Protein 2KLW (pdb70)

Solvent-accessible surface area: 6192 Å² total

Radius of gyration: 26.3 Å; Cα contacts (8 Å, |Δi|>4): 208; chains: 3; bounding box: 90×12×16 Å

Secondary structure (DSSP, 8-state):
---PPPPPPPPPPPPPPPPPPPPPPPPP--/--------------------/--------------------

Foldseek 3Di:
DDDDDDDDDDDDDDDDDDDDDDDDDDDDPD/DDDDDDDDDDDDDDDDDDDD/DDDDDDDDDDDDDDDDDDDD

Sequence (70 aa):
PKGPKGPKGPKGPKGPKGPKGPKGPKGPKGDGDGDGDGDGDGDGDGDGDGPGPGPGPGPGPGPGPGPGPGPKGPKGPKGPKGPKGPKGPKGPKGPKGPKGDGDGDGDGDGDGDGDGDGDGPGPGPGPGPGPGPGPGPGPGPKGPKGPKGPKGPKGPKGPKGPKGPKGPKGDGDGDGDGDGDGDGDGDGDGPGPGPGPGPGPGPGPGPGPGPKGPKGPKGPKGPKGPKGPKGPKGPKGPKGDGDGDGDGDGDGDGDGDGDGPGPGPGPGPGPGPGPGPGPGPKGPKGPKGPKGPKGPKGPKGPKGPKGPKGDGDGDGDGDGDGDGDGDGDGPGPGPGPGPGPGPGPGPGPGPKGPKGPKGPKGPKGPKGPKGPKGPKGPKGDGDGDGDGDGDGDGDGDGDGPGPGPGPGPGPGPGPGPGPGPKGPKGPKGPKGPKGPKGPKGPKGPKGPKGDGDGDGDGDGDGDGDGDGDGPGPGPGPGPGPGPGPGPGPGPKGPKGPKGPKGPKGPKGPKGPKGPKGPKGDGDGDGDGDGDGDGDGDGDGPGPGPGPGPGPGPGPGPGPGPKGPKGPKGPKGPKGPKGPKGPKGPKGPKGDGDGDGDGDGDGDGDGDGDGPGPGPGPGPGPGPGPGPGPGPKGPKGPKGPKGPKGPKGPKGPKGPKGPKGDGDGDGDGDGDGDGDGDGDGPGPGPGPGPGPGPGPGPGPGPKGPKGPKGPKGPKGPKGPKGPKGPKGPKGDGDGDGDGDGDGDGDGDGDGPGPGPGPGPGPGPGPGPGPGPKGPKGPKGPKGPKGPKGPKGPKGPKGPKGDGDGDGDGDGDGDGDGDGDGPGPGPGPGPGPGPGPGPGPGPKGPKGPKGPKGPKGPKGPKGPKGPKGPKGDGDGDGDGDGDGDGDGDGDGPGPGPGPGPGPGPGPGPGPGPKGPKGPKGPKGPKGPKGPKGPKGPKGPKGDGDGDGDGDGDGDGDGDGDGPGPGPGPGPGPGPGPGPGPGPKGPKGPKGPKGPKGPKGPKGPKGPKGPKGDGDGDGDGDGDGDGDGDGDGPGPGPGPGPGPGPGPGPGPG

Structure (mmCIF, N/CA/C/O backbone):
data_2KLW
#
_entry.id   2KLW
#
loop_
_entity.id
_entity.type
_entity.pdbx_description
1 polymer (PKG)10
2 polymer (DOG)10
3 polymer (POG)10
#
loop_
_atom_site.group_PDB
_atom_site.id
_atom_site.type_symbol
_atom_site.label_atom_id
_atom_site.label_alt_id
_atom_site.label_comp_id
_atom_site.label_asym_id
_atom_site.label_entity_id
_atom_site.label_seq_id
_atom_site.pdbx_PDB_ins_code
_atom_site.Cartn_x
_atom_site.Cartn_y
_atom_site.Cartn_z
_atom_site.occupancy
_atom_site.B_iso_or_equiv
_atom_site.auth_seq_id
_atom_site.auth_comp_id
_atom_site.auth_asym_id
_atom_site.auth_atom_id
_atom_site.pdbx_PDB_model_num
ATOM 7 N N . PRO A 1 2 ? 73.287 8.299 0.502 1.00 0.00 2 PRO A N 1
ATOM 8 C CA . PRO A 1 2 ? 74.031 7.998 -0.728 1.00 0.00 2 PRO A CA 1
ATOM 9 C C . PRO A 1 2 ? 75.461 7.456 -0.515 1.00 0.00 2 PRO A C 1
ATOM 10 O O . PRO A 1 2 ? 76.122 7.097 -1.495 1.00 0.00 2 PRO A O 1
ATOM 21 N N . LYS A 1 3 ? 75.970 7.429 0.729 1.00 0.00 3 LYS A N 1
ATOM 22 C CA . LYS A 1 3 ? 77.389 7.166 1.053 1.00 0.00 3 LYS A CA 1
ATOM 23 C C . LYS A 1 3 ? 77.585 6.269 2.288 1.00 0.00 3 LYS A C 1
ATOM 24 O O . LYS A 1 3 ? 76.665 6.040 3.078 1.00 0.00 3 LYS A O 1
ATOM 43 N N . GLY A 1 4 ? 78.831 5.828 2.457 1.00 0.00 4 GLY A N 1
ATOM 44 C CA . GLY A 1 4 ? 79.355 5.002 3.550 1.00 0.00 4 GLY A CA 1
ATOM 45 C C . GLY A 1 4 ? 80.835 5.313 3.856 1.00 0.00 4 GLY A C 1
ATOM 46 O O . GLY A 1 4 ? 81.396 6.251 3.276 1.00 0.00 4 GLY A O 1
ATOM 50 N N . PRO A 1 5 ? 81.477 4.576 4.782 1.00 0.00 5 PRO A N 1
ATOM 51 C CA . PRO A 1 5 ? 82.812 4.904 5.299 1.00 0.00 5 PRO A CA 1
ATOM 52 C C . PRO A 1 5 ? 83.940 4.774 4.258 1.00 0.00 5 PRO A C 1
ATOM 53 O O . PRO A 1 5 ? 84.094 3.738 3.607 1.00 0.00 5 PRO A O 1
ATOM 64 N N . LYS A 1 6 ? 84.768 5.823 4.137 1.00 0.00 6 LYS A N 1
ATOM 65 C CA . LYS A 1 6 ? 86.008 5.851 3.337 1.00 0.00 6 LYS A CA 1
ATOM 66 C C . LYS A 1 6 ? 86.996 4.753 3.775 1.00 0.00 6 LYS A C 1
ATOM 67 O O . LYS A 1 6 ? 87.105 4.435 4.963 1.00 0.00 6 LYS A O 1
ATOM 86 N N . GLY A 1 7 ? 87.729 4.187 2.812 1.00 0.00 7 GLY A N 1
ATOM 87 C CA . GLY A 1 7 ? 88.684 3.094 3.035 1.00 0.00 7 GLY A CA 1
ATOM 88 C C . GLY A 1 7 ? 89.966 3.498 3.793 1.00 0.00 7 GLY A C 1
ATOM 89 O O . GLY A 1 7 ? 90.317 4.683 3.833 1.00 0.00 7 GLY A O 1
ATOM 93 N N . PRO A 1 8 ? 90.687 2.526 4.390 1.00 0.00 8 PRO A N 1
ATOM 94 C CA . PRO A 1 8 ? 91.900 2.770 5.180 1.00 0.00 8 PRO A CA 1
ATOM 95 C C . PRO A 1 8 ? 93.160 3.032 4.331 1.00 0.00 8 PRO A C 1
ATOM 96 O O . PRO A 1 8 ? 93.262 2.611 3.174 1.00 0.00 8 PRO A O 1
ATOM 107 N N . LYS A 1 9 ? 94.153 3.696 4.938 1.00 0.00 9 LYS A N 1
ATOM 108 C CA . LYS A 1 9 ? 95.494 3.940 4.370 1.00 0.00 9 LYS A CA 1
ATOM 109 C C . LYS A 1 9 ? 96.255 2.629 4.096 1.00 0.00 9 LYS A C 1
ATOM 110 O O . LYS A 1 9 ? 96.184 1.687 4.891 1.00 0.00 9 LYS A O 1
ATOM 129 N N . GLY A 1 10 ? 97.008 2.582 2.994 1.00 0.00 10 GLY A N 1
ATOM 130 C CA . GLY A 1 10 ? 97.861 1.441 2.627 1.00 0.00 10 GLY A CA 1
ATOM 131 C C . GLY A 1 10 ? 99.161 1.325 3.453 1.00 0.00 10 GLY A C 1
ATOM 132 O O . GLY A 1 10 ? 99.569 2.290 4.107 1.00 0.00 10 GLY A O 1
ATOM 136 N N . PRO A 1 11 ? 99.834 0.157 3.439 1.00 0.00 11 PRO A N 1
ATOM 137 C CA . PRO A 1 11 ? 101.035 -0.098 4.244 1.00 0.00 11 PRO A CA 1
ATOM 138 C C . PRO A 1 11 ? 102.306 0.565 3.685 1.00 0.00 11 PRO A C 1
ATOM 139 O O . PRO A 1 11 ? 102.424 0.830 2.485 1.00 0.00 11 PRO A O 1
ATOM 150 N N . LYS A 1 12 ? 103.295 0.776 4.563 1.00 0.00 12 LYS A N 1
ATOM 151 C CA . LYS A 1 12 ? 104.649 1.236 4.211 1.00 0.00 12 LYS A CA 1
ATOM 152 C C . LYS A 1 12 ? 105.330 0.288 3.203 1.00 0.00 12 LYS A C 1
ATOM 153 O O . LYS A 1 12 ? 105.186 -0.935 3.297 1.00 0.00 12 LYS A O 1
ATOM 172 N N . GLY A 1 13 ? 106.077 0.850 2.250 1.00 0.00 13 GLY A N 1
ATOM 173 C CA . GLY A 1 13 ? 106.797 0.098 1.211 1.00 0.00 13 GLY A CA 1
ATOM 174 C C . GLY A 1 13 ? 108.017 -0.707 1.707 1.00 0.00 13 GLY A C 1
ATOM 175 O O . GLY A 1 13 ? 108.437 -0.556 2.860 1.00 0.00 13 GLY A O 1
ATOM 179 N N . PRO A 1 14 ? 108.604 -1.567 0.849 1.00 0.00 14 PRO A N 1
ATOM 180 C CA . PRO A 1 14 ? 109.726 -2.440 1.208 1.00 0.00 14 PRO A CA 1
ATOM 181 C C . PRO A 1 14 ? 111.076 -1.702 1.259 1.00 0.00 14 PRO A C 1
ATOM 182 O O . PRO A 1 14 ? 111.318 -0.744 0.518 1.00 0.00 14 PRO A O 1
ATOM 193 N N . LYS A 1 15 ? 111.987 -2.188 2.111 1.00 0.00 15 LYS A N 1
ATOM 194 C CA . LYS A 1 15 ? 113.366 -1.686 2.243 1.00 0.00 15 LYS A CA 1
ATOM 195 C C . LYS A 1 15 ? 114.134 -1.759 0.908 1.00 0.00 15 LYS A C 1
ATOM 196 O O . LYS A 1 15 ? 114.022 -2.746 0.174 1.00 0.00 15 LYS A O 1
ATOM 215 N N . GLY A 1 16 ? 114.928 -0.728 0.604 1.00 0.00 16 GLY A N 1
ATOM 216 C CA . GLY A 1 16 ? 115.757 -0.656 -0.606 1.00 0.00 16 GLY A CA 1
ATOM 217 C C . GLY A 1 16 ? 116.942 -1.642 -0.619 1.00 0.00 16 GLY A C 1
ATOM 218 O O . GLY A 1 16 ? 117.353 -2.127 0.441 1.00 0.00 16 GLY A O 1
ATOM 222 N N . PRO A 1 17 ? 117.515 -1.949 -1.799 1.00 0.00 17 PRO A N 1
ATOM 223 C CA . PRO A 1 17 ? 118.624 -2.898 -1.934 1.00 0.00 17 PRO A CA 1
ATOM 224 C C . PRO A 1 17 ? 119.973 -2.309 -1.484 1.00 0.00 17 PRO A C 1
ATOM 225 O O . PRO A 1 17 ? 120.213 -1.103 -1.574 1.00 0.00 17 PRO A O 1
ATOM 236 N N . LYS A 1 18 ? 120.880 -3.173 -1.013 1.00 0.00 18 LYS A N 1
ATOM 237 C CA . LYS A 1 18 ? 122.242 -2.823 -0.563 1.00 0.00 18 LYS A CA 1
ATOM 238 C C . LYS A 1 18 ? 123.096 -2.190 -1.678 1.00 0.00 18 LYS A C 1
ATOM 239 O O . LYS A 1 18 ? 122.942 -2.524 -2.855 1.00 0.00 18 LYS A O 1
ATOM 258 N N . GLY A 1 19 ? 124.019 -1.299 -1.302 1.00 0.00 19 GLY A N 1
ATOM 259 C CA . GLY A 1 19 ? 124.943 -0.631 -2.231 1.00 0.00 19 GLY A CA 1
ATOM 260 C C . GLY A 1 19 ? 126.095 -1.515 -2.756 1.00 0.00 19 GLY A C 1
ATOM 261 O O . GLY A 1 19 ? 126.359 -2.587 -2.200 1.00 0.00 19 GLY A O 1
ATOM 265 N N . PRO A 1 20 ? 126.805 -1.076 -3.815 1.00 0.00 20 PRO A N 1
ATOM 266 C CA . PRO A 1 20 ? 127.915 -1.822 -4.424 1.00 0.00 20 PRO A CA 1
ATOM 267 C C . PRO A 1 20 ? 129.234 -1.697 -3.636 1.00 0.00 20 PRO A C 1
ATOM 268 O O . PRO A 1 20 ? 129.449 -0.731 -2.900 1.00 0.00 20 PRO A O 1
ATOM 279 N N . LYS A 1 21 ? 130.144 -2.664 -3.816 1.00 0.00 21 LYS A N 1
ATOM 280 C CA . LYS A 1 21 ? 131.481 -2.682 -3.190 1.00 0.00 21 LYS A CA 1
ATOM 281 C C . LYS A 1 21 ? 132.306 -1.426 -3.544 1.00 0.00 21 LYS A C 1
ATOM 282 O O . LYS A 1 21 ? 132.274 -0.957 -4.685 1.00 0.00 21 LYS A O 1
ATOM 301 N N . GLY A 1 22 ? 133.073 -0.910 -2.578 1.00 0.00 22 GLY A N 1
ATOM 302 C CA . GLY A 1 22 ? 134.014 0.203 -2.778 1.00 0.00 22 GLY A CA 1
ATOM 303 C C . GLY A 1 22 ? 135.267 -0.145 -3.612 1.00 0.00 22 GLY A C 1
ATOM 304 O O . GLY A 1 22 ? 135.564 -1.326 -3.826 1.00 0.00 22 GLY A O 1
ATOM 308 N N . PRO A 1 23 ? 136.024 0.867 -4.081 1.00 0.00 23 PRO A N 1
ATOM 309 C CA . PRO A 1 23 ? 137.234 0.679 -4.890 1.00 0.00 23 PRO A CA 1
ATOM 310 C C . PRO A 1 23 ? 138.458 0.246 -4.061 1.00 0.00 23 PRO A C 1
ATOM 311 O O . PRO A 1 23 ? 138.538 0.490 -2.854 1.00 0.00 23 PRO A O 1
ATOM 322 N N . LYS A 1 24 ? 139.447 -0.363 -4.727 1.00 0.00 24 LYS A N 1
ATOM 323 C CA . LYS A 1 24 ? 140.749 -0.759 -4.153 1.00 0.00 24 LYS A CA 1
ATOM 324 C C . LYS A 1 24 ? 141.507 0.434 -3.534 1.00 0.00 24 LYS A C 1
ATOM 325 O O . LYS A 1 24 ? 141.465 1.548 -4.065 1.00 0.00 24 LYS A O 1
ATOM 344 N N . GLY A 1 25 ? 142.222 0.191 -2.431 1.00 0.00 25 GLY A N 1
ATOM 345 C CA . GLY A 1 25 ? 143.031 1.200 -1.728 1.00 0.00 25 GLY A CA 1
ATOM 346 C C . GLY A 1 25 ? 144.384 1.532 -2.395 1.00 0.00 25 GLY A C 1
ATOM 347 O O . GLY A 1 25 ? 144.823 0.818 -3.303 1.00 0.00 25 GLY A O 1
ATOM 351 N N . PRO A 1 26 ? 145.065 2.612 -1.960 1.00 0.00 26 PRO A N 1
ATOM 352 C CA . PRO A 1 26 ? 146.324 3.078 -2.554 1.00 0.00 26 PRO A CA 1
ATOM 353 C C . PRO A 1 26 ? 147.542 2.223 -2.157 1.00 0.00 26 PRO A C 1
ATOM 354 O O . PRO A 1 26 ? 147.558 1.571 -1.107 1.00 0.00 26 PRO A O 1
ATOM 365 N N . LYS A 1 27 ? 148.597 2.263 -2.983 1.00 0.00 27 LYS A N 1
ATOM 366 C CA . LYS A 1 27 ? 149.889 1.605 -2.714 1.00 0.00 27 LYS A CA 1
ATOM 367 C C . LYS A 1 27 ? 150.522 2.133 -1.409 1.00 0.00 27 LYS A C 1
ATOM 368 O O . LYS A 1 27 ? 150.435 3.328 -1.104 1.00 0.00 27 LYS A O 1
ATOM 387 N N . GLY A 1 28 ? 151.137 1.236 -0.634 1.00 0.00 28 GLY A N 1
ATOM 388 C CA . GLY A 1 28 ? 151.641 1.526 0.717 1.00 0.00 28 GLY A CA 1
ATOM 389 C C . GLY A 1 28 ? 152.793 2.552 0.800 1.00 0.00 28 GLY A C 1
ATOM 390 O O . GLY A 1 28 ? 153.482 2.797 -0.197 1.00 0.00 28 GLY A O 1
ATOM 394 N N . PRO A 1 29 ? 153.025 3.150 1.989 1.00 0.00 29 PRO A N 1
ATOM 395 C CA . PRO A 1 29 ? 154.026 4.204 2.197 1.00 0.00 29 PRO A CA 1
ATOM 396 C C . PRO A 1 29 ? 155.478 3.701 2.132 1.00 0.00 29 PRO A C 1
ATOM 397 O O . PRO A 1 29 ? 155.765 2.527 2.389 1.00 0.00 29 PRO A O 1
ATOM 408 N N . LYS A 1 30 ? 156.405 4.620 1.825 1.00 0.00 30 LYS A N 1
ATOM 409 C CA . LYS A 1 30 ? 157.861 4.383 1.742 1.00 0.00 30 LYS A CA 1
ATOM 410 C C . LYS A 1 30 ? 158.693 5.640 2.051 1.00 0.00 30 LYS A C 1
ATOM 411 O O . LYS A 1 30 ? 158.170 6.7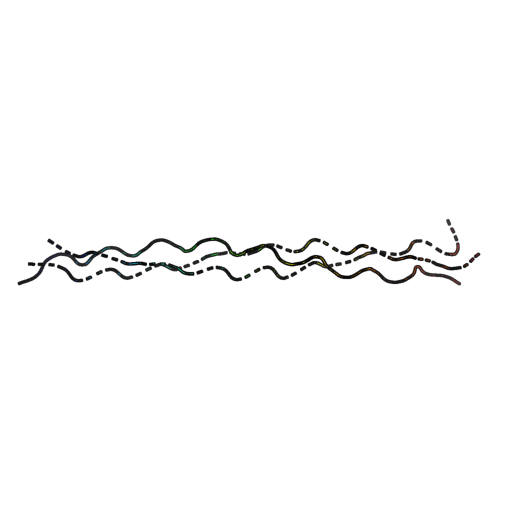56 2.066 1.00 0.00 30 LYS A O 1
ATOM 430 N N . GLY A 1 31 ? 159.997 5.453 2.269 1.00 0.00 31 GLY A N 1
ATOM 431 C CA . GLY A 1 31 ? 160.999 6.528 2.386 1.00 0.00 31 GLY A CA 1
ATOM 432 C C . GLY A 1 31 ? 161.114 7.197 3.767 1.00 0.00 31 GLY A C 1
ATOM 433 O O . GLY A 1 31 ? 162.046 7.965 4.006 1.00 0.00 31 GLY A O 1
ATOM 446 N N . ASP B 2 2 ? 76.081 3.510 -2.173 1.00 0.00 34 ASP B N 1
ATOM 447 C CA . ASP B 2 2 ? 76.131 3.119 -0.754 1.00 0.00 34 ASP B CA 1
ATOM 448 C C . ASP B 2 2 ? 77.560 2.881 -0.197 1.00 0.00 34 ASP B C 1
ATOM 449 O O . ASP B 2 2 ? 77.795 3.274 0.950 1.00 0.00 34 ASP B O 1
ATOM 473 N N . GLY B 2 4 ? 81.700 3.706 0.439 1.00 0.00 36 GLY B N 1
ATOM 474 C CA . GLY B 2 4 ? 82.561 4.888 0.593 1.00 0.00 36 GLY B CA 1
ATOM 475 C C . GLY B 2 4 ? 83.710 4.983 -0.418 1.00 0.00 36 GLY B C 1
ATOM 476 O O . GLY B 2 4 ? 83.932 4.094 -1.241 1.00 0.00 36 GLY B O 1
ATOM 480 N N . ASP B 2 5 ? 84.435 6.101 -0.355 1.00 0.00 37 ASP B N 1
ATOM 481 C CA . ASP B 2 5 ? 85.570 6.420 -1.225 1.00 0.00 37 ASP B CA 1
ATOM 482 C C . ASP B 2 5 ? 86.827 5.558 -0.943 1.00 0.00 37 ASP B C 1
ATOM 483 O O . ASP B 2 5 ? 86.994 5.060 0.176 1.00 0.00 37 ASP B O 1
ATOM 507 N N . GLY B 2 7 ? 90.761 4.538 0.026 1.00 0.00 39 GLY B N 1
ATOM 508 C CA . GLY B 2 7 ? 91.780 4.968 0.991 1.00 0.00 39 GLY B CA 1
ATOM 509 C C . GLY B 2 7 ? 93.085 5.477 0.354 1.00 0.00 39 GLY B C 1
ATOM 510 O O . GLY B 2 7 ? 93.328 5.315 -0.844 1.00 0.00 39 GLY B O 1
ATOM 514 N N . ASP B 2 8 ? 93.923 6.125 1.167 1.00 0.00 40 ASP B N 1
ATOM 515 C CA . ASP B 2 8 ? 95.152 6.805 0.743 1.00 0.00 40 ASP B CA 1
ATOM 516 C C . ASP B 2 8 ? 96.378 5.871 0.567 1.00 0.00 40 ASP B C 1
ATOM 517 O O . ASP B 2 8 ? 96.488 4.864 1.275 1.00 0.00 40 ASP B O 1
ATOM 541 N N . GLY B 2 10 ? 100.242 4.287 0.920 1.00 0.00 42 GLY B N 1
ATOM 542 C CA . GLY B 2 10 ? 101.253 4.098 1.966 1.00 0.00 42 GLY B CA 1
ATOM 543 C C . GLY B 2 10 ? 102.546 4.900 1.742 1.00 0.00 42 GLY B C 1
ATOM 544 O O . GLY B 2 10 ? 102.805 5.415 0.651 1.00 0.00 42 GLY B O 1
ATOM 548 N N . ASP B 2 11 ? 103.356 5.020 2.795 1.00 0.00 43 ASP B N 1
ATOM 549 C CA . ASP B 2 11 ? 104.619 5.775 2.802 1.00 0.00 43 ASP B CA 1
ATOM 550 C C . ASP B 2 11 ? 105.813 4.978 2.214 1.00 0.00 43 ASP B C 1
ATOM 551 O O . ASP B 2 11 ? 105.790 3.742 2.226 1.00 0.00 43 ASP B O 1
ATOM 575 N N . GLY B 2 13 ? 109.387 2.966 1.543 1.00 0.00 45 GLY B N 1
ATOM 576 C CA . GLY B 2 13 ? 110.300 2.077 2.268 1.00 0.00 45 GLY B CA 1
ATOM 577 C C . GLY B 2 13 ? 111.595 2.746 2.748 1.00 0.00 45 GLY B C 1
ATOM 578 O O . GLY B 2 13 ? 111.996 3.802 2.255 1.00 0.00 45 GLY B O 1
ATOM 582 N N . ASP B 2 14 ? 112.255 2.119 3.724 1.00 0.00 46 ASP B N 1
ATOM 583 C CA . ASP B 2 14 ? 113.537 2.566 4.268 1.00 0.00 46 ASP B CA 1
ATOM 584 C C . ASP B 2 14 ? 114.697 2.370 3.261 1.00 0.00 46 ASP B C 1
ATOM 585 O O . ASP B 2 14 ? 114.664 1.415 2.478 1.00 0.00 46 ASP B O 1
ATOM 609 N N . GLY B 2 16 ? 118.338 1.262 1.521 1.00 0.00 48 GLY B N 1
ATOM 610 C CA . GLY B 2 16 ? 119.306 0.163 1.604 1.00 0.00 48 GLY B CA 1
ATOM 611 C C . GLY B 2 16 ? 120.581 0.531 2.370 1.00 0.00 48 GLY B C 1
ATOM 612 O O . GLY B 2 16 ? 120.912 1.703 2.540 1.00 0.00 48 GLY B O 1
ATOM 616 N N . ASP B 2 17 ? 121.291 -0.484 2.853 1.00 0.00 49 ASP B N 1
ATOM 617 C CA . ASP B 2 17 ? 122.534 -0.331 3.611 1.00 0.00 49 ASP B CA 1
ATOM 618 C C . ASP B 2 17 ? 123.752 -0.039 2.705 1.00 0.00 49 ASP B C 1
ATOM 619 O O . ASP B 2 17 ? 123.755 -0.440 1.534 1.00 0.00 49 ASP B O 1
ATOM 643 N N . GLY B 2 19 ? 127.363 -0.370 0.809 1.00 0.00 51 GLY B N 1
ATOM 644 C CA . GLY B 2 19 ? 128.164 -1.472 0.263 1.00 0.00 51 GLY B CA 1
ATOM 645 C C . GLY B 2 19 ? 129.391 -1.839 1.115 1.00 0.00 51 GLY B C 1
ATOM 646 O O . GLY B 2 19 ? 129.776 -1.113 2.035 1.00 0.00 51 GLY B O 1
ATOM 650 N N . ASP B 2 20 ? 130.016 -2.980 0.811 1.00 0.00 52 ASP B N 1
ATOM 651 C CA . ASP B 2 20 ? 131.218 -3.452 1.503 1.00 0.00 52 ASP B CA 1
ATOM 652 C C . ASP B 2 20 ? 132.488 -2.625 1.188 1.00 0.00 52 ASP B C 1
ATOM 653 O O . ASP B 2 20 ? 132.634 -2.127 0.064 1.00 0.00 52 ASP B O 1
ATOM 677 N N . GLY B 2 22 ? 136.260 -1.733 -0.005 1.00 0.00 54 GLY B N 1
ATOM 678 C CA . GLY B 2 22 ? 137.164 -2.190 -1.064 1.00 0.00 54 GLY B CA 1
ATOM 679 C C . GLY B 2 22 ? 138.381 -2.992 -0.595 1.00 0.00 54 GLY B C 1
ATOM 680 O O . GLY B 2 22 ? 138.701 -3.075 0.593 1.00 0.00 54 GLY B O 1
ATOM 684 N N . ASP B 2 23 ? 139.068 -3.598 -1.564 1.00 0.00 55 ASP B N 1
ATOM 685 C CA . ASP B 2 23 ? 140.250 -4.430 -1.346 1.00 0.00 55 ASP B CA 1
ATOM 686 C C . ASP B 2 23 ? 141.477 -3.612 -0.877 1.00 0.00 55 ASP B C 1
ATOM 687 O O . ASP B 2 23 ? 141.668 -2.478 -1.337 1.00 0.00 55 ASP B O 1
ATOM 711 N N . GLY B 2 25 ? 145.240 -2.076 -0.703 1.00 0.00 57 GLY B N 1
ATOM 712 C CA . GLY B 2 25 ? 146.270 -1.685 -1.672 1.00 0.00 57 GLY B CA 1
ATOM 713 C C . GLY B 2 25 ? 147.501 -2.607 -1.676 1.00 0.00 57 GLY B C 1
ATOM 714 O O . GLY B 2 25 ? 147.719 -3.391 -0.749 1.00 0.00 57 GLY B O 1
ATOM 718 N N . ASP B 2 26 ? 148.326 -2.510 -2.723 1.00 0.00 58 ASP B N 1
ATOM 719 C CA . ASP B 2 26 ? 149.593 -3.241 -2.823 1.00 0.00 58 ASP B CA 1
ATOM 720 C C . ASP B 2 26 ? 150.679 -2.682 -1.872 1.00 0.00 58 ASP B C 1
ATOM 721 O O . ASP B 2 26 ? 150.658 -1.487 -1.555 1.00 0.00 58 ASP B O 1
ATOM 745 N N . GLY B 2 28 ? 154.066 -1.029 -0.195 1.00 0.00 60 GLY B N 1
ATOM 746 C CA . GLY B 2 28 ? 155.126 -0.072 -0.530 1.00 0.00 60 GLY B CA 1
ATOM 747 C C . GLY B 2 28 ? 156.404 -0.764 -1.023 1.00 0.00 60 GLY B C 1
ATOM 748 O O . GLY B 2 28 ? 156.618 -1.956 -0.797 1.00 0.00 60 GLY B O 1
ATOM 752 N N . ASP B 2 29 ? 157.260 -0.019 -1.722 1.00 0.00 61 ASP B N 1
ATOM 753 C CA . ASP B 2 29 ? 158.477 -0.545 -2.334 1.00 0.00 61 ASP B CA 1
ATOM 754 C C . ASP B 2 29 ? 159.523 -0.961 -1.266 1.00 0.00 61 ASP B C 1
ATOM 755 O O . ASP B 2 29 ? 159.835 -0.144 -0.390 1.00 0.00 61 ASP B O 1
ATOM 779 N N . GLY B 2 31 ? 162.519 -1.900 1.414 1.00 0.00 63 GLY B N 1
ATOM 780 C CA . GLY B 2 31 ? 163.639 -1.130 1.978 1.00 0.00 63 GLY B CA 1
ATOM 781 C C . GLY B 2 31 ? 164.022 -1.525 3.411 1.00 0.00 63 GLY B C 1
ATOM 782 O O . GLY B 2 31 ? 164.356 -0.668 4.229 1.00 0.00 63 GLY B O 1
ATOM 795 N N . PRO C 3 2 ? 79.553 -1.454 2.675 1.00 0.00 66 PRO C N 1
ATOM 796 C CA . PRO C 3 2 ? 79.670 -0.016 2.931 1.00 0.00 66 PRO C CA 1
ATOM 797 C C . PRO C 3 2 ? 81.114 0.540 2.960 1.00 0.00 66 PRO C C 1
ATOM 798 O O . PRO C 3 2 ? 81.314 1.643 2.445 1.00 0.00 66 PRO C O 1
ATOM 824 N N . GLY C 3 4 ? 84.622 1.652 1.685 1.00 0.00 68 GLY C N 1
ATOM 825 C CA . GLY C 3 4 ? 85.457 1.853 0.495 1.00 0.00 68 GLY C CA 1
ATOM 826 C C . GLY C 3 4 ? 86.751 1.014 0.536 1.00 0.00 68 GLY C C 1
ATOM 827 O O . GLY C 3 4 ? 87.145 0.543 1.611 1.00 0.00 68 GLY C O 1
ATOM 831 N N . PRO C 3 5 ? 87.428 0.807 -0.609 1.00 0.00 69 PRO C N 1
ATOM 832 C CA . PRO C 3 5 ? 88.594 -0.074 -0.688 1.00 0.00 69 PRO C CA 1
ATOM 833 C C . PRO C 3 5 ? 89.845 0.529 -0.009 1.00 0.00 69 PRO C C 1
ATOM 834 O O . PRO C 3 5 ? 90.038 1.749 -0.059 1.00 0.00 69 PRO C O 1
ATOM 860 N N . GLY C 3 7 ? 93.746 1.787 0.393 1.00 0.00 71 GLY C N 1
ATOM 861 C CA . GLY C 3 7 ? 94.754 2.410 -0.471 1.00 0.00 71 GLY C CA 1
ATOM 862 C C . GLY C 3 7 ? 95.939 1.481 -0.801 1.00 0.00 71 GLY C C 1
ATOM 863 O O . GLY C 3 7 ? 96.137 0.465 -0.123 1.00 0.00 71 GLY C O 1
ATOM 867 N N . PRO C 3 8 ? 96.738 1.805 -1.836 1.00 0.00 72 PRO C N 1
ATOM 868 C CA . PRO C 3 8 ? 97.846 0.963 -2.292 1.00 0.00 72 PRO C CA 1
ATOM 869 C C . PRO C 3 8 ? 99.071 1.016 -1.349 1.00 0.00 72 PRO C C 1
ATOM 870 O O . PRO C 3 8 ? 99.271 2.025 -0.662 1.00 0.00 72 PRO C O 1
ATOM 896 N N . GLY C 3 10 ? 102.989 1.711 -0.254 1.00 0.00 74 GLY C N 1
ATOM 897 C CA . GLY C 3 10 ? 104.025 2.687 -0.607 1.00 0.00 74 GLY C CA 1
ATOM 898 C C . GLY C 3 10 ? 105.157 2.097 -1.473 1.00 0.00 74 GLY C C 1
ATOM 899 O O . GLY C 3 10 ? 105.300 0.871 -1.553 1.00 0.00 74 GLY C O 1
ATOM 903 N N . PRO C 3 11 ? 105.972 2.948 -2.125 1.00 0.00 75 PRO C N 1
ATOM 904 C CA . PRO C 3 11 ? 107.031 2.508 -3.036 1.00 0.00 75 PRO C CA 1
ATOM 905 C C . PRO C 3 11 ? 108.278 1.959 -2.302 1.00 0.00 75 PRO C C 1
ATOM 906 O O . PRO C 3 11 ? 108.484 2.269 -1.122 1.00 0.00 75 PRO C O 1
ATOM 932 N N . GLY C 3 13 ? 112.166 1.712 -0.959 1.00 0.00 77 GLY C N 1
ATOM 933 C CA . GLY C 3 13 ? 113.250 2.628 -0.577 1.00 0.00 77 GLY C CA 1
ATOM 934 C C . GLY C 3 13 ? 114.390 2.680 -1.615 1.00 0.00 77 GLY C C 1
ATOM 935 O O . GLY C 3 13 ? 114.498 1.781 -2.458 1.00 0.00 77 GLY C O 1
ATOM 939 N N . PRO C 3 14 ? 115.260 3.708 -1.571 1.00 0.00 78 PRO C N 1
ATOM 940 C CA . PRO C 3 14 ? 116.353 3.872 -2.533 1.00 0.00 78 PRO C CA 1
ATOM 941 C C . PRO C 3 14 ? 117.498 2.856 -2.313 1.00 0.00 78 PRO C C 1
ATOM 942 O O . PRO C 3 14 ? 117.698 2.393 -1.181 1.00 0.00 78 PRO C O 1
ATOM 968 N N . GLY C 3 16 ? 121.261 1.565 -1.466 1.00 0.00 80 GLY C N 1
ATOM 969 C CA . GLY C 3 16 ? 122.340 2.001 -0.573 1.00 0.00 80 GLY C CA 1
ATOM 970 C C . GLY C 3 16 ? 123.542 2.613 -1.321 1.00 0.00 80 GLY C C 1
ATOM 971 O O . GLY C 3 16 ? 123.724 2.352 -2.517 1.00 0.00 80 GLY C O 1
ATOM 975 N N . PRO C 3 17 ? 124.383 3.417 -0.641 1.00 0.00 81 PRO C N 1
ATOM 976 C CA . PRO C 3 17 ? 125.539 4.074 -1.258 1.00 0.00 81 PRO C CA 1
ATOM 977 C C . PRO C 3 17 ? 126.713 3.100 -1.512 1.00 0.00 81 PRO C C 1
ATOM 978 O O . PRO C 3 17 ? 126.808 2.064 -0.841 1.00 0.00 81 PRO C O 1
ATOM 1004 N N . GLY C 3 19 ? 130.255 1.358 -1.043 1.00 0.00 83 GLY C N 1
ATOM 1005 C CA . GLY C 3 19 ? 131.097 1.087 0.124 1.00 0.00 83 GLY C CA 1
ATOM 1006 C C . GLY C 3 19 ? 132.375 1.946 0.167 1.00 0.00 83 GLY C C 1
ATOM 1007 O O . GLY C 3 19 ? 132.779 2.502 -0.861 1.00 0.00 83 GLY C O 1
ATOM 1011 N N . PRO C 3 20 ? 133.041 2.060 1.333 1.00 0.00 84 PRO C N 1
ATOM 1012 C CA . PRO C 3 20 ? 134.289 2.812 1.456 1.00 0.00 84 PRO C CA 1
ATOM 1013 C C . PRO C 3 20 ? 135.470 2.291 0.611 1.00 0.00 84 PRO C C 1
ATOM 1014 O O . PRO C 3 20 ? 135.582 1.078 0.399 1.00 0.00 84 PRO C O 1
ATOM 1040 N N . GLY C 3 22 ? 139.127 0.823 -0.049 1.00 0.00 86 GLY C N 1
ATOM 1041 C CA . GLY C 3 22 ? 139.926 -0.137 0.718 1.00 0.00 86 GLY C CA 1
ATOM 1042 C C . GLY C 3 22 ? 141.100 0.503 1.482 1.00 0.00 86 GLY C C 1
ATOM 1043 O O . GLY C 3 22 ? 141.520 1.618 1.145 1.00 0.00 86 GLY C O 1
ATOM 1047 N N . PRO C 3 23 ? 141.661 -0.186 2.494 1.00 0.00 87 PRO C N 1
ATOM 1048 C CA . PRO C 3 23 ? 142.840 0.295 3.209 1.00 0.00 87 PRO C CA 1
ATOM 1049 C C . PRO C 3 23 ? 144.110 0.463 2.349 1.00 0.00 87 PRO C C 1
ATOM 1050 O O . PRO C 3 23 ? 144.315 -0.311 1.408 1.00 0.00 87 PRO C O 1
ATOM 1076 N N . GLY C 3 25 ? 148.007 -0.115 1.319 1.00 0.00 89 GLY C N 1
ATOM 1077 C CA . GLY C 3 25 ? 148.911 -1.264 1.437 1.00 0.00 89 GLY C CA 1
ATOM 1078 C C . GLY C 3 25 ? 149.912 -1.149 2.604 1.00 0.00 89 GLY C C 1
ATOM 1079 O O . GLY C 3 25 ? 150.133 -0.047 3.123 1.00 0.00 89 GLY C O 1
ATOM 1083 N N . PRO C 3 26 ? 150.546 -2.263 3.018 1.00 0.00 90 PRO C N 1
ATOM 1084 C CA . PRO C 3 26 ? 151.548 -2.268 4.089 1.00 0.00 90 PRO C CA 1
ATOM 1085 C C . PRO C 3 26 ? 152.829 -1.502 3.692 1.00 0.00 90 PRO C C 1
ATOM 1086 O O . PRO C 3 26 ? 153.092 -1.318 2.498 1.00 0.00 90 PRO C O 1
ATOM 1112 N N . GLY C 3 28 ? 156.653 -0.200 2.780 1.00 0.00 92 GLY C N 1
ATOM 1113 C CA . GLY C 3 28 ? 157.918 -0.664 2.197 1.00 0.00 92 GLY C CA 1
ATOM 1114 C C . GLY C 3 28 ? 159.030 -0.900 3.240 1.00 0.00 92 GLY C C 1
ATOM 1115 O O . GLY C 3 28 ? 159.647 -1.970 3.226 1.00 0.00 92 GLY C O 1
ATOM 1119 N N . PRO C 3 29 ? 159.286 0.055 4.163 1.00 0.00 93 PRO C N 1
ATOM 1120 C CA . PRO C 3 29 ? 160.156 -0.132 5.326 1.00 0.00 93 PRO C CA 1
ATOM 1121 C C . PRO C 3 29 ? 159.750 -1.315 6.235 1.00 0.00 93 PRO C C 1
ATOM 1122 O O . PRO C 3 29 ? 158.554 -1.598 6.376 1.00 0.00 93 PRO C O 1
ATOM 1148 N N . GLY C 3 31 ? 159.079 -3.118 9.960 1.00 0.00 95 GLY C N 1
ATOM 1149 C CA . GLY C 3 31 ? 158.508 -2.694 11.247 1.00 0.00 95 GLY C CA 1
ATOM 1150 C C . GLY C 3 31 ? 157.408 -3.629 11.771 1.00 0.00 95 GLY C C 1
ATOM 1151 O O . GLY C 3 31 ? 157.089 -4.656 11.169 1.00 0.00 95 GLY C O 1
ATOM 1164 N N . PRO A 1 2 ? 73.920 8.990 4.977 1.00 0.00 2 PRO A N 2
ATOM 1165 C CA . PRO A 1 2 ? 74.462 8.610 6.291 1.00 0.00 2 PRO A CA 2
ATOM 1166 C C . PRO A 1 2 ? 76.001 8.521 6.390 1.00 0.00 2 PRO A C 2
ATOM 1167 O O . PRO A 1 2 ? 76.521 8.415 7.505 1.00 0.00 2 PRO A O 2
ATOM 1178 N N . LYS A 1 3 ? 76.725 8.574 5.257 1.00 0.00 3 LYS A N 2
ATOM 1179 C CA . LYS A 1 3 ? 78.192 8.459 5.126 1.00 0.00 3 LYS A CA 2
ATOM 1180 C C . LYS A 1 3 ? 78.754 7.227 5.856 1.00 0.00 3 LYS A C 2
ATOM 1181 O O . LYS A 1 3 ? 79.357 7.323 6.931 1.00 0.00 3 LYS A O 2
ATOM 1200 N N . GLY A 1 4 ? 78.513 6.056 5.266 1.00 0.00 4 GLY A N 2
ATOM 1201 C CA . GLY A 1 4 ? 78.959 4.750 5.756 1.00 0.00 4 GLY A CA 2
ATOM 1202 C C . GLY A 1 4 ? 80.482 4.596 5.942 1.00 0.00 4 GLY A C 2
ATOM 1203 O O . GLY A 1 4 ? 81.261 5.442 5.488 1.00 0.00 4 GLY A O 2
ATOM 1207 N N . PRO A 1 5 ? 80.922 3.511 6.610 1.00 0.00 5 PRO A N 2
ATOM 1208 C CA . PRO A 1 5 ? 82.294 3.334 7.096 1.00 0.00 5 PRO A CA 2
ATOM 1209 C C . PRO A 1 5 ? 83.344 3.240 5.973 1.00 0.00 5 PRO A C 2
ATOM 1210 O O . PRO A 1 5 ? 83.490 2.209 5.311 1.00 0.00 5 PRO A O 2
ATOM 1221 N N . LYS A 1 6 ? 84.097 4.329 5.770 1.00 0.00 6 LYS A N 2
ATOM 1222 C CA . LYS A 1 6 ? 85.276 4.401 4.889 1.00 0.00 6 LYS A CA 2
ATOM 1223 C C . LYS A 1 6 ? 86.341 3.363 5.290 1.00 0.00 6 LYS A C 2
ATOM 1224 O O . LYS A 1 6 ? 86.551 3.102 6.478 1.00 0.00 6 LYS A O 2
ATOM 1243 N N . GLY A 1 7 ? 87.025 2.788 4.297 1.00 0.00 7 GLY A N 2
ATOM 1244 C CA . GLY A 1 7 ? 88.063 1.770 4.501 1.00 0.00 7 GLY A CA 2
ATOM 1245 C C . GLY A 1 7 ? 89.348 2.298 5.173 1.00 0.00 7 GLY A C 2
ATOM 1246 O O . GLY A 1 7 ? 89.643 3.496 5.088 1.00 0.00 7 GLY A O 2
ATOM 1250 N N . PRO A 1 8 ? 90.135 1.424 5.832 1.00 0.00 8 PRO A N 2
ATOM 1251 C CA . PRO A 1 8 ? 91.362 1.806 6.538 1.00 0.00 8 PRO A CA 2
ATOM 1252 C C . PRO A 1 8 ? 92.562 2.059 5.605 1.00 0.00 8 PRO A C 2
ATOM 1253 O O . PRO A 1 8 ? 92.634 1.548 4.482 1.00 0.00 8 PRO A O 2
ATOM 1264 N N . LYS A 1 9 ? 93.539 2.825 6.107 1.00 0.00 9 LYS A N 2
ATOM 1265 C CA . LYS A 1 9 ? 94.840 3.077 5.462 1.00 0.00 9 LYS A CA 2
ATOM 1266 C C . LYS A 1 9 ? 95.659 1.784 5.298 1.00 0.00 9 LYS A C 2
ATOM 1267 O O . LYS A 1 9 ? 95.666 0.930 6.189 1.00 0.00 9 LYS A O 2
ATOM 1286 N N . GLY A 1 10 ? 96.371 1.654 4.175 1.00 0.00 10 GLY A N 2
ATOM 1287 C CA . GLY A 1 10 ? 97.251 0.514 3.886 1.00 0.00 10 GLY A CA 2
ATOM 1288 C C . GLY A 1 10 ? 98.559 0.497 4.705 1.00 0.00 10 GLY A C 2
ATOM 1289 O O . GLY A 1 10 ? 98.959 1.527 5.259 1.00 0.00 10 GLY A O 2
ATOM 1293 N N . PRO A 1 11 ? 99.248 -0.658 4.792 1.00 0.00 11 PRO A N 2
ATOM 1294 C CA . PRO A 1 11 ? 100.465 -0.818 5.595 1.00 0.00 11 PRO A CA 2
ATOM 1295 C C . PRO A 1 11 ? 101.704 -0.166 4.958 1.00 0.00 11 PRO A C 2
ATOM 1296 O O . PRO A 1 11 ? 101.778 0.034 3.742 1.00 0.00 11 PRO A O 2
ATOM 1307 N N . LYS A 1 12 ? 102.718 0.116 5.788 1.00 0.00 12 LYS A N 2
ATOM 1308 C CA . LYS A 1 12 ? 104.043 0.589 5.350 1.00 0.00 12 LYS A CA 2
ATOM 1309 C C . LYS A 1 12 ? 104.691 -0.396 4.355 1.00 0.00 12 LYS A C 2
ATOM 1310 O O . LYS A 1 12 ? 104.594 -1.614 4.530 1.00 0.00 12 LYS A O 2
ATOM 1329 N N . GLY A 1 13 ? 105.361 0.129 3.327 1.00 0.00 13 GLY A N 2
ATOM 1330 C CA . GLY A 1 13 ? 106.067 -0.664 2.310 1.00 0.00 13 GLY A CA 2
ATOM 1331 C C . GLY A 1 13 ? 107.307 -1.430 2.818 1.00 0.00 13 GLY A C 2
ATOM 1332 O O . GLY A 1 13 ? 107.776 -1.186 3.936 1.00 0.00 13 GLY A O 2
ATOM 1336 N N . PRO A 1 14 ? 107.856 -2.358 2.008 1.00 0.00 14 PRO A N 2
ATOM 1337 C CA . PRO A 1 14 ? 108.989 -3.207 2.389 1.00 0.00 14 PRO A CA 2
ATOM 1338 C C . PRO A 1 14 ? 110.331 -2.454 2.401 1.00 0.00 14 PRO A C 2
ATOM 1339 O O . PRO A 1 14 ? 110.547 -1.514 1.630 1.00 0.00 14 PRO A O 2
ATOM 1350 N N . LYS A 1 15 ? 111.260 -2.903 3.255 1.00 0.00 15 LYS A N 2
ATOM 1351 C CA . LYS A 1 15 ? 112.636 -2.378 3.363 1.00 0.00 15 LYS A CA 2
ATOM 1352 C C . LYS A 1 15 ? 113.375 -2.435 2.013 1.00 0.00 15 LYS A C 2
ATOM 1353 O O . LYS A 1 15 ? 113.243 -3.410 1.268 1.00 0.00 15 LYS A O 2
ATOM 1372 N N . GLY A 1 16 ? 114.154 -1.395 1.705 1.00 0.00 16 GLY A N 2
ATOM 1373 C CA . GLY A 1 16 ? 114.913 -1.286 0.452 1.00 0.00 16 GLY A CA 2
ATOM 1374 C C . GLY A 1 16 ? 116.033 -2.333 0.279 1.00 0.00 16 GLY A C 2
ATOM 1375 O O . GLY A 1 16 ? 116.453 -2.959 1.259 1.00 0.00 16 GLY A O 2
ATOM 1379 N N . PRO A 1 17 ? 116.542 -2.529 -0.953 1.00 0.00 17 PRO A N 2
ATOM 1380 C CA . PRO A 1 17 ? 117.605 -3.495 -1.247 1.00 0.00 17 PRO A CA 2
ATOM 1381 C C . PRO A 1 17 ? 118.991 -3.013 -0.781 1.00 0.00 17 PRO A C 2
ATOM 1382 O O . PRO A 1 17 ? 119.276 -1.814 -0.749 1.00 0.00 17 PRO A O 2
ATOM 1393 N N . LYS A 1 18 ? 119.874 -3.958 -0.436 1.00 0.00 18 LYS A N 2
ATOM 1394 C CA . LYS A 1 18 ? 121.252 -3.712 0.036 1.00 0.00 18 LYS A CA 2
ATOM 1395 C C . LYS A 1 18 ? 122.108 -2.943 -0.991 1.00 0.00 18 LYS A C 2
ATOM 1396 O O . LYS A 1 18 ? 121.972 -3.144 -2.201 1.00 0.00 18 LYS A O 2
ATOM 1415 N N . GLY A 1 19 ? 123.011 -2.085 -0.504 1.00 0.00 19 GLY A N 2
ATOM 1416 C CA . GLY A 1 19 ? 123.932 -1.293 -1.336 1.00 0.00 19 GLY A CA 2
ATOM 1417 C C . GLY A 1 19 ? 125.127 -2.078 -1.922 1.00 0.00 19 GLY A C 2
ATOM 1418 O O . GLY A 1 19 ? 125.389 -3.213 -1.509 1.00 0.00 19 GLY A O 2
ATOM 1422 N N . PRO A 1 20 ? 125.870 -1.491 -2.884 1.00 0.00 20 PRO A N 2
ATOM 1423 C CA . PRO A 1 20 ? 126.997 -2.145 -3.562 1.00 0.00 20 PRO A CA 2
ATOM 1424 C C . PRO A 1 20 ? 128.290 -2.170 -2.723 1.00 0.00 20 PRO A C 2
ATOM 1425 O O . PRO A 1 20 ? 128.543 -1.280 -1.907 1.00 0.00 20 PRO A O 2
ATOM 1436 N N . LYS A 1 21 ? 129.142 -3.179 -2.955 1.00 0.00 21 LYS A N 2
ATOM 1437 C CA . LYS A 1 21 ? 130.467 -3.341 -2.320 1.00 0.00 21 LYS A CA 2
ATOM 1438 C C . LYS A 1 21 ? 131.394 -2.137 -2.580 1.00 0.00 21 LYS A C 2
ATOM 1439 O O . LYS A 1 21 ? 131.393 -1.566 -3.675 1.00 0.00 21 LYS A O 2
ATOM 1458 N N . GLY A 1 22 ? 132.205 -1.773 -1.582 1.00 0.00 22 GLY A N 2
ATOM 1459 C CA . GLY A 1 22 ? 133.174 -0.669 -1.663 1.00 0.00 22 GLY A CA 2
ATOM 1460 C C . GLY A 1 22 ? 134.451 -0.986 -2.470 1.00 0.00 22 GLY A C 2
ATOM 1461 O O . GLY A 1 22 ? 134.740 -2.156 -2.741 1.00 0.00 22 GLY A O 2
ATOM 1465 N N . PRO A 1 23 ? 135.235 0.039 -2.860 1.00 0.00 23 PRO A N 2
ATOM 1466 C CA . PRO A 1 23 ? 136.444 -0.126 -3.674 1.00 0.00 23 PRO A CA 2
ATOM 1467 C C . PRO A 1 23 ? 137.661 -0.613 -2.865 1.00 0.00 23 PRO A C 2
ATOM 1468 O O . PRO A 1 23 ? 137.779 -0.369 -1.662 1.00 0.00 23 PRO A O 2
ATOM 1479 N N . LYS A 1 24 ? 138.603 -1.278 -3.544 1.00 0.00 24 LYS A N 2
ATOM 1480 C CA . LYS A 1 24 ? 139.880 -1.761 -2.982 1.00 0.00 24 LYS A CA 2
ATOM 1481 C C . LYS A 1 24 ? 140.724 -0.622 -2.376 1.00 0.00 24 LYS A C 2
ATOM 1482 O O . LYS A 1 24 ? 140.756 0.491 -2.910 1.00 0.00 24 LYS A O 2
ATOM 1501 N N . GLY A 1 25 ? 141.423 -0.911 -1.275 1.00 0.00 25 GLY A N 2
ATOM 1502 C CA . GLY A 1 25 ? 142.288 0.043 -0.566 1.00 0.00 25 GLY A CA 2
ATOM 1503 C C . GLY A 1 25 ? 143.625 0.365 -1.267 1.00 0.00 25 GLY A C 2
ATOM 1504 O O . GLY A 1 25 ? 144.008 -0.320 -2.222 1.00 0.00 25 GLY A O 2
ATOM 1508 N N . PRO A 1 26 ? 144.352 1.404 -0.808 1.00 0.00 26 PRO A N 2
ATOM 1509 C CA . PRO A 1 26 ? 145.608 1.853 -1.416 1.00 0.00 26 PRO A CA 2
ATOM 1510 C C . PRO A 1 26 ? 146.812 0.966 -1.046 1.00 0.00 26 PRO A C 2
ATOM 1511 O O . PRO A 1 26 ? 146.823 0.293 -0.012 1.00 0.00 26 PRO A O 2
ATOM 1522 N N . LYS A 1 27 ? 147.860 0.998 -1.879 1.00 0.00 27 LYS A N 2
ATOM 1523 C CA . LYS A 1 27 ? 149.133 0.278 -1.672 1.00 0.00 27 LYS A CA 2
ATOM 1524 C C . LYS A 1 27 ? 149.776 0.616 -0.313 1.00 0.00 27 LYS A C 2
ATOM 1525 O O . LYS A 1 27 ? 149.771 1.774 0.113 1.00 0.00 27 LYS A O 2
ATOM 1544 N N . GLY A 1 28 ? 150.340 -0.392 0.360 1.00 0.00 28 GLY A N 2
ATOM 1545 C CA . GLY A 1 28 ? 150.974 -0.247 1.676 1.00 0.00 28 GLY A CA 2
ATOM 1546 C C . GLY A 1 28 ? 152.295 0.551 1.680 1.00 0.00 28 GLY A C 2
ATOM 1547 O O . GLY A 1 28 ? 152.910 0.739 0.624 1.00 0.00 28 GLY A O 2
ATOM 1551 N N . PRO A 1 29 ? 152.759 1.013 2.859 1.00 0.00 29 PRO A N 2
ATOM 1552 C CA . PRO A 1 29 ? 154.012 1.763 3.005 1.00 0.00 29 PRO A CA 2
ATOM 1553 C C . PRO A 1 29 ? 155.246 0.852 2.889 1.00 0.00 29 PRO A C 2
ATOM 1554 O O . PRO A 1 29 ? 155.221 -0.302 3.312 1.00 0.00 29 PRO A O 2
ATOM 1565 N N . LYS A 1 30 ? 156.361 1.374 2.361 1.00 0.00 30 LYS A N 2
ATOM 1566 C CA . LYS A 1 30 ? 157.610 0.609 2.135 1.00 0.00 30 LYS A CA 2
ATOM 1567 C C . LYS A 1 30 ? 158.396 0.261 3.414 1.00 0.00 30 LYS A C 2
ATOM 1568 O O . LYS A 1 30 ? 159.253 -0.622 3.384 1.00 0.00 30 LYS A O 2
ATOM 1587 N N . GLY A 1 31 ? 158.110 0.932 4.533 1.00 0.00 31 GLY A N 2
ATOM 1588 C CA . GLY A 1 31 ? 158.747 0.672 5.837 1.00 0.00 31 GLY A CA 2
ATOM 1589 C C . GLY A 1 31 ? 158.581 1.790 6.879 1.00 0.00 31 GLY A C 2
ATOM 1590 O O . GLY A 1 31 ? 158.636 1.535 8.082 1.00 0.00 31 GLY A O 2
ATOM 1603 N N . ASP B 2 2 ? 74.488 2.825 3.777 1.00 0.00 34 ASP B N 2
ATOM 1604 C CA . ASP B 2 2 ? 75.246 2.941 2.523 1.00 0.00 34 ASP B CA 2
ATOM 1605 C C . ASP B 2 2 ? 76.679 2.359 2.638 1.00 0.00 34 ASP B C 2
ATOM 1606 O O . ASP B 2 2 ? 77.275 2.403 3.721 1.00 0.00 34 ASP B O 2
ATOM 1630 N N . GLY B 2 4 ? 80.657 2.515 2.413 1.00 0.00 36 GLY B N 2
ATOM 1631 C CA . GLY B 2 4 ? 81.672 3.565 2.545 1.00 0.00 36 GLY B CA 2
ATOM 1632 C C . GLY B 2 4 ? 82.726 3.572 1.428 1.00 0.00 36 GLY B C 2
ATOM 1633 O O . GLY B 2 4 ? 82.860 2.621 0.652 1.00 0.00 36 GLY B O 2
ATOM 1637 N N . ASP B 2 5 ? 83.486 4.666 1.347 1.00 0.00 37 ASP B N 2
ATOM 1638 C CA . ASP B 2 5 ? 84.532 4.888 0.343 1.00 0.00 37 ASP B CA 2
ATOM 1639 C C . ASP B 2 5 ? 85.813 4.044 0.582 1.00 0.00 37 ASP B C 2
ATOM 1640 O O . ASP B 2 5 ? 86.063 3.608 1.711 1.00 0.00 37 ASP B O 2
ATOM 1664 N N . GLY B 2 7 ? 89.856 3.117 1.273 1.00 0.00 39 GLY B N 2
ATOM 1665 C CA . GLY B 2 7 ? 90.921 3.607 2.156 1.00 0.00 39 GLY B CA 2
ATOM 1666 C C . GLY B 2 7 ? 92.180 4.104 1.425 1.00 0.00 39 GLY B C 2
ATOM 1667 O O . GLY B 2 7 ? 92.384 3.846 0.237 1.00 0.00 39 GLY B O 2
ATOM 1671 N N . ASP B 2 8 ? 93.021 4.850 2.146 1.00 0.00 40 ASP B N 2
ATOM 1672 C CA . ASP B 2 8 ? 94.210 5.534 1.624 1.00 0.00 40 ASP B CA 2
ATOM 1673 C C . ASP B 2 8 ? 95.464 4.629 1.492 1.00 0.00 40 ASP B C 2
ATOM 1674 O O . ASP B 2 8 ? 95.644 3.710 2.296 1.00 0.00 40 ASP B O 2
ATOM 1698 N N . GLY B 2 10 ? 99.437 3.252 1.832 1.00 0.00 42 GLY B N 2
ATOM 1699 C CA . GLY B 2 10 ? 100.485 3.216 2.862 1.00 0.00 42 GLY B CA 2
ATOM 1700 C C . GLY B 2 10 ? 101.739 4.040 2.519 1.00 0.00 42 GLY B C 2
ATOM 1701 O O . GLY B 2 10 ? 101.963 4.427 1.370 1.00 0.00 42 GLY B O 2
ATOM 1705 N N . ASP B 2 11 ? 102.551 4.341 3.537 1.00 0.00 43 ASP B N 2
ATOM 1706 C CA . ASP B 2 11 ? 103.815 5.090 3.427 1.00 0.00 43 ASP B CA 2
ATOM 1707 C C . ASP B 2 11 ? 105.035 4.229 2.995 1.00 0.00 43 ASP B C 2
ATOM 1708 O O . ASP B 2 11 ? 105.008 3.004 3.158 1.00 0.00 43 ASP B O 2
ATOM 1732 N N . GLY B 2 13 ? 108.714 2.194 2.556 1.00 0.00 45 GLY B N 2
ATOM 1733 C CA . GLY B 2 13 ? 109.699 1.430 3.335 1.00 0.00 45 GLY B CA 2
ATOM 1734 C C . GLY B 2 13 ? 110.951 2.216 3.746 1.00 0.00 45 GLY B C 2
ATOM 1735 O O . GLY B 2 13 ? 111.279 3.261 3.178 1.00 0.00 45 GLY B O 2
ATOM 1739 N N . ASP B 2 14 ? 111.674 1.687 4.736 1.00 0.00 46 ASP B N 2
ATOM 1740 C CA . ASP B 2 14 ? 112.963 2.208 5.194 1.00 0.00 46 ASP B CA 2
ATOM 1741 C C . ASP B 2 14 ? 114.100 1.906 4.186 1.00 0.00 46 ASP B C 2
ATOM 1742 O O . ASP B 2 14 ? 114.023 0.900 3.469 1.00 0.00 46 ASP B O 2
ATOM 1766 N N . GLY B 2 16 ? 117.583 0.548 2.417 1.00 0.00 48 GLY B N 2
ATOM 1767 C CA . GLY B 2 16 ? 118.355 -0.698 2.472 1.00 0.00 48 GLY B CA 2
ATOM 1768 C C . GLY B 2 16 ? 119.644 -0.614 3.299 1.00 0.00 48 GLY B C 2
ATOM 1769 O O . GLY B 2 16 ? 120.144 0.468 3.616 1.00 0.00 48 GLY B O 2
ATOM 1773 N N . ASP B 2 17 ? 120.190 -1.780 3.652 1.00 0.00 49 ASP B N 2
ATOM 1774 C CA . ASP B 2 17 ? 121.424 -1.902 4.428 1.00 0.00 49 ASP B CA 2
ATOM 1775 C C . ASP B 2 17 ? 122.679 -1.491 3.620 1.00 0.00 49 ASP B C 2
ATOM 1776 O O . ASP B 2 17 ? 122.695 -1.643 2.391 1.00 0.00 49 ASP B O 2
ATOM 1800 N N . GLY B 2 19 ? 126.337 -1.569 1.754 1.00 0.00 51 GLY B N 2
ATOM 1801 C CA . GLY B 2 19 ? 127.205 -2.541 1.082 1.00 0.00 51 GLY B CA 2
ATOM 1802 C C . GLY B 2 19 ? 128.423 -2.955 1.921 1.00 0.00 51 GLY B C 2
ATOM 1803 O O . GLY B 2 19 ? 128.790 -2.291 2.896 1.00 0.00 51 GLY B O 2
ATOM 1807 N N . ASP B 2 20 ? 129.068 -4.063 1.546 1.00 0.00 52 ASP B N 2
ATOM 1808 C CA . ASP B 2 20 ? 130.248 -4.587 2.239 1.00 0.00 52 ASP B CA 2
ATOM 1809 C C . ASP B 2 20 ? 131.517 -3.731 2.003 1.00 0.00 52 ASP B C 2
ATOM 1810 O O . ASP B 2 20 ? 131.692 -3.191 0.904 1.00 0.00 52 ASP B O 2
ATOM 1834 N N . GLY B 2 22 ? 135.331 -2.685 0.975 1.00 0.00 54 GLY B N 2
ATOM 1835 C CA . GLY B 2 22 ? 136.293 -3.103 -0.050 1.00 0.00 54 GLY B CA 2
ATOM 1836 C C . GLY B 2 22 ? 137.469 -3.922 0.504 1.00 0.00 54 GLY B C 2
ATOM 1837 O O . GLY B 2 22 ? 137.743 -3.927 1.707 1.00 0.00 54 GLY B O 2
ATOM 1841 N N . ASP B 2 23 ? 138.178 -4.623 -0.384 1.00 0.00 55 ASP B N 2
ATOM 1842 C CA . ASP B 2 23 ? 139.338 -5.448 -0.033 1.00 0.00 55 ASP B CA 2
ATOM 1843 C C . ASP B 2 23 ? 140.578 -4.606 0.354 1.00 0.00 55 ASP B C 2
ATOM 1844 O O . ASP B 2 23 ? 140.743 -3.491 -0.156 1.00 0.00 55 ASP B O 2
ATOM 1868 N N . GLY B 2 25 ? 144.396 -3.095 0.298 1.00 0.00 57 GLY B N 2
ATOM 1869 C CA . GLY B 2 25 ? 145.432 -2.842 -0.710 1.00 0.00 57 GLY B CA 2
ATOM 1870 C C . GLY B 2 25 ? 146.552 -3.896 -0.714 1.00 0.00 57 GLY B C 2
ATOM 1871 O O . GLY B 2 25 ? 146.695 -4.686 0.223 1.00 0.00 57 GLY B O 2
ATOM 1875 N N . ASP B 2 26 ? 147.372 -3.905 -1.768 1.00 0.00 58 ASP B N 2
ATOM 1876 C CA . ASP B 2 26 ? 148.561 -4.758 -1.858 1.00 0.00 58 ASP B CA 2
ATOM 1877 C C . ASP B 2 26 ? 149.723 -4.247 -0.973 1.00 0.00 58 ASP B C 2
ATOM 1878 O O . ASP B 2 26 ? 149.778 -3.048 -0.668 1.00 0.00 58 ASP B O 2
ATOM 1902 N N . GLY B 2 28 ? 153.387 -2.859 0.496 1.00 0.00 60 GLY B N 2
ATOM 1903 C CA . GLY B 2 28 ? 154.514 -2.021 0.065 1.00 0.00 60 GLY B CA 2
ATOM 1904 C C . GLY B 2 28 ? 155.669 -2.841 -0.538 1.00 0.00 60 GLY B C 2
ATOM 1905 O O . GLY B 2 28 ? 155.748 -4.060 -0.362 1.00 0.00 60 GLY B O 2
ATOM 1909 N N . ASP B 2 29 ? 156.586 -2.176 -1.246 1.00 0.00 61 ASP B N 2
ATOM 1910 C CA . ASP B 2 29 ? 157.818 -2.785 -1.754 1.00 0.00 61 ASP B CA 2
ATOM 1911 C C . ASP B 2 29 ? 158.773 -3.199 -0.606 1.00 0.00 61 ASP B C 2
ATOM 1912 O O . ASP B 2 29 ? 158.684 -2.623 0.484 1.00 0.00 61 ASP B O 2
ATOM 1936 N N . GLY B 2 31 ? 161.439 -3.716 2.321 1.00 0.00 63 GLY B N 2
ATOM 1937 C CA . GLY B 2 31 ? 162.099 -2.764 3.227 1.00 0.00 63 GLY B CA 2
ATOM 1938 C C . GLY B 2 31 ? 161.972 -3.080 4.726 1.00 0.00 63 GLY B C 2
ATOM 1939 O O . GLY B 2 31 ? 162.225 -2.218 5.568 1.00 0.00 63 GLY B O 2
ATOM 1952 N N . PRO C 3 2 ? 78.687 -2.895 4.744 1.00 0.00 66 PRO C N 2
ATOM 1953 C CA . PRO C 3 2 ? 78.942 -1.455 4.631 1.00 0.00 66 PRO C CA 2
ATOM 1954 C C . PRO C 3 2 ? 80.417 -0.992 4.538 1.00 0.00 66 PRO C C 2
ATOM 1955 O O . PRO C 3 2 ? 80.652 0.000 3.843 1.00 0.00 66 PRO C O 2
ATOM 1981 N N . GLY C 3 4 ? 83.935 0.094 3.346 1.00 0.00 68 GLY C N 2
ATOM 1982 C CA . GLY C 3 4 ? 84.733 0.285 2.130 1.00 0.00 68 GLY C CA 2
ATOM 1983 C C . GLY C 3 4 ? 86.061 -0.500 2.164 1.00 0.00 68 GLY C C 2
ATOM 1984 O O . GLY C 3 4 ? 86.522 -0.883 3.247 1.00 0.00 68 GLY C O 2
ATOM 1988 N N . PRO C 3 5 ? 86.695 -0.758 1.004 1.00 0.00 69 PRO C N 2
ATOM 1989 C CA . PRO C 3 5 ? 87.894 -1.596 0.925 1.00 0.00 69 PRO C CA 2
ATOM 1990 C C . PRO C 3 5 ? 89.144 -0.899 1.513 1.00 0.00 69 PRO C C 2
ATOM 1991 O O . PRO C 3 5 ? 89.282 0.320 1.362 1.00 0.00 69 PRO C O 2
ATOM 2017 N N . GLY C 3 7 ? 93.043 0.514 1.704 1.00 0.00 71 GLY C N 2
ATOM 2018 C CA . GLY C 3 7 ? 94.021 1.059 0.753 1.00 0.00 71 GLY C CA 2
ATOM 2019 C C . GLY C 3 7 ? 95.243 0.142 0.539 1.00 0.00 71 GLY C C 2
ATOM 2020 O O . GLY C 3 7 ? 95.487 -0.761 1.348 1.00 0.00 71 GLY C O 2
ATOM 2024 N N . PRO C 3 8 ? 96.019 0.347 -0.544 1.00 0.00 72 PRO C N 2
ATOM 2025 C CA . PRO C 3 8 ? 97.145 -0.520 -0.905 1.00 0.00 72 PRO C CA 2
ATOM 2026 C C . PRO C 3 8 ? 98.393 -0.302 -0.019 1.00 0.00 72 PRO C C 2
ATOM 2027 O O . PRO C 3 8 ? 98.558 0.784 0.552 1.00 0.00 72 PRO C O 2
ATOM 2053 N N . GLY C 3 10 ? 102.310 0.675 0.915 1.00 0.00 74 GLY C N 2
ATOM 2054 C CA . GLY C 3 10 ? 103.248 1.703 0.450 1.00 0.00 74 GLY C CA 2
ATOM 2055 C C . GLY C 3 10 ? 104.378 1.163 -0.447 1.00 0.00 74 GLY C C 2
ATOM 2056 O O . GLY C 3 10 ? 104.598 -0.054 -0.494 1.00 0.00 74 GLY C O 2
ATOM 2060 N N . PRO C 3 11 ? 105.104 2.039 -1.171 1.00 0.00 75 PRO C N 2
ATOM 2061 C CA . PRO C 3 11 ? 106.191 1.619 -2.056 1.00 0.00 75 PRO C CA 2
ATOM 2062 C C . PRO C 3 11 ? 107.430 1.081 -1.301 1.00 0.00 75 PRO C C 2
ATOM 2063 O O . PRO C 3 11 ? 107.641 1.430 -0.133 1.00 0.00 75 PRO C O 2
ATOM 2089 N N . GLY C 3 13 ? 111.307 0.832 0.068 1.00 0.00 77 GLY C N 2
ATOM 2090 C CA . GLY C 3 13 ? 112.337 1.794 0.479 1.00 0.00 77 GLY C CA 2
ATOM 2091 C C . GLY C 3 13 ? 113.467 1.960 -0.558 1.00 0.00 77 GLY C C 2
ATOM 2092 O O . GLY C 3 13 ? 113.664 1.068 -1.393 1.00 0.00 77 GLY C O 2
ATOM 2096 N N . PRO C 3 14 ? 114.224 3.077 -0.530 1.00 0.00 78 PRO C N 2
ATOM 2097 C CA . PRO C 3 14 ? 115.335 3.293 -1.459 1.00 0.00 78 PRO C CA 2
ATOM 2098 C C . PRO C 3 14 ? 116.514 2.313 -1.241 1.00 0.00 78 PRO C C 2
ATOM 2099 O O . PRO C 3 14 ? 116.697 1.814 -0.123 1.00 0.00 78 PRO C O 2
ATOM 2125 N N . GLY C 3 16 ? 120.243 0.845 -0.372 1.00 0.00 80 GLY C N 2
ATOM 2126 C CA . GLY C 3 16 ? 121.252 1.148 0.648 1.00 0.00 80 GLY C CA 2
ATOM 2127 C C . GLY C 3 16 ? 122.521 1.826 0.096 1.00 0.00 80 GLY C C 2
ATOM 2128 O O . GLY C 3 16 ? 122.773 1.785 -1.114 1.00 0.00 80 GLY C O 2
ATOM 2132 N N . PRO C 3 17 ? 123.338 2.448 0.968 1.00 0.00 81 PRO C N 2
ATOM 2133 C CA . PRO C 3 17 ? 124.546 3.174 0.568 1.00 0.00 81 PRO C CA 2
ATOM 2134 C C . PRO C 3 17 ? 125.712 2.233 0.194 1.00 0.00 81 PRO C C 2
ATOM 2135 O O . PRO C 3 17 ? 125.734 1.074 0.627 1.00 0.00 81 PRO C O 2
ATOM 2161 N N . GLY C 3 19 ? 129.386 0.389 0.302 1.00 0.00 83 GLY C N 2
ATOM 2162 C CA . GLY C 3 19 ? 130.390 0.032 1.307 1.00 0.00 83 GLY C CA 2
ATOM 2163 C C . GLY C 3 19 ? 131.612 0.971 1.285 1.00 0.00 83 GLY C C 2
ATOM 2164 O O . GLY C 3 19 ? 131.889 1.596 0.253 1.00 0.00 83 GLY C O 2
ATOM 2168 N N . PRO C 3 20 ? 132.362 1.083 2.396 1.00 0.00 84 PRO C N 2
ATOM 2169 C CA . PRO C 3 20 ? 133.530 1.961 2.480 1.00 0.00 84 PRO C CA 2
ATOM 2170 C C . PRO C 3 20 ? 134.738 1.411 1.689 1.00 0.00 84 PRO C C 2
ATOM 2171 O O . PRO C 3 20 ? 134.823 0.197 1.459 1.00 0.00 84 PRO C O 2
ATOM 2197 N N . GLY C 3 22 ? 138.431 -0.142 1.156 1.00 0.00 86 GLY C N 2
ATOM 2198 C CA . GLY C 3 22 ? 139.287 -1.053 1.921 1.00 0.00 86 GLY C CA 2
ATOM 2199 C C . GLY C 3 22 ? 140.480 -0.350 2.597 1.00 0.00 86 GLY C C 2
ATOM 2200 O O . GLY C 3 22 ? 140.830 0.777 2.223 1.00 0.00 86 GLY C O 2
ATOM 2204 N N . PRO C 3 23 ? 141.129 -0.995 3.585 1.00 0.00 87 PRO C N 2
ATOM 2205 C CA . PRO C 3 23 ? 142.258 -0.413 4.311 1.00 0.00 87 PRO C CA 2
ATOM 2206 C C . PRO C 3 23 ? 143.543 -0.356 3.458 1.00 0.00 87 PRO C C 2
ATOM 2207 O O . PRO C 3 23 ? 143.684 -1.131 2.501 1.00 0.00 87 PRO C O 2
ATOM 2233 N N . GLY C 3 25 ? 147.250 -1.352 2.336 1.00 0.00 89 GLY C N 2
ATOM 2234 C CA . GLY C 3 25 ? 147.941 -2.644 2.327 1.00 0.00 89 GLY C CA 2
ATOM 2235 C C . GLY C 3 25 ? 148.995 -2.794 3.440 1.00 0.00 89 GLY C C 2
ATOM 2236 O O . GLY C 3 25 ? 149.411 -1.794 4.039 1.00 0.00 89 GLY C O 2
ATOM 2240 N N . PRO C 3 26 ? 149.441 -4.030 3.737 1.00 0.00 90 PRO C N 2
ATOM 2241 C CA . PRO C 3 26 ? 150.476 -4.273 4.739 1.00 0.00 90 PRO C CA 2
ATOM 2242 C C . PRO C 3 26 ? 151.850 -3.638 4.417 1.00 0.00 90 PRO C C 2
ATOM 2243 O O . PRO C 3 26 ? 152.148 -3.344 3.252 1.00 0.00 90 PRO C O 2
ATOM 2269 N N . GLY C 3 28 ? 156.040 -2.939 3.934 1.00 0.00 92 GLY C N 2
ATOM 2270 C CA . GLY C 3 28 ? 157.035 -3.546 3.051 1.00 0.00 92 GLY C CA 2
ATOM 2271 C C . GLY C 3 28 ? 157.777 -4.715 3.723 1.00 0.00 92 GLY C C 2
ATOM 2272 O O . GLY C 3 28 ? 158.342 -4.524 4.807 1.00 0.00 92 GLY C O 2
ATOM 2276 N N . PRO C 3 29 ? 157.773 -5.924 3.126 1.00 0.00 93 PRO C N 2
ATOM 2277 C CA . PRO C 3 29 ? 158.327 -7.136 3.741 1.00 0.00 93 PRO C CA 2
ATOM 2278 C C . PRO C 3 29 ? 159.870 -7.128 3.770 1.00 0.00 93 PRO C C 2
ATOM 2279 O O . PRO C 3 29 ? 160.496 -6.286 3.120 1.00 0.00 93 PRO C O 2
ATOM 2305 N N . GLY C 3 31 ? 161.713 -9.254 2.246 1.00 0.00 95 GLY C N 2
ATOM 2306 C CA . GLY C 3 31 ? 162.072 -9.691 0.891 1.00 0.00 95 GLY C CA 2
ATOM 2307 C C . GLY C 3 31 ? 160.876 -10.233 0.095 1.00 0.00 95 GLY C C 2
ATOM 2308 O O . GLY C 3 31 ? 159.780 -10.424 0.628 1.00 0.00 95 GLY C O 2
ATOM 2321 N N . PRO A 1 2 ? 72.885 2.522 3.645 1.00 0.00 2 PRO A N 3
ATOM 2322 C CA . PRO A 1 2 ? 74.280 2.134 3.865 1.00 0.00 2 PRO A CA 3
ATOM 2323 C C . PRO A 1 2 ? 75.124 3.275 4.467 1.00 0.00 2 PRO A C 3
ATOM 2324 O O . PRO A 1 2 ? 74.715 4.443 4.494 1.00 0.00 2 PRO A O 3
ATOM 2335 N N . LYS A 1 3 ? 76.337 2.932 4.917 1.00 0.00 3 LYS A N 3
ATOM 2336 C CA . LYS A 1 3 ? 77.303 3.830 5.583 1.00 0.00 3 LYS A CA 3
ATOM 2337 C C . LYS A 1 3 ? 78.715 3.759 4.976 1.00 0.00 3 LYS A C 3
ATOM 2338 O O . LYS A 1 3 ? 79.462 4.734 5.066 1.00 0.00 3 LYS A O 3
ATOM 2357 N N . GLY A 1 4 ? 79.053 2.653 4.303 1.00 0.00 4 GLY A N 3
ATOM 2358 C CA . GLY A 1 4 ? 80.260 2.462 3.481 1.00 0.00 4 GLY A CA 3
ATOM 2359 C C . GLY A 1 4 ? 81.597 2.955 4.077 1.00 0.00 4 GLY A C 3
ATOM 2360 O O . GLY A 1 4 ? 82.270 3.759 3.424 1.00 0.00 4 GLY A O 3
ATOM 2364 N N . PRO A 1 5 ? 82.003 2.514 5.286 1.00 0.00 5 PRO A N 3
ATOM 2365 C CA . PRO A 1 5 ? 83.230 2.984 5.941 1.00 0.00 5 PRO A CA 3
ATOM 2366 C C . PRO A 1 5 ? 84.511 2.572 5.188 1.00 0.00 5 PRO A C 3
ATOM 2367 O O . PRO A 1 5 ? 84.647 1.434 4.725 1.00 0.00 5 PRO A O 3
ATOM 2378 N N . LYS A 1 6 ? 85.470 3.502 5.072 1.00 0.00 6 LYS A N 3
ATOM 2379 C CA . LYS A 1 6 ? 86.751 3.303 4.366 1.00 0.00 6 LYS A CA 3
ATOM 2380 C C . LYS A 1 6 ? 87.608 2.201 5.015 1.00 0.00 6 LYS A C 3
ATOM 2381 O O . LYS A 1 6 ? 87.673 2.094 6.243 1.00 0.00 6 LYS A O 3
ATOM 2400 N N . GLY A 1 7 ? 88.304 1.415 4.192 1.00 0.00 7 GLY A N 3
ATOM 2401 C CA . GLY A 1 7 ? 89.304 0.432 4.622 1.00 0.00 7 GLY A CA 3
ATOM 2402 C C . GLY A 1 7 ? 90.591 1.044 5.211 1.00 0.00 7 GLY A C 3
ATOM 2403 O O . GLY A 1 7 ? 90.852 2.239 5.031 1.00 0.00 7 GLY A O 3
ATOM 2407 N N . PRO A 1 8 ? 91.408 0.241 5.919 1.00 0.00 8 PRO A N 3
ATOM 2408 C CA . PRO A 1 8 ? 92.618 0.707 6.603 1.00 0.00 8 PRO A CA 3
ATOM 2409 C C . PRO A 1 8 ? 93.829 0.889 5.668 1.00 0.00 8 PRO A C 3
ATOM 2410 O O . PRO A 1 8 ? 93.931 0.269 4.606 1.00 0.00 8 PRO A O 3
ATOM 2421 N N . LYS A 1 9 ? 94.787 1.716 6.103 1.00 0.00 9 LYS A N 3
ATOM 2422 C CA . LYS A 1 9 ? 96.086 1.928 5.454 1.00 0.00 9 LYS A CA 3
ATOM 2423 C C . LYS A 1 9 ? 96.898 0.624 5.331 1.00 0.00 9 LYS A C 3
ATOM 2424 O O . LYS A 1 9 ? 96.898 -0.196 6.254 1.00 0.00 9 LYS A O 3
ATOM 2443 N N . GLY A 1 10 ? 97.604 0.430 4.207 1.00 0.00 10 GLY A N 3
ATOM 2444 C CA . GLY A 1 10 ? 98.408 -0.761 3.927 1.00 0.00 10 GLY A CA 3
ATOM 2445 C C . GLY A 1 10 ? 99.705 -0.881 4.754 1.00 0.00 10 GLY A C 3
ATOM 2446 O O . GLY A 1 10 ? 100.112 0.077 5.420 1.00 0.00 10 GLY A O 3
ATOM 2450 N N . PRO A 1 11 ? 100.376 -2.052 4.723 1.00 0.00 11 PRO A N 3
ATOM 2451 C CA . PRO A 1 11 ? 101.590 -2.319 5.506 1.00 0.00 11 PRO A CA 3
ATOM 2452 C C . PRO A 1 11 ? 102.841 -1.601 4.967 1.00 0.00 11 PRO A C 3
ATOM 2453 O O . PRO A 1 11 ? 102.977 -1.360 3.765 1.00 0.00 11 PRO A O 3
ATOM 2464 N N . LYS A 1 12 ? 103.781 -1.300 5.868 1.00 0.00 12 LYS A N 3
ATOM 2465 C CA . LYS A 1 12 ? 105.093 -0.705 5.559 1.00 0.00 12 LYS A CA 3
ATOM 2466 C C . LYS A 1 12 ? 105.932 -1.600 4.619 1.00 0.00 12 LYS A C 3
ATOM 2467 O O . LYS A 1 12 ? 105.918 -2.824 4.749 1.00 0.00 12 LYS A O 3
ATOM 2486 N N . GLY A 1 13 ? 106.650 -0.983 3.679 1.00 0.00 13 GLY A N 3
ATOM 2487 C CA . GLY A 1 13 ? 107.421 -1.678 2.644 1.00 0.00 13 GLY A CA 3
ATOM 2488 C C . GLY A 1 13 ? 108.698 -2.379 3.145 1.00 0.00 13 GLY A C 3
ATOM 2489 O O . GLY A 1 13 ? 109.153 -2.117 4.265 1.00 0.00 13 GLY A O 3
ATOM 2493 N N . PRO A 1 14 ? 109.293 -3.270 2.327 1.00 0.00 14 PRO A N 3
ATOM 2494 C CA . PRO A 1 14 ? 110.477 -4.050 2.698 1.00 0.00 14 PRO A CA 3
ATOM 2495 C C . PRO A 1 14 ? 111.776 -3.228 2.660 1.00 0.00 14 PRO A C 3
ATOM 2496 O O . PRO A 1 14 ? 111.927 -2.293 1.868 1.00 0.00 14 PRO A O 3
ATOM 2507 N N . LYS A 1 15 ? 112.746 -3.617 3.496 1.00 0.00 15 LYS A N 3
ATOM 2508 C CA . LYS A 1 15 ? 114.106 -3.043 3.518 1.00 0.00 15 LYS A CA 3
ATOM 2509 C C . LYS A 1 15 ? 114.806 -3.218 2.155 1.00 0.00 15 LYS A C 3
ATOM 2510 O O . LYS A 1 15 ? 114.685 -4.269 1.517 1.00 0.00 15 LYS A O 3
ATOM 2529 N N . GLY A 1 16 ? 115.541 -2.193 1.717 1.00 0.00 16 GLY A N 3
ATOM 2530 C CA . GLY A 1 16 ? 116.263 -2.185 0.436 1.00 0.00 16 GLY A CA 3
ATOM 2531 C C . GLY A 1 16 ? 117.448 -3.169 0.361 1.00 0.00 16 GLY A C 3
ATOM 2532 O O . GLY A 1 16 ? 117.907 -3.670 1.393 1.00 0.00 16 GLY A O 3
ATOM 2536 N N . PRO A 1 17 ? 117.966 -3.451 -0.849 1.00 0.00 17 PRO A N 3
ATOM 2537 C CA . PRO A 1 17 ? 119.079 -4.383 -1.056 1.00 0.00 17 PRO A CA 3
ATOM 2538 C C . PRO A 1 17 ? 120.439 -3.787 -0.643 1.00 0.00 17 PRO A C 3
ATOM 2539 O O . PRO A 1 17 ? 120.669 -2.580 -0.746 1.00 0.00 17 PRO A O 3
ATOM 2550 N N . LYS A 1 18 ? 121.355 -4.644 -0.182 1.00 0.00 18 LYS A N 3
ATOM 2551 C CA . LYS A 1 18 ? 122.717 -4.282 0.259 1.00 0.00 18 LYS A CA 3
ATOM 2552 C C . LYS A 1 18 ? 123.572 -3.656 -0.857 1.00 0.00 18 LYS A C 3
ATOM 2553 O O . LYS A 1 18 ? 123.426 -4.009 -2.028 1.00 0.00 18 LYS A O 3
ATOM 2572 N N . GLY A 1 19 ? 124.481 -2.748 -0.488 1.00 0.00 19 GLY A N 3
ATOM 2573 C CA . GLY A 1 19 ? 125.394 -2.070 -1.424 1.00 0.00 19 GLY A CA 3
ATOM 2574 C C . GLY A 1 19 ? 126.580 -2.923 -1.928 1.00 0.00 19 GLY A C 3
ATOM 2575 O O . GLY A 1 19 ? 126.851 -3.997 -1.380 1.00 0.00 19 GLY A O 3
ATOM 2579 N N . PRO A 1 20 ? 127.306 -2.457 -2.966 1.00 0.00 20 PRO A N 3
ATOM 2580 C CA . PRO A 1 20 ? 128.440 -3.171 -3.570 1.00 0.00 20 PRO A CA 3
ATOM 2581 C C . PRO A 1 20 ? 129.744 -3.059 -2.755 1.00 0.00 20 PRO A C 3
ATOM 2582 O O . PRO A 1 20 ? 129.945 -2.110 -1.993 1.00 0.00 20 PRO A O 3
ATOM 2593 N N . LYS A 1 21 ? 130.666 -4.015 -2.947 1.00 0.00 21 LYS A N 3
ATOM 2594 C CA . LYS A 1 21 ? 131.998 -4.044 -2.304 1.00 0.00 21 LYS A CA 3
ATOM 2595 C C . LYS A 1 21 ? 132.855 -2.812 -2.667 1.00 0.00 21 LYS A C 3
ATOM 2596 O O . LYS A 1 21 ? 132.810 -2.335 -3.804 1.00 0.00 21 LYS A O 3
ATOM 2615 N N . GLY A 1 22 ? 133.670 -2.333 -1.721 1.00 0.00 22 GLY A N 3
ATOM 2616 C CA . GLY A 1 22 ? 134.661 -1.268 -1.948 1.00 0.00 22 GLY A CA 3
ATOM 2617 C C . GLY A 1 22 ? 135.945 -1.712 -2.685 1.00 0.00 22 GLY A C 3
ATOM 2618 O O . GLY A 1 22 ? 136.186 -2.913 -2.846 1.00 0.00 22 GLY A O 3
ATOM 2622 N N . PRO A 1 23 ? 136.787 -0.761 -3.139 1.00 0.00 23 PRO A N 3
ATOM 2623 C CA . PRO A 1 23 ? 138.019 -1.041 -3.889 1.00 0.00 23 PRO A CA 3
ATOM 2624 C C . PRO A 1 23 ? 139.202 -1.472 -2.999 1.00 0.00 23 PRO A C 3
ATOM 2625 O O . PRO A 1 23 ? 139.255 -1.171 -1.806 1.00 0.00 23 PRO A O 3
ATOM 2636 N N . LYS A 1 24 ? 140.188 -2.150 -3.600 1.00 0.00 24 LYS A N 3
ATOM 2637 C CA . LYS A 1 24 ? 141.440 -2.609 -2.960 1.00 0.00 24 LYS A CA 3
ATOM 2638 C C . LYS A 1 24 ? 142.242 -1.464 -2.305 1.00 0.00 24 LYS A C 3
ATOM 2639 O O . LYS A 1 24 ? 142.291 -0.348 -2.830 1.00 0.00 24 LYS A O 3
ATOM 2658 N N . GLY A 1 25 ? 142.893 -1.757 -1.174 1.00 0.00 25 GLY A N 3
ATOM 2659 C CA . GLY A 1 25 ? 143.715 -0.804 -0.411 1.00 0.00 25 GLY A CA 3
ATOM 2660 C C . GLY A 1 25 ? 145.132 -0.546 -0.968 1.00 0.00 25 GLY A C 3
ATOM 2661 O O . GLY A 1 25 ? 145.563 -1.221 -1.909 1.00 0.00 25 GLY A O 3
ATOM 2665 N N . PRO A 1 26 ? 145.871 0.429 -0.398 1.00 0.00 26 PRO A N 3
ATOM 2666 C CA . PRO A 1 26 ? 147.203 0.835 -0.867 1.00 0.00 26 PRO A CA 3
ATOM 2667 C C . PRO A 1 26 ? 148.325 -0.126 -0.426 1.00 0.00 26 PRO A C 3
ATOM 2668 O O . PRO A 1 26 ? 148.183 -0.873 0.546 1.00 0.00 26 PRO A O 3
ATOM 2679 N N . LYS A 1 27 ? 149.472 -0.078 -1.115 1.00 0.00 27 LYS A N 3
ATOM 2680 C CA . LYS A 1 27 ? 150.668 -0.880 -0.798 1.00 0.00 27 LYS A CA 3
ATOM 2681 C C . LYS A 1 27 ? 151.156 -0.629 0.649 1.00 0.00 27 LYS A C 3
ATOM 2682 O O . LYS A 1 27 ? 151.141 0.513 1.131 1.00 0.00 27 LYS A O 3
ATOM 2701 N N . GLY A 1 28 ? 151.588 -1.695 1.338 1.00 0.00 28 GLY A N 3
ATOM 2702 C CA . GLY A 1 28 ? 152.072 -1.638 2.720 1.00 0.00 28 GLY A CA 3
ATOM 2703 C C . GLY A 1 28 ? 153.375 -0.838 2.902 1.00 0.00 28 GLY A C 3
ATOM 2704 O O . GLY A 1 28 ? 154.085 -0.574 1.925 1.00 0.00 28 GLY A O 3
ATOM 2708 N N . PRO A 1 29 ? 153.717 -0.449 4.146 1.00 0.00 29 PRO A N 3
ATOM 2709 C CA . PRO A 1 29 ? 154.903 0.363 4.441 1.00 0.00 29 PRO A CA 3
ATOM 2710 C C . PRO A 1 29 ? 156.209 -0.382 4.118 1.00 0.00 29 PRO A C 3
ATOM 2711 O O . PRO A 1 29 ? 156.365 -1.563 4.433 1.00 0.00 29 PRO A O 3
ATOM 2722 N N . LYS A 1 30 ? 157.161 0.324 3.493 1.00 0.00 30 LYS A N 3
ATOM 2723 C CA . LYS A 1 30 ? 158.427 -0.215 2.943 1.00 0.00 30 LYS A CA 3
ATOM 2724 C C . LYS A 1 30 ? 159.554 -0.374 3.990 1.00 0.00 30 LYS A C 3
ATOM 2725 O O . LYS A 1 30 ? 160.687 -0.699 3.638 1.00 0.00 30 LYS A O 3
ATOM 2744 N N . GLY A 1 31 ? 159.260 -0.150 5.270 1.00 0.00 31 GLY A N 3
ATOM 2745 C CA . GLY A 1 31 ? 160.212 -0.269 6.382 1.00 0.00 31 GLY A CA 3
ATOM 2746 C C . GLY A 1 31 ? 159.528 -0.343 7.755 1.00 0.00 31 GLY A C 3
ATOM 2747 O O . GLY A 1 31 ? 158.303 -0.268 7.874 1.00 0.00 31 GLY A O 3
ATOM 2760 N N . ASP B 2 2 ? 78.331 -3.772 3.774 1.00 0.00 34 ASP B N 3
ATOM 2761 C CA . ASP B 2 2 ? 78.422 -2.363 3.355 1.00 0.00 34 ASP B CA 3
ATOM 2762 C C . ASP B 2 2 ? 79.426 -2.188 2.187 1.00 0.00 34 ASP B C 3
ATOM 2763 O O . ASP B 2 2 ? 80.440 -2.894 2.144 1.00 0.00 34 ASP B O 3
ATOM 2787 N N . GLY B 2 4 ? 81.905 -0.230 1.384 1.00 0.00 36 GLY B N 3
ATOM 2788 C CA . GLY B 2 4 ? 82.978 0.700 1.756 1.00 0.00 36 GLY B CA 3
ATOM 2789 C C . GLY B 2 4 ? 84.188 0.725 0.814 1.00 0.00 36 GLY B C 3
ATOM 2790 O O . GLY B 2 4 ? 84.512 -0.249 0.137 1.00 0.00 36 GLY B O 3
ATOM 2794 N N . ASP B 2 5 ? 84.849 1.878 0.771 1.00 0.00 37 ASP B N 3
ATOM 2795 C CA . ASP B 2 5 ? 85.930 2.207 -0.167 1.00 0.00 37 ASP B CA 3
ATOM 2796 C C . ASP B 2 5 ? 87.315 1.665 0.265 1.00 0.00 37 ASP B C 3
ATOM 2797 O O . ASP B 2 5 ? 87.562 1.513 1.467 1.00 0.00 37 ASP B O 3
ATOM 2821 N N . GLY B 2 7 ? 91.352 1.403 1.315 1.00 0.00 39 GLY B N 3
ATOM 2822 C CA . GLY B 2 7 ? 92.320 2.165 2.116 1.00 0.00 39 GLY B CA 3
ATOM 2823 C C . GLY B 2 7 ? 93.532 2.698 1.334 1.00 0.00 39 GLY B C 3
ATOM 2824 O O . GLY B 2 7 ? 93.743 2.383 0.162 1.00 0.00 39 GLY B O 3
ATOM 2828 N N . ASP B 2 8 ? 94.334 3.531 2.000 1.00 0.00 40 ASP B N 3
ATOM 2829 C CA . ASP B 2 8 ? 95.506 4.218 1.444 1.00 0.00 40 ASP B CA 3
ATOM 2830 C C . ASP B 2 8 ? 96.792 3.351 1.402 1.00 0.00 40 ASP B C 3
ATOM 2831 O O . ASP B 2 8 ? 96.947 2.442 2.226 1.00 0.00 40 ASP B O 3
ATOM 2855 N N . GLY B 2 10 ? 100.615 1.922 2.026 1.00 0.00 42 GLY B N 3
ATOM 2856 C CA . GLY B 2 10 ? 101.575 1.834 3.133 1.00 0.00 42 GLY B CA 3
ATOM 2857 C C . GLY B 2 10 ? 102.823 2.708 2.959 1.00 0.00 42 GLY B C 3
ATOM 2858 O O . GLY B 2 10 ? 103.113 3.212 1.872 1.00 0.00 42 GLY B O 3
ATOM 2862 N N . ASP B 2 11 ? 103.568 2.906 4.049 1.00 0.00 43 ASP B N 3
ATOM 2863 C CA . ASP B 2 11 ? 104.764 3.753 4.090 1.00 0.00 43 ASP B CA 3
ATOM 2864 C C . ASP B 2 11 ? 106.017 3.074 3.485 1.00 0.00 43 ASP B C 3
ATOM 2865 O O . ASP B 2 11 ? 106.119 1.843 3.512 1.00 0.00 43 ASP B O 3
ATOM 2889 N N . GLY B 2 13 ? 109.749 1.420 2.754 1.00 0.00 45 GLY B N 3
ATOM 2890 C CA . GLY B 2 13 ? 110.747 0.625 3.479 1.00 0.00 45 GLY B CA 3
ATOM 2891 C C . GLY B 2 13 ? 112.060 1.374 3.759 1.00 0.00 45 GLY B C 3
ATOM 2892 O O . GLY B 2 13 ? 112.350 2.411 3.156 1.00 0.00 45 GLY B O 3
ATOM 2896 N N . ASP B 2 14 ? 112.866 0.846 4.684 1.00 0.00 46 ASP B N 3
ATOM 2897 C CA . ASP B 2 14 ? 114.155 1.423 5.082 1.00 0.00 46 ASP B CA 3
ATOM 2898 C C . ASP B 2 14 ? 115.276 1.146 4.053 1.00 0.00 46 ASP B C 3
ATOM 2899 O O . ASP B 2 14 ? 115.232 0.121 3.367 1.00 0.00 46 ASP B O 3
ATOM 2923 N N . GLY B 2 16 ? 118.803 -0.116 2.266 1.00 0.00 48 GLY B N 3
ATOM 2924 C CA . GLY B 2 16 ? 119.742 -1.228 2.386 1.00 0.00 48 GLY B CA 3
ATOM 2925 C C . GLY B 2 16 ? 121.018 -0.854 3.136 1.00 0.00 48 GLY B C 3
ATOM 2926 O O . GLY B 2 16 ? 121.372 0.312 3.284 1.00 0.00 48 GLY B O 3
ATOM 2930 N N . ASP B 2 17 ? 121.734 -1.865 3.628 1.00 0.00 49 ASP B N 3
ATOM 2931 C CA . ASP B 2 17 ? 122.952 -1.700 4.421 1.00 0.00 49 ASP B CA 3
ATOM 2932 C C . ASP B 2 17 ? 124.193 -1.417 3.545 1.00 0.00 49 ASP B C 3
ATOM 2933 O O . ASP B 2 17 ? 124.218 -1.808 2.366 1.00 0.00 49 ASP B O 3
ATOM 2957 N N . GLY B 2 19 ? 127.763 -1.767 1.684 1.00 0.00 51 GLY B N 3
ATOM 2958 C CA . GLY B 2 19 ? 128.545 -2.874 1.123 1.00 0.00 51 GLY B CA 3
ATOM 2959 C C . GLY B 2 19 ? 129.797 -3.230 1.940 1.00 0.00 51 GLY B C 3
ATOM 2960 O O . GLY B 2 19 ? 130.223 -2.482 2.825 1.00 0.00 51 GLY B O 3
ATOM 2964 N N . ASP B 2 20 ? 130.395 -4.388 1.647 1.00 0.00 52 ASP B N 3
ATOM 2965 C CA . ASP B 2 20 ? 131.591 -4.872 2.339 1.00 0.00 52 ASP B CA 3
ATOM 2966 C C . ASP B 2 20 ? 132.864 -4.038 2.049 1.00 0.00 52 ASP B C 3
ATOM 2967 O O . ASP B 2 20 ? 133.058 -3.585 0.913 1.00 0.00 52 ASP B O 3
ATOM 2991 N N . GLY B 2 22 ? 136.697 -3.157 1.005 1.00 0.00 54 GLY B N 3
ATOM 2992 C CA . GLY B 2 22 ? 137.646 -3.651 0.005 1.00 0.00 54 GLY B CA 3
ATOM 2993 C C . GLY B 2 22 ? 138.755 -4.560 0.548 1.00 0.00 54 GLY B C 3
ATOM 2994 O O . GLY B 2 22 ? 139.020 -4.626 1.751 1.00 0.00 54 GLY B O 3
ATOM 2998 N N . ASP B 2 23 ? 139.421 -5.266 -0.368 1.00 0.00 55 ASP B N 3
ATOM 2999 C CA . ASP B 2 23 ? 140.522 -6.180 -0.066 1.00 0.00 55 ASP B CA 3
ATOM 3000 C C . ASP B 2 23 ? 141.792 -5.442 0.421 1.00 0.00 55 ASP B C 3
ATOM 3001 O O . ASP B 2 23 ? 142.055 -4.317 -0.026 1.00 0.00 55 ASP B O 3
ATOM 3025 N N . GLY B 2 25 ? 145.658 -4.172 0.587 1.00 0.00 57 GLY B N 3
ATOM 3026 C CA . GLY B 2 25 ? 146.730 -3.900 -0.380 1.00 0.00 57 GLY B CA 3
ATOM 3027 C C . GLY B 2 25 ? 147.833 -4.973 -0.412 1.00 0.00 57 GLY B C 3
ATOM 3028 O O . GLY B 2 25 ? 147.877 -5.876 0.427 1.00 0.00 57 GLY B O 3
ATOM 3032 N N . ASP B 2 26 ? 148.751 -4.872 -1.379 1.00 0.00 58 ASP B N 3
ATOM 3033 C CA . ASP B 2 26 ? 149.940 -5.728 -1.456 1.00 0.00 58 ASP B CA 3
ATOM 3034 C C . ASP B 2 26 ? 151.023 -5.351 -0.416 1.00 0.00 58 ASP B C 3
ATOM 3035 O O . ASP B 2 26 ? 151.061 -4.201 0.037 1.00 0.00 58 ASP B O 3
ATOM 3059 N N . GLY B 2 28 ? 154.591 -4.317 1.634 1.00 0.00 60 GLY B N 3
ATOM 3060 C CA . GLY B 2 28 ? 155.809 -3.509 1.440 1.00 0.00 60 GLY B CA 3
ATOM 3061 C C . GLY B 2 28 ? 156.948 -4.302 0.783 1.00 0.00 60 GLY B C 3
ATOM 3062 O O . GLY B 2 28 ? 156.958 -5.531 0.792 1.00 0.00 60 GLY B O 3
ATOM 3066 N N . ASP B 2 29 ? 157.895 -3.588 0.173 1.00 0.00 61 ASP B N 3
ATOM 3067 C CA . ASP B 2 29 ? 158.823 -4.188 -0.806 1.00 0.00 61 ASP B CA 3
ATOM 3068 C C . ASP B 2 29 ? 159.907 -5.143 -0.239 1.00 0.00 61 ASP B C 3
ATOM 3069 O O . ASP B 2 29 ? 160.063 -6.234 -0.800 1.00 0.00 61 ASP B O 3
ATOM 3093 N N . GLY B 2 31 ? 161.722 -7.815 2.741 1.00 0.00 63 GLY B N 3
ATOM 3094 C CA . GLY B 2 31 ? 161.250 -8.830 3.698 1.00 0.00 63 GLY B CA 3
ATOM 3095 C C . GLY B 2 31 ? 162.170 -10.046 3.867 1.00 0.00 63 GLY B C 3
ATOM 3096 O O . GLY B 2 31 ? 162.226 -10.641 4.942 1.00 0.00 63 GLY B O 3
ATOM 3109 N N . PRO C 3 2 ? 81.130 -4.320 7.508 1.00 0.00 66 PRO C N 3
ATOM 3110 C CA . PRO C 3 2 ? 82.583 -4.197 7.634 1.00 0.00 66 PRO C CA 3
ATOM 3111 C C . PRO C 3 2 ? 83.171 -3.031 6.803 1.00 0.00 66 PRO C C 3
ATOM 3112 O O . PRO C 3 2 ? 82.526 -2.545 5.864 1.00 0.00 66 PRO C O 3
ATOM 3138 N N . GLY C 3 4 ? 85.699 -1.238 3.897 1.00 0.00 68 GLY C N 3
ATOM 3139 C CA . GLY C 3 4 ? 86.332 -1.563 2.611 1.00 0.00 68 GLY C CA 3
ATOM 3140 C C . GLY C 3 4 ? 87.699 -2.267 2.758 1.00 0.00 68 GLY C C 3
ATOM 3141 O O . GLY C 3 4 ? 88.202 -2.429 3.877 1.00 0.00 68 GLY C O 3
ATOM 3145 N N . PRO C 3 5 ? 88.328 -2.699 1.649 1.00 0.00 69 PRO C N 3
ATOM 3146 C CA . PRO C 3 5 ? 89.565 -3.482 1.695 1.00 0.00 69 PRO C CA 3
ATOM 3147 C C . PRO C 3 5 ? 90.786 -2.651 2.154 1.00 0.00 69 PRO C C 3
ATOM 3148 O O . PRO C 3 5 ? 90.833 -1.440 1.901 1.00 0.00 69 PRO C O 3
ATOM 3174 N N . GLY C 3 7 ? 94.482 -0.914 1.971 1.00 0.00 71 GLY C N 3
ATOM 3175 C CA . GLY C 3 7 ? 95.287 -0.311 0.902 1.00 0.00 71 GLY C CA 3
ATOM 3176 C C . GLY C 3 7 ? 96.529 -1.135 0.510 1.00 0.00 71 GLY C C 3
ATOM 3177 O O . GLY C 3 7 ? 96.898 -2.073 1.230 1.00 0.00 71 GLY C O 3
ATOM 3181 N N . PRO C 3 8 ? 97.163 -0.836 -0.643 1.00 0.00 72 PRO C N 3
ATOM 3182 C CA . PRO C 3 8 ? 98.340 -1.571 -1.111 1.00 0.00 72 PRO C CA 3
ATOM 3183 C C . PRO C 3 8 ? 99.576 -1.413 -0.175 1.00 0.00 72 PRO C C 3
ATOM 3184 O O . PRO C 3 8 ? 99.732 -0.372 0.475 1.00 0.00 72 PRO C O 3
ATOM 3210 N N . GLY C 3 10 ? 103.473 -0.539 1.023 1.00 0.00 74 GLY C N 3
ATOM 3211 C CA . GLY C 3 10 ? 104.456 0.505 0.713 1.00 0.00 74 GLY C CA 3
ATOM 3212 C C . GLY C 3 10 ? 105.621 0.015 -0.168 1.00 0.00 74 GLY C C 3
ATOM 3213 O O . GLY C 3 10 ? 105.873 -1.194 -0.244 1.00 0.00 74 GLY C O 3
ATOM 3217 N N . PRO C 3 11 ? 106.348 0.930 -0.839 1.00 0.00 75 PRO C N 3
ATOM 3218 C CA . PRO C 3 11 ? 107.426 0.576 -1.765 1.00 0.00 75 PRO C CA 3
ATOM 3219 C C . PRO C 3 11 ? 108.697 0.077 -1.042 1.00 0.00 75 PRO C C 3
ATOM 3220 O O . PRO C 3 11 ? 108.935 0.458 0.110 1.00 0.00 75 PRO C O 3
ATOM 3246 N N . GLY C 3 13 ? 112.614 0.055 0.142 1.00 0.00 77 GLY C N 3
ATOM 3247 C CA . GLY C 3 13 ? 113.667 1.048 0.393 1.00 0.00 77 GLY C CA 3
ATOM 3248 C C . GLY C 3 13 ? 114.769 1.049 -0.688 1.00 0.00 77 GLY C C 3
ATOM 3249 O O . GLY C 3 13 ? 114.879 0.086 -1.457 1.00 0.00 77 GLY C O 3
ATOM 3253 N N . PRO C 3 14 ? 115.595 2.110 -0.768 1.00 0.00 78 PRO C N 3
ATOM 3254 C CA . PRO C 3 14 ? 116.644 2.233 -1.785 1.00 0.00 78 PRO C CA 3
ATOM 3255 C C . PRO C 3 14 ? 117.840 1.289 -1.534 1.00 0.00 78 PRO C C 3
ATOM 3256 O O . PRO C 3 14 ? 118.062 0.874 -0.389 1.00 0.00 78 PRO C O 3
ATOM 3282 N N . GLY C 3 16 ? 121.629 0.112 -0.643 1.00 0.00 80 GLY C N 3
ATOM 3283 C CA . GLY C 3 16 ? 122.675 0.586 0.272 1.00 0.00 80 GLY C CA 3
ATOM 3284 C C . GLY C 3 16 ? 123.906 1.174 -0.448 1.00 0.00 80 GLY C C 3
ATOM 3285 O O . GLY C 3 16 ? 124.114 0.905 -1.637 1.00 0.00 80 GLY C O 3
ATOM 3289 N N . PRO C 3 17 ? 124.735 1.979 0.246 1.00 0.00 81 PRO C N 3
ATOM 3290 C CA . PRO C 3 17 ? 125.905 2.634 -0.346 1.00 0.00 81 PRO C CA 3
ATOM 3291 C C . PRO C 3 17 ? 127.088 1.664 -0.571 1.00 0.00 81 PRO C C 3
ATOM 3292 O O . PRO C 3 17 ? 127.166 0.627 0.097 1.00 0.00 81 PRO C O 3
ATOM 3318 N N . GLY C 3 19 ? 130.727 -0.071 -0.120 1.00 0.00 83 GLY C N 3
ATOM 3319 C CA . GLY C 3 19 ? 131.682 -0.296 0.969 1.00 0.00 83 GLY C CA 3
ATOM 3320 C C . GLY C 3 19 ? 132.942 0.583 0.853 1.00 0.00 83 GLY C C 3
ATOM 3321 O O . GLY C 3 19 ? 133.247 1.089 -0.234 1.00 0.00 83 GLY C O 3
ATOM 3325 N N . PRO C 3 20 ? 133.692 0.779 1.954 1.00 0.00 84 PRO C N 3
ATOM 3326 C CA . PRO C 3 20 ? 134.881 1.632 1.970 1.00 0.00 84 PRO C CA 3
ATOM 3327 C C . PRO C 3 20 ? 136.097 0.974 1.283 1.00 0.00 84 PRO C C 3
ATOM 3328 O O . PRO C 3 20 ? 136.145 -0.257 1.161 1.00 0.00 84 PRO C O 3
ATOM 3354 N N . GLY C 3 22 ? 139.726 -0.768 0.980 1.00 0.00 86 GLY C N 3
ATOM 3355 C CA . GLY C 3 22 ? 140.437 -1.740 1.814 1.00 0.00 86 GLY C CA 3
ATOM 3356 C C . GLY C 3 22 ? 141.625 -1.147 2.593 1.00 0.00 86 GLY C C 3
ATOM 3357 O O . GLY C 3 22 ? 142.082 -0.037 2.288 1.00 0.00 86 GLY C O 3
ATOM 3361 N N . PRO C 3 23 ? 142.146 -1.874 3.599 1.00 0.00 87 PRO C N 3
ATOM 3362 C CA . PRO C 3 23 ? 143.252 -1.405 4.433 1.00 0.00 87 PRO C CA 3
ATOM 3363 C C . PRO C 3 23 ? 144.602 -1.431 3.685 1.00 0.00 87 PRO C C 3
ATOM 3364 O O . PRO C 3 23 ? 144.754 -2.172 2.705 1.00 0.00 87 PRO C O 3
ATOM 3390 N N . GLY C 3 25 ? 148.282 -2.719 2.801 1.00 0.00 89 GLY C N 3
ATOM 3391 C CA . GLY C 3 25 ? 148.883 -4.055 2.792 1.00 0.00 89 GLY C CA 3
ATOM 3392 C C . GLY C 3 25 ? 149.827 -4.322 3.980 1.00 0.00 89 GLY C C 3
ATOM 3393 O O . GLY C 3 25 ? 150.198 -3.388 4.702 1.00 0.00 89 GLY C O 3
ATOM 3397 N N . PRO C 3 26 ? 150.260 -5.585 4.179 1.00 0.00 90 PRO C N 3
ATOM 3398 C CA . PRO C 3 26 ? 151.171 -5.926 5.269 1.00 0.00 90 PRO C CA 3
ATOM 3399 C C . PRO C 3 26 ? 152.566 -5.248 5.181 1.00 0.00 90 PRO C C 3
ATOM 3400 O O . PRO C 3 26 ? 153.054 -4.997 4.078 1.00 0.00 90 PRO C O 3
ATOM 3426 N N . GLY C 3 28 ? 156.542 -4.396 4.891 1.00 0.00 92 GLY C N 3
ATOM 3427 C CA . GLY C 3 28 ? 157.833 -4.902 4.410 1.00 0.00 92 GLY C CA 3
ATOM 3428 C C . GLY C 3 28 ? 158.988 -4.690 5.408 1.00 0.00 92 GLY C C 3
ATOM 3429 O O . GLY C 3 28 ? 159.531 -3.582 5.424 1.00 0.00 92 GLY C O 3
ATOM 3433 N N . PRO C 3 29 ? 159.384 -5.674 6.246 1.00 0.00 93 PRO C N 3
ATOM 3434 C CA . PRO C 3 29 ? 160.584 -5.582 7.089 1.00 0.00 93 PRO C CA 3
ATOM 3435 C C . PRO C 3 29 ? 161.854 -5.238 6.278 1.00 0.00 93 PRO C C 3
ATOM 3436 O O . PRO C 3 29 ? 162.155 -5.943 5.313 1.00 0.00 93 PRO C O 3
ATOM 3462 N N . GLY C 3 31 ? 165.007 -5.745 6.772 1.00 0.00 95 GLY C N 3
ATOM 3463 C CA . GLY C 3 31 ? 166.064 -6.763 6.898 1.00 0.00 95 GLY C CA 3
ATOM 3464 C C . GLY C 3 31 ? 165.538 -8.203 7.003 1.00 0.00 95 GLY C C 3
ATOM 3465 O O . GLY C 3 31 ? 166.228 -9.087 7.512 1.00 0.00 95 GLY C O 3
ATOM 3478 N N . PRO A 1 2 ? 76.245 12.550 3.786 1.00 0.00 2 PRO A N 4
ATOM 3479 C CA . PRO A 1 2 ? 76.395 11.397 2.891 1.00 0.00 2 PRO A CA 4
ATOM 3480 C C . PRO A 1 2 ? 77.403 10.326 3.360 1.00 0.00 2 PRO A C 4
ATOM 3481 O O . PRO A 1 2 ? 78.398 10.639 4.023 1.00 0.00 2 PRO A O 4
ATOM 3492 N N . LYS A 1 3 ? 77.172 9.083 2.897 1.00 0.00 3 LYS A N 4
ATOM 3493 C CA . LYS A 1 3 ? 77.972 7.850 3.097 1.00 0.00 3 LYS A CA 4
ATOM 3494 C C . LYS A 1 3 ? 78.145 7.371 4.556 1.00 0.00 3 LYS A C 4
ATOM 3495 O O . LYS A 1 3 ? 78.068 8.134 5.523 1.00 0.00 3 LYS A O 4
ATOM 3514 N N . GLY A 1 4 ? 78.452 6.078 4.691 1.00 0.00 4 GLY A N 4
ATOM 3515 C CA . GLY A 1 4 ? 79.124 5.478 5.850 1.00 0.00 4 GLY A CA 4
ATOM 3516 C C . GLY A 1 4 ? 80.645 5.743 5.860 1.00 0.00 4 GLY A C 4
ATOM 3517 O O . GLY A 1 4 ? 81.148 6.503 5.024 1.00 0.00 4 GLY A O 4
ATOM 3521 N N . PRO A 1 5 ? 81.404 5.155 6.805 1.00 0.00 5 PRO A N 4
ATOM 3522 C CA . PRO A 1 5 ? 82.823 5.467 6.989 1.00 0.00 5 PRO A CA 4
ATOM 3523 C C . PRO A 1 5 ? 83.711 5.038 5.805 1.00 0.00 5 PRO A C 4
ATOM 3524 O O . PRO A 1 5 ? 83.559 3.952 5.239 1.00 0.00 5 PRO A O 4
ATOM 3535 N N . LYS A 1 6 ? 84.680 5.893 5.457 1.00 0.00 6 LYS A N 4
ATOM 3536 C CA . LYS A 1 6 ? 85.759 5.614 4.491 1.00 0.00 6 LYS A CA 4
ATOM 3537 C C . LYS A 1 6 ? 86.664 4.467 4.984 1.00 0.00 6 LYS A C 4
ATOM 3538 O O . LYS A 1 6 ? 86.889 4.319 6.188 1.00 0.00 6 LYS A O 4
ATOM 3557 N N . GLY A 1 7 ? 87.197 3.669 4.056 1.00 0.00 7 GLY A N 4
ATOM 3558 C CA . GLY A 1 7 ? 88.130 2.572 4.350 1.00 0.00 7 GLY A CA 4
ATOM 3559 C C . GLY A 1 7 ? 89.481 3.038 4.931 1.00 0.00 7 GLY A C 4
ATOM 3560 O O . GLY A 1 7 ? 89.880 4.189 4.720 1.00 0.00 7 GLY A O 4
ATOM 3564 N N . PRO A 1 8 ? 90.206 2.169 5.662 1.00 0.00 8 PRO A N 4
ATOM 3565 C CA . PRO A 1 8 ? 91.457 2.532 6.335 1.00 0.00 8 PRO A CA 4
ATOM 3566 C C . PRO A 1 8 ? 92.657 2.646 5.377 1.00 0.00 8 PRO A C 4
ATOM 3567 O O . PRO A 1 8 ? 92.705 2.015 4.317 1.00 0.00 8 PRO A O 4
ATOM 3578 N N . LYS A 1 9 ? 93.663 3.430 5.784 1.00 0.00 9 LYS A N 4
ATOM 3579 C CA . LYS A 1 9 ? 94.951 3.579 5.082 1.00 0.00 9 LYS A CA 4
ATOM 3580 C C . LYS A 1 9 ? 95.695 2.233 4.972 1.00 0.00 9 LYS A C 4
ATOM 3581 O O . LYS A 1 9 ? 95.668 1.425 5.905 1.00 0.00 9 LYS A O 4
ATOM 3600 N N . GLY A 1 10 ? 96.387 2.006 3.853 1.00 0.00 10 GLY A N 4
ATOM 3601 C CA . GLY A 1 10 ? 97.236 0.827 3.638 1.00 0.00 10 GLY A CA 4
ATOM 3602 C C . GLY A 1 10 ? 98.514 0.784 4.503 1.00 0.00 10 GLY A C 4
ATOM 3603 O O . GLY A 1 10 ? 98.913 1.806 5.073 1.00 0.00 10 GLY A O 4
ATOM 3607 N N . PRO A 1 11 ? 99.177 -0.386 4.607 1.00 0.00 11 PRO A N 4
ATOM 3608 C CA . PRO A 1 11 ? 100.385 -0.574 5.417 1.00 0.00 11 PRO A CA 4
ATOM 3609 C C . PRO A 1 11 ? 101.647 0.005 4.756 1.00 0.00 11 PRO A C 4
ATOM 3610 O O . PRO A 1 11 ? 101.726 0.149 3.533 1.00 0.00 11 PRO A O 4
ATOM 3621 N N . LYS A 1 12 ? 102.669 0.295 5.571 1.00 0.00 12 LYS A N 4
ATOM 3622 C CA . LYS A 1 12 ? 103.992 0.762 5.118 1.00 0.00 12 LYS A CA 4
ATOM 3623 C C . LYS A 1 12 ? 104.635 -0.219 4.115 1.00 0.00 12 LYS A C 4
ATOM 3624 O O . LYS A 1 12 ? 104.537 -1.439 4.279 1.00 0.00 12 LYS A O 4
ATOM 3643 N N . GLY A 1 13 ? 105.305 0.315 3.091 1.00 0.00 13 GLY A N 4
ATOM 3644 C CA . GLY A 1 13 ? 106.011 -0.459 2.060 1.00 0.00 13 GLY A CA 4
ATOM 3645 C C . GLY A 1 13 ? 107.252 -1.231 2.555 1.00 0.00 13 GLY A C 4
ATOM 3646 O O . GLY A 1 13 ? 107.721 -1.008 3.677 1.00 0.00 13 GLY A O 4
ATOM 3650 N N . PRO A 1 14 ? 107.806 -2.137 1.725 1.00 0.00 14 PRO A N 4
ATOM 3651 C CA . PRO A 1 14 ? 108.956 -2.976 2.082 1.00 0.00 14 PRO A CA 4
ATOM 3652 C C . PRO A 1 14 ? 110.285 -2.202 2.092 1.00 0.00 14 PRO A C 4
ATOM 3653 O O . PRO A 1 14 ? 110.497 -1.277 1.301 1.00 0.00 14 PRO A O 4
ATOM 3664 N N . LYS A 1 15 ? 111.213 -2.622 2.962 1.00 0.00 15 LYS A N 4
ATOM 3665 C CA . LYS A 1 15 ? 112.593 -2.108 3.035 1.00 0.00 15 LYS A CA 4
ATOM 3666 C C . LYS A 1 15 ? 113.318 -2.267 1.686 1.00 0.00 15 LYS A C 4
ATOM 3667 O O . LYS A 1 15 ? 113.174 -3.292 1.012 1.00 0.00 15 LYS A O 4
ATOM 3686 N N . GLY A 1 16 ? 114.097 -1.255 1.294 1.00 0.00 16 GLY A N 4
ATOM 3687 C CA . GLY A 1 16 ? 114.833 -1.237 0.020 1.00 0.00 16 GLY A CA 4
ATOM 3688 C C . GLY A 1 16 ? 115.968 -2.278 -0.082 1.00 0.00 16 GLY A C 4
ATOM 3689 O O . GLY A 1 16 ? 116.390 -2.839 0.936 1.00 0.00 16 GLY A O 4
ATOM 3693 N N . PRO A 1 17 ? 116.487 -2.547 -1.297 1.00 0.00 17 PRO A N 4
ATOM 3694 C CA . PRO A 1 17 ? 117.566 -3.515 -1.519 1.00 0.00 17 PRO A CA 4
ATOM 3695 C C . PRO A 1 17 ? 118.945 -2.978 -1.093 1.00 0.00 17 PRO A C 4
ATOM 3696 O O . PRO A 1 17 ? 119.198 -1.771 -1.104 1.00 0.00 17 PRO A O 4
ATOM 3707 N N . LYS A 1 18 ? 119.854 -3.887 -0.727 1.00 0.00 18 LYS A N 4
ATOM 3708 C CA . LYS A 1 18 ? 121.227 -3.597 -0.266 1.00 0.00 18 LYS A CA 4
ATOM 3709 C C . LYS A 1 18 ? 122.072 -2.835 -1.309 1.00 0.00 18 LYS A C 4
ATOM 3710 O O . LYS A 1 18 ? 121.909 -3.031 -2.517 1.00 0.00 18 LYS A O 4
ATOM 3729 N N . GLY A 1 19 ? 122.995 -1.990 -0.838 1.00 0.00 19 GLY A N 4
ATOM 3730 C CA . GLY A 1 19 ? 123.904 -1.199 -1.685 1.00 0.00 19 GLY A CA 4
ATOM 3731 C C . GLY A 1 19 ? 125.108 -1.973 -2.270 1.00 0.00 19 GLY A C 4
ATOM 3732 O O . GLY A 1 19 ? 125.374 -3.108 -1.862 1.00 0.00 19 GLY A O 4
ATOM 3736 N N . PRO A 1 20 ? 125.853 -1.373 -3.222 1.00 0.00 20 PRO A N 4
ATOM 3737 C CA . PRO A 1 20 ? 127.016 -1.989 -3.878 1.00 0.00 20 PRO A CA 4
ATOM 3738 C C . PRO A 1 20 ? 128.300 -1.931 -3.027 1.00 0.00 20 PRO A C 4
ATOM 3739 O O . PRO A 1 20 ? 128.456 -1.058 -2.169 1.00 0.00 20 PRO A O 4
ATOM 3750 N N . LYS A 1 21 ? 129.253 -2.839 -3.287 1.00 0.00 21 LYS A N 4
ATOM 3751 C CA . LYS A 1 21 ? 130.559 -2.910 -2.595 1.00 0.00 21 LYS A CA 4
ATOM 3752 C C . LYS A 1 21 ? 131.359 -1.596 -2.712 1.00 0.00 21 LYS A C 4
ATOM 3753 O O . LYS A 1 21 ? 131.353 -0.949 -3.763 1.00 0.00 21 LYS A O 4
ATOM 3772 N N . GLY A 1 22 ? 132.077 -1.226 -1.647 1.00 0.00 22 GLY A N 4
ATOM 3773 C CA . GLY A 1 22 ? 132.984 -0.069 -1.626 1.00 0.00 22 GLY A CA 4
ATOM 3774 C C . GLY A 1 22 ? 134.277 -0.239 -2.454 1.00 0.00 22 GLY A C 4
ATOM 3775 O O . GLY A 1 22 ? 134.622 -1.360 -2.844 1.00 0.00 22 GLY A O 4
ATOM 3779 N N . PRO A 1 23 ? 135.012 0.859 -2.722 1.00 0.00 23 PRO A N 4
ATOM 3780 C CA . PRO A 1 23 ? 136.258 0.846 -3.497 1.00 0.00 23 PRO A CA 4
ATOM 3781 C C . PRO A 1 23 ? 137.470 0.351 -2.686 1.00 0.00 23 PRO A C 4
ATOM 3782 O O . PRO A 1 23 ? 137.482 0.397 -1.453 1.00 0.00 23 PRO A O 4
ATOM 3793 N N . LYS A 1 24 ? 138.525 -0.085 -3.388 1.00 0.00 24 LYS A N 4
ATOM 3794 C CA . LYS A 1 24 ? 139.808 -0.522 -2.803 1.00 0.00 24 LYS A CA 4
ATOM 3795 C C . LYS A 1 24 ? 140.421 0.548 -1.876 1.00 0.00 24 LYS A C 4
ATOM 3796 O O . LYS A 1 24 ? 140.370 1.744 -2.177 1.00 0.00 24 LYS A O 4
ATOM 3815 N N . GLY A 1 25 ? 141.034 0.113 -0.772 1.00 0.00 25 GLY A N 4
ATOM 3816 C CA . GLY A 1 25 ? 141.783 0.973 0.154 1.00 0.00 25 GLY A CA 4
ATOM 3817 C C . GLY A 1 25 ? 143.112 1.527 -0.400 1.00 0.00 25 GLY A C 4
ATOM 3818 O O . GLY A 1 25 ? 143.587 1.076 -1.449 1.00 0.00 25 GLY A O 4
ATOM 3822 N N . PRO A 1 26 ? 143.728 2.506 0.291 1.00 0.00 26 PRO A N 4
ATOM 3823 C CA . PRO A 1 26 ? 144.947 3.183 -0.161 1.00 0.00 26 PRO A CA 4
ATOM 3824 C C . PRO A 1 26 ? 146.223 2.359 0.089 1.00 0.00 26 PRO A C 4
ATOM 3825 O O . PRO A 1 26 ? 146.274 1.496 0.969 1.00 0.00 26 PRO A O 4
ATOM 3836 N N . LYS A 1 27 ? 147.289 2.657 -0.665 1.00 0.00 27 LYS A N 4
ATOM 3837 C CA . LYS A 1 27 ? 148.621 2.038 -0.516 1.00 0.00 27 LYS A CA 4
ATOM 3838 C C . LYS A 1 27 ? 149.177 2.198 0.915 1.00 0.00 27 LYS A C 4
ATOM 3839 O O . LYS A 1 27 ? 149.019 3.256 1.532 1.00 0.00 27 LYS A O 4
ATOM 3858 N N . GLY A 1 28 ? 149.823 1.150 1.435 1.00 0.00 28 GLY A N 4
ATOM 3859 C CA . GLY A 1 28 ? 150.355 1.098 2.803 1.00 0.00 28 GLY A CA 4
ATOM 3860 C C . GLY A 1 28 ? 151.529 2.060 3.082 1.00 0.00 28 GLY A C 4
ATOM 3861 O O . GLY A 1 28 ? 152.192 2.516 2.144 1.00 0.00 28 GLY A O 4
ATOM 3865 N N . PRO A 1 29 ? 151.817 2.359 4.365 1.00 0.00 29 PRO A N 4
ATOM 3866 C CA . PRO A 1 29 ? 152.890 3.275 4.765 1.00 0.00 29 PRO A CA 4
ATOM 3867 C C . PRO A 1 29 ? 154.284 2.657 4.567 1.00 0.00 29 PRO A C 4
ATOM 3868 O O . PRO A 1 29 ? 154.529 1.512 4.950 1.00 0.00 29 PRO A O 4
ATOM 3879 N N . LYS A 1 30 ? 155.228 3.434 4.019 1.00 0.00 30 LYS A N 4
ATOM 3880 C CA . LYS A 1 30 ? 156.611 3.011 3.698 1.00 0.00 30 LYS A CA 4
ATOM 3881 C C . LYS A 1 30 ? 157.466 2.622 4.922 1.00 0.00 30 LYS A C 4
ATOM 3882 O O . LYS A 1 30 ? 158.422 1.860 4.794 1.00 0.00 30 LYS A O 4
ATOM 3901 N N . GLY A 1 31 ? 157.101 3.102 6.114 1.00 0.00 31 GLY A N 4
ATOM 3902 C CA . GLY A 1 31 ? 157.799 2.833 7.385 1.00 0.00 31 GLY A CA 4
ATOM 3903 C C . GLY A 1 31 ? 156.879 2.355 8.517 1.00 0.00 31 GLY A C 4
ATOM 3904 O O . GLY A 1 31 ? 157.222 2.474 9.693 1.00 0.00 31 GLY A O 4
ATOM 3917 N N . ASP B 2 2 ? 74.610 4.169 0.322 1.00 0.00 34 ASP B N 4
ATOM 3918 C CA . ASP B 2 2 ? 75.088 4.025 1.712 1.00 0.00 34 ASP B CA 4
ATOM 3919 C C . ASP B 2 2 ? 76.614 3.789 1.896 1.00 0.00 34 ASP B C 4
ATOM 3920 O O . ASP B 2 2 ? 77.265 4.540 2.627 1.00 0.00 34 ASP B O 4
ATOM 3944 N N . GLY B 2 4 ? 80.548 3.673 2.261 1.00 0.00 36 GLY B N 4
ATOM 3945 C CA . GLY B 2 4 ? 81.694 4.593 2.211 1.00 0.00 36 GLY B CA 4
ATOM 3946 C C . GLY B 2 4 ? 82.777 4.237 1.175 1.00 0.00 36 GLY B C 4
ATOM 3947 O O . GLY B 2 4 ? 82.813 3.135 0.621 1.00 0.00 36 GLY B O 4
ATOM 3951 N N . ASP B 2 5 ? 83.662 5.201 0.910 1.00 0.00 37 ASP B N 4
ATOM 3952 C CA . ASP B 2 5 ? 84.682 5.157 -0.150 1.00 0.00 37 ASP B CA 4
ATOM 3953 C C . ASP B 2 5 ? 85.970 4.373 0.233 1.00 0.00 37 ASP B C 4
ATOM 3954 O O . ASP B 2 5 ? 86.228 4.163 1.423 1.00 0.00 37 ASP B O 4
ATOM 3978 N N . GLY B 2 7 ? 90.031 3.376 1.017 1.00 0.00 39 GLY B N 4
ATOM 3979 C CA . GLY B 2 7 ? 91.160 3.962 1.757 1.00 0.00 39 GLY B CA 4
ATOM 3980 C C . GLY B 2 7 ? 92.391 4.297 0.896 1.00 0.00 39 GLY B C 4
ATOM 3981 O O . GLY B 2 7 ? 92.547 3.803 -0.222 1.00 0.00 39 GLY B O 4
ATOM 3985 N N . ASP B 2 8 ? 93.262 5.171 1.412 1.00 0.00 40 ASP B N 4
ATOM 3986 C CA . ASP B 2 8 ? 94.471 5.668 0.739 1.00 0.00 40 ASP B CA 4
ATOM 3987 C C . ASP B 2 8 ? 95.701 4.726 0.829 1.00 0.00 40 ASP B C 4
ATOM 3988 O O . ASP B 2 8 ? 95.810 3.950 1.784 1.00 0.00 40 ASP B O 4
ATOM 4012 N N . GLY B 2 10 ? 99.599 3.276 1.546 1.00 0.00 42 GLY B N 4
ATOM 4013 C CA . GLY B 2 10 ? 100.560 3.336 2.658 1.00 0.00 42 GLY B CA 4
ATOM 4014 C C . GLY B 2 10 ? 101.802 4.211 2.431 1.00 0.00 42 GLY B C 4
ATOM 4015 O O . GLY B 2 10 ? 102.076 4.684 1.326 1.00 0.00 42 GLY B O 4
ATOM 4019 N N . ASP B 2 11 ? 102.566 4.417 3.507 1.00 0.00 43 ASP B N 4
ATOM 4020 C CA . ASP B 2 11 ? 103.815 5.188 3.525 1.00 0.00 43 ASP B CA 4
ATOM 4021 C C . ASP B 2 11 ? 105.013 4.407 2.928 1.00 0.00 43 ASP B C 4
ATOM 4022 O O . ASP B 2 11 ? 105.009 3.171 2.950 1.00 0.00 43 ASP B O 4
ATOM 4046 N N . GLY B 2 13 ? 108.616 2.458 2.300 1.00 0.00 45 GLY B N 4
ATOM 4047 C CA . GLY B 2 13 ? 109.603 1.638 3.010 1.00 0.00 45 GLY B CA 4
ATOM 4048 C C . GLY B 2 13 ? 110.880 2.373 3.423 1.00 0.00 45 GLY B C 4
ATOM 4049 O O . GLY B 2 13 ? 111.240 3.413 2.870 1.00 0.00 45 GLY B O 4
ATOM 4053 N N . ASP B 2 14 ? 111.575 1.811 4.413 1.00 0.00 46 ASP B N 4
ATOM 4054 C CA . ASP B 2 14 ? 112.875 2.284 4.882 1.00 0.00 46 ASP B CA 4
ATOM 4055 C C . ASP B 2 14 ? 113.997 1.997 3.856 1.00 0.00 46 ASP B C 4
ATOM 4056 O O . ASP B 2 14 ? 113.903 1.017 3.107 1.00 0.00 46 ASP B O 4
ATOM 4080 N N . GLY B 2 16 ? 117.439 0.639 2.014 1.00 0.00 48 GLY B N 4
ATOM 4081 C CA . GLY B 2 16 ? 118.302 -0.543 2.070 1.00 0.00 48 GLY B CA 4
ATOM 4082 C C . GLY B 2 16 ? 119.572 -0.326 2.898 1.00 0.00 48 GLY B C 4
ATOM 4083 O O . GLY B 2 16 ? 119.982 0.804 3.172 1.00 0.00 48 GLY B O 4
ATOM 4087 N N . ASP B 2 17 ? 120.203 -1.424 3.309 1.00 0.00 49 ASP B N 4
ATOM 4088 C CA . ASP B 2 17 ? 121.421 -1.401 4.111 1.00 0.00 49 ASP B CA 4
ATOM 4089 C C . ASP B 2 17 ? 122.674 -1.097 3.258 1.00 0.00 49 ASP B C 4
ATOM 4090 O O . ASP B 2 17 ? 122.684 -1.399 2.056 1.00 0.00 49 ASP B O 4
ATOM 4114 N N . GLY B 2 19 ? 126.299 -1.344 1.359 1.00 0.00 51 GLY B N 4
ATOM 4115 C CA . GLY B 2 19 ? 127.125 -2.391 0.748 1.00 0.00 51 GLY B CA 4
ATOM 4116 C C . GLY B 2 19 ? 128.321 -2.820 1.613 1.00 0.00 51 GLY B C 4
ATOM 4117 O O . GLY B 2 19 ? 128.658 -2.177 2.612 1.00 0.00 51 GLY B O 4
ATOM 4121 N N . ASP B 2 20 ? 128.984 -3.913 1.229 1.00 0.00 52 ASP B N 4
ATOM 4122 C CA . ASP B 2 20 ? 130.166 -4.425 1.927 1.00 0.00 52 ASP B CA 4
ATOM 4123 C C . ASP B 2 20 ? 131.424 -3.536 1.768 1.00 0.00 52 ASP B C 4
ATOM 4124 O O . ASP B 2 20 ? 131.584 -2.872 0.735 1.00 0.00 52 ASP B O 4
ATOM 4148 N N . GLY B 2 22 ? 135.226 -2.315 0.894 1.00 0.00 54 GLY B N 4
ATOM 4149 C CA . GLY B 2 22 ? 136.189 -2.556 -0.185 1.00 0.00 54 GLY B CA 4
ATOM 4150 C C . GLY B 2 22 ? 137.406 -3.406 0.202 1.00 0.00 54 GLY B C 4
ATOM 4151 O O . GLY B 2 22 ? 137.686 -3.654 1.378 1.00 0.00 54 GLY B O 4
ATOM 4155 N N . ASP B 2 23 ? 138.139 -3.852 -0.819 1.00 0.00 55 ASP B N 4
ATOM 4156 C CA . ASP B 2 23 ? 139.337 -4.684 -0.680 1.00 0.00 55 ASP B CA 4
ATOM 4157 C C . ASP B 2 23 ? 140.532 -3.916 -0.061 1.00 0.00 55 ASP B C 4
ATOM 4158 O O . ASP B 2 23 ? 140.657 -2.704 -0.276 1.00 0.00 55 ASP B O 4
ATOM 4182 N N . GLY B 2 25 ? 144.248 -2.237 0.570 1.00 0.00 57 GLY B N 4
ATOM 4183 C CA . GLY B 2 25 ? 145.278 -1.585 -0.247 1.00 0.00 57 GLY B CA 4
ATOM 4184 C C . GLY B 2 25 ? 146.513 -2.447 -0.540 1.00 0.00 57 GLY B C 4
ATOM 4185 O O . GLY B 2 25 ? 146.754 -3.479 0.091 1.00 0.00 57 GLY B O 4
ATOM 4189 N N . ASP B 2 26 ? 147.325 -1.998 -1.499 1.00 0.00 58 ASP B N 4
ATOM 4190 C CA . ASP B 2 26 ? 148.616 -2.595 -1.838 1.00 0.00 58 ASP B CA 4
ATOM 4191 C C . ASP B 2 26 ? 149.691 -2.278 -0.769 1.00 0.00 58 ASP B C 4
ATOM 4192 O O . ASP B 2 26 ? 149.630 -1.209 -0.153 1.00 0.00 58 ASP B O 4
ATOM 4216 N N . GLY B 2 28 ? 153.107 -1.086 1.341 1.00 0.00 60 GLY B N 4
ATOM 4217 C CA . GLY B 2 28 ? 154.129 -0.035 1.272 1.00 0.00 60 GLY B CA 4
ATOM 4218 C C . GLY B 2 28 ? 155.462 -0.536 0.688 1.00 0.00 60 GLY B C 4
ATOM 4219 O O . GLY B 2 28 ? 155.755 -1.735 0.683 1.00 0.00 60 GLY B O 4
ATOM 4223 N N . ASP B 2 29 ? 156.286 0.399 0.206 1.00 0.00 61 ASP B N 4
ATOM 4224 C CA . ASP B 2 29 ? 157.662 0.133 -0.238 1.00 0.00 61 ASP B CA 4
ATOM 4225 C C . ASP B 2 29 ? 158.613 -0.139 0.953 1.00 0.00 61 ASP B C 4
ATOM 4226 O O . ASP B 2 29 ? 158.272 0.207 2.086 1.00 0.00 61 ASP B O 4
ATOM 4250 N N . GLY B 2 31 ? 161.265 0.117 3.959 1.00 0.00 63 GLY B N 4
ATOM 4251 C CA . GLY B 2 31 ? 161.643 1.176 4.907 1.00 0.00 63 GLY B CA 4
ATOM 4252 C C . GLY B 2 31 ? 161.217 0.948 6.368 1.00 0.00 63 GLY B C 4
ATOM 4253 O O . GLY B 2 31 ? 161.517 1.770 7.234 1.00 0.00 63 GLY B O 4
ATOM 4266 N N . PRO C 3 2 ? 84.805 -0.704 8.468 1.00 0.00 66 PRO C N 4
ATOM 4267 C CA . PRO C 3 2 ? 84.170 0.130 7.442 1.00 0.00 66 PRO C CA 4
ATOM 4268 C C . PRO C 3 2 ? 83.658 -0.648 6.208 1.00 0.00 66 PRO C C 4
ATOM 4269 O O . PRO C 3 2 ? 84.223 -1.691 5.854 1.00 0.00 66 PRO C O 4
ATOM 4295 N N . GLY C 3 4 ? 83.916 0.585 3.055 1.00 0.00 68 GLY C N 4
ATOM 4296 C CA . GLY C 3 4 ? 84.915 0.861 2.017 1.00 0.00 68 GLY C CA 4
ATOM 4297 C C . GLY C 3 4 ? 86.191 0.026 2.218 1.00 0.00 68 GLY C C 4
ATOM 4298 O O . GLY C 3 4 ? 86.594 -0.193 3.367 1.00 0.00 68 GLY C O 4
ATOM 4302 N N . PRO C 3 5 ? 86.846 -0.448 1.140 1.00 0.00 69 PRO C N 4
ATOM 4303 C CA . PRO C 3 5 ? 87.997 -1.344 1.251 1.00 0.00 69 PRO C CA 4
ATOM 4304 C C . PRO C 3 5 ? 89.262 -0.622 1.769 1.00 0.00 69 PRO C C 4
ATOM 4305 O O . PRO C 3 5 ? 89.424 0.580 1.522 1.00 0.00 69 PRO C O 4
ATOM 4331 N N . GLY C 3 7 ? 93.173 0.686 1.729 1.00 0.00 71 GLY C N 4
ATOM 4332 C CA . GLY C 3 7 ? 94.136 1.113 0.708 1.00 0.00 71 GLY C CA 4
ATOM 4333 C C . GLY C 3 7 ? 95.297 0.119 0.503 1.00 0.00 71 GLY C C 4
ATOM 4334 O O . GLY C 3 7 ? 95.528 -0.748 1.356 1.00 0.00 71 GLY C O 4
ATOM 4338 N N . PRO C 3 8 ? 96.041 0.223 -0.615 1.00 0.00 72 PRO C N 4
ATOM 4339 C CA . PRO C 3 8 ? 97.137 -0.693 -0.947 1.00 0.00 72 PRO C CA 4
ATOM 4340 C C . PRO C 3 8 ? 98.425 -0.414 -0.137 1.00 0.00 72 PRO C C 4
ATOM 4341 O O . PRO C 3 8 ? 98.601 0.694 0.385 1.00 0.00 72 PRO C O 4
ATOM 4367 N N . GLY C 3 10 ? 102.277 0.705 0.713 1.00 0.00 74 GLY C N 4
ATOM 4368 C CA . GLY C 3 10 ? 103.125 1.817 0.273 1.00 0.00 74 GLY C CA 4
ATOM 4369 C C . GLY C 3 10 ? 104.268 1.407 -0.677 1.00 0.00 74 GLY C C 4
ATOM 4370 O O . GLY C 3 10 ? 104.567 0.214 -0.808 1.00 0.00 74 GLY C O 4
ATOM 4374 N N . PRO C 3 11 ? 104.928 2.378 -1.341 1.00 0.00 75 PRO C N 4
ATOM 4375 C CA . PRO C 3 11 ? 106.080 2.113 -2.204 1.00 0.00 75 PRO C CA 4
ATOM 4376 C C . PRO C 3 11 ? 107.315 1.512 -1.489 1.00 0.00 75 PRO C C 4
ATOM 4377 O O . PRO C 3 11 ? 107.550 1.820 -0.315 1.00 0.00 75 PRO C O 4
ATOM 4403 N N . GLY C 3 13 ? 111.244 1.128 -0.253 1.00 0.00 77 GLY C N 4
ATOM 4404 C CA . GLY C 3 13 ? 112.353 2.029 0.086 1.00 0.00 77 GLY C CA 4
ATOM 4405 C C . GLY C 3 13 ? 113.461 2.057 -0.987 1.00 0.00 77 GLY C C 4
ATOM 4406 O O . GLY C 3 13 ? 113.539 1.144 -1.818 1.00 0.00 77 GLY C O 4
ATOM 4410 N N . PRO C 3 14 ? 114.335 3.082 -0.985 1.00 0.00 78 PRO C N 4
ATOM 4411 C CA . PRO C 3 14 ? 115.404 3.227 -1.978 1.00 0.00 78 PRO C CA 4
ATOM 4412 C C . PRO C 3 14 ? 116.560 2.224 -1.763 1.00 0.00 78 PRO C C 4
ATOM 4413 O O . PRO C 3 14 ? 116.749 1.735 -0.641 1.00 0.00 78 PRO C O 4
ATOM 4439 N N . GLY C 3 16 ? 120.272 0.871 -0.867 1.00 0.00 80 GLY C N 4
ATOM 4440 C CA . GLY C 3 16 ? 121.230 1.246 0.176 1.00 0.00 80 GLY C CA 4
ATOM 4441 C C . GLY C 3 16 ? 122.467 2.000 -0.352 1.00 0.00 80 GLY C C 4
ATOM 4442 O O . GLY C 3 16 ? 122.795 1.887 -1.540 1.00 0.00 80 GLY C O 4
ATOM 4446 N N . PRO C 3 17 ? 123.177 2.758 0.507 1.00 0.00 81 PRO C N 4
ATOM 4447 C CA . PRO C 3 17 ? 124.423 3.427 0.132 1.00 0.00 81 PRO C CA 4
ATOM 4448 C C . PRO C 3 17 ? 125.581 2.488 -0.274 1.00 0.00 81 PRO C C 4
ATOM 4449 O O . PRO C 3 17 ? 125.655 1.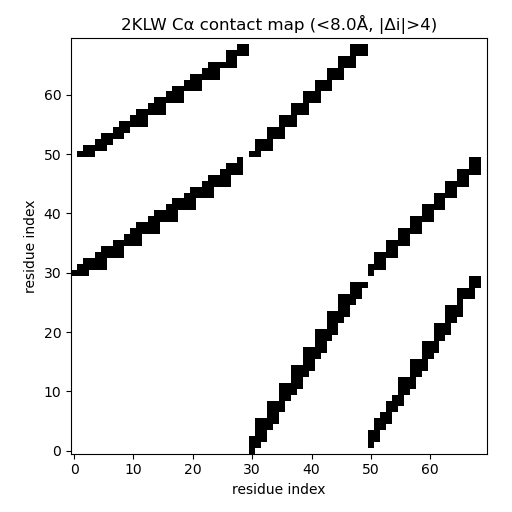354 0.215 1.00 0.00 81 PRO C O 4
ATOM 4475 N N . GLY C 3 19 ? 129.172 0.738 -0.033 1.00 0.00 83 GLY C N 4
ATOM 4476 C CA . GLY C 3 19 ? 129.966 0.301 1.117 1.00 0.00 83 GLY C CA 4
ATOM 4477 C C . GLY C 3 19 ? 131.191 1.193 1.397 1.00 0.00 83 GLY C C 4
ATOM 4478 O O . GLY C 3 19 ? 131.634 1.931 0.508 1.00 0.00 83 GLY C O 4
ATOM 4482 N N . PRO C 3 20 ? 131.766 1.135 2.613 1.00 0.00 84 PRO C N 4
ATOM 4483 C CA . PRO C 3 20 ? 132.979 1.880 2.947 1.00 0.00 84 PRO C CA 4
ATOM 4484 C C . PRO C 3 20 ? 134.228 1.513 2.117 1.00 0.00 84 PRO C C 4
ATOM 4485 O O . PRO C 3 20 ? 134.387 0.347 1.738 1.00 0.00 84 PRO C O 4
ATOM 4511 N N . GLY C 3 22 ? 138.025 0.280 1.433 1.00 0.00 86 GLY C N 4
ATOM 4512 C CA . GLY C 3 22 ? 138.868 -0.725 2.090 1.00 0.00 86 GLY C CA 4
ATOM 4513 C C . GLY C 3 22 ? 139.961 -0.132 3.002 1.00 0.00 86 GLY C C 4
ATOM 4514 O O . GLY C 3 22 ? 140.258 1.067 2.922 1.00 0.00 86 GLY C O 4
ATOM 4518 N N . PRO C 3 23 ? 140.586 -0.954 3.865 1.00 0.00 87 PRO C N 4
ATOM 4519 C CA . PRO C 3 23 ? 141.647 -0.507 4.769 1.00 0.00 87 PRO C CA 4
ATOM 4520 C C . PRO C 3 23 ? 142.963 -0.201 4.022 1.00 0.00 87 PRO C C 4
ATOM 4521 O O . PRO C 3 23 ? 143.196 -0.754 2.939 1.00 0.00 87 PRO C O 4
ATOM 4547 N N . GLY C 3 25 ? 146.811 -0.654 2.904 1.00 0.00 89 GLY C N 4
ATOM 4548 C CA . GLY C 3 25 ? 147.630 -1.848 2.673 1.00 0.00 89 GLY C CA 4
ATOM 4549 C C . GLY C 3 25 ? 148.636 -2.142 3.801 1.00 0.00 89 GLY C C 4
ATOM 4550 O O . GLY C 3 25 ? 148.871 -1.281 4.658 1.00 0.00 89 GLY C O 4
ATOM 4554 N N . PRO C 3 26 ? 149.276 -3.328 3.799 1.00 0.00 90 PRO C N 4
ATOM 4555 C CA . PRO C 3 26 ? 150.259 -3.679 4.822 1.00 0.00 90 PRO C CA 4
ATOM 4556 C C . PRO C 3 26 ? 151.493 -2.748 4.863 1.00 0.00 90 PRO C C 4
ATOM 4557 O O . PRO C 3 26 ? 151.980 -2.344 3.799 1.00 0.00 90 PRO C O 4
ATOM 4583 N N . GLY C 3 28 ? 155.278 -1.235 4.923 1.00 0.00 92 GLY C N 4
ATOM 4584 C CA . GLY C 3 28 ? 156.481 -1.588 4.173 1.00 0.00 92 GLY C CA 4
ATOM 4585 C C . GLY C 3 28 ? 157.503 -2.379 5.010 1.00 0.00 92 GLY C C 4
ATOM 4586 O O . GLY C 3 28 ? 157.674 -2.083 6.199 1.00 0.00 92 GLY C O 4
ATOM 4590 N N . PRO C 3 29 ? 158.191 -3.380 4.423 1.00 0.00 93 PRO C N 4
ATOM 4591 C CA . PRO C 3 29 ? 159.113 -4.253 5.155 1.00 0.00 93 PRO C CA 4
ATOM 4592 C C . PRO C 3 29 ? 160.408 -3.523 5.567 1.00 0.00 93 PRO C C 4
ATOM 4593 O O . PRO C 3 29 ? 160.750 -2.503 4.960 1.00 0.00 93 PRO C O 4
ATOM 4619 N N . GLY C 3 31 ? 163.477 -3.894 4.819 1.00 0.00 95 GLY C N 4
ATOM 4620 C CA . GLY C 3 31 ? 164.443 -3.760 3.719 1.00 0.00 95 GLY C CA 4
ATOM 4621 C C . GLY C 3 31 ? 164.021 -4.484 2.432 1.00 0.00 95 GLY C C 4
ATOM 4622 O O . GLY C 3 31 ? 162.973 -5.126 2.362 1.00 0.00 95 GLY C O 4
ATOM 4635 N N . PRO A 1 2 ? 73.236 6.305 1.316 1.00 0.00 2 PRO A N 5
ATOM 4636 C CA . PRO A 1 2 ? 74.386 7.175 1.600 1.00 0.00 2 PRO A CA 5
ATOM 4637 C C . PRO A 1 2 ? 74.987 6.968 3.014 1.00 0.00 2 PRO A C 5
ATOM 4638 O O . PRO A 1 2 ? 75.388 7.926 3.681 1.00 0.00 2 PRO A O 5
ATOM 4649 N N . LYS A 1 3 ? 75.036 5.717 3.502 1.00 0.00 3 LYS A N 5
ATOM 4650 C CA . LYS A 1 3 ? 75.493 5.336 4.862 1.00 0.00 3 LYS A CA 5
ATOM 4651 C C . LYS A 1 3 ? 76.974 5.659 5.165 1.00 0.00 3 LYS A C 5
ATOM 4652 O O . LYS A 1 3 ? 77.380 5.632 6.328 1.00 0.00 3 LYS A O 5
ATOM 4671 N N . GLY A 1 4 ? 77.773 5.961 4.136 1.00 0.00 4 GLY A N 5
ATOM 4672 C CA . GLY A 1 4 ? 79.188 6.404 4.270 1.00 0.00 4 GLY A CA 5
ATOM 4673 C C . GLY A 1 4 ? 80.242 5.401 4.799 1.00 0.00 4 GLY A C 5
ATOM 4674 O O . GLY A 1 4 ? 81.168 5.865 5.473 1.00 0.00 4 GLY A O 5
ATOM 4678 N N . PRO A 1 5 ? 80.195 4.074 4.525 1.00 0.00 5 PRO A N 5
ATOM 4679 C CA . PRO A 1 5 ? 81.248 3.123 4.910 1.00 0.00 5 PRO A CA 5
ATOM 4680 C C . PRO A 1 5 ? 82.498 3.236 4.002 1.00 0.00 5 PRO A C 5
ATOM 4681 O O . PRO A 1 5 ? 82.745 2.384 3.143 1.00 0.00 5 PRO A O 5
ATOM 4692 N N . LYS A 1 6 ? 83.276 4.318 4.147 1.00 0.00 6 LYS A N 5
ATOM 4693 C CA . LYS A 1 6 ? 84.538 4.555 3.413 1.00 0.00 6 LYS A CA 5
ATOM 4694 C C . LYS A 1 6 ? 85.528 3.383 3.569 1.00 0.00 6 LYS A C 5
ATOM 4695 O O . LYS A 1 6 ? 85.670 2.821 4.659 1.00 0.00 6 LYS A O 5
ATOM 4714 N N . GLY A 1 7 ? 86.241 3.042 2.491 1.00 0.00 7 GLY A N 5
ATOM 4715 C CA . GLY A 1 7 ? 87.244 1.969 2.474 1.00 0.00 7 GLY A CA 5
ATOM 4716 C C . GLY A 1 7 ? 88.532 2.302 3.256 1.00 0.00 7 GLY A C 5
ATOM 4717 O O . GLY A 1 7 ? 88.894 3.479 3.372 1.00 0.00 7 GLY A O 5
ATOM 4721 N N . PRO A 1 8 ? 89.246 1.293 3.793 1.00 0.00 8 PRO A N 5
ATOM 4722 C CA . PRO A 1 8 ? 90.440 1.498 4.621 1.00 0.00 8 PRO A CA 5
ATOM 4723 C C . PRO A 1 8 ? 91.707 1.854 3.822 1.00 0.00 8 PRO A C 5
ATOM 4724 O O . PRO A 1 8 ? 91.863 1.502 2.648 1.00 0.00 8 PRO A O 5
ATOM 4735 N N . LYS A 1 9 ? 92.645 2.526 4.501 1.00 0.00 9 LYS A N 5
ATOM 4736 C CA . LYS A 1 9 ? 94.004 2.845 4.021 1.00 0.00 9 LYS A CA 5
ATOM 4737 C C . LYS A 1 9 ? 94.838 1.579 3.749 1.00 0.00 9 LYS A C 5
ATOM 4738 O O . LYS A 1 9 ? 94.755 0.605 4.502 1.00 0.00 9 LYS A O 5
ATOM 4757 N N . GLY A 1 10 ? 95.653 1.602 2.688 1.00 0.00 10 GLY A N 5
ATOM 4758 C CA . GLY A 1 10 ? 96.499 0.472 2.280 1.00 0.00 10 GLY A CA 5
ATOM 4759 C C . GLY A 1 10 ? 97.759 0.263 3.145 1.00 0.00 10 GLY A C 5
ATOM 4760 O O . GLY A 1 10 ? 98.157 1.163 3.894 1.00 0.00 10 GLY A O 5
ATOM 4764 N N . PRO A 1 11 ? 98.408 -0.915 3.047 1.00 0.00 11 PRO A N 5
ATOM 4765 C CA . PRO A 1 11 ? 99.599 -1.262 3.830 1.00 0.00 11 PRO A CA 5
ATOM 4766 C C . PRO A 1 11 ? 100.884 -0.580 3.329 1.00 0.00 11 PRO A C 5
ATOM 4767 O O . PRO A 1 11 ? 100.993 -0.163 2.171 1.00 0.00 11 PRO A O 5
ATOM 4778 N N . LYS A 1 12 ? 101.891 -0.515 4.209 1.00 0.00 12 LYS A N 5
ATOM 4779 C CA . LYS A 1 12 ? 103.251 -0.042 3.901 1.00 0.00 12 LYS A CA 5
ATOM 4780 C C . LYS A 1 12 ? 103.930 -0.908 2.823 1.00 0.00 12 LYS A C 5
ATOM 4781 O O . LYS A 1 12 ? 103.792 -2.134 2.823 1.00 0.00 12 LYS A O 5
ATOM 4800 N N . GLY A 1 13 ? 104.683 -0.272 1.922 1.00 0.00 13 GLY A N 5
ATOM 4801 C CA . GLY A 1 13 ? 105.435 -0.941 0.852 1.00 0.00 13 GLY A CA 5
ATOM 4802 C C . GLY A 1 13 ? 106.689 -1.701 1.331 1.00 0.00 13 GLY A C 5
ATOM 4803 O O . GLY A 1 13 ? 107.144 -1.502 2.462 1.00 0.00 13 GLY A O 5
ATOM 4807 N N . PRO A 1 14 ? 107.264 -2.581 0.488 1.00 0.00 14 PRO A N 5
ATOM 4808 C CA . PRO A 1 14 ? 108.383 -3.450 0.868 1.00 0.00 14 PRO A CA 5
ATOM 4809 C C . PRO A 1 14 ? 109.733 -2.713 0.954 1.00 0.00 14 PRO A C 5
ATOM 4810 O O . PRO A 1 14 ? 109.993 -1.748 0.228 1.00 0.00 14 PRO A O 5
ATOM 4821 N N . LYS A 1 15 ? 110.622 -3.213 1.822 1.00 0.00 15 LYS A N 5
ATOM 4822 C CA . LYS A 1 15 ? 112.013 -2.748 1.983 1.00 0.00 15 LYS A CA 5
ATOM 4823 C C . LYS A 1 15 ? 112.804 -2.864 0.667 1.00 0.00 15 LYS A C 5
ATOM 4824 O O . LYS A 1 15 ? 112.677 -3.859 -0.053 1.00 0.00 15 LYS A O 5
ATOM 4843 N N . GLY A 1 16 ? 113.629 -1.859 0.361 1.00 0.00 16 GLY A N 5
ATOM 4844 C CA . GLY A 1 16 ? 114.449 -1.818 -0.859 1.00 0.00 16 GLY A CA 5
ATOM 4845 C C . GLY A 1 16 ? 115.625 -2.819 -0.879 1.00 0.00 16 GLY A C 5
ATOM 4846 O O . GLY A 1 16 ? 116.018 -3.331 0.175 1.00 0.00 16 GLY A O 5
ATOM 4850 N N . PRO A 1 17 ? 116.206 -3.107 -2.061 1.00 0.00 17 PRO A N 5
ATOM 4851 C CA . PRO A 1 17 ? 117.319 -4.051 -2.211 1.00 0.00 17 PRO A CA 5
ATOM 4852 C C . PRO A 1 17 ? 118.665 -3.466 -1.746 1.00 0.00 17 PRO A C 5
ATOM 4853 O O . PRO A 1 17 ? 118.890 -2.254 -1.797 1.00 0.00 17 PRO A O 5
ATOM 4864 N N . LYS A 1 18 ? 119.588 -4.338 -1.319 1.00 0.00 18 LYS A N 5
ATOM 4865 C CA . LYS A 1 18 ? 120.952 -3.975 -0.886 1.00 0.00 18 LYS A CA 5
ATOM 4866 C C . LYS A 1 18 ? 121.739 -3.233 -1.989 1.00 0.00 18 LYS A C 5
ATOM 4867 O O . LYS A 1 18 ? 121.606 -3.550 -3.174 1.00 0.00 18 LYS A O 5
ATOM 4886 N N . GLY A 1 19 ? 122.576 -2.266 -1.597 1.00 0.00 19 GLY A N 5
ATOM 4887 C CA . GLY A 1 19 ? 123.436 -1.491 -2.509 1.00 0.00 19 GLY A CA 5
ATOM 4888 C C . GLY A 1 19 ? 124.643 -2.256 -3.102 1.00 0.00 19 GLY A C 5
ATOM 4889 O O . GLY A 1 19 ? 124.935 -3.380 -2.681 1.00 0.00 19 GLY A O 5
ATOM 4893 N N . PRO A 1 20 ? 125.361 -1.657 -4.077 1.00 0.00 20 PRO A N 5
ATOM 4894 C CA . PRO A 1 20 ? 126.508 -2.271 -4.763 1.00 0.00 20 PRO A CA 5
ATOM 4895 C C . PRO A 1 20 ? 127.816 -2.223 -3.948 1.00 0.00 20 PRO A C 5
ATOM 4896 O O . PRO A 1 20 ? 128.078 -1.264 -3.218 1.00 0.00 20 PRO A O 5
ATOM 4907 N N . LYS A 1 21 ? 128.667 -3.247 -4.104 1.00 0.00 21 LYS A N 5
ATOM 4908 C CA . LYS A 1 21 ? 130.000 -3.369 -3.473 1.00 0.00 21 LYS A CA 5
ATOM 4909 C C . LYS A 1 21 ? 130.961 -2.231 -3.871 1.00 0.00 21 LYS A C 5
ATOM 4910 O O . LYS A 1 21 ? 130.921 -1.736 -5.001 1.00 0.00 21 LYS A O 5
ATOM 4929 N N . GLY A 1 22 ? 131.843 -1.839 -2.944 1.00 0.00 22 GLY A N 5
ATOM 4930 C CA . GLY A 1 22 ? 132.798 -0.733 -3.123 1.00 0.00 22 GLY A CA 5
ATOM 4931 C C . GLY A 1 22 ? 134.075 -1.081 -3.918 1.00 0.00 22 GLY A C 5
ATOM 4932 O O . GLY A 1 22 ? 134.393 -2.263 -4.096 1.00 0.00 22 GLY A O 5
ATOM 4936 N N . PRO A 1 23 ? 134.825 -0.064 -4.393 1.00 0.00 23 PRO A N 5
ATOM 4937 C CA . PRO A 1 23 ? 136.050 -0.239 -5.182 1.00 0.00 23 PRO A CA 5
ATOM 4938 C C . PRO A 1 23 ? 137.283 -0.585 -4.325 1.00 0.00 23 PRO A C 5
ATOM 4939 O O . PRO A 1 23 ? 137.336 -0.315 -3.122 1.00 0.00 23 PRO A O 5
ATOM 4950 N N . LYS A 1 24 ? 138.306 -1.164 -4.964 1.00 0.00 24 LYS A N 5
ATOM 4951 C CA . LYS A 1 24 ? 139.597 -1.533 -4.351 1.00 0.00 24 LYS A CA 5
ATOM 4952 C C . LYS A 1 24 ? 140.355 -0.316 -3.783 1.00 0.00 24 LYS A C 5
ATOM 4953 O O . LYS A 1 24 ? 140.318 0.774 -4.359 1.00 0.00 24 LYS A O 5
ATOM 4972 N N . GLY A 1 25 ? 141.070 -0.517 -2.672 1.00 0.00 25 GLY A N 5
ATOM 4973 C CA . GLY A 1 25 ? 141.913 0.504 -2.032 1.00 0.00 25 GLY A CA 5
ATOM 4974 C C . GLY A 1 25 ? 143.236 0.802 -2.767 1.00 0.00 25 GLY A C 5
ATOM 4975 O O . GLY A 1 25 ? 143.661 0.020 -3.623 1.00 0.00 25 GLY A O 5
ATOM 4979 N N . PRO A 1 26 ? 143.911 1.924 -2.449 1.00 0.00 26 PRO A N 5
ATOM 4980 C CA . PRO A 1 26 ? 145.143 2.345 -3.124 1.00 0.00 26 PRO A CA 5
ATOM 4981 C C . PRO A 1 26 ? 146.381 1.535 -2.694 1.00 0.00 26 PRO A C 5
ATOM 4982 O O . PRO A 1 26 ? 146.440 0.978 -1.593 1.00 0.00 26 PRO A O 5
ATOM 4993 N N . LYS A 1 27 ? 147.402 1.507 -3.562 1.00 0.00 27 LYS A N 5
ATOM 4994 C CA . LYS A 1 27 ? 148.709 0.868 -3.311 1.00 0.00 27 LYS A CA 5
ATOM 4995 C C . LYS A 1 27 ? 149.367 1.408 -2.028 1.00 0.00 27 LYS A C 5
ATOM 4996 O O . LYS A 1 27 ? 149.341 2.616 -1.771 1.00 0.00 27 LYS A O 5
ATOM 5015 N N . GLY A 1 28 ? 149.970 0.519 -1.234 1.00 0.00 28 GLY A N 5
ATOM 5016 C CA . GLY A 1 28 ? 150.652 0.874 0.015 1.00 0.00 28 GLY A CA 5
ATOM 5017 C C . GLY A 1 28 ? 151.941 1.699 -0.173 1.00 0.00 28 GLY A C 5
ATOM 5018 O O . GLY A 1 28 ? 152.527 1.694 -1.261 1.00 0.00 28 GLY A O 5
ATOM 5022 N N . PRO A 1 29 ? 152.412 2.393 0.881 1.00 0.00 29 PRO A N 5
ATOM 5023 C CA . PRO A 1 29 ? 153.668 3.147 0.860 1.00 0.00 29 PRO A CA 5
ATOM 5024 C C . PRO A 1 29 ? 154.892 2.215 0.874 1.00 0.00 29 PRO A C 5
ATOM 5025 O O . PRO A 1 29 ? 154.803 1.055 1.273 1.00 0.00 29 PRO A O 5
ATOM 5036 N N . LYS A 1 30 ? 156.074 2.718 0.502 1.00 0.00 30 LYS A N 5
ATOM 5037 C CA . LYS A 1 30 ? 157.329 1.929 0.483 1.00 0.00 30 LYS A CA 5
ATOM 5038 C C . LYS A 1 30 ? 158.014 1.741 1.852 1.00 0.00 30 LYS A C 5
ATOM 5039 O O . LYS A 1 30 ? 159.050 1.084 1.940 1.00 0.00 30 LYS A O 5
ATOM 5058 N N . GLY A 1 31 ? 157.452 2.315 2.921 1.00 0.00 31 GLY A N 5
ATOM 5059 C CA . GLY A 1 31 ? 157.947 2.168 4.301 1.00 0.00 31 GLY A CA 5
ATOM 5060 C C . GLY A 1 31 ? 157.322 3.145 5.307 1.00 0.00 31 GLY A C 5
ATOM 5061 O O . GLY A 1 31 ? 157.070 2.786 6.456 1.00 0.00 31 GLY A O 5
ATOM 5074 N N . ASP B 2 2 ? 78.509 3.505 -5.033 1.00 0.00 34 ASP B N 5
ATOM 5075 C CA . ASP B 2 2 ? 78.413 2.686 -3.812 1.00 0.00 34 ASP B CA 5
ATOM 5076 C C . ASP B 2 2 ? 78.199 3.563 -2.551 1.00 0.00 34 ASP B C 5
ATOM 5077 O O . ASP B 2 2 ? 78.468 4.770 -2.599 1.00 0.00 34 ASP B O 5
ATOM 5101 N N . GLY B 2 4 ? 79.851 4.386 0.099 1.00 0.00 36 GLY B N 5
ATOM 5102 C CA . GLY B 2 4 ? 80.985 5.154 0.633 1.00 0.00 36 GLY B CA 5
ATOM 5103 C C . GLY B 2 4 ? 82.223 5.177 -0.276 1.00 0.00 36 GLY B C 5
ATOM 5104 O O . GLY B 2 4 ? 82.342 4.403 -1.228 1.00 0.00 36 GLY B O 5
ATOM 5108 N N . ASP B 2 5 ? 83.134 6.108 0.017 1.00 0.00 37 ASP B N 5
ATOM 5109 C CA . ASP B 2 5 ? 84.307 6.440 -0.808 1.00 0.00 37 ASP B CA 5
ATOM 5110 C C . ASP B 2 5 ? 85.435 5.377 -0.778 1.00 0.00 37 ASP B C 5
ATOM 5111 O O . ASP B 2 5 ? 85.513 4.581 0.164 1.00 0.00 37 ASP B O 5
ATOM 5135 N N . GLY B 2 7 ? 89.366 3.828 -0.336 1.00 0.00 39 GLY B N 5
ATOM 5136 C CA . GLY B 2 7 ? 90.454 4.023 0.628 1.00 0.00 39 GLY B CA 5
ATOM 5137 C C . GLY B 2 7 ? 91.729 4.649 0.043 1.00 0.00 39 GLY B C 5
ATOM 5138 O O . GLY B 2 7 ? 91.971 4.632 -1.165 1.00 0.00 39 GLY B O 5
ATOM 5142 N N . ASP B 2 8 ? 92.544 5.221 0.930 1.00 0.00 40 ASP B N 5
ATOM 5143 C CA . ASP B 2 8 ? 93.783 5.943 0.620 1.00 0.00 40 ASP B CA 5
ATOM 5144 C C . ASP B 2 8 ? 95.025 5.035 0.401 1.00 0.00 40 ASP B C 5
ATOM 5145 O O . ASP B 2 8 ? 95.123 3.968 1.018 1.00 0.00 40 ASP B O 5
ATOM 5169 N N . GLY B 2 10 ? 98.912 3.496 0.774 1.00 0.00 42 GLY B N 5
ATOM 5170 C CA . GLY B 2 10 ? 99.800 3.180 1.905 1.00 0.00 42 GLY B CA 5
ATOM 5171 C C . GLY B 2 10 ? 101.164 3.896 1.892 1.00 0.00 42 GLY B C 5
ATOM 5172 O O . GLY B 2 10 ? 101.542 4.550 0.918 1.00 0.00 42 GLY B O 5
ATOM 5176 N N . ASP B 2 11 ? 101.906 3.777 2.999 1.00 0.00 43 ASP B N 5
ATOM 5177 C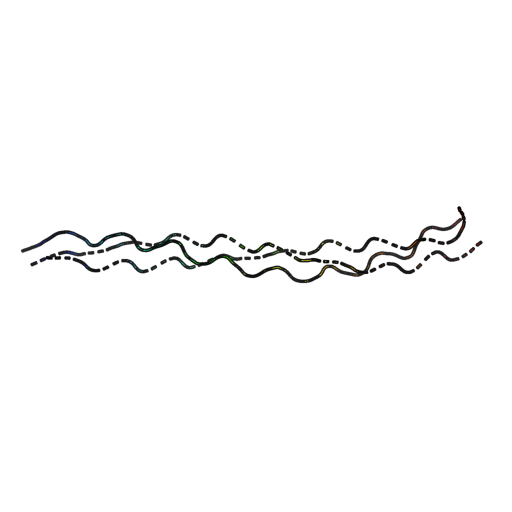 CA . ASP B 2 11 ? 103.216 4.409 3.216 1.00 0.00 43 ASP B CA 5
ATOM 5178 C C . ASP B 2 11 ? 104.354 3.772 2.378 1.00 0.00 43 ASP B C 5
ATOM 5179 O O . ASP B 2 11 ? 104.317 2.568 2.112 1.00 0.00 43 ASP B O 5
ATOM 5203 N N . GLY B 2 13 ? 107.993 2.016 1.386 1.00 0.00 45 GLY B N 5
ATOM 5204 C CA . GLY B 2 13 ? 108.993 1.160 2.039 1.00 0.00 45 GLY B CA 5
ATOM 5205 C C . GLY B 2 13 ? 110.292 1.898 2.398 1.00 0.00 45 GLY B C 5
ATOM 5206 O O . GLY B 2 13 ? 110.616 2.946 1.832 1.00 0.00 45 GLY B O 5
ATOM 5210 N N . ASP B 2 14 ? 111.054 1.335 3.338 1.00 0.00 46 ASP B N 5
ATOM 5211 C CA . ASP B 2 14 ? 112.355 1.859 3.765 1.00 0.00 46 ASP B CA 5
ATOM 5212 C C . ASP B 2 14 ? 113.495 1.511 2.778 1.00 0.00 46 ASP B C 5
ATOM 5213 O O . ASP B 2 14 ? 113.421 0.483 2.093 1.00 0.00 46 ASP B O 5
ATOM 5237 N N . GLY B 2 16 ? 117.140 0.138 1.210 1.00 0.00 48 GLY B N 5
ATOM 5238 C CA . GLY B 2 16 ? 117.972 -1.055 1.410 1.00 0.00 48 GLY B CA 5
ATOM 5239 C C . GLY B 2 16 ? 119.226 -0.820 2.267 1.00 0.00 48 GLY B C 5
ATOM 5240 O O . GLY B 2 16 ? 119.661 0.315 2.479 1.00 0.00 48 GLY B O 5
ATOM 5244 N N . ASP B 2 17 ? 119.830 -1.911 2.744 1.00 0.00 49 ASP B N 5
ATOM 5245 C CA . ASP B 2 17 ? 121.118 -1.898 3.450 1.00 0.00 49 ASP B CA 5
ATOM 5246 C C . ASP B 2 17 ? 122.299 -1.542 2.513 1.00 0.00 49 ASP B C 5
ATOM 5247 O O . ASP B 2 17 ? 122.207 -1.753 1.297 1.00 0.00 49 ASP B O 5
ATOM 5271 N N . GLY B 2 19 ? 125.903 -1.556 0.402 1.00 0.00 51 GLY B N 5
ATOM 5272 C CA . GLY B 2 19 ? 126.803 -2.525 -0.226 1.00 0.00 51 GLY B CA 5
ATOM 5273 C C . GLY B 2 19 ? 128.025 -2.894 0.624 1.00 0.00 51 GLY B C 5
ATOM 5274 O O . GLY B 2 19 ? 128.394 -2.198 1.573 1.00 0.00 51 GLY B O 5
ATOM 5278 N N . ASP B 2 20 ? 128.658 -4.013 0.274 1.00 0.00 52 ASP B N 5
ATOM 5279 C CA . ASP B 2 20 ? 129.824 -4.552 0.972 1.00 0.00 52 ASP B CA 5
ATOM 5280 C C . ASP B 2 20 ? 131.104 -3.704 0.762 1.00 0.00 52 ASP B C 5
ATOM 5281 O O . ASP B 2 20 ? 131.283 -3.119 -0.315 1.00 0.00 52 ASP B O 5
ATOM 5305 N N . GLY B 2 22 ? 134.944 -2.552 -0.166 1.00 0.00 54 GLY B N 5
ATOM 5306 C CA . GLY B 2 22 ? 135.912 -2.887 -1.215 1.00 0.00 54 GLY B CA 5
ATOM 5307 C C . GLY B 2 22 ? 137.137 -3.674 -0.722 1.00 0.00 54 GLY B C 5
ATOM 5308 O O . GLY B 2 22 ? 137.418 -3.752 0.476 1.00 0.00 54 GLY B O 5
ATOM 5312 N N . ASP B 2 23 ? 137.879 -4.262 -1.664 1.00 0.00 55 ASP B N 5
ATOM 5313 C CA . ASP B 2 23 ? 139.080 -5.060 -1.396 1.00 0.00 55 ASP B CA 5
ATOM 5314 C C . ASP B 2 23 ? 140.280 -4.193 -0.945 1.00 0.00 55 ASP B 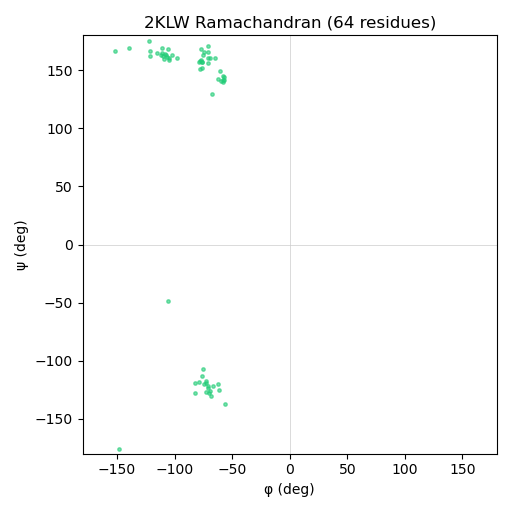C 5
ATOM 5315 O O . ASP B 2 23 ? 140.467 -3.093 -1.477 1.00 0.00 55 ASP B O 5
ATOM 5339 N N . GLY B 2 25 ? 144.018 -2.575 -0.815 1.00 0.00 57 GLY B N 5
ATOM 5340 C CA . GLY B 2 25 ? 145.094 -2.283 -1.766 1.00 0.00 57 GLY B CA 5
ATOM 5341 C C . GLY B 2 25 ? 146.287 -3.241 -1.638 1.00 0.00 57 GLY B C 5
ATOM 5342 O O . GLY B 2 25 ? 146.466 -3.912 -0.618 1.00 0.00 57 GLY B O 5
ATOM 5346 N N . ASP B 2 26 ? 147.122 -3.300 -2.677 1.00 0.00 58 ASP B N 5
ATOM 5347 C CA . ASP B 2 26 ? 148.324 -4.134 -2.694 1.00 0.00 58 ASP B CA 5
ATOM 5348 C C . ASP B 2 26 ? 149.494 -3.519 -1.891 1.00 0.00 58 ASP B C 5
ATOM 5349 O O . ASP B 2 26 ? 149.586 -2.290 -1.787 1.00 0.00 58 ASP B O 5
ATOM 5373 N N . GLY B 2 28 ? 153.264 -2.062 -0.819 1.00 0.00 60 GLY B N 5
ATOM 5374 C CA . GLY B 2 28 ? 154.207 -1.134 -1.462 1.00 0.00 60 GLY B CA 5
ATOM 5375 C C . GLY B 2 28 ? 155.491 -1.778 -2.017 1.00 0.00 60 GLY B C 5
ATOM 5376 O O . GLY B 2 28 ? 155.736 -2.977 -1.859 1.00 0.00 60 GLY B O 5
ATOM 5380 N N . ASP B 2 29 ? 156.338 -0.960 -2.651 1.00 0.00 61 ASP B N 5
ATOM 5381 C CA . ASP B 2 29 ? 157.697 -1.335 -3.077 1.00 0.00 61 ASP B CA 5
ATOM 5382 C C . ASP B 2 29 ? 158.639 -1.612 -1.874 1.00 0.00 61 ASP B C 5
ATOM 5383 O O . ASP B 2 29 ? 158.407 -1.068 -0.790 1.00 0.00 61 ASP B O 5
ATOM 5407 N N . GLY B 2 31 ? 161.429 -1.511 1.042 1.00 0.00 63 GLY B N 5
ATOM 5408 C CA . GLY B 2 31 ? 161.998 -0.441 1.873 1.00 0.00 63 GLY B CA 5
ATOM 5409 C C . GLY B 2 31 ? 161.542 -0.442 3.343 1.00 0.00 63 GLY B C 5
ATOM 5410 O O . GLY B 2 31 ? 162.091 0.297 4.161 1.00 0.00 63 GLY B O 5
ATOM 5423 N N . PRO C 3 2 ? 77.289 -2.325 1.470 1.00 0.00 66 PRO C N 5
ATOM 5424 C CA . PRO C 3 2 ? 78.652 -2.676 1.062 1.00 0.00 66 PRO C CA 5
ATOM 5425 C C . PRO C 3 2 ? 79.681 -1.542 1.288 1.00 0.00 66 PRO C C 5
ATOM 5426 O O . PRO C 3 2 ? 79.414 -0.398 0.895 1.00 0.00 66 PRO C O 5
ATOM 5452 N N . GLY C 3 4 ? 83.050 0.895 0.668 1.00 0.00 68 GLY C N 5
ATOM 5453 C CA . GLY C 3 4 ? 83.965 1.325 -0.396 1.00 0.00 68 GLY C CA 5
ATOM 5454 C C . GLY C 3 4 ? 85.237 0.452 -0.437 1.00 0.00 68 GLY C C 5
ATOM 5455 O O . GLY C 3 4 ? 85.593 -0.160 0.578 1.00 0.00 68 GLY C O 5
ATOM 5459 N N . PRO C 3 5 ? 85.940 0.364 -1.582 1.00 0.00 69 PRO C N 5
ATOM 5460 C CA . PRO C 3 5 ? 87.090 -0.531 -1.737 1.00 0.00 69 PRO C CA 5
ATOM 5461 C C . PRO C 3 5 ? 88.327 -0.038 -0.952 1.00 0.00 69 PRO C C 5
ATOM 5462 O O . PRO C 3 5 ? 88.542 1.175 -0.869 1.00 0.00 69 PRO C O 5
ATOM 5488 N N . GLY C 3 7 ? 92.275 1.045 -0.223 1.00 0.00 71 GLY C N 5
ATOM 5489 C CA . GLY C 3 7 ? 93.330 1.738 -0.969 1.00 0.00 71 GLY C CA 5
ATOM 5490 C C . GLY C 3 7 ? 94.530 0.837 -1.312 1.00 0.00 71 GLY C C 5
ATOM 5491 O O . GLY C 3 7 ? 94.698 -0.227 -0.703 1.00 0.00 71 GLY C O 5
ATOM 5495 N N . PRO C 3 8 ? 95.373 1.236 -2.284 1.00 0.00 72 PRO C N 5
ATOM 5496 C CA . PRO C 3 8 ? 96.491 0.419 -2.755 1.00 0.00 72 PRO C CA 5
ATOM 5497 C C . PRO C 3 8 ? 97.675 0.390 -1.760 1.00 0.00 72 PRO C C 5
ATOM 5498 O O . PRO C 3 8 ? 97.874 1.355 -1.011 1.00 0.00 72 PRO C O 5
ATOM 5524 N N . GLY C 3 10 ? 101.583 0.929 -0.542 1.00 0.00 74 GLY C N 5
ATOM 5525 C CA . GLY C 3 10 ? 102.655 1.885 -0.846 1.00 0.00 74 GLY C CA 5
ATOM 5526 C C . GLY C 3 10 ? 103.776 1.289 -1.723 1.00 0.00 74 GLY C C 5
ATOM 5527 O O . GLY C 3 10 ? 103.881 0.062 -1.845 1.00 0.00 74 GLY C O 5
ATOM 5531 N N . PRO C 3 11 ? 104.626 2.132 -2.342 1.00 0.00 75 PRO C N 5
ATOM 5532 C CA . PRO C 3 11 ? 105.686 1.686 -3.251 1.00 0.00 75 PRO C CA 5
ATOM 5533 C C . PRO C 3 11 ? 106.893 1.053 -2.522 1.00 0.00 75 PRO C C 5
ATOM 5534 O O . PRO C 3 11 ? 107.119 1.343 -1.340 1.00 0.00 75 PRO C O 5
ATOM 5560 N N . GLY C 3 13 ? 110.813 0.648 -1.287 1.00 0.00 77 GLY C N 5
ATOM 5561 C CA . GLY C 3 13 ? 111.941 1.529 -0.959 1.00 0.00 77 GLY C CA 5
ATOM 5562 C C . GLY C 3 13 ? 113.051 1.508 -2.031 1.00 0.00 77 GLY C C 5
ATOM 5563 O O . GLY C 3 13 ? 113.123 0.563 -2.826 1.00 0.00 77 GLY C O 5
ATOM 5567 N N . PRO C 3 14 ? 113.931 2.527 -2.068 1.00 0.00 78 PRO C N 5
ATOM 5568 C CA . PRO C 3 14 ? 115.015 2.618 -3.050 1.00 0.00 78 PRO C CA 5
ATOM 5569 C C . PRO C 3 14 ? 116.172 1.637 -2.756 1.00 0.00 78 PRO C C 5
ATOM 5570 O O . PRO C 3 14 ? 116.319 1.177 -1.615 1.00 0.00 78 PRO C O 5
ATOM 5596 N N . GLY C 3 16 ? 119.869 0.457 -1.649 1.00 0.00 80 GLY C N 5
ATOM 5597 C CA . GLY C 3 16 ? 120.764 0.904 -0.579 1.00 0.00 80 GLY C CA 5
ATOM 5598 C C . GLY C 3 16 ? 122.000 1.686 -1.069 1.00 0.00 80 GLY C C 5
ATOM 5599 O O . GLY C 3 16 ? 122.330 1.642 -2.262 1.00 0.00 80 GLY C O 5
ATOM 5603 N N . PRO C 3 17 ? 122.708 2.393 -0.166 1.00 0.00 81 PRO C N 5
ATOM 5604 C CA . PRO C 3 17 ? 123.946 3.101 -0.497 1.00 0.00 81 PRO C CA 5
ATOM 5605 C C . PRO C 3 17 ? 125.102 2.203 -0.991 1.00 0.00 81 PRO C C 5
ATOM 5606 O O . PRO C 3 17 ? 125.199 1.048 -0.565 1.00 0.00 81 PRO C O 5
ATOM 5632 N N . GLY C 3 19 ? 128.805 0.473 -1.075 1.00 0.00 83 GLY C N 5
ATOM 5633 C CA . GLY C 3 19 ? 129.834 0.094 -0.105 1.00 0.00 83 GLY C CA 5
ATOM 5634 C C . GLY C 3 19 ? 131.075 1.003 -0.178 1.00 0.00 83 GLY C C 5
ATOM 5635 O O . GLY C 3 19 ? 131.356 1.571 -1.241 1.00 0.00 83 GLY C O 5
ATOM 5639 N N . PRO C 3 20 ? 131.829 1.163 0.926 1.00 0.00 84 PRO C N 5
ATOM 5640 C CA . PRO C 3 20 ? 132.976 2.070 0.977 1.00 0.00 84 PRO C CA 5
ATOM 5641 C C . PRO C 3 20 ? 134.197 1.525 0.206 1.00 0.00 84 PRO C C 5
ATOM 5642 O O . PRO C 3 20 ? 134.326 0.304 0.049 1.00 0.00 84 PRO C O 5
ATOM 5668 N N . GLY C 3 22 ? 137.952 0.086 -0.288 1.00 0.00 86 GLY C N 5
ATOM 5669 C CA . GLY C 3 22 ? 138.855 -0.739 0.523 1.00 0.00 86 GLY C CA 5
ATOM 5670 C C . GLY C 3 22 ? 140.020 0.061 1.141 1.00 0.00 86 GLY C C 5
ATOM 5671 O O . GLY C 3 22 ? 140.326 1.166 0.677 1.00 0.00 86 GLY C O 5
ATOM 5675 N N . PRO C 3 23 ? 140.690 -0.473 2.180 1.00 0.00 87 PRO C N 5
ATOM 5676 C CA . PRO C 3 23 ? 141.787 0.217 2.860 1.00 0.00 87 PRO C CA 5
ATOM 5677 C C . PRO C 3 23 ? 143.063 0.307 1.997 1.00 0.00 87 PRO C C 5
ATOM 5678 O O . PRO C 3 23 ? 143.286 -0.560 1.143 1.00 0.00 87 PRO C O 5
ATOM 5704 N N . GLY C 3 25 ? 146.919 -0.404 1.011 1.00 0.00 89 GLY C N 5
ATOM 5705 C CA . GLY C 3 25 ? 147.828 -1.538 1.221 1.00 0.00 89 GLY C CA 5
ATOM 5706 C C . GLY C 3 25 ? 148.866 -1.287 2.333 1.00 0.00 89 GLY C C 5
ATOM 5707 O O . GLY C 3 25 ? 149.139 -0.127 2.672 1.00 0.00 89 GLY C O 5
ATOM 5711 N N . PRO C 3 26 ? 149.471 -2.346 2.904 1.00 0.00 90 PRO C N 5
ATOM 5712 C CA . PRO C 3 26 ? 150.470 -2.209 3.966 1.00 0.00 90 PRO C CA 5
ATOM 5713 C C . PRO C 3 26 ? 151.802 -1.624 3.442 1.00 0.00 90 PRO C C 5
ATOM 5714 O O . PRO C 3 26 ? 152.099 -1.746 2.244 1.00 0.00 90 PRO C O 5
ATOM 5740 N N . GLY C 3 28 ? 155.513 -1.539 2.251 1.00 0.00 92 GLY C N 5
ATOM 5741 C CA . GLY C 3 28 ? 156.075 -2.553 1.354 1.00 0.00 92 GLY C CA 5
ATOM 5742 C C . GLY C 3 28 ? 157.132 -3.470 1.996 1.00 0.00 92 GLY C C 5
ATOM 5743 O O . GLY C 3 28 ? 158.223 -2.989 2.328 1.00 0.00 92 GLY C O 5
ATOM 5747 N N . PRO C 3 29 ? 156.853 -4.781 2.167 1.00 0.00 93 PRO C N 5
ATOM 5748 C CA . PRO C 3 29 ? 157.806 -5.727 2.744 1.00 0.00 93 PRO C CA 5
ATOM 5749 C C . PRO C 3 29 ? 158.943 -6.035 1.744 1.00 0.00 93 PRO C C 5
ATOM 5750 O O . PRO C 3 29 ? 158.656 -6.394 0.596 1.00 0.00 93 PRO C O 5
ATOM 5776 N N . GLY C 3 31 ? 161.300 -7.764 -0.659 1.00 0.00 95 GLY C N 5
ATOM 5777 C CA . GLY C 3 31 ? 161.193 -9.005 -1.440 1.00 0.00 95 GLY C CA 5
ATOM 5778 C C . GLY C 3 31 ? 159.784 -9.296 -1.985 1.00 0.00 95 GLY C C 5
ATOM 5779 O O . GLY C 3 31 ? 159.615 -10.174 -2.831 1.00 0.00 95 GLY C O 5
ATOM 5792 N N . PRO A 1 2 ? 77.573 5.318 5.160 1.00 0.00 2 PRO A N 6
ATOM 5793 C CA . PRO A 1 2 ? 77.347 4.366 4.061 1.00 0.00 2 PRO A CA 6
ATOM 5794 C C . PRO A 1 2 ? 77.277 4.987 2.655 1.00 0.00 2 PRO A C 6
ATOM 5795 O O . PRO A 1 2 ? 77.554 4.312 1.664 1.00 0.00 2 PRO A O 6
ATOM 5806 N N . LYS A 1 3 ? 76.940 6.282 2.564 1.00 0.00 3 LYS A N 6
ATOM 5807 C CA . LYS A 1 3 ? 76.866 7.081 1.325 1.00 0.00 3 LYS A CA 6
ATOM 5808 C C . LYS A 1 3 ? 78.239 7.482 0.739 1.00 0.00 3 LYS A C 6
ATOM 5809 O O . LYS A 1 3 ? 78.283 8.185 -0.272 1.00 0.00 3 LYS A O 6
ATOM 5828 N N . GLY A 1 4 ? 79.357 7.069 1.349 1.00 0.00 4 GLY A N 6
ATOM 5829 C CA . GLY A 1 4 ? 80.717 7.445 0.947 1.00 0.00 4 GLY A CA 6
ATOM 5830 C C . GLY A 1 4 ? 81.862 6.929 1.851 1.00 0.00 4 GLY A C 6
ATOM 5831 O O . GLY A 1 4 ? 82.703 7.745 2.240 1.00 0.00 4 GLY A O 6
ATOM 5835 N N . PRO A 1 5 ? 81.924 5.631 2.226 1.00 0.00 5 PRO A N 6
ATOM 5836 C CA . PRO A 1 5 ? 82.923 5.104 3.166 1.00 0.00 5 PRO A CA 6
ATOM 5837 C C . PRO A 1 5 ? 84.341 5.056 2.567 1.00 0.00 5 PRO A C 6
ATOM 5838 O O . PRO A 1 5 ? 84.592 4.321 1.612 1.00 0.00 5 PRO A O 6
ATOM 5849 N N . LYS A 1 6 ? 85.288 5.824 3.121 1.00 0.00 6 LYS A N 6
ATOM 5850 C CA . LYS A 1 6 ? 86.721 5.747 2.778 1.00 0.00 6 LYS A CA 6
ATOM 5851 C C . LYS A 1 6 ? 87.396 4.483 3.346 1.00 0.00 6 LYS A C 6
ATOM 5852 O O . LYS A 1 6 ? 87.096 4.061 4.466 1.00 0.00 6 LYS A O 6
ATOM 5871 N N . GLY A 1 7 ? 88.352 3.912 2.606 1.00 0.00 7 GLY A N 6
ATOM 5872 C CA . GLY A 1 7 ? 89.189 2.780 3.050 1.00 0.00 7 GLY A CA 6
ATOM 5873 C C . GLY A 1 7 ? 90.453 3.175 3.850 1.00 0.00 7 GLY A C 6
ATOM 5874 O O . GLY A 1 7 ? 90.825 4.353 3.880 1.00 0.00 7 GLY A O 6
ATOM 5878 N N . PRO A 1 8 ? 91.131 2.211 4.508 1.00 0.00 8 PRO A N 6
ATOM 5879 C CA . PRO A 1 8 ? 92.326 2.458 5.330 1.00 0.00 8 PRO A CA 6
ATOM 5880 C C . PRO A 1 8 ? 93.617 2.676 4.516 1.00 0.00 8 PRO A C 6
ATOM 5881 O O . PRO A 1 8 ? 93.735 2.241 3.367 1.00 0.00 8 PRO A O 6
ATOM 5892 N N . LYS A 1 9 ? 94.614 3.318 5.141 1.00 0.00 9 LYS A N 6
ATOM 5893 C CA . LYS A 1 9 ? 95.971 3.537 4.597 1.00 0.00 9 LYS A CA 6
ATOM 5894 C C . LYS A 1 9 ? 96.700 2.213 4.288 1.00 0.00 9 LYS A C 6
ATOM 5895 O O . LYS A 1 9 ? 96.584 1.242 5.042 1.00 0.00 9 LYS A O 6
ATOM 5914 N N . GLY A 1 10 ? 97.477 2.185 3.200 1.00 0.00 10 GLY A N 6
ATOM 5915 C CA . GLY A 1 10 ? 98.264 1.019 2.763 1.00 0.00 10 GLY A CA 6
ATOM 5916 C C . GLY A 1 10 ? 99.573 0.780 3.549 1.00 0.00 10 GLY A C 6
ATOM 5917 O O . GLY A 1 10 ? 100.022 1.659 4.292 1.00 0.00 10 GLY A O 6
ATOM 5921 N N . PRO A 1 11 ? 100.206 -0.402 3.396 1.00 0.00 11 PRO A N 6
ATOM 5922 C CA . PRO A 1 11 ? 101.424 -0.785 4.124 1.00 0.00 11 PRO A CA 6
ATOM 5923 C C . PRO A 1 11 ? 102.704 -0.123 3.582 1.00 0.00 11 PRO A C 6
ATOM 5924 O O . PRO A 1 11 ? 102.795 0.229 2.403 1.00 0.00 11 PRO A O 6
ATOM 5935 N N . LYS A 1 12 ? 103.731 -0.010 4.438 1.00 0.00 12 LYS A N 6
ATOM 5936 C CA . LYS A 1 12 ? 105.082 0.455 4.069 1.00 0.00 12 LYS A CA 6
ATOM 5937 C C . LYS A 1 12 ? 105.705 -0.420 2.963 1.00 0.00 12 LYS A C 6
ATOM 5938 O O . LYS A 1 12 ? 105.527 -1.642 2.956 1.00 0.00 12 LYS A O 6
ATOM 5957 N N . GLY A 1 13 ? 106.463 0.196 2.053 1.00 0.00 13 GLY A N 6
ATOM 5958 C CA . GLY A 1 13 ? 107.203 -0.499 0.989 1.00 0.00 13 GLY A CA 6
ATOM 5959 C C . GLY A 1 13 ? 108.410 -1.333 1.470 1.00 0.00 13 GLY A C 6
ATOM 5960 O O . GLY A 1 13 ? 108.836 -1.207 2.625 1.00 0.00 13 GLY A O 6
ATOM 5964 N N . PRO A 1 14 ? 108.984 -2.186 0.597 1.00 0.00 14 PRO A N 6
ATOM 5965 C CA . PRO A 1 14 ? 110.108 -3.069 0.929 1.00 0.00 14 PRO A CA 6
ATOM 5966 C C . PRO A 1 14 ? 111.463 -2.339 0.980 1.00 0.00 14 PRO A C 6
ATOM 5967 O O . PRO A 1 14 ? 111.703 -1.371 0.251 1.00 0.00 14 PRO A O 6
ATOM 5978 N N . LYS A 1 15 ? 112.384 -2.843 1.813 1.00 0.00 15 LYS A N 6
ATOM 5979 C CA . LYS A 1 15 ? 113.779 -2.369 1.914 1.00 0.00 15 LYS A CA 6
ATOM 5980 C C . LYS A 1 15 ? 114.514 -2.468 0.563 1.00 0.00 15 LYS A C 6
ATOM 5981 O O . LYS A 1 15 ? 114.335 -3.439 -0.178 1.00 0.00 15 LYS A O 6
ATOM 6000 N N . GLY A 1 16 ? 115.345 -1.470 0.251 1.00 0.00 16 GLY A N 6
ATOM 6001 C CA . GLY A 1 16 ? 116.107 -1.393 -1.004 1.00 0.00 16 GLY A CA 6
ATOM 6002 C C . GLY A 1 16 ? 117.250 -2.422 -1.140 1.00 0.00 16 GLY A C 6
ATOM 6003 O O . GLY A 1 16 ? 117.635 -3.059 -0.153 1.00 0.00 16 GLY A O 6
ATOM 6007 N N . PRO A 1 17 ? 117.814 -2.594 -2.353 1.00 0.00 17 PRO A N 6
ATOM 6008 C CA . PRO A 1 17 ? 118.901 -3.542 -2.625 1.00 0.00 17 PRO A CA 6
ATOM 6009 C C . PRO A 1 17 ? 120.273 -3.038 -2.137 1.00 0.00 17 PRO A C 6
ATOM 6010 O O . PRO A 1 17 ? 120.517 -1.832 -2.054 1.00 0.00 17 PRO A O 6
ATOM 6021 N N . LYS A 1 18 ? 121.194 -3.963 -1.838 1.00 0.00 18 LYS A N 6
ATOM 6022 C CA . LYS A 1 18 ? 122.564 -3.668 -1.368 1.00 0.00 18 LYS A CA 6
ATOM 6023 C C . LYS A 1 18 ? 123.372 -2.826 -2.381 1.00 0.00 18 LYS A C 6
ATOM 6024 O O . LYS A 1 18 ? 123.229 -3.000 -3.595 1.00 0.00 18 LYS A O 6
ATOM 6043 N N . GLY A 1 19 ? 124.244 -1.944 -1.884 1.00 0.00 19 GLY A N 6
ATOM 6044 C CA . GLY A 1 19 ? 125.161 -1.128 -2.701 1.00 0.00 19 GLY A CA 6
ATOM 6045 C C . GLY A 1 19 ? 126.387 -1.877 -3.275 1.00 0.00 19 GLY A C 6
ATOM 6046 O O . GLY A 1 19 ? 126.636 -3.032 -2.913 1.00 0.00 19 GLY A O 6
ATOM 6050 N N . PRO A 1 20 ? 127.167 -1.234 -4.171 1.00 0.00 20 PRO A N 6
ATOM 6051 C CA . PRO A 1 20 ? 128.338 -1.828 -4.837 1.00 0.00 20 PRO A CA 6
ATOM 6052 C C . PRO A 1 20 ? 129.621 -1.810 -3.982 1.00 0.00 20 PRO A C 6
ATOM 6053 O O . PRO A 1 20 ? 129.815 -0.932 -3.138 1.00 0.00 20 PRO A O 6
ATOM 6064 N N . LYS A 1 21 ? 130.535 -2.759 -4.236 1.00 0.00 21 LYS A N 6
ATOM 6065 C CA . LYS A 1 21 ? 131.854 -2.881 -3.575 1.00 0.00 21 LYS A CA 6
ATOM 6066 C C . LYS A 1 21 ? 132.722 -1.615 -3.738 1.00 0.00 21 LYS A C 6
ATOM 6067 O O . LYS A 1 21 ? 132.702 -0.971 -4.790 1.00 0.00 21 LYS A O 6
ATOM 6086 N N . GLY A 1 22 ? 133.509 -1.281 -2.709 1.00 0.00 22 GLY A N 6
ATOM 6087 C CA . GLY A 1 22 ? 134.423 -0.126 -2.709 1.00 0.00 22 GLY A CA 6
ATOM 6088 C C . GLY A 1 22 ? 135.716 -0.321 -3.533 1.00 0.00 22 GLY A C 6
ATOM 6089 O O . GLY A 1 22 ? 136.098 -1.460 -3.821 1.00 0.00 22 GLY A O 6
ATOM 6093 N N . PRO A 1 23 ? 136.417 0.771 -3.903 1.00 0.00 23 PRO A N 6
ATOM 6094 C CA . PRO A 1 23 ? 137.669 0.718 -4.668 1.00 0.00 23 PRO A CA 6
ATOM 6095 C C . PRO A 1 23 ? 138.874 0.272 -3.818 1.00 0.00 23 PRO A C 6
ATOM 6096 O O . PRO A 1 23 ? 138.893 0.433 -2.593 1.00 0.00 23 PRO A O 6
ATOM 6107 N N . LYS A 1 24 ? 139.915 -0.255 -4.476 1.00 0.00 24 LYS A N 6
ATOM 6108 C CA . LYS A 1 24 ? 141.196 -0.633 -3.847 1.00 0.00 24 LYS A CA 6
ATOM 6109 C C . LYS A 1 24 ? 141.904 0.588 -3.226 1.00 0.00 24 LYS A C 6
ATOM 6110 O O . LYS A 1 24 ? 141.837 1.694 -3.771 1.00 0.00 24 LYS A O 6
ATOM 6129 N N . GLY A 1 25 ? 142.617 0.385 -2.115 1.00 0.00 25 GLY A N 6
ATOM 6130 C CA . GLY A 1 25 ? 143.458 1.419 -1.491 1.00 0.00 25 GLY A CA 6
ATOM 6131 C C . GLY A 1 25 ? 144.748 1.759 -2.268 1.00 0.00 25 GLY A C 6
ATOM 6132 O O . GLY A 1 25 ? 145.151 1.003 -3.160 1.00 0.00 25 GLY A O 6
ATOM 6136 N N . PRO A 1 26 ? 145.416 2.885 -1.941 1.00 0.00 26 PRO A N 6
ATOM 6137 C CA . PRO A 1 26 ? 146.647 3.329 -2.604 1.00 0.00 26 PRO A CA 6
ATOM 6138 C C . PRO A 1 26 ? 147.883 2.520 -2.176 1.00 0.00 26 PRO A C 6
ATOM 6139 O O . PRO A 1 26 ? 147.919 1.921 -1.098 1.00 0.00 26 PRO A O 6
ATOM 6150 N N . LYS A 1 27 ? 148.933 2.536 -3.008 1.00 0.00 27 LYS A N 6
ATOM 6151 C CA . LYS A 1 27 ? 150.229 1.890 -2.725 1.00 0.00 27 LYS A CA 6
ATOM 6152 C C . LYS A 1 27 ? 150.852 2.403 -1.409 1.00 0.00 27 LYS A C 6
ATOM 6153 O O . LYS A 1 27 ? 150.775 3.597 -1.102 1.00 0.00 27 LYS A O 6
ATOM 6172 N N . GLY A 1 28 ? 151.475 1.506 -0.640 1.00 0.00 28 GLY A N 6
ATOM 6173 C CA . GLY A 1 28 ? 152.113 1.817 0.648 1.00 0.00 28 GLY A CA 6
ATOM 6174 C C . GLY A 1 28 ? 153.358 2.730 0.566 1.00 0.00 28 GLY A C 6
ATOM 6175 O O . GLY A 1 28 ? 153.949 2.879 -0.509 1.00 0.00 28 GLY A O 6
ATOM 6179 N N . PRO A 1 29 ? 153.780 3.331 1.698 1.00 0.00 29 PRO A N 6
ATOM 6180 C CA . PRO A 1 29 ? 154.967 4.194 1.785 1.00 0.00 29 PRO A CA 6
ATOM 6181 C C . PRO A 1 29 ? 156.285 3.396 1.795 1.00 0.00 29 PRO A C 6
ATOM 6182 O O . PRO A 1 29 ? 156.302 2.204 2.099 1.00 0.00 29 PRO A O 6
ATOM 6193 N N . LYS A 1 30 ? 157.420 4.063 1.535 1.00 0.00 30 LYS A N 6
ATOM 6194 C CA . LYS A 1 30 ? 158.773 3.455 1.580 1.00 0.00 30 LYS A CA 6
ATOM 6195 C C . LYS A 1 30 ? 159.236 3.029 2.985 1.00 0.00 30 LYS A C 6
ATOM 6196 O O . LYS A 1 30 ? 160.110 2.171 3.104 1.00 0.00 30 LYS A O 6
ATOM 6215 N N . GLY A 1 31 ? 158.666 3.619 4.040 1.00 0.00 31 GLY A N 6
ATOM 6216 C CA . GLY A 1 31 ? 158.979 3.288 5.442 1.00 0.00 31 GLY A CA 6
ATOM 6217 C C . GLY A 1 31 ? 158.526 4.330 6.477 1.00 0.00 31 GLY A C 6
ATOM 6218 O O . GLY A 1 31 ? 158.287 3.994 7.637 1.00 0.00 31 GLY A O 6
ATOM 6231 N N . ASP B 2 2 ? 79.713 1.013 -6.134 1.00 0.00 34 ASP B N 6
ATOM 6232 C CA . ASP B 2 2 ? 79.440 1.374 -4.731 1.00 0.00 34 ASP B CA 6
ATOM 6233 C C . ASP B 2 2 ? 79.865 2.831 -4.394 1.00 0.00 34 ASP B C 6
ATOM 6234 O O . ASP B 2 2 ? 80.638 3.429 -5.154 1.00 0.00 34 ASP B O 6
ATOM 6258 N N . GLY B 2 4 ? 81.779 4.354 -1.925 1.00 0.00 36 GLY B N 6
ATOM 6259 C CA . GLY B 2 4 ? 82.990 4.694 -1.160 1.00 0.00 36 GLY B CA 6
ATOM 6260 C C . GLY B 2 4 ? 84.309 4.852 -1.932 1.00 0.00 36 GLY B C 6
ATOM 6261 O O . GLY B 2 4 ? 84.543 4.245 -2.979 1.00 0.00 36 GLY B O 6
ATOM 6265 N N . ASP B 2 5 ? 85.167 5.727 -1.406 1.00 0.00 37 ASP B N 6
ATOM 6266 C CA . ASP B 2 5 ? 86.509 6.071 -1.887 1.00 0.00 37 ASP B CA 6
ATOM 6267 C C . ASP B 2 5 ? 87.649 5.104 -1.455 1.00 0.00 37 ASP B C 6
ATOM 6268 O O . ASP B 2 5 ? 87.623 4.572 -0.341 1.00 0.00 37 ASP B O 6
ATOM 6292 N N . GLY B 2 7 ? 91.489 4.194 0.091 1.00 0.00 39 GLY B N 6
ATOM 6293 C CA . GLY B 2 7 ? 92.411 4.692 1.122 1.00 0.00 39 GLY B CA 6
ATOM 6294 C C . GLY B 2 7 ? 93.735 5.254 0.575 1.00 0.00 39 GLY B C 6
ATOM 6295 O O . GLY B 2 7 ? 94.052 5.120 -0.610 1.00 0.00 39 GLY B O 6
ATOM 6299 N N . ASP B 2 8 ? 94.520 5.899 1.445 1.00 0.00 40 ASP B N 6
ATOM 6300 C CA . ASP B 2 8 ? 95.790 6.553 1.095 1.00 0.00 40 ASP B CA 6
ATOM 6301 C C . ASP B 2 8 ? 96.970 5.566 0.907 1.00 0.00 40 ASP B C 6
ATOM 6302 O O . ASP B 2 8 ? 97.005 4.516 1.557 1.00 0.00 40 ASP B O 6
ATOM 6326 N N . GLY B 2 10 ? 100.770 3.809 1.238 1.00 0.00 42 GLY B N 6
ATOM 6327 C CA . GLY B 2 10 ? 101.763 3.573 2.291 1.00 0.00 42 GLY B CA 6
ATOM 6328 C C . GLY B 2 10 ? 103.075 4.356 2.118 1.00 0.00 42 GLY B C 6
ATOM 6329 O O . GLY B 2 10 ? 103.353 4.927 1.060 1.00 0.00 42 GLY B O 6
ATOM 6333 N N . ASP B 2 11 ? 103.896 4.378 3.172 1.00 0.00 43 ASP B N 6
ATOM 6334 C CA . ASP B 2 11 ? 105.187 5.081 3.203 1.00 0.00 43 ASP B CA 6
ATOM 6335 C C . ASP B 2 11 ? 106.312 4.323 2.451 1.00 0.00 43 ASP B C 6
ATOM 6336 O O . ASP B 2 11 ? 106.267 3.091 2.358 1.00 0.00 43 ASP B O 6
ATOM 6360 N N . GLY B 2 13 ? 109.809 2.337 1.482 1.00 0.00 45 GLY B N 6
ATOM 6361 C CA . GLY B 2 13 ? 110.753 1.406 2.107 1.00 0.00 45 GLY B CA 6
ATOM 6362 C C . GLY B 2 13 ? 112.067 2.044 2.568 1.00 0.00 45 GLY B C 6
ATOM 6363 O O . GLY B 2 13 ? 112.469 3.114 2.105 1.00 0.00 45 GLY B O 6
ATOM 6367 N N . ASP B 2 14 ? 112.749 1.362 3.488 1.00 0.00 46 ASP B N 6
ATOM 6368 C CA . ASP B 2 14 ? 114.043 1.773 4.031 1.00 0.00 46 ASP B CA 6
ATOM 6369 C C . ASP B 2 14 ? 115.189 1.600 3.005 1.00 0.00 46 ASP B C 6
ATOM 6370 O O . ASP B 2 14 ? 115.125 0.695 2.166 1.00 0.00 46 ASP B O 6
ATOM 6394 N N . GLY B 2 16 ? 118.693 0.428 1.167 1.00 0.00 48 GLY B N 6
ATOM 6395 C CA . GLY B 2 16 ? 119.541 -0.767 1.138 1.00 0.00 48 GLY B CA 6
ATOM 6396 C C . GLY B 2 16 ? 120.801 -0.644 2.006 1.00 0.00 48 GLY B C 6
ATOM 6397 O O . GLY B 2 16 ? 121.225 0.453 2.378 1.00 0.00 48 GLY B O 6
ATOM 6401 N N . ASP B 2 17 ? 121.410 -1.786 2.329 1.00 0.00 49 ASP B N 6
ATOM 6402 C CA . ASP B 2 17 ? 122.633 -1.855 3.128 1.00 0.00 49 ASP B CA 6
ATOM 6403 C C . ASP B 2 17 ? 123.885 -1.509 2.289 1.00 0.00 49 ASP B C 6
ATOM 6404 O O . ASP B 2 17 ? 123.874 -1.679 1.063 1.00 0.00 49 ASP B O 6
ATOM 6428 N N . GLY B 2 19 ? 127.562 -1.455 0.349 1.00 0.00 51 GLY B N 6
ATOM 6429 C CA . GLY B 2 19 ? 128.441 -2.406 -0.331 1.00 0.00 51 GLY B CA 6
ATOM 6430 C C . GLY B 2 19 ? 129.621 -2.898 0.508 1.00 0.00 51 GLY B C 6
ATOM 6431 O O . GLY B 2 19 ? 129.957 -2.343 1.557 1.00 0.00 51 GLY B O 6
ATOM 6435 N N . ASP B 2 20 ? 130.256 -3.970 0.037 1.00 0.00 52 ASP B N 6
ATOM 6436 C CA . ASP B 2 20 ? 131.406 -4.590 0.687 1.00 0.00 52 ASP B CA 6
ATOM 6437 C C . ASP B 2 20 ? 132.677 -3.709 0.595 1.00 0.00 52 ASP B C 6
ATOM 6438 O O . ASP B 2 20 ? 132.869 -3.016 -0.411 1.00 0.00 52 ASP B O 6
ATOM 6462 N N . GLY B 2 22 ? 136.491 -2.281 -0.083 1.00 0.00 54 GLY B N 6
ATOM 6463 C CA . GLY B 2 22 ? 137.592 -2.471 -1.027 1.00 0.00 54 GLY B CA 6
ATOM 6464 C C . GLY B 2 22 ? 138.829 -3.096 -0.372 1.00 0.00 54 GLY B C 6
ATOM 6465 O O . GLY B 2 22 ? 139.005 -3.062 0.848 1.00 0.00 54 GLY B O 6
ATOM 6469 N N . ASP B 2 23 ? 139.682 -3.703 -1.193 1.00 0.00 55 ASP B N 6
ATOM 6470 C CA . ASP B 2 23 ? 140.864 -4.451 -0.759 1.00 0.00 55 ASP B CA 6
ATOM 6471 C C . ASP B 2 23 ? 142.081 -3.538 -0.463 1.00 0.00 55 ASP B C 6
ATOM 6472 O O . ASP B 2 23 ? 142.181 -2.438 -1.022 1.00 0.00 55 ASP B O 6
ATOM 6496 N N . GLY B 2 25 ? 145.779 -1.722 -0.495 1.00 0.00 57 GLY B N 6
ATOM 6497 C CA . GLY B 2 25 ? 146.786 -1.351 -1.493 1.00 0.00 57 GLY B CA 6
ATOM 6498 C C . GLY B 2 25 ? 148.000 -2.286 -1.549 1.00 0.00 57 GLY B C 6
ATOM 6499 O O . GLY B 2 25 ? 148.265 -3.069 -0.634 1.00 0.00 57 GLY B O 6
ATOM 6503 N N . ASP B 2 26 ? 148.758 -2.187 -2.641 1.00 0.00 58 ASP B N 6
ATOM 6504 C CA . ASP B 2 26 ? 150.003 -2.927 -2.845 1.00 0.00 58 ASP B CA 6
ATOM 6505 C C . ASP B 2 26 ? 151.140 -2.391 -1.940 1.00 0.00 58 ASP B C 6
ATOM 6506 O O . ASP B 2 26 ? 151.155 -1.194 -1.628 1.00 0.00 58 ASP B O 6
ATOM 6530 N N . GLY B 2 28 ? 154.673 -0.835 -0.434 1.00 0.00 60 GLY B N 6
ATOM 6531 C CA . GLY B 2 28 ? 155.694 0.147 -0.820 1.00 0.00 60 GLY B CA 6
ATOM 6532 C C . GLY B 2 28 ? 156.963 -0.454 -1.440 1.00 0.00 60 GLY B C 6
ATOM 6533 O O . GLY B 2 28 ? 157.289 -1.629 -1.249 1.00 0.00 60 GLY B O 6
ATOM 6537 N N . ASP B 2 29 ? 157.700 0.383 -2.172 1.00 0.00 61 ASP B N 6
ATOM 6538 C CA . ASP B 2 29 ? 159.046 0.090 -2.662 1.00 0.00 61 ASP B CA 6
ATOM 6539 C C . ASP B 2 29 ? 160.076 0.087 -1.503 1.00 0.00 61 ASP B C 6
ATOM 6540 O O . ASP B 2 29 ? 159.811 0.693 -0.459 1.00 0.00 61 ASP B O 6
ATOM 6564 N N . GLY B 2 31 ? 162.994 0.658 1.336 1.00 0.00 63 GLY B N 6
ATOM 6565 C CA . GLY B 2 31 ? 163.473 1.798 2.126 1.00 0.00 63 GLY B CA 6
ATOM 6566 C C . GLY B 2 31 ? 165.003 1.951 2.137 1.00 0.00 63 GLY B C 6
ATOM 6567 O O . GLY B 2 31 ? 165.719 1.445 1.272 1.00 0.00 63 GLY B O 6
ATOM 6580 N N . PRO C 3 2 ? 86.893 -2.628 3.896 1.00 0.00 66 PRO C N 6
ATOM 6581 C CA . PRO C 3 2 ? 85.655 -1.877 3.641 1.00 0.00 66 PRO C CA 6
ATOM 6582 C C . PRO C 3 2 ? 85.251 -1.796 2.146 1.00 0.00 66 PRO C C 6
ATOM 6583 O O . PRO C 3 2 ? 86.065 -2.104 1.266 1.00 0.00 66 PRO C O 6
ATOM 6609 N N . GLY C 3 4 ? 84.941 0.952 0.282 1.00 0.00 68 GLY C N 6
ATOM 6610 C CA . GLY C 3 4 ? 86.087 1.742 -0.177 1.00 0.00 68 GLY C CA 6
ATOM 6611 C C . GLY C 3 4 ? 87.394 0.987 0.120 1.00 0.00 68 GLY C C 6
ATOM 6612 O O . GLY C 3 4 ? 87.644 0.679 1.289 1.00 0.00 68 GLY C O 6
ATOM 6616 N N . PRO C 3 5 ? 88.213 0.631 -0.888 1.00 0.00 69 PRO C N 6
ATOM 6617 C CA . PRO C 3 5 ? 89.277 -0.358 -0.711 1.00 0.00 69 PRO C CA 6
ATOM 6618 C C . PRO C 3 5 ? 90.488 0.176 0.086 1.00 0.00 69 PRO C C 6
ATOM 6619 O O . PRO C 3 5 ? 90.764 1.382 0.050 1.00 0.00 69 PRO C O 6
ATOM 6645 N N . GLY C 3 7 ? 94.299 1.282 0.707 1.00 0.00 71 GLY C N 6
ATOM 6646 C CA . GLY C 3 7 ? 95.210 2.046 -0.148 1.00 0.00 71 GLY C CA 6
ATOM 6647 C C . GLY C 3 7 ? 96.407 1.236 -0.687 1.00 0.00 71 GLY C C 6
ATOM 6648 O O . GLY C 3 7 ? 96.724 0.167 -0.150 1.00 0.00 71 GLY C O 6
ATOM 6652 N N . PRO C 3 8 ? 97.093 1.732 -1.738 1.00 0.00 72 PRO C N 6
ATOM 6653 C CA . PRO C 3 8 ? 98.239 1.045 -2.336 1.00 0.00 72 PRO C CA 6
ATOM 6654 C C . PRO C 3 8 ? 99.445 0.905 -1.378 1.00 0.00 72 PRO C C 6
ATOM 6655 O O . PRO C 3 8 ? 99.704 1.819 -0.588 1.00 0.00 72 PRO C O 6
ATOM 6681 N N . GLY C 3 10 ? 103.379 1.267 -0.260 1.00 0.00 74 GLY C N 6
ATOM 6682 C CA . GLY C 3 10 ? 104.449 2.234 -0.536 1.00 0.00 74 GLY C CA 6
ATOM 6683 C C . GLY C 3 10 ? 105.536 1.693 -1.488 1.00 0.00 74 GLY C C 6
ATOM 6684 O O . GLY C 3 10 ? 105.653 0.474 -1.663 1.00 0.00 74 GLY C O 6
ATOM 6688 N N . PRO C 3 11 ? 106.347 2.573 -2.109 1.00 0.00 75 PRO C N 6
ATOM 6689 C CA . PRO C 3 11 ? 107.377 2.175 -3.072 1.00 0.00 75 PRO C CA 6
ATOM 6690 C C . PRO C 3 11 ? 108.618 1.540 -2.401 1.00 0.00 75 PRO C C 6
ATOM 6691 O O . PRO C 3 11 ? 108.873 1.799 -1.219 1.00 0.00 75 PRO C O 6
ATOM 6717 N N . GLY C 3 13 ? 112.514 1.091 -1.187 1.00 0.00 77 GLY C N 6
ATOM 6718 C CA . GLY C 3 13 ? 113.615 1.971 -0.776 1.00 0.00 77 GLY C CA 6
ATOM 6719 C C . GLY C 3 13 ? 114.755 2.046 -1.813 1.00 0.00 77 GLY C C 6
ATOM 6720 O O . GLY C 3 13 ? 114.846 1.183 -2.695 1.00 0.00 77 GLY C O 6
ATOM 6724 N N . PRO C 3 14 ? 115.638 3.060 -1.725 1.00 0.00 78 PRO C N 6
ATOM 6725 C CA . PRO C 3 14 ? 116.730 3.258 -2.683 1.00 0.00 78 PRO C CA 6
ATOM 6726 C C . PRO C 3 14 ? 117.863 2.221 -2.525 1.00 0.00 78 PRO C C 6
ATOM 6727 O O . PRO C 3 14 ? 118.023 1.647 -1.440 1.00 0.00 78 PRO C O 6
ATOM 6753 N N . GLY C 3 16 ? 121.544 0.815 -1.642 1.00 0.00 80 GLY C N 6
ATOM 6754 C CA . GLY C 3 16 ? 122.481 1.134 -0.562 1.00 0.00 80 GLY C CA 6
ATOM 6755 C C . GLY C 3 16 ? 123.724 1.923 -1.020 1.00 0.00 80 GLY C C 6
ATOM 6756 O O . GLY C 3 16 ? 124.051 1.919 -2.213 1.00 0.00 80 GLY C O 6
ATOM 6760 N N . PRO C 3 17 ? 124.429 2.606 -0.095 1.00 0.00 81 PRO C N 6
ATOM 6761 C CA . PRO C 3 17 ? 125.659 3.331 -0.414 1.00 0.00 81 PRO C CA 6
ATOM 6762 C C . PRO C 3 17 ? 126.813 2.424 -0.900 1.00 0.00 81 PRO C C 6
ATOM 6763 O O . PRO C 3 17 ? 126.865 1.246 -0.528 1.00 0.00 81 PRO C O 6
ATOM 6789 N N . GLY C 3 19 ? 130.484 0.643 -0.833 1.00 0.00 83 GLY C N 6
ATOM 6790 C CA . GLY C 3 19 ? 131.380 0.175 0.227 1.00 0.00 83 GLY C CA 6
ATOM 6791 C C . GLY C 3 19 ? 132.572 1.121 0.464 1.00 0.00 83 GLY C C 6
ATOM 6792 O O . GLY C 3 19 ? 132.965 1.851 -0.454 1.00 0.00 83 GLY C O 6
ATOM 6796 N N . PRO C 3 20 ? 133.188 1.109 1.663 1.00 0.00 84 PRO C N 6
ATOM 6797 C CA . PRO C 3 20 ? 134.380 1.908 1.939 1.00 0.00 84 PRO C CA 6
ATOM 6798 C C . PRO C 3 20 ? 135.609 1.567 1.069 1.00 0.00 84 PRO C C 6
ATOM 6799 O O . PRO C 3 20 ? 135.864 0.383 0.821 1.00 0.00 84 PRO C O 6
ATOM 6825 N N . GLY C 3 22 ? 139.464 0.659 0.260 1.00 0.00 86 GLY C N 6
ATOM 6826 C CA . GLY C 3 22 ? 140.472 -0.132 0.971 1.00 0.00 86 GLY C CA 6
ATOM 6827 C C . GLY C 3 22 ? 141.578 0.724 1.617 1.00 0.00 86 GLY C C 6
ATOM 6828 O O . GLY C 3 22 ? 141.797 1.869 1.200 1.00 0.00 86 GLY C O 6
ATOM 6832 N N . PRO C 3 23 ? 142.297 0.194 2.625 1.00 0.00 87 PRO C N 6
ATOM 6833 C CA . PRO C 3 23 ? 143.368 0.921 3.307 1.00 0.00 87 PRO C CA 6
ATOM 6834 C C . PRO C 3 23 ? 144.630 1.059 2.430 1.00 0.00 87 PRO C C 6
ATOM 6835 O O . PRO C 3 23 ? 144.851 0.230 1.537 1.00 0.00 87 PRO C O 6
ATOM 6861 N N . GLY C 3 25 ? 148.429 0.407 1.328 1.00 0.00 89 GLY C N 6
ATOM 6862 C CA . GLY C 3 25 ? 149.220 -0.825 1.387 1.00 0.00 89 GLY C CA 6
ATOM 6863 C C . GLY C 3 25 ? 150.256 -0.838 2.524 1.00 0.00 89 GLY C C 6
ATOM 6864 O O . GLY C 3 25 ? 150.587 0.222 3.072 1.00 0.00 89 GLY C O 6
ATOM 6868 N N . PRO C 3 26 ? 150.806 -2.015 2.878 1.00 0.00 90 PRO C N 6
ATOM 6869 C CA . PRO C 3 26 ? 151.856 -2.107 3.888 1.00 0.00 90 PRO C CA 6
ATOM 6870 C C . PRO C 3 26 ? 153.151 -1.347 3.521 1.00 0.00 90 PRO C C 6
ATOM 6871 O O . PRO C 3 26 ? 153.502 -1.282 2.334 1.00 0.00 90 PRO C O 6
ATOM 6897 N N . GLY C 3 28 ? 156.996 -0.499 2.666 1.00 0.00 92 GLY C N 6
ATOM 6898 C CA . GLY C 3 28 ? 157.969 -1.261 1.883 1.00 0.00 92 GLY C CA 6
ATOM 6899 C C . GLY C 3 28 ? 159.050 -1.971 2.723 1.00 0.00 92 GLY C C 6
ATOM 6900 O O . GLY C 3 28 ? 159.283 -1.588 3.878 1.00 0.00 92 GLY C O 6
ATOM 6904 N N . PRO C 3 29 ? 159.722 -3.001 2.163 1.00 0.00 93 PRO C N 6
ATOM 6905 C CA . PRO C 3 29 ? 160.836 -3.705 2.808 1.00 0.00 93 PRO C CA 6
ATOM 6906 C C . PRO C 3 29 ? 161.951 -2.772 3.332 1.00 0.00 93 PRO C C 6
ATOM 6907 O O . PRO C 3 29 ? 162.166 -1.705 2.749 1.00 0.00 93 PRO C O 6
ATOM 6933 N N . GLY C 3 31 ? 165.126 -2.422 2.968 1.00 0.00 95 GLY C N 6
ATOM 6934 C CA . GLY C 3 31 ? 166.049 -1.961 1.925 1.00 0.00 95 GLY C CA 6
ATOM 6935 C C . GLY C 3 31 ? 166.337 -3.017 0.851 1.00 0.00 95 GLY C C 6
ATOM 6936 O O . GLY C 3 31 ? 165.835 -4.141 0.896 1.00 0.00 95 GLY C O 6
ATOM 6949 N N . PRO A 1 2 ? 72.967 7.876 -0.409 1.00 0.00 2 PRO A N 7
ATOM 6950 C CA . PRO A 1 2 ? 73.121 6.526 -0.970 1.00 0.00 2 PRO A CA 7
ATOM 6951 C C . PRO A 1 2 ? 74.572 5.990 -0.877 1.00 0.00 2 PRO A C 7
ATOM 6952 O O . PRO A 1 2 ? 75.123 5.472 -1.854 1.00 0.00 2 PRO A O 7
ATOM 6963 N N . LYS A 1 3 ? 75.222 6.150 0.284 1.00 0.00 3 LYS A N 7
ATOM 6964 C CA . LYS A 1 3 ? 76.657 5.882 0.511 1.00 0.00 3 LYS A CA 7
ATOM 6965 C C . LYS A 1 3 ? 76.940 5.101 1.806 1.00 0.00 3 LYS A C 7
ATOM 6966 O O . LYS A 1 3 ? 76.031 4.808 2.588 1.00 0.00 3 LYS A O 7
ATOM 6985 N N . GLY A 1 4 ? 78.217 4.784 2.029 1.00 0.00 4 GLY A N 7
ATOM 6986 C CA . GLY A 1 4 ? 78.707 3.959 3.138 1.00 0.00 4 GLY A CA 7
ATOM 6987 C C . GLY A 1 4 ? 80.229 4.045 3.343 1.00 0.00 4 GLY A C 7
ATOM 6988 O O . GLY A 1 4 ? 80.888 4.880 2.715 1.00 0.00 4 GLY A O 7
ATOM 6992 N N . PRO A 1 5 ? 80.800 3.211 4.235 1.00 0.00 5 PRO A N 7
ATOM 6993 C CA . PRO A 1 5 ? 82.187 3.333 4.688 1.00 0.00 5 PRO A CA 7
ATOM 6994 C C . PRO A 1 5 ? 83.226 3.034 3.591 1.00 0.00 5 PRO A C 7
ATOM 6995 O O . PRO A 1 5 ? 83.367 1.897 3.126 1.00 0.00 5 PRO A O 7
ATOM 7006 N N . LYS A 1 6 ? 83.988 4.064 3.195 1.00 0.00 6 LYS A N 7
ATOM 7007 C CA . LYS A 1 6 ? 85.182 3.944 2.340 1.00 0.00 6 LYS A CA 7
ATOM 7008 C C . LYS A 1 6 ? 86.245 3.041 2.997 1.00 0.00 6 LYS A C 7
ATOM 7009 O O . LYS A 1 6 ? 86.430 3.079 4.218 1.00 0.00 6 LYS A O 7
ATOM 7028 N N . GLY A 1 7 ? 86.954 2.247 2.192 1.00 0.00 7 GLY A N 7
ATOM 7029 C CA . GLY A 1 7 ? 88.023 1.350 2.645 1.00 0.00 7 GLY A CA 7
ATOM 7030 C C . GLY A 1 7 ? 89.288 2.074 3.148 1.00 0.00 7 GLY A C 7
ATOM 7031 O O . GLY A 1 7 ? 89.517 3.239 2.802 1.00 0.00 7 GLY A O 7
ATOM 7035 N N . PRO A 1 8 ? 90.129 1.404 3.959 1.00 0.00 8 PRO A N 7
ATOM 7036 C CA . PRO A 1 8 ? 91.319 2.006 4.565 1.00 0.00 8 PRO A CA 7
ATOM 7037 C C . PRO A 1 8 ? 92.498 2.159 3.589 1.00 0.00 8 PRO A C 7
ATOM 7038 O O . PRO A 1 8 ? 92.624 1.434 2.596 1.00 0.00 8 PRO A O 7
ATOM 7049 N N . LYS A 1 9 ? 93.409 3.084 3.918 1.00 0.00 9 LYS A N 7
ATOM 7050 C CA . LYS A 1 9 ? 94.707 3.265 3.245 1.00 0.00 9 LYS A CA 7
ATOM 7051 C C . LYS A 1 9 ? 95.549 1.974 3.301 1.00 0.00 9 LYS A C 7
ATOM 7052 O O . LYS A 1 9 ? 95.586 1.298 4.333 1.00 0.00 9 LYS A O 7
ATOM 7071 N N . GLY A 1 10 ? 96.214 1.630 2.193 1.00 0.00 10 GLY A N 7
ATOM 7072 C CA . GLY A 1 10 ? 96.995 0.395 2.041 1.00 0.00 10 GLY A CA 7
ATOM 7073 C C . GLY A 1 10 ? 98.275 0.321 2.897 1.00 0.00 10 GLY A C 7
ATOM 7074 O O . GLY A 1 10 ? 98.706 1.331 3.466 1.00 0.00 10 GLY A O 7
ATOM 7078 N N . PRO A 1 11 ? 98.905 -0.867 2.991 1.00 0.00 11 PRO A N 7
ATOM 7079 C CA . PRO A 1 11 ? 100.086 -1.092 3.829 1.00 0.00 11 PRO A CA 7
ATOM 7080 C C . PRO A 1 11 ? 101.359 -0.434 3.270 1.00 0.00 11 PRO A C 7
ATOM 7081 O O . PRO A 1 11 ? 101.535 -0.292 2.055 1.00 0.00 11 PRO A O 7
ATOM 7092 N N . LYS A 1 12 ? 102.275 -0.068 4.176 1.00 0.00 12 LYS A N 7
ATOM 7093 C CA . LYS A 1 12 ? 103.607 0.486 3.872 1.00 0.00 12 LYS A CA 7
ATOM 7094 C C . LYS A 1 12 ? 104.432 -0.464 2.981 1.00 0.00 12 LYS A C 7
ATOM 7095 O O . LYS A 1 12 ? 104.400 -1.684 3.170 1.00 0.00 12 LYS A O 7
ATOM 7114 N N . GLY A 1 13 ? 105.162 0.094 2.012 1.00 0.00 13 GLY A N 7
ATOM 7115 C CA . GLY A 1 13 ? 105.910 -0.654 0.996 1.00 0.00 13 GLY A CA 7
ATOM 7116 C C . GLY A 1 13 ? 107.161 -1.387 1.513 1.00 0.00 13 GLY A C 7
ATOM 7117 O O . GLY A 1 13 ? 107.604 -1.151 2.644 1.00 0.00 13 GLY A O 7
ATOM 7121 N N . PRO A 1 14 ? 107.746 -2.280 0.691 1.00 0.00 14 PRO A N 7
ATOM 7122 C CA . PRO A 1 14 ? 108.889 -3.107 1.075 1.00 0.00 14 PRO A CA 7
ATOM 7123 C C . PRO A 1 14 ? 110.213 -2.325 1.078 1.00 0.00 14 PRO A C 7
ATOM 7124 O O . PRO A 1 14 ? 110.396 -1.349 0.341 1.00 0.00 14 PRO A O 7
ATOM 7135 N N . LYS A 1 15 ? 111.169 -2.792 1.889 1.00 0.00 15 LYS A N 7
ATOM 7136 C CA . LYS A 1 15 ? 112.541 -2.263 1.942 1.00 0.00 15 LYS A CA 7
ATOM 7137 C C . LYS A 1 15 ? 113.236 -2.390 0.570 1.00 0.00 15 LYS A C 7
ATOM 7138 O O . LYS A 1 15 ? 113.107 -3.419 -0.100 1.00 0.00 15 LYS A O 7
ATOM 7157 N N . GLY A 1 16 ? 113.954 -1.345 0.150 1.00 0.00 16 GLY A N 7
ATOM 7158 C CA . GLY A 1 16 ? 114.622 -1.261 -1.156 1.00 0.00 16 GLY A CA 7
ATOM 7159 C C . GLY A 1 16 ? 115.775 -2.265 -1.360 1.00 0.00 16 GLY A C 7
ATOM 7160 O O . GLY A 1 16 ? 116.240 -2.885 -0.396 1.00 0.00 16 GLY A O 7
ATOM 7164 N N . PRO A 1 17 ? 116.259 -2.433 -2.606 1.00 0.00 17 PRO A N 7
ATOM 7165 C CA . PRO A 1 17 ? 117.324 -3.382 -2.937 1.00 0.00 17 PRO A CA 7
ATOM 7166 C C . PRO A 1 17 ? 118.709 -2.901 -2.469 1.00 0.00 17 PRO A C 7
ATOM 7167 O O . PRO A 1 17 ? 118.993 -1.701 -2.434 1.00 0.00 17 PRO A O 7
ATOM 7178 N N . LYS A 1 18 ? 119.592 -3.849 -2.136 1.00 0.00 18 LYS A N 7
ATOM 7179 C CA . LYS A 1 18 ? 120.981 -3.603 -1.703 1.00 0.00 18 LYS A CA 7
ATOM 7180 C C . LYS A 1 18 ? 121.781 -2.771 -2.731 1.00 0.00 18 LYS A C 7
ATOM 7181 O O . LYS A 1 18 ? 121.617 -2.944 -3.942 1.00 0.00 18 LYS A O 7
ATOM 7200 N N . GLY A 1 19 ? 122.663 -1.892 -2.245 1.00 0.00 19 GLY A N 7
ATOM 7201 C CA . GLY A 1 19 ? 123.535 -1.038 -3.066 1.00 0.00 19 GLY A CA 7
ATOM 7202 C C . GLY A 1 19 ? 124.719 -1.749 -3.761 1.00 0.00 19 GLY A C 7
ATOM 7203 O O . GLY A 1 19 ? 124.953 -2.941 -3.532 1.00 0.00 19 GLY A O 7
ATOM 7207 N N . PRO A 1 20 ? 125.475 -1.029 -4.617 1.00 0.00 20 PRO A N 7
ATOM 7208 C CA . PRO A 1 20 ? 126.578 -1.580 -5.416 1.00 0.00 20 PRO A CA 7
ATOM 7209 C C . PRO A 1 20 ? 127.890 -1.741 -4.624 1.00 0.00 20 PRO A C 7
ATOM 7210 O O . PRO A 1 20 ? 128.187 -0.962 -3.716 1.00 0.00 20 PRO A O 7
ATOM 7221 N N . LYS A 1 21 ? 128.708 -2.735 -5.000 1.00 0.00 21 LYS A N 7
ATOM 7222 C CA . LYS A 1 21 ? 130.029 -3.030 -4.402 1.00 0.00 21 LYS A CA 7
ATOM 7223 C C . LYS A 1 21 ? 130.985 -1.820 -4.444 1.00 0.00 21 LYS A C 7
ATOM 7224 O O . LYS A 1 21 ? 131.011 -1.071 -5.425 1.00 0.00 21 LYS A O 7
ATOM 7243 N N . GLY A 1 22 ? 131.787 -1.649 -3.387 1.00 0.00 22 GLY A N 7
ATOM 7244 C CA . GLY A 1 22 ? 132.766 -0.558 -3.259 1.00 0.00 22 GLY A CA 7
ATOM 7245 C C . GLY A 1 22 ? 134.025 -0.707 -4.140 1.00 0.00 22 GLY A C 7
ATOM 7246 O O . GLY A 1 22 ? 134.297 -1.797 -4.656 1.00 0.00 22 GLY A O 7
ATOM 7250 N N . PRO A 1 23 ? 134.815 0.371 -4.315 1.00 0.00 23 PRO A N 7
ATOM 7251 C CA . PRO A 1 23 ? 136.030 0.367 -5.138 1.00 0.00 23 PRO A CA 7
ATOM 7252 C C . PRO A 1 23 ? 137.232 -0.295 -4.436 1.00 0.00 23 PRO A C 7
ATOM 7253 O O . PRO A 1 23 ? 137.338 -0.302 -3.206 1.00 0.00 23 PRO A O 7
ATOM 7264 N N . LYS A 1 24 ? 138.170 -0.826 -5.232 1.00 0.00 24 LYS A N 7
ATOM 7265 C CA . LYS A 1 24 ? 139.431 -1.441 -4.768 1.00 0.00 24 LYS A CA 7
ATOM 7266 C C . LYS A 1 24 ? 140.293 -0.455 -3.955 1.00 0.00 24 LYS A C 7
ATOM 7267 O O . LYS A 1 24 ? 140.348 0.738 -4.268 1.00 0.00 24 LYS A O 7
ATOM 7286 N N . GLY A 1 25 ? 140.986 -0.960 -2.931 1.00 0.00 25 GLY A N 7
ATOM 7287 C CA . GLY A 1 25 ? 141.887 -0.171 -2.079 1.00 0.00 25 GLY A CA 7
ATOM 7288 C C . GLY A 1 25 ? 143.211 0.252 -2.751 1.00 0.00 25 GLY A C 7
ATOM 7289 O O . GLY A 1 25 ? 143.578 -0.293 -3.798 1.00 0.00 25 GLY A O 7
ATOM 7293 N N . PRO A 1 26 ? 143.945 1.220 -2.166 1.00 0.00 26 PRO A N 7
ATOM 7294 C CA . PRO A 1 26 ? 145.185 1.761 -2.735 1.00 0.00 26 PRO A CA 7
ATOM 7295 C C . PRO A 1 26 ? 146.408 0.847 -2.525 1.00 0.00 26 PRO A C 7
ATOM 7296 O O . PRO A 1 26 ? 146.443 0.008 -1.619 1.00 0.00 26 PRO A O 7
ATOM 7307 N N . LYS A 1 27 ? 147.449 1.043 -3.345 1.00 0.00 27 LYS A N 7
ATOM 7308 C CA . LYS A 1 27 ? 148.739 0.333 -3.255 1.00 0.00 27 LYS A CA 7
ATOM 7309 C C . LYS A 1 27 ? 149.393 0.491 -1.868 1.00 0.00 27 LYS A C 7
ATOM 7310 O O . LYS A 1 27 ? 149.335 1.567 -1.265 1.00 0.00 27 LYS A O 7
ATOM 7329 N N . GLY A 1 28 ? 150.026 -0.576 -1.374 1.00 0.00 28 GLY A N 7
ATOM 7330 C CA . GLY A 1 28 ? 150.705 -0.602 -0.073 1.00 0.00 28 GLY A CA 7
ATOM 7331 C C . GLY A 1 28 ? 151.949 0.303 0.031 1.00 0.00 28 GLY A C 7
ATOM 7332 O O . GLY A 1 28 ? 152.503 0.717 -0.994 1.00 0.00 28 GLY A O 7
ATOM 7336 N N . PRO A 1 29 ? 152.394 0.631 1.260 1.00 0.00 29 PRO A N 7
ATOM 7337 C CA . PRO A 1 29 ? 153.438 1.629 1.494 1.00 0.00 29 PRO A CA 7
ATOM 7338 C C . PRO A 1 29 ? 154.863 1.159 1.142 1.00 0.00 29 PRO A C 7
ATOM 7339 O O . PRO A 1 29 ? 155.212 -0.021 1.276 1.00 0.00 29 PRO A O 7
ATOM 7350 N N . LYS A 1 30 ? 155.689 2.157 0.788 1.00 0.00 30 LYS A N 7
ATOM 7351 C CA . LYS A 1 30 ? 157.133 2.113 0.468 1.00 0.00 30 LYS A CA 7
ATOM 7352 C C . LYS A 1 30 ? 157.519 1.215 -0.731 1.00 0.00 30 LYS A C 7
ATOM 7353 O O . LYS A 1 30 ? 156.714 0.455 -1.273 1.00 0.00 30 LYS A O 7
ATOM 7372 N N . GLY A 1 31 ? 158.763 1.366 -1.185 1.00 0.00 31 GLY A N 7
ATOM 7373 C CA . GLY A 1 31 ? 159.320 0.738 -2.388 1.00 0.00 31 GLY A CA 7
ATOM 7374 C C . GLY A 1 31 ? 160.729 1.246 -2.724 1.00 0.00 31 GLY A C 7
ATOM 7375 O O . GLY A 1 31 ? 161.354 1.969 -1.946 1.00 0.00 31 GLY A O 7
ATOM 7388 N N . ASP B 2 2 ? 74.146 1.658 -0.001 1.00 0.00 34 ASP B N 7
ATOM 7389 C CA . ASP B 2 2 ? 74.649 1.326 1.345 1.00 0.00 34 ASP B CA 7
ATOM 7390 C C . ASP B 2 2 ? 76.143 0.911 1.419 1.00 0.00 34 ASP B C 7
ATOM 7391 O O . ASP B 2 2 ? 76.768 1.213 2.440 1.00 0.00 34 ASP B O 7
ATOM 7415 N N . GLY B 2 4 ? 80.376 1.262 0.437 1.00 0.00 36 GLY B N 7
ATOM 7416 C CA . GLY B 2 4 ? 81.358 2.345 0.247 1.00 0.00 36 GLY B CA 7
ATOM 7417 C C . GLY B 2 4 ? 82.521 1.994 -0.699 1.00 0.00 36 GLY B C 7
ATOM 7418 O O . GLY B 2 4 ? 82.689 0.846 -1.117 1.00 0.00 36 GLY B O 7
ATOM 7422 N N . ASP B 2 5 ? 83.303 3.011 -1.076 1.00 0.00 37 ASP B N 7
ATOM 7423 C CA . ASP B 2 5 ? 84.330 2.953 -2.129 1.00 0.00 37 ASP B CA 7
ATOM 7424 C C . ASP B 2 5 ? 85.692 2.358 -1.678 1.00 0.00 37 ASP B C 7
ATOM 7425 O O . ASP B 2 5 ? 85.987 2.344 -0.479 1.00 0.00 37 ASP B O 7
ATOM 7449 N N . GLY B 2 7 ? 89.833 1.958 -0.853 1.00 0.00 39 GLY B N 7
ATOM 7450 C CA . GLY B 2 7 ? 90.844 2.764 -0.152 1.00 0.00 39 GLY B CA 7
ATOM 7451 C C . GLY B 2 7 ? 92.036 3.221 -1.013 1.00 0.00 39 GLY B C 7
ATOM 7452 O O . GLY B 2 7 ? 92.239 2.756 -2.137 1.00 0.00 39 GLY B O 7
ATOM 7456 N N . ASP B 2 8 ? 92.825 4.161 -0.481 1.00 0.00 40 ASP B N 7
ATOM 7457 C CA . ASP B 2 8 ? 93.996 4.769 -1.138 1.00 0.00 40 ASP B CA 7
ATOM 7458 C C . ASP B 2 8 ? 95.301 3.933 -1.043 1.00 0.00 40 ASP B C 7
ATOM 7459 O O . ASP B 2 8 ? 95.484 3.199 -0.068 1.00 0.00 40 ASP B O 7
ATOM 7483 N N . GLY B 2 10 ? 99.231 2.727 -0.278 1.00 0.00 42 GLY B N 7
ATOM 7484 C CA . GLY B 2 10 ? 100.100 2.790 0.908 1.00 0.00 42 GLY B CA 7
ATOM 7485 C C . GLY B 2 10 ? 101.347 3.684 0.785 1.00 0.00 42 GLY B C 7
ATOM 7486 O O . GLY B 2 10 ? 101.704 4.156 -0.297 1.00 0.00 42 GLY B O 7
ATOM 7490 N N . ASP B 2 11 ? 102.018 3.915 1.919 1.00 0.00 43 ASP B N 7
ATOM 7491 C CA . ASP B 2 11 ? 103.229 4.737 2.033 1.00 0.00 43 ASP B CA 7
ATOM 7492 C C . ASP B 2 11 ? 104.498 4.046 1.476 1.00 0.00 43 ASP B C 7
ATOM 7493 O O . ASP B 2 11 ? 104.592 2.817 1.535 1.00 0.00 43 ASP B O 7
ATOM 7517 N N . GLY B 2 13 ? 108.295 2.389 1.084 1.00 0.00 45 GLY B N 7
ATOM 7518 C CA . GLY B 2 13 ? 109.235 1.628 1.919 1.00 0.00 45 GLY B CA 7
ATOM 7519 C C . GLY B 2 13 ? 110.567 2.348 2.197 1.00 0.00 45 GLY B C 7
ATOM 7520 O O . GLY B 2 13 ? 110.887 3.372 1.587 1.00 0.00 45 GLY B O 7
ATOM 7524 N N . ASP B 2 14 ? 111.356 1.805 3.129 1.00 0.00 46 ASP B N 7
ATOM 7525 C CA . ASP B 2 14 ? 112.686 2.309 3.502 1.00 0.00 46 ASP B CA 7
ATOM 7526 C C . ASP B 2 14 ? 113.770 1.966 2.453 1.00 0.00 46 ASP B C 7
ATOM 7527 O O . ASP B 2 14 ? 113.635 0.960 1.750 1.00 0.00 46 ASP B O 7
ATOM 7551 N N . GLY B 2 16 ? 117.369 0.577 0.698 1.00 0.00 48 GLY B N 7
ATOM 7552 C CA . GLY B 2 16 ? 118.178 -0.641 0.825 1.00 0.00 48 GLY B CA 7
ATOM 7553 C C . GLY B 2 16 ? 119.452 -0.499 1.671 1.00 0.00 48 GLY B C 7
ATOM 7554 O O . GLY B 2 16 ? 119.894 0.604 2.000 1.00 0.00 48 GLY B O 7
ATOM 7558 N N . ASP B 2 17 ? 120.058 -1.640 2.014 1.00 0.00 49 ASP B N 7
ATOM 7559 C CA . ASP B 2 17 ? 121.314 -1.725 2.761 1.00 0.00 49 ASP B CA 7
ATOM 7560 C C . ASP B 2 17 ? 122.550 -1.402 1.883 1.00 0.00 49 ASP B C 7
ATOM 7561 O O . ASP B 2 17 ? 122.485 -1.549 0.656 1.00 0.00 49 ASP B O 7
ATOM 7585 N N . GLY B 2 19 ? 126.124 -1.651 -0.202 1.00 0.00 51 GLY B N 7
ATOM 7586 C CA . GLY B 2 19 ? 126.937 -2.613 -0.950 1.00 0.00 51 GLY B CA 7
ATOM 7587 C C . GLY B 2 19 ? 128.066 -3.265 -0.144 1.00 0.00 51 GLY B C 7
ATOM 7588 O O . GLY B 2 19 ? 128.447 -2.807 0.936 1.00 0.00 51 GLY B O 7
ATOM 7592 N N . ASP B 2 20 ? 128.620 -4.345 -0.695 1.00 0.00 52 ASP B N 7
ATOM 7593 C CA . ASP B 2 20 ? 129.759 -5.060 -0.125 1.00 0.00 52 ASP B CA 7
ATOM 7594 C C . ASP B 2 20 ? 131.072 -4.245 -0.218 1.00 0.00 52 ASP B C 7
ATOM 7595 O O . ASP B 2 20 ? 131.241 -3.463 -1.163 1.00 0.00 52 ASP B O 7
ATOM 7619 N N . GLY B 2 22 ? 134.899 -3.145 -1.128 1.00 0.00 54 GLY B N 7
ATOM 7620 C CA . GLY B 2 22 ? 135.812 -3.349 -2.258 1.00 0.00 54 GLY B CA 7
ATOM 7621 C C . GLY B 2 22 ? 136.994 -4.280 -1.942 1.00 0.00 54 GLY B C 7
ATOM 7622 O O . GLY B 2 22 ? 137.300 -4.559 -0.780 1.00 0.00 54 GLY B O 7
ATOM 7626 N N . ASP B 2 23 ? 137.671 -4.766 -2.987 1.00 0.00 55 ASP B N 7
ATOM 7627 C CA . ASP B 2 23 ? 138.840 -5.643 -2.866 1.00 0.00 55 ASP B CA 7
ATOM 7628 C C . ASP B 2 23 ? 140.071 -4.934 -2.254 1.00 0.00 55 ASP B C 7
ATOM 7629 O O . ASP B 2 23 ? 140.246 -3.727 -2.453 1.00 0.00 55 ASP B O 7
ATOM 7653 N N . GLY B 2 25 ? 143.886 -3.465 -1.807 1.00 0.00 57 GLY B N 7
ATOM 7654 C CA . GLY B 2 25 ? 144.989 -2.997 -2.650 1.00 0.00 57 GLY B CA 7
ATOM 7655 C C . GLY B 2 25 ? 146.142 -4.005 -2.730 1.00 0.00 57 GLY B C 7
ATOM 7656 O O . GLY B 2 25 ? 146.280 -4.897 -1.888 1.00 0.00 57 GLY B O 7
ATOM 7660 N N . ASP B 2 26 ? 146.976 -3.870 -3.760 1.00 0.00 58 ASP B N 7
ATOM 7661 C CA . ASP B 2 26 ? 148.175 -4.687 -3.962 1.00 0.00 58 ASP B CA 7
ATOM 7662 C C . ASP B 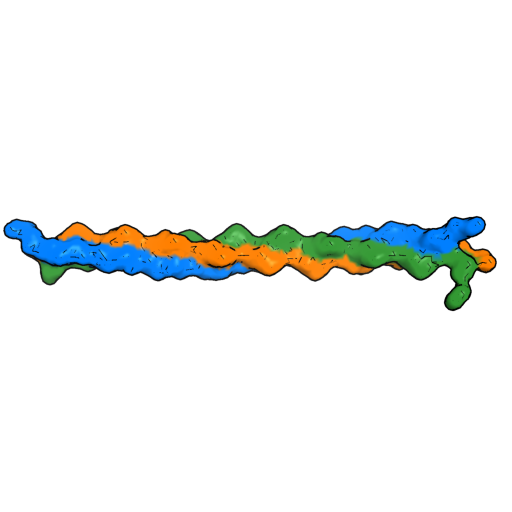2 26 ? 149.392 -4.190 -3.144 1.00 0.00 58 ASP B C 7
ATOM 7663 O O . ASP B 2 26 ? 149.428 -3.017 -2.754 1.00 0.00 58 ASP B O 7
ATOM 7687 N N . GLY B 2 28 ? 153.114 -2.902 -1.527 1.00 0.00 60 GLY B N 7
ATOM 7688 C CA . GLY B 2 28 ? 154.282 -2.084 -1.890 1.00 0.00 60 GLY B CA 7
ATOM 7689 C C . GLY B 2 28 ? 155.362 -2.912 -2.612 1.00 0.00 60 GLY B C 7
ATOM 7690 O O . GLY B 2 28 ? 155.353 -4.146 -2.568 1.00 0.00 60 GLY B O 7
ATOM 7694 N N . ASP B 2 29 ? 156.316 -2.256 -3.275 1.00 0.00 61 ASP B N 7
ATOM 7695 C CA . ASP B 2 29 ? 157.407 -2.935 -3.976 1.00 0.00 61 ASP B CA 7
ATOM 7696 C C . ASP B 2 29 ? 158.416 -3.571 -2.984 1.00 0.00 61 ASP B C 7
ATOM 7697 O O . ASP B 2 29 ? 158.778 -2.920 -1.998 1.00 0.00 61 ASP B O 7
ATOM 7721 N N . GLY B 2 31 ? 161.611 -3.861 -2.951 1.00 0.00 63 GLY B N 7
ATOM 7722 C CA . GLY B 2 31 ? 162.887 -3.140 -2.885 1.00 0.00 63 GLY B CA 7
ATOM 7723 C C . GLY B 2 31 ? 163.117 -2.214 -4.087 1.00 0.00 63 GLY B C 7
ATOM 7724 O O . GLY B 2 31 ? 162.235 -2.014 -4.925 1.00 0.00 63 GLY B O 7
ATOM 7737 N N . PRO C 3 2 ? 79.233 -4.157 3.551 1.00 0.00 66 PRO C N 7
ATOM 7738 C CA . PRO C 3 2 ? 79.209 -2.722 3.246 1.00 0.00 66 PRO C CA 7
ATOM 7739 C C . PRO C 3 2 ? 80.566 -2.024 2.990 1.00 0.00 66 PRO C C 7
ATOM 7740 O O . PRO C 3 2 ? 80.627 -1.213 2.060 1.00 0.00 66 PRO C O 7
ATOM 7766 N N . GLY C 3 4 ? 84.152 -0.744 1.657 1.00 0.00 68 GLY C N 7
ATOM 7767 C CA . GLY C 3 4 ? 85.031 -0.903 0.495 1.00 0.00 68 GLY C CA 7
ATOM 7768 C C . GLY C 3 4 ? 86.371 -1.576 0.851 1.00 0.00 68 GLY C C 7
ATOM 7769 O O . GLY C 3 4 ? 86.774 -1.573 2.021 1.00 0.00 68 GLY C O 7
ATOM 7773 N N . PRO C 3 5 ? 87.081 -2.156 -0.134 1.00 0.00 69 PRO C N 7
ATOM 7774 C CA . PRO C 3 5 ? 88.327 -2.884 0.109 1.00 0.00 69 PRO C CA 7
ATOM 7775 C C . PRO C 3 5 ? 89.497 -1.948 0.485 1.00 0.00 69 PRO C C 7
ATOM 7776 O O . PRO C 3 5 ? 89.503 -0.780 0.076 1.00 0.00 69 PRO C O 7
ATOM 7802 N N . GLY C 3 7 ? 93.155 -0.160 0.101 1.00 0.00 71 GLY C N 7
ATOM 7803 C CA . GLY C 3 7 ? 93.966 0.274 -1.043 1.00 0.00 71 GLY C CA 7
ATOM 7804 C C . GLY C 3 7 ? 95.210 -0.603 -1.286 1.00 0.00 71 GLY C C 7
ATOM 7805 O O . GLY C 3 7 ? 95.593 -1.385 -0.406 1.00 0.00 71 GLY C O 7
ATOM 7809 N N . PRO C 3 8 ? 95.852 -0.501 -2.468 1.00 0.00 72 PRO C N 7
ATOM 7810 C CA . PRO C 3 8 ? 97.040 -1.291 -2.792 1.00 0.00 72 PRO C CA 7
ATOM 7811 C C . PRO C 3 8 ? 98.274 -0.974 -1.911 1.00 0.00 72 PRO C C 7
ATOM 7812 O O . PRO C 3 8 ? 98.383 0.140 -1.386 1.00 0.00 72 PRO C O 7
ATOM 7838 N N . GLY C 3 10 ? 102.084 0.197 -0.772 1.00 0.00 74 GLY C N 7
ATOM 7839 C CA . GLY C 3 10 ? 103.010 1.265 -1.161 1.00 0.00 74 GLY C CA 7
ATOM 7840 C C . GLY C 3 10 ? 104.233 0.774 -1.960 1.00 0.00 74 GLY C C 7
ATOM 7841 O O . GLY C 3 10 ? 104.518 -0.430 -1.982 1.00 0.00 74 GLY C O 7
ATOM 7845 N N . PRO C 3 11 ? 104.970 1.686 -2.623 1.00 0.00 75 PRO C N 7
ATOM 7846 C CA . PRO C 3 11 ? 106.088 1.333 -3.502 1.00 0.00 75 PRO C CA 7
ATOM 7847 C C . PRO C 3 11 ? 107.359 0.909 -2.731 1.00 0.00 75 PRO C C 7
ATOM 7848 O O . PRO C 3 11 ? 107.544 1.319 -1.577 1.00 0.00 75 PRO C O 7
ATOM 7874 N N . GLY C 3 13 ? 111.245 1.118 -1.455 1.00 0.00 77 GLY C N 7
ATOM 7875 C CA . GLY C 3 13 ? 112.215 2.189 -1.183 1.00 0.00 77 GLY C CA 7
ATOM 7876 C C . GLY C 3 13 ? 113.362 2.256 -2.213 1.00 0.00 77 GLY C C 7
ATOM 7877 O O . GLY C 3 13 ? 113.533 1.320 -3.005 1.00 0.00 77 GLY C O 7
ATOM 7881 N N . PRO C 3 14 ? 114.161 3.344 -2.225 1.00 0.00 78 PRO C N 7
ATOM 7882 C CA . PRO C 3 14 ? 115.283 3.495 -3.155 1.00 0.00 78 PRO C CA 7
ATOM 7883 C C . PRO C 3 14 ? 116.410 2.453 -2.957 1.00 0.00 78 PRO C C 7
ATOM 7884 O O . PRO C 3 14 ? 116.557 1.908 -1.855 1.00 0.00 78 PRO C O 7
ATOM 7910 N N . GLY C 3 16 ? 120.104 0.929 -2.084 1.00 0.00 80 GLY C N 7
ATOM 7911 C CA . GLY C 3 16 ? 121.041 1.223 -0.997 1.00 0.00 80 GLY C CA 7
ATOM 7912 C C . GLY C 3 16 ? 122.314 1.979 -1.428 1.00 0.00 80 GLY C C 7
ATOM 7913 O O . GLY C 3 16 ? 122.625 2.038 -2.625 1.00 0.00 80 GLY C O 7
ATOM 7917 N N . PRO C 3 17 ? 123.068 2.559 -0.472 1.00 0.00 81 PRO C N 7
ATOM 7918 C CA . PRO C 3 17 ? 124.331 3.245 -0.751 1.00 0.00 81 PRO C CA 7
ATOM 7919 C C . PRO C 3 17 ? 125.471 2.337 -1.273 1.00 0.00 81 PRO C C 7
ATOM 7920 O O . PRO C 3 17 ? 125.476 1.132 -0.997 1.00 0.00 81 PRO C O 7
ATOM 7946 N N . GLY C 3 19 ? 129.035 0.383 -1.321 1.00 0.00 83 GLY C N 7
ATOM 7947 C CA . GLY C 3 19 ? 129.866 -0.265 -0.301 1.00 0.00 83 GLY C CA 7
ATOM 7948 C C . GLY C 3 19 ? 131.160 0.508 0.015 1.00 0.00 83 GLY C C 7
ATOM 7949 O O . GLY C 3 19 ? 131.610 1.312 -0.812 1.00 0.00 83 GLY C O 7
ATOM 7953 N N . PRO C 3 20 ? 131.779 0.288 1.193 1.00 0.00 84 PRO C N 7
ATOM 7954 C CA . PRO C 3 20 ? 133.027 0.956 1.559 1.00 0.00 84 PRO C CA 7
ATOM 7955 C C . PRO C 3 20 ? 134.228 0.608 0.645 1.00 0.00 84 PRO C C 7
ATOM 7956 O O . PRO C 3 20 ? 134.306 -0.518 0.137 1.00 0.00 84 PRO C O 7
ATOM 7982 N N . GLY C 3 22 ? 137.964 -0.707 -0.380 1.00 0.00 86 GLY C N 7
ATOM 7983 C CA . GLY C 3 22 ? 138.862 -1.757 0.112 1.00 0.00 86 GLY C CA 7
ATOM 7984 C C . GLY C 3 22 ? 140.057 -1.214 0.923 1.00 0.00 86 GLY C C 7
ATOM 7985 O O . GLY C 3 22 ? 140.403 -0.032 0.798 1.00 0.00 86 GLY C O 7
ATOM 7989 N N . PRO C 3 23 ? 140.714 -2.056 1.744 1.00 0.00 87 PRO C N 7
ATOM 7990 C CA . PRO C 3 23 ? 141.866 -1.650 2.554 1.00 0.00 87 PRO C CA 7
ATOM 7991 C C . PRO C 3 23 ? 143.130 -1.413 1.700 1.00 0.00 87 PRO C C 7
ATOM 7992 O O . PRO C 3 23 ? 143.267 -2.023 0.632 1.00 0.00 87 PRO C O 7
ATOM 8018 N N . GLY C 3 25 ? 146.959 -2.057 0.438 1.00 0.00 89 GLY C N 7
ATOM 8019 C CA . GLY C 3 25 ? 147.850 -3.220 0.361 1.00 0.00 89 GLY C CA 7
ATOM 8020 C C . GLY C 3 25 ? 148.898 -3.262 1.490 1.00 0.00 89 GLY C C 7
ATOM 8021 O O . GLY C 3 25 ? 149.140 -2.242 2.148 1.00 0.00 89 GLY C O 7
ATOM 8025 N N . PRO C 3 26 ? 149.542 -4.419 1.729 1.00 0.00 90 PRO C N 7
ATOM 8026 C CA . PRO C 3 26 ? 150.541 -4.562 2.789 1.00 0.00 90 PRO C CA 7
ATOM 8027 C C . PRO C 3 26 ? 151.869 -3.838 2.458 1.00 0.00 90 PRO C C 7
ATOM 8028 O O . PRO C 3 26 ? 152.157 -3.586 1.279 1.00 0.00 90 PRO C O 7
ATOM 8054 N N . GLY C 3 28 ? 155.709 -3.099 1.458 1.00 0.00 92 GLY C N 7
ATOM 8055 C CA . GLY C 3 28 ? 156.592 -3.731 0.470 1.00 0.00 92 GLY C CA 7
ATOM 8056 C C . GLY C 3 28 ? 157.909 -4.276 1.051 1.00 0.00 92 GLY C C 7
ATOM 8057 O O . GLY C 3 28 ? 158.090 -5.498 1.081 1.00 0.00 92 GLY C O 7
ATOM 8061 N N . PRO C 3 29 ? 158.828 -3.410 1.524 1.00 0.00 93 PRO C N 7
ATOM 8062 C CA . PRO C 3 29 ? 160.116 -3.823 2.087 1.00 0.00 93 PRO C CA 7
ATOM 8063 C C . PRO C 3 29 ? 160.002 -4.334 3.544 1.00 0.00 93 PRO C C 7
ATOM 8064 O O . PRO C 3 29 ? 158.992 -4.079 4.214 1.00 0.00 93 PRO C O 7
ATOM 8090 N N . GLY C 3 31 ? 160.578 -4.159 7.607 1.00 0.00 95 GLY C N 7
ATOM 8091 C CA . GLY C 3 31 ? 160.451 -3.030 8.547 1.00 0.00 95 GLY C CA 7
ATOM 8092 C C . GLY C 3 31 ? 159.783 -3.358 9.891 1.00 0.00 95 GLY C C 7
ATOM 8093 O O . GLY C 3 31 ? 159.135 -2.500 10.491 1.00 0.00 95 GLY C O 7
ATOM 8106 N N . PRO A 1 2 ? 74.805 7.395 -3.549 1.00 0.00 2 PRO A N 8
ATOM 8107 C CA . PRO A 1 2 ? 74.988 7.428 -2.092 1.00 0.00 2 PRO A CA 8
ATOM 8108 C C . PRO A 1 2 ? 76.290 6.764 -1.607 1.00 0.00 2 PRO A C 8
ATOM 8109 O O . PRO A 1 2 ? 76.809 7.152 -0.556 1.00 0.00 2 PRO A O 8
ATOM 8120 N N . LYS A 1 3 ? 76.831 5.799 -2.373 1.00 0.00 3 LYS A N 8
ATOM 8121 C CA . LYS A 1 3 ? 77.993 4.956 -2.016 1.00 0.00 3 LYS A CA 8
ATOM 8122 C C . LYS A 1 3 ? 77.974 4.509 -0.533 1.00 0.00 3 LYS A C 8
ATOM 8123 O O . LYS A 1 3 ? 76.948 4.046 -0.027 1.00 0.00 3 LYS A O 8
ATOM 8142 N N . GLY A 1 4 ? 79.113 4.629 0.149 1.00 0.00 4 GLY A N 8
ATOM 8143 C CA . GLY A 1 4 ? 79.407 4.161 1.503 1.00 0.00 4 GLY A CA 8
ATOM 8144 C C . GLY A 1 4 ? 80.825 4.583 1.931 1.00 0.00 4 GLY A C 8
ATOM 8145 O O . GLY A 1 4 ? 81.497 5.297 1.177 1.00 0.00 4 GLY A O 8
ATOM 8149 N N . PRO A 1 5 ? 81.301 4.168 3.119 1.00 0.00 5 PRO A N 8
ATOM 8150 C CA . PRO A 1 5 ? 82.589 4.608 3.664 1.00 0.00 5 PRO A CA 8
ATOM 8151 C C . PRO A 1 5 ? 83.796 4.164 2.816 1.00 0.00 5 PRO A C 8
ATOM 8152 O O . PRO A 1 5 ? 83.838 3.049 2.286 1.00 0.00 5 PRO A O 8
ATOM 8163 N N . LYS A 1 6 ? 84.797 5.050 2.707 1.00 0.00 6 LYS A N 8
ATOM 8164 C CA . LYS A 1 6 ? 86.082 4.806 2.026 1.00 0.00 6 LYS A CA 8
ATOM 8165 C C . LYS A 1 6 ? 86.905 3.717 2.742 1.00 0.00 6 LYS A C 8
ATOM 8166 O O . LYS A 1 6 ? 86.906 3.639 3.975 1.00 0.00 6 LYS A O 8
ATOM 8185 N N . GLY A 1 7 ? 87.620 2.894 1.970 1.00 0.00 7 GLY A N 8
ATOM 8186 C CA . GLY A 1 7 ? 88.464 1.804 2.477 1.00 0.00 7 GLY A CA 8
ATOM 8187 C C . GLY A 1 7 ? 89.742 2.251 3.217 1.00 0.00 7 GLY A C 8
ATOM 8188 O O . GLY A 1 7 ? 90.117 3.427 3.163 1.00 0.00 7 GLY A O 8
ATOM 8192 N N . PRO A 1 8 ? 90.430 1.323 3.912 1.00 0.00 8 PRO A N 8
ATOM 8193 C CA . PRO A 1 8 ? 91.610 1.625 4.729 1.00 0.00 8 PRO A CA 8
ATOM 8194 C C . PRO A 1 8 ? 92.897 1.836 3.908 1.00 0.00 8 PRO A C 8
ATOM 8195 O O . PRO A 1 8 ? 93.081 1.266 2.829 1.00 0.00 8 PRO A O 8
ATOM 8206 N N . LYS A 1 9 ? 93.819 2.635 4.457 1.00 0.00 9 LYS A N 8
ATOM 8207 C CA . LYS A 1 9 ? 95.162 2.903 3.909 1.00 0.00 9 LYS A CA 8
ATOM 8208 C C . LYS A 1 9 ? 96.034 1.631 3.851 1.00 0.00 9 LYS A C 8
ATOM 8209 O O . LYS A 1 9 ? 95.977 0.789 4.750 1.00 0.00 9 LYS A O 8
ATOM 8228 N N . GLY A 1 10 ? 96.854 1.509 2.803 1.00 0.00 10 GLY A N 8
ATOM 8229 C CA . GLY A 1 10 ? 97.744 0.358 2.580 1.00 0.00 10 GLY A CA 8
ATOM 8230 C C . GLY A 1 10 ? 98.992 0.319 3.486 1.00 0.00 10 GLY A C 8
ATOM 8231 O O . GLY A 1 10 ? 99.339 1.328 4.112 1.00 0.00 10 GLY A O 8
ATOM 8235 N N . PRO A 1 11 ? 99.689 -0.833 3.562 1.00 0.00 11 PRO A N 8
ATOM 8236 C CA . PRO A 1 11 ? 100.875 -1.020 4.406 1.00 0.00 11 PRO A CA 8
ATOM 8237 C C . PRO A 1 11 ? 102.148 -0.371 3.832 1.00 0.00 11 PRO A C 8
ATOM 8238 O O . PRO A 1 11 ? 102.266 -0.132 2.626 1.00 0.00 11 PRO A O 8
ATOM 8249 N N . LYS A 1 12 ? 103.134 -0.129 4.705 1.00 0.00 12 LYS A N 8
ATOM 8250 C CA . LYS A 1 12 ? 104.478 0.355 4.343 1.00 0.00 12 LYS A CA 8
ATOM 8251 C C . LYS A 1 12 ? 105.190 -0.602 3.367 1.00 0.00 12 LYS A C 8
ATOM 8252 O O . LYS A 1 12 ? 105.091 -1.824 3.502 1.00 0.00 12 LYS A O 8
ATOM 8271 N N . GLY A 1 13 ? 105.920 -0.044 2.400 1.00 0.00 13 GLY A N 8
ATOM 8272 C CA . GLY A 1 13 ? 106.680 -0.795 1.391 1.00 0.00 13 GLY A CA 8
ATOM 8273 C C . GLY A 1 13 ? 107.938 -1.507 1.927 1.00 0.00 13 GLY A C 8
ATOM 8274 O O . GLY A 1 13 ? 108.375 -1.240 3.053 1.00 0.00 13 GLY A O 8
ATOM 8278 N N . PRO A 1 14 ? 108.538 -2.415 1.133 1.00 0.00 14 PRO A N 8
ATOM 8279 C CA . PRO A 1 14 ? 109.689 -3.219 1.549 1.00 0.00 14 PRO A CA 8
ATOM 8280 C C . PRO A 1 14 ? 111.006 -2.423 1.553 1.00 0.00 14 PRO A C 8
ATOM 8281 O O . PRO A 1 14 ? 111.194 -1.472 0.787 1.00 0.00 14 PRO A O 8
ATOM 8292 N N . LYS A 1 15 ? 111.955 -2.862 2.388 1.00 0.00 15 LYS A N 8
ATOM 8293 C CA . LYS A 1 15 ? 113.336 -2.350 2.422 1.00 0.00 15 LYS A CA 8
ATOM 8294 C C . LYS A 1 15 ? 114.007 -2.469 1.038 1.00 0.00 15 LYS A C 8
ATOM 8295 O O . LYS A 1 15 ? 113.859 -3.491 0.362 1.00 0.00 15 LYS A O 8
ATOM 8314 N N . GLY A 1 16 ? 114.759 -1.443 0.629 1.00 0.00 16 GLY A N 8
ATOM 8315 C CA . GLY A 1 16 ? 115.538 -1.452 -0.618 1.00 0.00 16 GLY A CA 8
ATOM 8316 C C . GLY A 1 16 ? 116.697 -2.474 -0.640 1.00 0.00 16 GLY A C 8
ATOM 8317 O O . GLY A 1 16 ? 117.101 -2.975 0.416 1.00 0.00 16 GLY A O 8
ATOM 8321 N N . PRO A 1 17 ? 117.254 -2.792 -1.826 1.00 0.00 17 PRO A N 8
ATOM 8322 C CA . PRO A 1 17 ? 118.340 -3.765 -1.978 1.00 0.00 17 PRO A CA 8
ATOM 8323 C C . PRO A 1 17 ? 119.715 -3.200 -1.576 1.00 0.00 17 PRO A C 8
ATOM 8324 O O . PRO A 1 17 ? 119.963 -1.995 -1.655 1.00 0.00 17 PRO A O 8
ATOM 8335 N N . LYS A 1 18 ? 120.630 -4.086 -1.166 1.00 0.00 18 LYS A N 8
ATOM 8336 C CA . LYS A 1 18 ? 122.013 -3.765 -0.758 1.00 0.00 18 LYS A CA 8
ATOM 8337 C C . LYS A 1 18 ? 122.818 -3.065 -1.871 1.00 0.00 18 LYS A C 8
ATOM 8338 O O . LYS A 1 18 ? 122.650 -3.372 -3.055 1.00 0.00 18 LYS A O 8
ATOM 8357 N N . GLY A 1 19 ? 123.714 -2.149 -1.490 1.00 0.00 19 GLY A N 8
ATOM 8358 C CA . GLY A 1 19 ? 124.599 -1.428 -2.422 1.00 0.00 19 GLY A CA 8
ATOM 8359 C C . GLY A 1 19 ? 125.775 -2.263 -2.978 1.00 0.00 19 GLY A C 8
ATOM 8360 O O . GLY A 1 19 ? 126.088 -3.328 -2.437 1.00 0.00 19 GLY A O 8
ATOM 8364 N N . PRO A 1 20 ? 126.452 -1.794 -4.047 1.00 0.00 20 PRO A N 8
ATOM 8365 C CA . PRO A 1 20 ? 127.590 -2.489 -4.665 1.00 0.00 20 PRO A CA 8
ATOM 8366 C C . PRO A 1 20 ? 128.895 -2.361 -3.853 1.00 0.00 20 PRO A C 8
ATOM 8367 O O . PRO A 1 20 ? 129.105 -1.383 -3.131 1.00 0.00 20 PRO A O 8
ATOM 8378 N N . LYS A 1 21 ? 129.802 -3.337 -4.002 1.00 0.00 21 LYS A N 8
ATOM 8379 C CA . LYS A 1 21 ? 131.147 -3.336 -3.388 1.00 0.00 21 LYS A CA 8
ATOM 8380 C C . LYS A 1 21 ? 132.011 -2.162 -3.895 1.00 0.00 21 LYS A C 8
ATOM 8381 O O . LYS A 1 21 ? 131.928 -1.787 -5.068 1.00 0.00 21 LYS A O 8
ATOM 8400 N N . GLY A 1 22 ? 132.877 -1.621 -3.031 1.00 0.00 22 GLY A N 8
ATOM 8401 C CA . GLY A 1 22 ? 133.877 -0.604 -3.401 1.00 0.00 22 GLY A CA 8
ATOM 8402 C C . GLY A 1 22 ? 135.119 -1.144 -4.149 1.00 0.00 22 GLY A C 8
ATOM 8403 O O . GLY A 1 22 ? 135.332 -2.360 -4.205 1.00 0.00 22 GLY A O 8
ATOM 8407 N N . PRO A 1 23 ? 135.957 -0.258 -4.725 1.00 0.00 23 PRO A N 8
ATOM 8408 C CA . PRO A 1 23 ? 137.170 -0.631 -5.468 1.00 0.00 23 PRO A CA 8
ATOM 8409 C C . PRO A 1 23 ? 138.353 -1.003 -4.553 1.00 0.00 23 PRO A C 8
ATOM 8410 O O . PRO A 1 23 ? 138.390 -0.635 -3.376 1.00 0.00 23 PRO A O 8
ATOM 8421 N N . LYS A 1 24 ? 139.358 -1.701 -5.102 1.00 0.00 24 LYS A N 8
ATOM 8422 C CA . LYS A 1 24 ? 140.607 -2.071 -4.402 1.00 0.00 24 LYS A CA 8
ATOM 8423 C C . LYS A 1 24 ? 141.316 -0.850 -3.777 1.00 0.00 24 LYS A C 8
ATOM 8424 O O . LYS A 1 24 ? 141.365 0.225 -4.382 1.00 0.00 24 LYS A O 8
ATOM 8443 N N . GLY A 1 25 ? 141.893 -1.029 -2.586 1.00 0.00 25 GLY A N 8
ATOM 8444 C CA . GLY A 1 25 ? 142.687 -0.011 -1.882 1.00 0.00 25 GLY A CA 8
ATOM 8445 C C . GLY A 1 25 ? 144.074 0.285 -2.494 1.00 0.00 25 GLY A C 8
ATOM 8446 O O . GLY A 1 25 ? 144.535 -0.447 -3.377 1.00 0.00 25 GLY A O 8
ATOM 8450 N N . PRO A 1 26 ? 144.753 1.356 -2.031 1.00 0.00 26 PRO A N 8
ATOM 8451 C CA . PRO A 1 26 ? 146.048 1.807 -2.557 1.00 0.00 26 PRO A CA 8
ATOM 8452 C C . PRO A 1 26 ? 147.236 0.952 -2.075 1.00 0.00 26 PRO A C 8
ATOM 8453 O O . PRO A 1 26 ? 147.155 0.262 -1.056 1.00 0.00 26 PRO A O 8
ATOM 8464 N N . LYS A 1 27 ? 148.370 1.026 -2.787 1.00 0.00 27 LYS A N 8
ATOM 8465 C CA . LYS A 1 27 ? 149.621 0.317 -2.443 1.00 0.00 27 LYS A CA 8
ATOM 8466 C C . LYS A 1 27 ? 150.121 0.673 -1.030 1.00 0.00 27 LYS A C 8
ATOM 8467 O O . LYS A 1 27 ? 150.020 1.824 -0.598 1.00 0.00 27 LYS A O 8
ATOM 8486 N N . GLY A 1 28 ? 150.679 -0.313 -0.325 1.00 0.00 28 GLY A N 8
ATOM 8487 C CA . GLY A 1 28 ? 151.220 -0.155 1.030 1.00 0.00 28 GLY A CA 8
ATOM 8488 C C . GLY A 1 28 ? 152.471 0.744 1.125 1.00 0.00 28 GLY A C 8
ATOM 8489 O O . GLY A 1 28 ? 153.157 0.960 0.120 1.00 0.00 28 GLY A O 8
ATOM 8493 N N . PRO A 1 29 ? 152.790 1.263 2.328 1.00 0.00 29 PRO A N 8
ATOM 8494 C CA . PRO A 1 29 ? 153.953 2.124 2.563 1.00 0.00 29 PRO A CA 8
ATOM 8495 C C . PRO A 1 29 ? 155.277 1.339 2.593 1.00 0.00 29 PRO A C 8
ATOM 8496 O O . PRO A 1 29 ? 155.301 0.134 2.857 1.00 0.00 29 PRO A O 8
ATOM 8507 N N . LYS A 1 30 ? 156.402 2.034 2.375 1.00 0.00 30 LYS A N 8
ATOM 8508 C CA . LYS A 1 30 ? 157.762 1.449 2.415 1.00 0.00 30 LYS A CA 8
ATOM 8509 C C . LYS A 1 30 ? 158.393 1.393 3.821 1.00 0.00 30 LYS A C 8
ATOM 8510 O O . LYS A 1 30 ? 159.468 0.813 3.991 1.00 0.00 30 LYS A O 8
ATOM 8529 N N . GLY A 1 31 ? 157.742 1.973 4.831 1.00 0.00 31 GLY A N 8
ATOM 8530 C CA . GLY A 1 31 ? 158.217 1.997 6.221 1.00 0.00 31 GLY A CA 8
ATOM 8531 C C . GLY A 1 31 ? 157.266 2.721 7.183 1.00 0.00 31 GLY A C 8
ATOM 8532 O O . GLY A 1 31 ? 156.204 3.212 6.796 1.00 0.00 31 GLY A O 8
ATOM 8545 N N . ASP B 2 2 ? 74.980 1.335 -2.464 1.00 0.00 34 ASP B N 8
ATOM 8546 C CA . ASP B 2 2 ? 76.088 1.106 -3.407 1.00 0.00 34 ASP B CA 8
ATOM 8547 C C . ASP B 2 2 ? 77.429 0.952 -2.645 1.00 0.00 34 ASP B C 8
ATOM 8548 O O . ASP B 2 2 ? 77.530 1.398 -1.496 1.00 0.00 34 ASP B O 8
ATOM 8572 N N . GLY B 2 4 ? 81.538 1.236 -1.357 1.00 0.00 36 GLY B N 8
ATOM 8573 C CA . GLY B 2 4 ? 82.425 2.345 -0.969 1.00 0.00 36 GLY B CA 8
ATOM 8574 C C . GLY B 2 4 ? 83.661 2.515 -1.866 1.00 0.00 36 GLY B C 8
ATOM 8575 O O . GLY B 2 4 ? 84.004 1.637 -2.662 1.00 0.00 36 GLY B O 8
ATOM 8579 N N . ASP B 2 5 ? 84.340 3.661 -1.740 1.00 0.00 37 ASP B N 8
ATOM 8580 C CA . ASP B 2 5 ? 85.533 4.004 -2.519 1.00 0.00 37 ASP B CA 8
ATOM 8581 C C . ASP B 2 5 ? 86.821 3.295 -2.021 1.00 0.00 37 ASP B C 8
ATOM 8582 O O . ASP B 2 5 ? 86.926 2.980 -0.830 1.00 0.00 37 ASP B O 8
ATOM 8606 N N . GLY B 2 7 ? 90.678 2.684 -0.609 1.00 0.00 39 GLY B N 8
ATOM 8607 C CA . GLY B 2 7 ? 91.628 3.305 0.320 1.00 0.00 39 GLY B CA 8
ATOM 8608 C C . GLY B 2 7 ? 92.911 3.833 -0.345 1.00 0.00 39 GLY B C 8
ATOM 8609 O O . GLY B 2 7 ? 93.206 3.541 -1.506 1.00 0.00 39 GLY B O 8
ATOM 8613 N N . ASP B 2 8 ? 93.679 4.630 0.402 1.00 0.00 40 ASP B N 8
ATOM 8614 C CA . ASP B 2 8 ? 94.890 5.308 -0.074 1.00 0.00 40 ASP B CA 8
ATOM 8615 C C . ASP B 2 8 ? 96.157 4.412 -0.084 1.00 0.00 40 ASP B C 8
ATOM 8616 O O . ASP B 2 8 ? 96.282 3.516 0.759 1.00 0.00 40 ASP B O 8
ATOM 8640 N N . GLY B 2 10 ? 100.042 3.078 0.651 1.00 0.00 42 GLY B N 8
ATOM 8641 C CA . GLY B 2 10 ? 100.905 3.027 1.841 1.00 0.00 42 GLY B CA 8
ATOM 8642 C C . GLY B 2 10 ? 102.212 3.834 1.742 1.00 0.00 42 GLY B C 8
ATOM 8643 O O . GLY B 2 10 ? 102.571 4.357 0.684 1.00 0.00 42 GLY B O 8
ATOM 8647 N N . ASP B 2 11 ? 102.932 3.940 2.866 1.00 0.00 43 ASP B N 8
ATOM 8648 C CA . ASP B 2 11 ? 104.194 4.682 2.991 1.00 0.00 43 ASP B CA 8
ATOM 8649 C C . ASP B 2 11 ? 105.383 3.989 2.282 1.00 0.00 43 ASP B C 8
ATOM 8650 O O . ASP B 2 11 ? 105.449 2.757 2.275 1.00 0.00 43 ASP B O 8
ATOM 8674 N N . GLY B 2 13 ? 109.078 2.257 1.551 1.00 0.00 45 GLY B N 8
ATOM 8675 C CA . GLY B 2 13 ? 110.126 1.528 2.272 1.00 0.00 45 GLY B CA 8
ATOM 8676 C C . GLY B 2 13 ? 111.419 2.340 2.438 1.00 0.00 45 GLY B C 8
ATOM 8677 O O . GLY B 2 13 ? 111.666 3.311 1.720 1.00 0.00 45 GLY B O 8
ATOM 8681 N N . ASP B 2 14 ? 112.235 1.959 3.419 1.00 0.00 46 ASP B N 8
ATOM 8682 C CA . ASP B 2 14 ? 113.529 2.582 3.721 1.00 0.00 46 ASP B CA 8
ATOM 8683 C C . ASP B 2 14 ? 114.697 2.081 2.833 1.00 0.00 46 ASP B C 8
ATOM 8684 O O . ASP B 2 14 ? 114.616 0.976 2.280 1.00 0.00 46 ASP B O 8
ATOM 8708 N N . GLY B 2 16 ? 118.231 0.474 1.294 1.00 0.00 48 GLY B N 8
ATOM 8709 C CA . GLY B 2 16 ? 119.073 -0.709 1.499 1.00 0.00 48 GLY B CA 8
ATOM 8710 C C . GLY B 2 16 ? 120.352 -0.463 2.303 1.00 0.00 48 GLY B C 8
ATOM 8711 O O . GLY B 2 16 ? 120.802 0.671 2.484 1.00 0.00 48 GLY B O 8
ATOM 8715 N N . ASP B 2 17 ? 120.945 -1.555 2.787 1.00 0.00 49 ASP B N 8
ATOM 8716 C CA . ASP B 2 17 ? 122.199 -1.546 3.533 1.00 0.00 49 ASP B CA 8
ATOM 8717 C C . ASP B 2 17 ? 123.402 -1.162 2.637 1.00 0.00 49 ASP B C 8
ATOM 8718 O O . ASP B 2 17 ? 123.405 -1.487 1.441 1.00 0.00 49 ASP B O 8
ATOM 8742 N N . GLY B 2 19 ? 126.949 -1.268 0.651 1.00 0.00 51 GLY B N 8
ATOM 8743 C CA . GLY B 2 19 ? 127.836 -2.271 0.055 1.00 0.00 51 GLY B CA 8
ATOM 8744 C C . GLY B 2 19 ? 129.105 -2.512 0.883 1.00 0.00 51 GLY B C 8
ATOM 8745 O O . GLY B 2 19 ? 129.481 -1.705 1.737 1.00 0.00 51 GLY B O 8
ATOM 8749 N N . ASP B 2 20 ? 129.779 -3.637 0.635 1.00 0.00 52 ASP B N 8
ATOM 8750 C CA . ASP B 2 20 ? 130.995 -4.014 1.354 1.00 0.00 52 ASP B CA 8
ATOM 8751 C C . ASP B 2 20 ? 132.230 -3.168 0.963 1.00 0.00 52 ASP B C 8
ATOM 8752 O O . ASP B 2 20 ? 132.377 -2.792 -0.208 1.00 0.00 52 ASP B O 8
ATOM 8776 N N . GLY B 2 22 ? 135.990 -2.370 -0.294 1.00 0.00 54 GLY B N 8
ATOM 8777 C CA . GLY B 2 22 ? 136.885 -2.947 -1.299 1.00 0.00 54 GLY B CA 8
ATOM 8778 C C . GLY B 2 22 ? 137.995 -3.854 -0.756 1.00 0.00 54 GLY B C 8
ATOM 8779 O O . GLY B 2 22 ? 138.286 -3.898 0.442 1.00 0.00 54 GLY B O 8
ATOM 8783 N N . ASP B 2 23 ? 138.637 -4.579 -1.672 1.00 0.00 55 ASP B N 8
ATOM 8784 C CA . ASP B 2 23 ? 139.749 -5.482 -1.373 1.00 0.00 55 ASP B CA 8
ATOM 8785 C C . ASP B 2 23 ? 141.029 -4.721 -0.943 1.00 0.00 55 ASP B C 8
ATOM 8786 O O . ASP B 2 23 ? 141.278 -3.616 -1.441 1.00 0.00 55 ASP B O 8
ATOM 8810 N N . GLY B 2 25 ? 144.886 -3.315 -0.683 1.00 0.00 57 GLY B N 8
ATOM 8811 C CA . GLY B 2 25 ? 145.983 -2.979 -1.598 1.00 0.00 57 GLY B CA 8
ATOM 8812 C C . GLY B 2 25 ? 147.142 -3.986 -1.617 1.00 0.00 57 GLY B C 8
ATOM 8813 O O . GLY B 2 25 ? 147.255 -4.868 -0.762 1.00 0.00 57 GLY B O 8
ATOM 8817 N N . ASP B 2 26 ? 148.033 -3.833 -2.598 1.00 0.00 58 ASP B N 8
ATOM 8818 C CA . ASP B 2 26 ? 149.259 -4.619 -2.743 1.00 0.00 58 ASP B CA 8
ATOM 8819 C C . ASP B 2 26 ? 150.394 -4.097 -1.824 1.00 0.00 58 ASP B C 8
ATOM 8820 O O . ASP B 2 26 ? 150.380 -2.917 -1.455 1.00 0.00 58 ASP B O 8
ATOM 8844 N N . GLY B 2 28 ? 153.913 -2.613 -0.048 1.00 0.00 60 GLY B N 8
ATOM 8845 C CA . GLY B 2 28 ? 155.037 -1.704 -0.313 1.00 0.00 60 GLY B CA 8
ATOM 8846 C C . GLY B 2 28 ? 156.320 -2.427 -0.771 1.00 0.00 60 GLY B C 8
ATOM 8847 O O . GLY B 2 28 ? 156.425 -3.653 -0.702 1.00 0.00 60 GLY B O 8
ATOM 8851 N N . ASP B 2 29 ? 157.309 -1.654 -1.229 1.00 0.00 61 ASP B N 8
ATOM 8852 C CA . ASP B 2 29 ? 158.487 -2.146 -1.964 1.00 0.00 61 ASP B CA 8
ATOM 8853 C C . ASP B 2 29 ? 159.796 -1.436 -1.518 1.00 0.00 61 ASP B C 8
ATOM 8854 O O . ASP B 2 29 ? 160.278 -0.532 -2.208 1.00 0.00 61 ASP B O 8
ATOM 8878 N N . GLY B 2 31 ? 163.015 -1.991 -1.314 1.00 0.00 63 GLY B N 8
ATOM 8879 C CA . GLY B 2 31 ? 164.264 -2.196 -2.057 1.00 0.00 63 GLY B CA 8
ATOM 8880 C C . GLY B 2 31 ? 164.248 -3.462 -2.925 1.00 0.00 63 GLY B C 8
ATOM 8881 O O . GLY B 2 31 ? 163.264 -4.204 -2.967 1.00 0.00 63 GLY B O 8
ATOM 8894 N N . PRO C 3 2 ? 78.921 -1.982 2.522 1.00 0.00 66 PRO C N 8
ATOM 8895 C CA . PRO C 3 2 ? 79.488 -1.300 1.354 1.00 0.00 66 PRO C CA 8
ATOM 8896 C C . PRO C 3 2 ? 80.955 -1.627 0.994 1.00 0.00 66 PRO C C 8
ATOM 8897 O O . PRO C 3 2 ? 81.253 -1.657 -0.203 1.00 0.00 66 PRO C O 8
ATOM 8923 N N . GLY C 3 4 ? 84.321 -0.686 0.873 1.00 0.00 68 GLY C N 8
ATOM 8924 C CA . GLY C 3 4 ? 85.404 0.030 0.186 1.00 0.00 68 GLY C CA 8
ATOM 8925 C C . GLY C 3 4 ? 86.758 -0.690 0.361 1.00 0.00 68 GLY C C 8
ATOM 8926 O O . GLY C 3 4 ? 87.144 -0.959 1.505 1.00 0.00 68 GLY C O 8
ATOM 8930 N N . PRO C 3 5 ? 87.470 -1.056 -0.725 1.00 0.00 69 PRO C N 8
ATOM 8931 C CA . PRO C 3 5 ? 88.622 -1.959 -0.638 1.00 0.00 69 PRO C CA 8
ATOM 8932 C C . PRO C 3 5 ? 89.879 -1.273 -0.058 1.00 0.00 69 PRO C C 8
ATOM 8933 O O . PRO C 3 5 ? 90.034 -0.058 -0.216 1.00 0.00 69 PRO C O 8
ATOM 8959 N N . GLY C 3 7 ? 93.702 0.197 0.194 1.00 0.00 71 GLY C N 8
ATOM 8960 C CA . GLY C 3 7 ? 94.701 0.777 -0.710 1.00 0.00 71 GLY C CA 8
ATOM 8961 C C . GLY C 3 7 ? 95.939 -0.119 -0.901 1.00 0.00 71 GLY C C 8
ATOM 8962 O O . GLY C 3 7 ? 96.169 -1.036 -0.102 1.00 0.00 71 GLY C O 8
ATOM 8966 N N . PRO C 3 8 ? 96.748 0.119 -1.951 1.00 0.00 72 PRO C N 8
ATOM 8967 C CA . PRO C 3 8 ? 97.899 -0.723 -2.282 1.00 0.00 72 PRO C CA 8
ATOM 8968 C C . PRO C 3 8 ? 99.094 -0.509 -1.324 1.00 0.00 72 PRO C C 8
ATOM 8969 O O . PRO C 3 8 ? 99.223 0.571 -0.733 1.00 0.00 72 PRO C O 8
ATOM 8995 N N . GLY C 3 10 ? 102.889 0.528 -0.164 1.00 0.00 74 GLY C N 8
ATOM 8996 C CA . GLY C 3 10 ? 103.867 1.542 -0.571 1.00 0.00 74 GLY C CA 8
ATOM 8997 C C . GLY C 3 10 ? 105.023 0.972 -1.419 1.00 0.00 74 GLY C C 8
ATOM 8998 O O . GLY C 3 10 ? 105.233 -0.247 -1.443 1.00 0.00 74 GLY C O 8
ATOM 9002 N N . PRO C 3 11 ? 105.787 1.832 -2.119 1.00 0.00 75 PRO C N 8
ATOM 9003 C CA . PRO C 3 11 ? 106.871 1.403 -3.005 1.00 0.00 75 PRO C CA 8
ATOM 9004 C C . PRO C 3 11 ? 108.114 0.900 -2.236 1.00 0.00 75 PRO C C 8
ATOM 9005 O O . PRO C 3 11 ? 108.320 1.295 -1.082 1.00 0.00 75 PRO C O 8
ATOM 9031 N N . GLY C 3 13 ? 112.020 0.876 -0.980 1.00 0.00 77 GLY C N 8
ATOM 9032 C CA . GLY C 3 13 ? 113.054 1.887 -0.729 1.00 0.00 77 GLY C CA 8
ATOM 9033 C C . GLY C 3 13 ? 114.166 1.899 -1.795 1.00 0.00 77 GLY C C 8
ATOM 9034 O O . GLY C 3 13 ? 114.317 0.918 -2.535 1.00 0.00 77 GLY C O 8
ATOM 9038 N N . PRO C 3 14 ? 114.959 2.985 -1.897 1.00 0.00 78 PRO C N 8
ATOM 9039 C CA . PRO C 3 14 ? 116.085 3.057 -2.828 1.00 0.00 78 PRO C CA 8
ATOM 9040 C C . PRO C 3 14 ? 117.227 2.055 -2.538 1.00 0.00 78 PRO C C 8
ATOM 9041 O O . PRO C 3 14 ? 117.381 1.607 -1.394 1.00 0.00 78 PRO C O 8
ATOM 9067 N N . GLY C 3 16 ? 120.925 0.700 -1.522 1.00 0.00 80 GLY C N 8
ATOM 9068 C CA . GLY C 3 16 ? 121.909 1.127 -0.523 1.00 0.00 80 GLY C CA 8
ATOM 9069 C C . GLY C 3 16 ? 123.120 1.864 -1.127 1.00 0.00 80 GLY C C 8
ATOM 9070 O O . GLY C 3 16 ? 123.417 1.687 -2.315 1.00 0.00 80 GLY C O 8
ATOM 9074 N N . PRO C 3 17 ? 123.848 2.675 -0.333 1.00 0.00 81 PRO C N 8
ATOM 9075 C CA . PRO C 3 17 ? 125.079 3.324 -0.785 1.00 0.00 81 PRO C CA 8
ATOM 9076 C C . PRO C 3 17 ? 126.215 2.353 -1.185 1.00 0.00 81 PRO C C 8
ATOM 9077 O O . PRO C 3 17 ? 126.346 1.288 -0.570 1.00 0.00 81 PRO C O 8
ATOM 9103 N N . GLY C 3 19 ? 129.900 0.626 -1.205 1.00 0.00 83 GLY C N 8
ATOM 9104 C CA . GLY C 3 19 ? 130.974 0.419 -0.231 1.00 0.00 83 GLY C CA 8
ATOM 9105 C C . GLY C 3 19 ? 132.198 1.314 -0.501 1.00 0.00 83 GLY C C 8
ATOM 9106 O O . GLY C 3 19 ? 132.418 1.725 -1.648 1.00 0.00 83 GLY C O 8
ATOM 9110 N N . PRO C 3 20 ? 133.010 1.628 0.525 1.00 0.00 84 PRO C N 8
ATOM 9111 C CA . PRO C 3 20 ? 134.191 2.480 0.378 1.00 0.00 84 PRO C CA 8
ATOM 9112 C C . PRO C 3 20 ? 135.357 1.755 -0.327 1.00 0.00 84 PRO C C 8
ATOM 9113 O O . PRO C 3 20 ? 135.384 0.518 -0.364 1.00 0.00 84 PRO C O 8
ATOM 9139 N N . GLY C 3 22 ? 138.924 -0.056 -0.586 1.00 0.00 86 GLY C N 8
ATOM 9140 C CA . GLY C 3 22 ? 139.552 -1.007 0.335 1.00 0.00 86 GLY C CA 8
ATOM 9141 C C . GLY C 3 22 ? 140.690 -0.413 1.184 1.00 0.00 86 GLY C C 8
ATOM 9142 O O . GLY C 3 22 ? 141.183 0.682 0.886 1.00 0.00 86 GLY C O 8
ATOM 9146 N N . PRO C 3 23 ? 141.135 -1.121 2.241 1.00 0.00 87 PRO C N 8
ATOM 9147 C CA . PRO C 3 23 ? 142.269 -0.686 3.049 1.00 0.00 87 PRO C CA 8
ATOM 9148 C C . PRO C 3 23 ? 143.596 -0.592 2.263 1.00 0.00 87 PRO C C 8
ATOM 9149 O O . PRO C 3 23 ? 143.810 -1.378 1.330 1.00 0.00 87 PRO C O 8
ATOM 9175 N N . GLY C 3 25 ? 147.449 -1.359 1.308 1.00 0.00 89 GLY C N 8
ATOM 9176 C CA . GLY C 3 25 ? 148.203 -2.613 1.323 1.00 0.00 89 GLY C CA 8
ATOM 9177 C C . GLY C 3 25 ? 149.157 -2.753 2.521 1.00 0.00 89 GLY C C 8
ATOM 9178 O O . GLY C 3 25 ? 149.443 -1.764 3.209 1.00 0.00 89 GLY C O 8
ATOM 9182 N N . PRO C 3 26 ? 149.691 -3.963 2.771 1.00 0.00 90 PRO C N 8
ATOM 9183 C CA . PRO C 3 26 ? 150.646 -4.183 3.852 1.00 0.00 90 PRO C CA 8
ATOM 9184 C C . PRO C 3 26 ? 151.958 -3.381 3.709 1.00 0.00 90 PRO C C 8
ATOM 9185 O O . PRO C 3 26 ? 152.475 -3.252 2.592 1.00 0.00 90 PRO C O 8
ATOM 9211 N N . GLY C 3 28 ? 155.773 -2.694 3.350 1.00 0.00 92 GLY C N 8
ATOM 9212 C CA . GLY C 3 28 ? 156.697 -3.530 2.584 1.00 0.00 92 GLY C CA 8
ATOM 9213 C C . GLY C 3 28 ? 157.699 -4.311 3.461 1.00 0.00 92 GLY C C 8
ATOM 9214 O O . GLY C 3 28 ? 158.096 -3.825 4.528 1.00 0.00 92 GLY C O 8
ATOM 9218 N N . PRO C 3 29 ? 158.118 -5.522 3.039 1.00 0.00 93 PRO C N 8
ATOM 9219 C CA . PRO C 3 29 ? 159.043 -6.360 3.803 1.00 0.00 93 PRO C CA 8
ATOM 9220 C C . PRO C 3 29 ? 160.474 -5.780 3.765 1.00 0.00 93 PRO C C 8
ATOM 9221 O O . PRO C 3 29 ? 160.974 -5.498 2.670 1.00 0.00 93 PRO C O 8
ATOM 9247 N N . GLY C 3 31 ? 164.180 -4.989 3.161 1.00 0.00 95 GLY C N 8
ATOM 9248 C CA . GLY C 3 31 ? 165.090 -5.456 2.103 1.00 0.00 95 GLY C CA 8
ATOM 9249 C C . GLY C 3 31 ? 164.439 -5.631 0.720 1.00 0.00 95 GLY C C 8
ATOM 9250 O O . GLY C 3 31 ? 165.141 -5.818 -0.274 1.00 0.00 95 GLY C O 8
ATOM 9263 N N . PRO A 1 2 ? 76.175 13.675 -0.039 1.00 0.00 2 PRO A N 9
ATOM 9264 C CA . PRO A 1 2 ? 76.273 12.441 0.747 1.00 0.00 2 PRO A CA 9
ATOM 9265 C C . PRO A 1 2 ? 77.270 11.410 0.186 1.00 0.00 2 PRO A C 9
ATOM 9266 O O . PRO A 1 2 ? 77.424 11.269 -1.034 1.00 0.00 2 PRO A O 9
ATOM 9277 N N . LYS A 1 3 ? 77.907 10.648 1.085 1.00 0.00 3 LYS A N 9
ATOM 9278 C CA . LYS A 1 3 ? 78.868 9.573 0.764 1.00 0.00 3 LYS A CA 9
ATOM 9279 C C . LYS A 1 3 ? 78.946 8.493 1.854 1.00 0.00 3 LYS A C 9
ATOM 9280 O O . LYS A 1 3 ? 78.534 8.711 2.997 1.00 0.00 3 LYS A O 9
ATOM 9299 N N . GLY A 1 4 ? 79.502 7.341 1.485 1.00 0.00 4 GLY A N 9
ATOM 9300 C CA . GLY A 1 4 ? 79.750 6.171 2.336 1.00 0.00 4 GLY A CA 9
ATOM 9301 C C . GLY A 1 4 ? 81.251 5.843 2.457 1.00 0.00 4 GLY A C 9
ATOM 9302 O O . GLY A 1 4 ? 82.089 6.722 2.225 1.00 0.00 4 GLY A O 9
ATOM 9306 N N . PRO A 1 5 ? 81.618 4.608 2.857 1.00 0.00 5 PRO A N 9
ATOM 9307 C CA . PRO A 1 5 ? 82.997 4.231 3.185 1.00 0.00 5 PRO A CA 9
ATOM 9308 C C . PRO A 1 5 ? 83.964 4.253 1.983 1.00 0.00 5 PRO A C 9
ATOM 9309 O O . PRO A 1 5 ? 84.038 3.304 1.197 1.00 0.00 5 PRO A O 9
ATOM 9320 N N . LYS A 1 6 ? 84.762 5.324 1.875 1.00 0.00 6 LYS A N 9
ATOM 9321 C CA . LYS A 1 6 ? 86.009 5.368 1.087 1.00 0.00 6 LYS A CA 9
ATOM 9322 C C . LYS A 1 6 ? 86.982 4.269 1.556 1.00 0.00 6 LYS A C 9
ATOM 9323 O O . LYS A 1 6 ? 87.047 3.956 2.748 1.00 0.00 6 LYS A O 9
ATOM 9342 N N . GLY A 1 7 ? 87.746 3.692 0.625 1.00 0.00 7 GLY A N 9
ATOM 9343 C CA . GLY A 1 7 ? 88.709 2.621 0.912 1.00 0.00 7 GLY A CA 9
ATOM 9344 C C . GLY A 1 7 ? 89.897 3.061 1.796 1.00 0.00 7 GLY A C 9
ATOM 9345 O O . GLY A 1 7 ? 90.286 4.234 1.763 1.00 0.00 7 GLY A O 9
ATOM 9349 N N . PRO A 1 8 ? 90.504 2.140 2.572 1.00 0.00 8 PRO A N 9
ATOM 9350 C CA . PRO A 1 8 ? 91.656 2.429 3.432 1.00 0.00 8 PRO A CA 9
ATOM 9351 C C . PRO A 1 8 ? 92.975 2.607 2.657 1.00 0.00 8 PRO A C 9
ATOM 9352 O O . PRO A 1 8 ? 93.155 2.084 1.553 1.00 0.00 8 PRO A O 9
ATOM 9363 N N . LYS A 1 9 ? 93.923 3.320 3.279 1.00 0.00 9 LYS A N 9
ATOM 9364 C CA . LYS A 1 9 ? 95.315 3.495 2.822 1.00 0.00 9 LYS A CA 9
ATOM 9365 C C . LYS A 1 9 ? 96.079 2.157 2.777 1.00 0.00 9 LYS A C 9
ATOM 9366 O O . LYS A 1 9 ? 95.890 1.300 3.645 1.00 0.00 9 LYS A O 9
ATOM 9385 N N . GLY A 1 10 ? 96.960 1.992 1.786 1.00 0.00 10 GLY A N 9
ATOM 9386 C CA . GLY A 1 10 ? 97.799 0.794 1.622 1.00 0.00 10 GLY A CA 9
ATOM 9387 C C . GLY A 1 10 ? 99.009 0.710 2.578 1.00 0.00 10 GLY A C 9
ATOM 9388 O O . GLY A 1 10 ? 99.362 1.702 3.224 1.00 0.00 10 GLY A O 9
ATOM 9392 N N . PRO A 1 11 ? 99.667 -0.463 2.679 1.00 0.00 11 PRO A N 9
ATOM 9393 C CA . PRO A 1 11 ? 100.817 -0.682 3.566 1.00 0.00 11 PRO A CA 9
ATOM 9394 C C . PRO A 1 11 ? 102.115 -0.040 3.044 1.00 0.00 11 PRO A C 9
ATOM 9395 O O . PRO A 1 11 ? 102.277 0.198 1.843 1.00 0.00 11 PRO A O 9
ATOM 9406 N N . LYS A 1 12 ? 103.075 0.192 3.950 1.00 0.00 12 LYS A N 9
ATOM 9407 C CA . LYS A 1 12 ? 104.429 0.674 3.620 1.00 0.00 12 LYS A CA 9
ATOM 9408 C C . LYS A 1 12 ? 105.135 -0.264 2.619 1.00 0.00 12 LYS A C 9
ATOM 9409 O O . LYS A 1 12 ? 105.032 -1.489 2.731 1.00 0.00 12 LYS A O 9
ATOM 9428 N N . GLY A 1 13 ? 105.861 0.311 1.658 1.00 0.00 13 GLY A N 9
ATOM 9429 C CA . GLY A 1 13 ? 106.630 -0.423 0.644 1.00 0.00 13 GLY A CA 9
ATOM 9430 C C . GLY A 1 13 ? 107.847 -1.201 1.185 1.00 0.00 13 GLY A C 9
ATOM 9431 O O . GLY A 1 13 ? 108.249 -1.007 2.338 1.00 0.00 13 GLY A O 9
ATOM 9435 N N . PRO A 1 14 ? 108.452 -2.081 0.362 1.00 0.00 14 PRO A N 9
ATOM 9436 C CA . PRO A 1 14 ? 109.580 -2.927 0.763 1.00 0.00 14 PRO A CA 9
ATOM 9437 C C . PRO A 1 14 ? 110.907 -2.153 0.854 1.00 0.00 14 PRO A C 9
ATOM 9438 O O . PRO A 1 14 ? 111.163 -1.219 0.088 1.00 0.00 14 PRO A O 9
ATOM 9449 N N . LYS A 1 15 ? 111.785 -2.582 1.771 1.00 0.00 15 LYS A N 9
ATOM 9450 C CA . LYS A 1 15 ? 113.157 -2.066 1.931 1.00 0.00 15 LYS A CA 9
ATOM 9451 C C . LYS A 1 15 ? 113.961 -2.183 0.621 1.00 0.00 15 LYS A C 9
ATOM 9452 O O . LYS A 1 15 ? 113.870 -3.196 -0.079 1.00 0.00 15 LYS A O 9
ATOM 9471 N N . GLY A 1 16 ? 114.753 -1.156 0.300 1.00 0.00 16 GLY A N 9
ATOM 9472 C CA . GLY A 1 16 ? 115.582 -1.106 -0.910 1.00 0.00 16 GLY A CA 9
ATOM 9473 C C . GLY A 1 16 ? 116.758 -2.102 -0.918 1.00 0.00 16 GLY A C 9
ATOM 9474 O O . GLY A 1 16 ? 117.143 -2.614 0.139 1.00 0.00 16 GLY A O 9
ATOM 9478 N N . PRO A 1 17 ? 117.347 -2.387 -2.096 1.00 0.00 17 PRO A N 9
ATOM 9479 C CA . PRO A 1 17 ? 118.440 -3.351 -2.236 1.00 0.00 17 PRO A CA 9
ATOM 9480 C C . PRO A 1 17 ? 119.792 -2.788 -1.762 1.00 0.00 17 PRO A C 9
ATOM 9481 O O . PRO A 1 17 ? 120.036 -1.579 -1.793 1.00 0.00 17 PRO A O 9
ATOM 9492 N N . LYS A 1 18 ? 120.701 -3.678 -1.348 1.00 0.00 18 LYS A N 9
ATOM 9493 C CA . LYS A 1 18 ? 122.066 -3.341 -0.901 1.00 0.00 18 LYS A CA 9
ATOM 9494 C C . LYS A 1 18 ? 122.871 -2.603 -1.990 1.00 0.00 18 LYS A C 9
ATOM 9495 O O . LYS A 1 18 ? 122.726 -2.891 -3.182 1.00 0.00 18 LYS A O 9
ATOM 9514 N N . GLY A 1 19 ? 123.720 -1.656 -1.579 1.00 0.00 19 GLY A N 9
ATOM 9515 C CA . GLY A 1 19 ? 124.543 -0.836 -2.482 1.00 0.00 19 GLY A CA 9
ATOM 9516 C C . GLY A 1 19 ? 125.676 -1.589 -3.211 1.00 0.00 19 GLY A C 9
ATOM 9517 O O . GLY A 1 19 ? 126.001 -2.725 -2.848 1.00 0.00 19 GLY A O 9
ATOM 9521 N N . PRO A 1 20 ? 126.300 -0.968 -4.233 1.00 0.00 20 PRO A N 9
ATOM 9522 C CA . PRO A 1 20 ? 127.368 -1.581 -5.032 1.00 0.00 20 PRO A CA 9
ATOM 9523 C C . PRO A 1 20 ? 128.722 -1.622 -4.296 1.00 0.00 20 PRO A C 9
ATOM 9524 O O . PRO A 1 20 ? 129.065 -0.718 -3.531 1.00 0.00 20 PRO A O 9
ATOM 9535 N N . LYS A 1 21 ? 129.516 -2.669 -4.557 1.00 0.00 21 LYS A N 9
ATOM 9536 C CA . LYS A 1 21 ? 130.872 -2.877 -4.009 1.00 0.00 21 LYS A CA 9
ATOM 9537 C C . LYS A 1 21 ? 131.855 -1.755 -4.407 1.00 0.00 21 LYS A C 9
ATOM 9538 O O . LYS A 1 21 ? 131.794 -1.236 -5.524 1.00 0.00 21 LYS A O 9
ATOM 9557 N N . GLY A 1 22 ? 132.771 -1.408 -3.496 1.00 0.00 22 GLY A N 9
ATOM 9558 C CA . GLY A 1 22 ? 133.768 -0.344 -3.691 1.00 0.00 22 GLY A CA 9
ATOM 9559 C C . GLY A 1 22 ? 134.998 -0.743 -4.533 1.00 0.00 22 GLY A C 9
ATOM 9560 O O . GLY A 1 22 ? 135.244 -1.936 -4.745 1.00 0.00 22 GLY A O 9
ATOM 9564 N N . PRO A 1 23 ? 135.785 0.241 -5.013 1.00 0.00 23 PRO A N 9
ATOM 9565 C CA . PRO A 1 23 ? 136.955 0.015 -5.869 1.00 0.00 23 PRO A CA 9
ATOM 9566 C C . PRO A 1 23 ? 138.209 -0.424 -5.091 1.00 0.00 23 PRO A C 9
ATOM 9567 O O . PRO A 1 23 ? 138.353 -0.167 -3.894 1.00 0.00 23 PRO A O 9
ATOM 9578 N N . LYS A 1 24 ? 139.156 -1.056 -5.795 1.00 0.00 24 LYS A N 9
ATOM 9579 C CA . LYS A 1 24 ? 140.469 -1.485 -5.275 1.00 0.00 24 LYS A CA 9
ATOM 9580 C C . LYS A 1 24 ? 141.280 -0.313 -4.682 1.00 0.00 24 LYS A C 9
ATOM 9581 O O . LYS A 1 24 ? 141.278 0.793 -5.230 1.00 0.00 24 LYS A O 9
ATOM 9600 N N . GLY A 1 25 ? 141.989 -0.565 -3.578 1.00 0.00 25 GLY A N 9
ATOM 9601 C CA . GLY A 1 25 ? 142.850 0.417 -2.902 1.00 0.00 25 GLY A CA 9
ATOM 9602 C C . GLY A 1 25 ? 144.171 0.732 -3.632 1.00 0.00 25 GLY A C 9
ATOM 9603 O O . GLY A 1 25 ? 144.559 0.009 -4.556 1.00 0.00 25 GLY A O 9
ATOM 9607 N N . PRO A 1 26 ? 144.883 1.803 -3.232 1.00 0.00 26 PRO A N 9
ATOM 9608 C CA . PRO A 1 26 ? 146.122 2.244 -3.881 1.00 0.00 26 PRO A CA 9
ATOM 9609 C C . PRO A 1 26 ? 147.340 1.369 -3.530 1.00 0.00 26 PRO A C 9
ATOM 9610 O O . PRO A 1 26 ? 147.386 0.720 -2.481 1.00 0.00 26 PRO A O 9
ATOM 9621 N N . LYS A 1 27 ? 148.359 1.388 -4.400 1.00 0.00 27 LYS A N 9
ATOM 9622 C CA . LYS A 1 27 ? 149.651 0.697 -4.208 1.00 0.00 27 LYS A CA 9
ATOM 9623 C C . LYS A 1 27 ? 150.333 1.120 -2.894 1.00 0.00 27 LYS A C 9
ATOM 9624 O O . LYS A 1 27 ? 150.300 2.297 -2.521 1.00 0.00 27 LYS A O 9
ATOM 9643 N N . GLY A 1 28 ? 150.947 0.161 -2.198 1.00 0.00 28 GLY A N 9
ATOM 9644 C CA . GLY A 1 28 ? 151.577 0.379 -0.889 1.00 0.00 28 GLY A CA 9
ATOM 9645 C C . GLY A 1 28 ? 152.792 1.329 -0.907 1.00 0.00 28 GLY A C 9
ATOM 9646 O O . GLY A 1 28 ? 153.411 1.524 -1.959 1.00 0.00 28 GLY A O 9
ATOM 9650 N N . PRO A 1 29 ? 153.157 1.921 0.249 1.00 0.00 29 PRO A N 9
ATOM 9651 C CA . PRO A 1 29 ? 154.269 2.870 0.359 1.00 0.00 29 PRO A CA 9
ATOM 9652 C C . PRO A 1 29 ? 155.643 2.195 0.203 1.00 0.00 29 PRO A C 9
ATOM 9653 O O . PRO A 1 29 ? 155.816 1.016 0.524 1.00 0.00 29 PRO A O 9
ATOM 9664 N N . LYS A 1 30 ? 156.635 2.966 -0.265 1.00 0.00 30 LYS A N 9
ATOM 9665 C CA . LYS A 1 30 ? 157.993 2.483 -0.614 1.00 0.00 30 LYS A CA 9
ATOM 9666 C C . LYS A 1 30 ? 159.151 3.379 -0.129 1.00 0.00 30 LYS A C 9
ATOM 9667 O O . LYS A 1 30 ? 160.310 3.122 -0.462 1.00 0.00 30 LYS A O 9
ATOM 9686 N N . GLY A 1 31 ? 158.853 4.429 0.639 1.00 0.00 31 GLY A N 9
ATOM 9687 C CA . GLY A 1 31 ? 159.829 5.412 1.132 1.00 0.00 31 GLY A CA 9
ATOM 9688 C C . GLY A 1 31 ? 159.226 6.436 2.103 1.00 0.00 31 GLY A C 9
ATOM 9689 O O . GLY A 1 31 ? 158.027 6.429 2.388 1.00 0.00 31 GLY A O 9
ATOM 9702 N N . ASP B 2 2 ? 80.316 0.515 -4.726 1.00 0.00 34 ASP B N 9
ATOM 9703 C CA . ASP B 2 2 ? 79.733 1.821 -5.081 1.00 0.00 34 ASP B CA 9
ATOM 9704 C C . ASP B 2 2 ? 79.649 2.887 -3.955 1.00 0.00 34 ASP B C 9
ATOM 9705 O O . ASP B 2 2 ? 79.762 4.071 -4.290 1.00 0.00 34 ASP B O 9
ATOM 9729 N N . GLY B 2 4 ? 81.624 4.350 -1.845 1.00 0.00 36 GLY B N 9
ATOM 9730 C CA . GLY B 2 4 ? 82.736 5.298 -1.692 1.00 0.00 36 GLY B CA 9
ATOM 9731 C C . GLY B 2 4 ? 83.929 5.049 -2.624 1.00 0.00 36 GLY B C 9
ATOM 9732 O O . GLY B 2 4 ? 84.026 4.022 -3.297 1.00 0.00 36 GLY B O 9
ATOM 9736 N N . ASP B 2 5 ? 84.831 6.031 -2.683 1.00 0.00 37 ASP B N 9
ATOM 9737 C CA . ASP B 2 5 ? 85.988 6.057 -3.585 1.00 0.00 37 ASP B CA 9
ATOM 9738 C C . ASP B 2 5 ? 87.119 5.074 -3.186 1.00 0.00 37 ASP B C 9
ATOM 9739 O O . ASP B 2 5 ? 87.165 4.611 -2.040 1.00 0.00 37 ASP B O 9
ATOM 9763 N N . GLY B 2 7 ? 90.951 3.849 -1.976 1.00 0.00 39 GLY B N 9
ATOM 9764 C CA . GLY B 2 7 ? 91.921 4.272 -0.959 1.00 0.00 39 GLY B CA 9
ATOM 9765 C C . GLY B 2 7 ? 93.294 4.664 -1.526 1.00 0.00 39 GLY B C 9
ATOM 9766 O O . GLY B 2 7 ? 93.629 4.367 -2.675 1.00 0.00 39 GLY B O 9
ATOM 9770 N N . ASP B 2 8 ? 94.084 5.371 -0.716 1.00 0.00 40 ASP B N 9
ATOM 9771 C CA . ASP B 2 8 ? 95.361 5.975 -1.106 1.00 0.00 40 ASP B CA 9
ATOM 9772 C C . ASP B 2 8 ? 96.563 4.996 -1.084 1.00 0.00 40 ASP B C 9
ATOM 9773 O O . ASP B 2 8 ? 96.604 4.092 -0.242 1.00 0.00 40 ASP B O 9
ATOM 9797 N N . GLY B 2 10 ? 100.274 3.475 -0.128 1.00 0.00 42 GLY B N 9
ATOM 9798 C CA . GLY B 2 10 ? 101.116 3.441 1.076 1.00 0.00 42 GLY B CA 9
ATOM 9799 C C . GLY B 2 10 ? 102.395 4.293 0.990 1.00 0.00 42 GLY B C 9
ATOM 9800 O O . GLY B 2 10 ? 102.753 4.816 -0.068 1.00 0.00 42 GLY B O 9
ATOM 9804 N N . ASP B 2 11 ? 103.103 4.429 2.117 1.00 0.00 43 ASP B N 9
ATOM 9805 C CA . ASP B 2 11 ? 104.372 5.166 2.215 1.00 0.00 43 ASP B CA 9
ATOM 9806 C C . ASP B 2 11 ? 105.578 4.391 1.628 1.00 0.00 43 ASP B C 9
ATOM 9807 O O . ASP B 2 11 ? 105.570 3.156 1.634 1.00 0.00 43 ASP B O 9
ATOM 9831 N N . GLY B 2 13 ? 109.211 2.457 1.112 1.00 0.00 45 GLY B N 9
ATOM 9832 C CA . GLY B 2 13 ? 110.141 1.613 1.867 1.00 0.00 45 GLY B CA 9
ATOM 9833 C C . GLY B 2 13 ? 111.423 2.320 2.322 1.00 0.00 45 GLY B C 9
ATOM 9834 O O . GLY B 2 13 ? 111.816 3.360 1.788 1.00 0.00 45 GLY B O 9
ATOM 9838 N N . ASP B 2 14 ? 112.085 1.736 3.323 1.00 0.00 46 ASP B N 9
ATOM 9839 C CA . ASP B 2 14 ? 113.352 2.219 3.872 1.00 0.00 46 ASP B CA 9
ATOM 9840 C C . ASP B 2 14 ? 114.536 1.986 2.902 1.00 0.00 46 ASP B C 9
ATOM 9841 O O . ASP B 2 14 ? 114.512 1.014 2.139 1.00 0.00 46 ASP B O 9
ATOM 9865 N N . GLY B 2 16 ? 118.183 0.782 1.271 1.00 0.00 48 GLY B N 9
ATOM 9866 C CA . GLY B 2 16 ? 119.107 -0.352 1.372 1.00 0.00 48 GLY B CA 9
ATOM 9867 C C . GLY B 2 16 ? 120.376 -0.038 2.176 1.00 0.00 48 GLY B C 9
ATOM 9868 O O . GLY B 2 16 ? 120.725 1.124 2.399 1.00 0.00 48 GLY B O 9
ATOM 9872 N N . ASP B 2 17 ? 121.079 -1.083 2.615 1.00 0.00 49 ASP B N 9
ATOM 9873 C CA . ASP B 2 17 ? 122.335 -0.971 3.367 1.00 0.00 49 ASP B CA 9
ATOM 9874 C C . ASP B 2 17 ? 123.556 -0.692 2.458 1.00 0.00 49 ASP B C 9
ATOM 9875 O O . ASP B 2 17 ? 123.520 -1.023 1.266 1.00 0.00 49 ASP B O 9
ATOM 9899 N N . GLY B 2 19 ? 127.085 -0.773 0.350 1.00 0.00 51 GLY B N 9
ATOM 9900 C CA . GLY B 2 19 ? 127.873 -1.765 -0.386 1.00 0.00 51 GLY B CA 9
ATOM 9901 C C . GLY B 2 19 ? 129.131 -2.238 0.350 1.00 0.00 51 GLY B C 9
ATOM 9902 O O . GLY B 2 19 ? 129.612 -1.599 1.289 1.00 0.00 51 GLY B O 9
ATOM 9906 N N . ASP B 2 20 ? 129.668 -3.381 -0.079 1.00 0.00 52 ASP B N 9
ATOM 9907 C CA . ASP B 2 20 ? 130.852 -3.994 0.518 1.00 0.00 52 ASP B CA 9
ATOM 9908 C C . ASP B 2 20 ? 132.153 -3.208 0.216 1.00 0.00 52 ASP B C 9
ATOM 9909 O O . ASP B 2 20 ? 132.299 -2.673 -0.890 1.00 0.00 52 ASP B O 9
ATOM 9933 N N . GLY B 2 22 ? 136.003 -2.282 -0.935 1.00 0.00 54 GLY B N 9
ATOM 9934 C CA . GLY B 2 22 ? 136.895 -2.711 -2.016 1.00 0.00 54 GLY B CA 9
ATOM 9935 C C . GLY B 2 22 ? 138.083 -3.574 -1.562 1.00 0.00 54 GLY B C 9
ATOM 9936 O O . GLY B 2 22 ? 138.390 -3.683 -0.372 1.00 0.00 54 GLY B O 9
ATOM 9940 N N . ASP B 2 23 ? 138.767 -4.192 -2.527 1.00 0.00 55 ASP B N 9
ATOM 9941 C CA . ASP B 2 23 ? 139.937 -5.046 -2.305 1.00 0.00 55 ASP B CA 9
ATOM 9942 C C . ASP B 2 23 ? 141.198 -4.241 -1.911 1.00 0.00 55 ASP B C 9
ATOM 9943 O O . ASP B 2 23 ? 141.377 -3.119 -2.396 1.00 0.00 55 ASP B O 9
ATOM 9967 N N . GLY B 2 25 ? 145.009 -2.782 -2.033 1.00 0.00 57 GLY B N 9
ATOM 9968 C CA . GLY B 2 25 ? 146.025 -2.491 -3.050 1.00 0.00 57 GLY B CA 9
ATOM 9969 C C . GLY B 2 25 ? 147.181 -3.507 -3.070 1.00 0.00 57 GLY B C 9
ATOM 9970 O O . GLY B 2 25 ? 147.358 -4.297 -2.138 1.00 0.00 57 GLY B O 9
ATOM 9974 N N . ASP B 2 26 ? 147.993 -3.481 -4.130 1.00 0.00 58 ASP B N 9
ATOM 9975 C CA . ASP B 2 26 ? 149.210 -4.294 -4.234 1.00 0.00 58 ASP B CA 9
ATOM 9976 C C . ASP B 2 26 ? 150.372 -3.733 -3.379 1.00 0.00 58 ASP B C 9
ATOM 9977 O O . ASP B 2 26 ? 150.398 -2.527 -3.102 1.00 0.00 58 ASP B O 9
ATOM 10001 N N . GLY B 2 28 ? 154.029 -2.237 -1.947 1.00 0.00 60 GLY B N 9
ATOM 10002 C CA . GLY B 2 28 ? 155.093 -1.319 -2.375 1.00 0.00 60 GLY B CA 9
ATOM 10003 C C . GLY B 2 28 ? 156.279 -2.035 -3.048 1.00 0.00 60 GLY B C 9
ATOM 10004 O O . GLY B 2 28 ? 156.404 -3.261 -2.996 1.00 0.00 60 GLY B O 9
ATOM 10008 N N . ASP B 2 29 ? 157.172 -1.267 -3.678 1.00 0.00 61 ASP B N 9
ATOM 10009 C CA . ASP B 2 29 ? 158.360 -1.797 -4.368 1.00 0.00 61 ASP B CA 9
ATOM 10010 C C . ASP B 2 29 ? 159.323 -2.535 -3.393 1.00 0.00 61 ASP B C 9
ATOM 10011 O O . ASP B 2 29 ? 159.619 -2.001 -2.318 1.00 0.00 61 ASP B O 9
ATOM 10035 N N . GLY B 2 31 ? 162.610 -3.139 -3.762 1.00 0.00 63 GLY B N 9
ATOM 10036 C CA . GLY B 2 31 ? 163.948 -2.523 -3.791 1.00 0.00 63 GLY B CA 9
ATOM 10037 C C . GLY B 2 31 ? 164.601 -2.468 -5.180 1.00 0.00 63 GLY B C 9
ATOM 10038 O O . GLY B 2 31 ? 165.414 -1.585 -5.456 1.00 0.00 63 GLY B O 9
ATOM 10051 N N . PRO C 3 2 ? 80.436 -3.079 1.263 1.00 0.00 66 PRO C N 9
ATOM 10052 C CA . PRO C 3 2 ? 80.250 -1.634 1.102 1.00 0.00 66 PRO C CA 9
ATOM 10053 C C . PRO C 3 2 ? 81.517 -0.777 0.872 1.00 0.00 66 PRO C C 9
ATOM 10054 O O . PRO C 3 2 ? 81.427 0.161 0.076 1.00 0.00 66 PRO C O 9
ATOM 10080 N N . GLY C 3 4 ? 84.768 1.089 -0.549 1.00 0.00 68 GLY C N 9
ATOM 10081 C CA . GLY C 3 4 ? 85.519 1.268 -1.795 1.00 0.00 68 GLY C CA 9
ATOM 10082 C C . GLY C 3 4 ? 86.835 0.460 -1.814 1.00 0.00 68 GLY C C 9
ATOM 10083 O O . GLY C 3 4 ? 87.311 0.038 -0.752 1.00 0.00 68 GLY C O 9
ATOM 10087 N N . PRO C 3 5 ? 87.458 0.245 -2.989 1.00 0.00 69 PRO C N 9
ATOM 10088 C CA . PRO C 3 5 ? 88.669 -0.570 -3.101 1.00 0.00 69 PRO C CA 9
ATOM 10089 C C . PRO C 3 5 ? 89.887 -0.034 -2.310 1.00 0.00 69 PRO C C 9
ATOM 10090 O O . PRO C 3 5 ? 90.248 1.133 -2.480 1.00 0.00 69 PRO C O 9
ATOM 10116 N N . GLY C 3 7 ? 93.725 0.937 -1.075 1.00 0.00 71 GLY C N 9
ATOM 10117 C CA . GLY C 3 7 ? 94.887 1.492 -1.774 1.00 0.00 71 GLY C CA 9
ATOM 10118 C C . GLY C 3 7 ? 96.063 0.506 -1.908 1.00 0.00 71 GLY C C 9
ATOM 10119 O O . GLY C 3 7 ? 96.180 -0.429 -1.106 1.00 0.00 71 GLY C O 9
ATOM 10123 N N . PRO C 3 8 ? 96.946 0.698 -2.908 1.00 0.00 72 PRO C N 9
ATOM 10124 C CA . PRO C 3 8 ? 98.064 -0.208 -3.181 1.00 0.00 72 PRO C CA 9
ATOM 10125 C C . PRO C 3 8 ? 99.237 -0.032 -2.189 1.00 0.00 72 PRO C C 9
ATOM 10126 O O . PRO C 3 8 ? 99.365 1.027 -1.563 1.00 0.00 72 PRO C O 9
ATOM 10152 N N . GLY C 3 10 ? 102.995 0.948 -0.905 1.00 0.00 74 GLY C N 9
ATOM 10153 C CA . GLY C 3 10 ? 103.917 2.038 -1.239 1.00 0.00 74 GLY C CA 9
ATOM 10154 C C . GLY C 3 10 ? 105.102 1.604 -2.125 1.00 0.00 74 GLY C C 9
ATOM 10155 O O . GLY C 3 10 ? 105.378 0.403 -2.241 1.00 0.00 74 GLY C O 9
ATOM 10159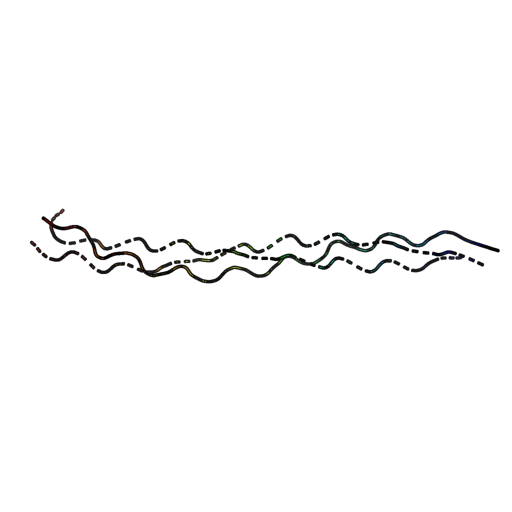 N N . PRO C 3 11 ? 105.819 2.555 -2.756 1.00 0.00 75 PRO C N 9
ATOM 10160 C CA . PRO C 3 11 ? 106.991 2.249 -3.576 1.00 0.00 75 PRO C CA 9
ATOM 10161 C C . PRO C 3 11 ? 108.174 1.620 -2.801 1.00 0.00 75 PRO C C 9
ATOM 10162 O O . PRO C 3 11 ? 108.348 1.906 -1.611 1.00 0.00 75 PRO C O 9
ATOM 10188 N N . GLY C 3 13 ? 112.009 1.205 -1.356 1.00 0.00 77 GLY C N 9
ATOM 10189 C CA . GLY C 3 13 ? 113.103 2.095 -0.950 1.00 0.00 77 GLY C CA 9
ATOM 10190 C C . GLY C 3 13 ? 114.252 2.148 -1.978 1.00 0.00 77 GLY C C 9
ATOM 10191 O O . GLY C 3 13 ? 114.370 1.246 -2.817 1.00 0.00 77 GLY C O 9
ATOM 10195 N N . PRO C 3 14 ? 115.113 3.182 -1.933 1.00 0.00 78 PRO C N 9
ATOM 10196 C CA . PRO C 3 14 ? 116.220 3.340 -2.878 1.00 0.00 78 PRO C CA 9
ATOM 10197 C C . PRO C 3 14 ? 117.373 2.345 -2.614 1.00 0.00 78 PRO C C 9
ATOM 10198 O O . PRO C 3 14 ? 117.526 1.870 -1.480 1.00 0.00 78 PRO C O 9
ATOM 10224 N N . GLY C 3 16 ? 121.096 1.130 -1.577 1.00 0.00 80 GLY C N 9
ATOM 10225 C CA . GLY C 3 16 ? 122.068 1.596 -0.583 1.00 0.00 80 GLY C CA 9
ATOM 10226 C C . GLY C 3 16 ? 123.259 2.366 -1.192 1.00 0.00 80 GLY C C 9
ATOM 10227 O O . GLY C 3 16 ? 123.531 2.228 -2.391 1.00 0.00 80 GLY C O 9
ATOM 10231 N N . PRO C 3 17 ? 123.992 3.167 -0.393 1.00 0.00 81 PRO C N 9
ATOM 10232 C CA . PRO C 3 17 ? 125.198 3.857 -0.856 1.00 0.00 81 PRO C CA 9
ATOM 10233 C C . PRO C 3 17 ? 126.347 2.917 -1.290 1.00 0.00 81 PRO C C 9
ATOM 10234 O O . PRO C 3 17 ? 126.430 1.789 -0.791 1.00 0.00 81 PRO C O 9
ATOM 10260 N N . GLY C 3 19 ? 129.987 1.025 -1.445 1.00 0.00 83 GLY C N 9
ATOM 10261 C CA . GLY C 3 19 ? 131.054 0.630 -0.523 1.00 0.00 83 GLY C CA 9
ATOM 10262 C C . GLY C 3 19 ? 132.313 1.503 -0.674 1.00 0.00 83 GLY C C 9
ATOM 10263 O O . GLY C 3 19 ? 132.549 2.056 -1.756 1.00 0.00 83 GLY C O 9
ATOM 10267 N N . PRO C 3 20 ? 133.134 1.644 0.383 1.00 0.00 84 PRO C N 9
ATOM 10268 C CA . PRO C 3 20 ? 134.324 2.494 0.356 1.00 0.00 84 PRO C CA 9
ATOM 10269 C C . PRO C 3 20 ? 135.471 1.877 -0.474 1.00 0.00 84 PRO C C 9
ATOM 10270 O O . PRO C 3 20 ? 135.515 0.651 -0.647 1.00 0.00 84 PRO C O 9
ATOM 10296 N N . GLY C 3 22 ? 139.039 0.176 -1.093 1.00 0.00 86 GLY C N 9
ATOM 10297 C CA . GLY C 3 22 ? 139.825 -0.781 -0.309 1.00 0.00 86 GLY C CA 9
ATOM 10298 C C . GLY C 3 22 ? 141.053 -0.151 0.375 1.00 0.00 86 GLY C C 9
ATOM 10299 O O . GLY C 3 22 ? 141.475 0.950 -0.002 1.00 0.00 86 GLY C O 9
ATOM 10303 N N . PRO C 3 23 ? 141.647 -0.825 1.379 1.00 0.00 87 PRO C N 9
ATOM 10304 C CA . PRO C 3 23 ? 142.843 -0.326 2.053 1.00 0.00 87 PRO C CA 9
ATOM 10305 C C . PRO C 3 23 ? 144.075 -0.186 1.131 1.00 0.00 87 PRO C C 9
ATOM 10306 O O . PRO C 3 23 ? 144.228 -0.971 0.186 1.00 0.00 87 PRO C O 9
ATOM 10332 N N . GLY C 3 25 ? 147.807 -0.928 -0.108 1.00 0.00 89 GLY C N 9
ATOM 10333 C CA . GLY C 3 25 ? 148.586 -2.168 -0.094 1.00 0.00 89 GLY C CA 9
ATOM 10334 C C . GLY C 3 25 ? 149.672 -2.194 0.995 1.00 0.00 89 GLY C C 9
ATOM 10335 O O . GLY C 3 25 ? 150.033 -1.139 1.532 1.00 0.00 89 GLY C O 9
ATOM 10339 N N . PRO C 3 26 ? 150.226 -3.376 1.327 1.00 0.00 90 PRO C N 9
ATOM 10340 C CA . PRO C 3 26 ? 151.290 -3.478 2.321 1.00 0.00 90 PRO C CA 9
ATOM 10341 C C . PRO C 3 26 ? 152.585 -2.715 1.952 1.00 0.00 90 PRO C C 9
ATOM 10342 O O . PRO C 3 26 ? 152.908 -2.613 0.761 1.00 0.00 90 PRO C O 9
ATOM 10368 N N . GLY C 3 28 ? 156.560 -1.694 1.196 1.00 0.00 92 GLY C N 9
ATOM 10369 C CA . GLY C 3 28 ? 157.514 -2.355 0.302 1.00 0.00 92 GLY C CA 9
ATOM 10370 C C . GLY C 3 28 ? 158.434 -3.337 1.053 1.00 0.00 92 GLY C C 9
ATOM 10371 O O . GLY C 3 28 ? 159.078 -2.921 2.025 1.00 0.00 92 GLY C O 9
ATOM 10375 N N . PRO C 3 29 ? 158.482 -4.631 0.659 1.00 0.00 93 PRO C N 9
ATOM 10376 C CA . PRO C 3 29 ? 159.317 -5.654 1.300 1.00 0.00 93 PRO C CA 9
ATOM 10377 C C . PRO C 3 29 ? 160.811 -5.275 1.426 1.00 0.00 93 PRO C C 9
ATOM 10378 O O . PRO C 3 29 ? 161.314 -4.480 0.627 1.00 0.00 93 PRO C O 9
ATOM 10404 N N . GLY C 3 31 ? 163.370 -7.027 0.534 1.00 0.00 95 GLY C N 9
ATOM 10405 C CA . GLY C 3 31 ? 164.125 -7.612 -0.587 1.00 0.00 95 GLY C CA 9
ATOM 10406 C C . GLY C 3 31 ? 163.283 -8.403 -1.601 1.00 0.00 95 GLY C C 9
ATOM 10407 O O . GLY C 3 31 ? 163.641 -8.491 -2.775 1.00 0.00 95 GLY C O 9
ATOM 10420 N N . PRO A 1 2 ? 77.691 5.053 10.315 1.00 0.00 2 PRO A N 10
ATOM 10421 C CA . PRO A 1 2 ? 77.545 3.624 10.010 1.00 0.00 2 PRO A CA 10
ATOM 10422 C C . PRO A 1 2 ? 76.948 3.335 8.619 1.00 0.00 2 PRO A C 10
ATOM 10423 O O . PRO A 1 2 ? 77.039 2.206 8.133 1.00 0.00 2 PRO A O 10
ATOM 10434 N N . LYS A 1 3 ? 76.381 4.353 7.952 1.00 0.00 3 LYS A N 10
ATOM 10435 C CA . LYS A 1 3 ? 75.892 4.307 6.560 1.00 0.00 3 LYS A CA 10
ATOM 10436 C C . LYS A 1 3 ? 77.001 4.372 5.492 1.00 0.00 3 LYS A C 10
ATOM 10437 O O . LYS A 1 3 ? 76.695 4.303 4.299 1.00 0.00 3 LYS A O 10
ATOM 10456 N N . GLY A 1 4 ? 78.273 4.511 5.887 1.00 0.00 4 GLY A N 10
ATOM 10457 C CA . GLY A 1 4 ? 79.413 4.556 4.967 1.00 0.00 4 GLY A CA 10
ATOM 10458 C C . GLY A 1 4 ? 80.805 4.644 5.626 1.00 0.00 4 GLY A C 10
ATOM 10459 O O . GLY A 1 4 ? 81.568 5.537 5.250 1.00 0.00 4 GLY A O 10
ATOM 10463 N N . PRO A 1 5 ? 81.165 3.773 6.596 1.00 0.00 5 PRO A N 10
ATOM 10464 C CA . PRO A 1 5 ? 82.442 3.845 7.318 1.00 0.00 5 PRO A CA 10
ATOM 10465 C C . PRO A 1 5 ? 83.643 3.455 6.431 1.00 0.00 5 PRO A C 10
ATOM 10466 O O . PRO A 1 5 ? 83.865 2.276 6.137 1.00 0.00 5 PRO A O 10
ATOM 10477 N N . LYS A 1 6 ? 84.408 4.458 5.976 1.00 0.00 6 LYS A N 10
ATOM 10478 C CA . LYS A 1 6 ? 85.599 4.303 5.120 1.00 0.00 6 LYS A CA 10
ATOM 10479 C C . LYS A 1 6 ? 86.699 3.448 5.778 1.00 0.00 6 LYS A C 10
ATOM 10480 O O . LYS A 1 6 ? 86.924 3.531 6.989 1.00 0.00 6 LYS A O 10
ATOM 10499 N N . GLY A 1 7 ? 87.410 2.654 4.970 1.00 0.00 7 GLY A N 10
ATOM 10500 C CA . GLY A 1 7 ? 88.526 1.811 5.418 1.00 0.00 7 GLY A CA 10
ATOM 10501 C C . GLY A 1 7 ? 89.824 2.582 5.736 1.00 0.00 7 GLY A C 10
ATOM 10502 O O . GLY A 1 7 ? 90.029 3.687 5.224 1.00 0.00 7 GLY A O 10
ATOM 10506 N N . PRO A 1 8 ? 90.725 2.015 6.561 1.00 0.00 8 PRO A N 10
ATOM 10507 C CA . PRO A 1 8 ? 91.982 2.653 6.960 1.00 0.00 8 PRO A CA 10
ATOM 10508 C C . PRO A 1 8 ? 93.038 2.671 5.843 1.00 0.00 8 PRO A C 10
ATOM 10509 O O . PRO A 1 8 ? 93.029 1.842 4.927 1.00 0.00 8 PRO A O 10
ATOM 10520 N N . LYS A 1 9 ? 93.993 3.603 5.961 1.00 0.00 9 LYS A N 10
ATOM 10521 C CA . LYS A 1 9 ? 95.200 3.693 5.123 1.00 0.00 9 LYS A CA 10
ATOM 10522 C C . LYS A 1 9 ? 96.031 2.397 5.188 1.00 0.00 9 LYS A C 10
ATOM 10523 O O . LYS A 1 9 ? 96.155 1.785 6.253 1.00 0.00 9 LYS A O 10
ATOM 10542 N N . GLY A 1 10 ? 96.598 1.983 4.051 1.00 0.00 10 GLY A N 10
ATOM 10543 C CA . GLY A 1 10 ? 97.370 0.742 3.918 1.00 0.00 10 GLY A CA 10
ATOM 10544 C C . GLY A 1 10 ? 98.721 0.730 4.660 1.00 0.00 10 GLY A C 10
ATOM 10545 O O . GLY A 1 10 ? 99.200 1.780 5.103 1.00 0.00 10 GLY A O 10
ATOM 10549 N N . PRO A 1 11 ? 99.355 -0.451 4.800 1.00 0.00 11 PRO A N 10
ATOM 10550 C CA . PRO A 1 11 ? 100.611 -0.614 5.534 1.00 0.00 11 PRO A CA 10
ATOM 10551 C C . PRO A 1 11 ? 101.827 -0.067 4.769 1.00 0.00 11 PRO A C 10
ATOM 10552 O O . PRO A 1 11 ? 101.838 0.013 3.536 1.00 0.00 11 PRO A O 10
ATOM 10563 N N . LYS A 1 12 ? 102.884 0.273 5.517 1.00 0.00 12 LYS A N 10
ATOM 10564 C CA . LYS A 1 12 ? 104.178 0.732 4.983 1.00 0.00 12 LYS A CA 10
ATOM 10565 C C . LYS A 1 12 ? 104.787 -0.300 4.013 1.00 0.00 12 LYS A C 10
ATOM 10566 O O . LYS A 1 12 ? 104.737 -1.506 4.271 1.00 0.00 12 LYS A O 10
ATOM 10585 N N . GLY A 1 13 ? 105.354 0.174 2.901 1.00 0.00 13 GLY A N 10
ATOM 10586 C CA . GLY A 1 13 ? 105.945 -0.658 1.847 1.00 0.00 13 GLY A CA 10
ATOM 10587 C C . GLY A 1 13 ? 107.208 -1.435 2.267 1.00 0.00 13 GLY A C 10
ATOM 10588 O O . GLY A 1 13 ? 107.779 -1.173 3.332 1.00 0.00 13 GLY A O 10
ATOM 10592 N N . PRO A 1 14 ? 107.666 -2.394 1.439 1.00 0.00 14 PRO A N 10
ATOM 10593 C CA . PRO A 1 14 ? 108.806 -3.255 1.758 1.00 0.00 14 PRO A CA 10
ATOM 10594 C C . PRO A 1 14 ? 110.151 -2.512 1.688 1.00 0.00 14 PRO A C 10
ATOM 10595 O O . PRO A 1 14 ? 110.358 -1.627 0.852 1.00 0.00 14 PRO A O 10
ATOM 10606 N N . LYS A 1 15 ? 111.088 -2.908 2.558 1.00 0.00 15 LYS A N 10
ATOM 10607 C CA . LYS A 1 15 ? 112.472 -2.401 2.603 1.00 0.00 15 LYS A CA 10
ATOM 10608 C C . LYS A 1 15 ? 113.195 -2.621 1.261 1.00 0.00 15 LYS A C 10
ATOM 10609 O O . LYS A 1 15 ? 113.038 -3.671 0.630 1.00 0.00 15 LYS A O 10
ATOM 10628 N N . GLY A 1 16 ? 113.979 -1.632 0.826 1.00 0.00 16 GLY A N 10
ATOM 10629 C CA . GLY A 1 16 ? 114.686 -1.651 -0.463 1.00 0.00 16 GLY A CA 10
ATOM 10630 C C . GLY A 1 16 ? 115.818 -2.695 -0.575 1.00 0.00 16 GLY A C 10
ATOM 10631 O O . GLY A 1 16 ? 116.237 -3.269 0.436 1.00 0.00 16 GLY A O 10
ATOM 10635 N N . PRO A 1 17 ? 116.336 -2.950 -1.794 1.00 0.00 17 PRO A N 10
ATOM 10636 C CA . PRO A 1 17 ? 117.411 -3.918 -2.037 1.00 0.00 17 PRO A CA 10
ATOM 10637 C C . PRO A 1 17 ? 118.792 -3.393 -1.603 1.00 0.00 17 PRO A C 10
ATOM 10638 O O . PRO A 1 17 ? 119.039 -2.187 -1.576 1.00 0.00 17 PRO A O 10
ATOM 10649 N N . LYS A 1 18 ? 119.713 -4.306 -1.277 1.00 0.00 18 LYS A N 10
ATOM 10650 C CA . LYS A 1 18 ? 121.082 -4.014 -0.804 1.00 0.00 18 LYS A CA 10
ATOM 10651 C C . LYS A 1 18 ? 121.929 -3.219 -1.822 1.00 0.00 18 LYS A C 10
ATOM 10652 O O . LYS A 1 18 ? 121.782 -3.390 -3.035 1.00 0.00 18 LYS A O 10
ATOM 10671 N N . GLY A 1 19 ? 122.837 -2.374 -1.321 1.00 0.00 19 GLY A N 10
ATOM 10672 C CA . GLY A 1 19 ? 123.746 -1.541 -2.127 1.00 0.00 19 GLY A CA 10
ATOM 10673 C C . GLY A 1 19 ? 125.001 -2.255 -2.680 1.00 0.00 19 GLY A C 10
ATOM 10674 O O . GLY A 1 19 ? 125.258 -3.415 -2.340 1.00 0.00 19 GLY A O 10
ATOM 10678 N N . PRO A 1 20 ? 125.794 -1.580 -3.539 1.00 0.00 20 PRO A N 10
ATOM 10679 C CA . PRO A 1 20 ? 126.974 -2.154 -4.204 1.00 0.00 20 PRO A CA 10
ATOM 10680 C C . PRO A 1 20 ? 128.238 -2.182 -3.321 1.00 0.00 20 PRO A C 10
ATOM 10681 O O . PRO A 1 20 ? 128.428 -1.334 -2.446 1.00 0.00 20 PRO A O 10
ATOM 10692 N N . LYS A 1 21 ? 129.139 -3.140 -3.582 1.00 0.00 21 LYS A N 10
ATOM 10693 C CA . LYS A 1 21 ? 130.446 -3.293 -2.905 1.00 0.00 21 LYS A CA 10
ATOM 10694 C C . LYS A 1 21 ? 131.321 -2.028 -3.020 1.00 0.00 21 LYS A C 10
ATOM 10695 O O . LYS A 1 21 ? 131.334 -1.364 -4.060 1.00 0.00 21 LYS A O 10
ATOM 10714 N N . GLY A 1 22 ? 132.071 -1.716 -1.959 1.00 0.00 22 GLY A N 10
ATOM 10715 C CA . GLY A 1 22 ? 132.972 -0.555 -1.895 1.00 0.00 22 GLY A CA 10
ATOM 10716 C C . GLY A 1 22 ? 134.260 -0.676 -2.737 1.00 0.00 22 GLY A C 10
ATOM 10717 O O . GLY A 1 22 ? 134.606 -1.772 -3.191 1.00 0.00 22 GLY A O 10
ATOM 10721 N N . PRO A 1 23 ? 134.992 0.437 -2.949 1.00 0.00 23 PRO A N 10
ATOM 10722 C CA . PRO A 1 23 ? 136.222 0.468 -3.748 1.00 0.00 23 PRO A CA 10
ATOM 10723 C C . PRO A 1 23 ? 137.451 -0.076 -2.994 1.00 0.00 23 PRO A C 10
ATOM 10724 O O . PRO A 1 23 ? 137.517 -0.052 -1.763 1.00 0.00 23 PRO A O 10
ATOM 10735 N N . LYS A 1 24 ? 138.457 -0.541 -3.745 1.00 0.00 24 LYS A N 10
ATOM 10736 C CA . LYS A 1 24 ? 139.737 -1.066 -3.231 1.00 0.00 24 LYS A CA 10
ATOM 10737 C C . LYS A 1 24 ? 140.483 -0.048 -2.344 1.00 0.00 24 LYS A C 10
ATOM 10738 O O . LYS A 1 24 ? 140.495 1.150 -2.638 1.00 0.00 24 LYS A O 10
ATOM 10757 N N . GLY A 1 25 ? 141.121 -0.532 -1.274 1.00 0.00 25 GLY A N 10
ATOM 10758 C CA . GLY A 1 25 ? 141.890 0.286 -0.326 1.00 0.00 25 GLY A CA 10
ATOM 10759 C C . GLY A 1 25 ? 143.244 0.796 -0.859 1.00 0.00 25 GLY A C 10
ATOM 10760 O O . GLY A 1 25 ? 143.715 0.336 -1.904 1.00 0.00 25 GLY A O 10
ATOM 10764 N N . PRO A 1 26 ? 143.889 1.745 -0.152 1.00 0.00 26 PRO A N 10
ATOM 10765 C CA . PRO A 1 26 ? 145.148 2.359 -0.580 1.00 0.00 26 PRO A CA 10
ATOM 10766 C C . PRO A 1 26 ? 146.365 1.439 -0.379 1.00 0.00 26 PRO A C 10
ATOM 10767 O O . PRO A 1 26 ? 146.374 0.561 0.488 1.00 0.00 26 PRO A O 10
ATOM 10778 N N . LYS A 1 27 ? 147.424 1.671 -1.163 1.00 0.00 27 LYS A N 10
ATOM 10779 C CA . LYS A 1 27 ? 148.722 0.979 -1.056 1.00 0.00 27 LYS A CA 10
ATOM 10780 C C . LYS A 1 27 ? 149.342 1.135 0.350 1.00 0.00 27 LYS A C 10
ATOM 10781 O O . LYS A 1 27 ? 149.234 2.197 0.969 1.00 0.00 27 LYS A O 10
ATOM 10800 N N . GLY A 1 28 ? 149.967 0.065 0.857 1.00 0.00 28 GLY A N 10
ATOM 10801 C CA . GLY A 1 28 ? 150.435 -0.038 2.248 1.00 0.00 28 GLY A CA 10
ATOM 10802 C C . GLY A 1 28 ? 151.632 0.856 2.642 1.00 0.00 28 GLY A C 10
ATOM 10803 O O . GLY A 1 28 ? 152.274 1.465 1.778 1.00 0.00 28 GLY A O 10
ATOM 10807 N N . PRO A 1 29 ? 151.955 0.924 3.951 1.00 0.00 29 PRO A N 10
ATOM 10808 C CA . PRO A 1 29 ? 153.080 1.692 4.499 1.00 0.00 29 PRO A CA 10
ATOM 10809 C C . PRO A 1 29 ? 154.434 0.963 4.363 1.00 0.00 29 PRO A C 10
ATOM 10810 O O . PRO A 1 29 ? 154.495 -0.194 3.941 1.00 0.00 29 PRO A O 10
ATOM 10821 N N . LYS A 1 30 ? 155.528 1.613 4.786 1.00 0.00 30 LYS A N 10
ATOM 10822 C CA . LYS A 1 30 ? 156.862 0.992 4.945 1.00 0.00 30 LYS A CA 10
ATOM 10823 C C . LYS A 1 30 ? 157.610 1.515 6.187 1.00 0.00 30 LYS A C 10
ATOM 10824 O O . LYS A 1 30 ? 157.171 2.476 6.822 1.00 0.00 30 LYS A O 10
ATOM 10843 N N . GLY A 1 31 ? 158.744 0.894 6.517 1.00 0.00 31 GLY A N 10
ATOM 10844 C CA . GLY A 1 31 ? 159.593 1.269 7.658 1.00 0.00 31 GLY A CA 10
ATOM 10845 C C . GLY A 1 31 ? 160.902 0.472 7.745 1.00 0.00 31 GLY A C 10
ATOM 10846 O O . GLY A 1 31 ? 161.200 -0.377 6.904 1.00 0.00 31 GLY A O 10
ATOM 10859 N N . ASP B 2 2 ? 75.259 -0.625 1.562 1.00 0.00 34 ASP B N 10
ATOM 10860 C CA . ASP B 2 2 ? 75.386 -0.186 2.961 1.00 0.00 34 ASP B CA 10
ATOM 10861 C C . ASP B 2 2 ? 76.843 -0.019 3.481 1.00 0.00 34 ASP B C 10
ATOM 10862 O O . ASP B 2 2 ? 77.067 0.895 4.283 1.00 0.00 34 ASP B O 10
ATOM 10886 N N . GLY B 2 4 ? 80.952 1.139 3.620 1.00 0.00 36 GLY B N 10
ATOM 10887 C CA . GLY B 2 4 ? 81.715 2.346 3.273 1.00 0.00 36 GLY B CA 10
ATOM 10888 C C . GLY B 2 4 ? 82.754 2.185 2.154 1.00 0.00 36 GLY B C 10
ATOM 10889 O O . GLY B 2 4 ? 82.923 1.121 1.556 1.00 0.00 36 GLY B O 10
ATOM 10893 N N . ASP B 2 5 ? 83.441 3.292 1.869 1.00 0.00 37 ASP B N 10
ATOM 10894 C CA . ASP B 2 5 ? 84.456 3.435 0.817 1.00 0.00 37 ASP B CA 10
ATOM 10895 C C . ASP B 2 5 ? 85.811 2.751 1.145 1.00 0.00 37 ASP B C 10
ATOM 10896 O O . ASP B 2 5 ? 86.149 2.571 2.320 1.00 0.00 37 ASP B O 10
ATOM 10920 N N . GLY B 2 7 ? 89.998 2.338 1.639 1.00 0.00 39 GLY B N 10
ATOM 10921 C CA . GLY B 2 7 ? 91.105 3.113 2.209 1.00 0.00 39 GLY B CA 10
ATOM 10922 C C . GLY B 2 7 ? 92.211 3.478 1.205 1.00 0.00 39 GLY B C 10
ATOM 10923 O O . GLY B 2 7 ? 92.315 2.902 0.119 1.00 0.00 39 GLY B O 10
ATOM 10927 N N . ASP B 2 8 ? 93.046 4.453 1.575 1.00 0.00 40 ASP B N 10
ATOM 10928 C CA . ASP B 2 8 ? 94.128 4.998 0.744 1.00 0.00 40 ASP B CA 10
ATOM 10929 C C . ASP B 2 8 ? 95.431 4.153 0.764 1.00 0.00 40 ASP B C 10
ATOM 10930 O O . ASP B 2 8 ? 95.702 3.472 1.759 1.00 0.00 40 ASP B O 10
ATOM 10954 N N . GLY B 2 10 ? 99.363 2.859 1.199 1.00 0.00 42 GLY B N 10
ATOM 10955 C CA . GLY B 2 10 ? 100.370 2.969 2.263 1.00 0.00 42 GLY B CA 10
ATOM 10956 C C . GLY B 2 10 ? 101.588 3.852 1.945 1.00 0.00 42 GLY B C 10
ATOM 10957 O O . GLY B 2 10 ? 101.802 4.281 0.809 1.00 0.00 42 GLY B O 10
ATOM 10961 N N . ASP B 2 11 ? 102.403 4.118 2.971 1.00 0.00 43 ASP B N 10
ATOM 10962 C CA . ASP B 2 11 ? 103.625 4.924 2.887 1.00 0.00 43 ASP B CA 10
ATOM 10963 C C . ASP B 2 11 ? 104.818 4.145 2.277 1.00 0.00 43 ASP B C 10
ATOM 10964 O O . ASP B 2 11 ? 104.877 2.921 2.427 1.00 0.00 43 ASP B O 10
ATOM 10988 N N . GLY B 2 13 ? 108.493 2.298 1.515 1.00 0.00 45 GLY B N 10
ATOM 10989 C CA . GLY B 2 13 ? 109.459 1.481 2.259 1.00 0.00 45 GLY B CA 10
ATOM 10990 C C . GLY B 2 13 ? 110.742 2.212 2.680 1.00 0.00 45 GLY B C 10
ATOM 10991 O O . GLY B 2 13 ? 111.112 3.247 2.119 1.00 0.00 45 GLY B O 10
ATOM 10995 N N . ASP B 2 14 ? 111.443 1.647 3.668 1.00 0.00 46 ASP B N 10
ATOM 10996 C CA . ASP B 2 14 ? 112.748 2.126 4.132 1.00 0.00 46 ASP B CA 10
ATOM 10997 C C . ASP B 2 14 ? 113.882 1.797 3.130 1.00 0.00 46 ASP B C 10
ATOM 10998 O O . ASP B 2 14 ? 113.792 0.790 2.418 1.00 0.00 46 ASP B O 10
ATOM 11022 N N . GLY B 2 16 ? 117.411 0.353 1.470 1.00 0.00 48 GLY B N 10
ATOM 11023 C CA . GLY B 2 16 ? 118.138 -0.917 1.556 1.00 0.00 48 GLY B CA 10
ATOM 11024 C C . GLY B 2 16 ? 119.387 -0.894 2.446 1.00 0.00 48 GLY B C 10
ATOM 11025 O O . GLY B 2 16 ? 119.885 0.161 2.844 1.00 0.00 48 GLY B O 10
ATOM 11029 N N . ASP B 2 17 ? 119.901 -2.086 2.756 1.00 0.00 49 ASP B N 10
ATOM 11030 C CA . ASP B 2 17 ? 121.121 -2.284 3.542 1.00 0.00 49 ASP B CA 10
ATOM 11031 C C . ASP B 2 17 ? 122.395 -1.833 2.789 1.00 0.00 49 ASP B C 10
ATOM 11032 O O . ASP B 2 17 ? 122.422 -1.868 1.552 1.00 0.00 49 ASP B O 10
ATOM 11056 N N . GLY B 2 19 ? 126.094 -1.872 1.003 1.00 0.00 51 GLY B N 10
ATOM 11057 C CA . GLY B 2 19 ? 126.971 -2.827 0.321 1.00 0.00 51 GLY B CA 10
ATOM 11058 C C . GLY B 2 19 ? 128.146 -3.314 1.184 1.00 0.00 51 GLY B C 10
ATOM 11059 O O . GLY B 2 19 ? 128.459 -2.739 2.230 1.00 0.00 51 GLY B O 10
ATOM 11063 N N . ASP B 2 20 ? 128.812 -4.385 0.745 1.00 0.00 52 ASP B N 10
ATOM 11064 C CA . ASP B 2 20 ? 129.973 -4.954 1.436 1.00 0.00 52 ASP B CA 10
ATOM 11065 C C . ASP B 2 20 ? 131.231 -4.060 1.350 1.00 0.00 52 ASP B C 10
ATOM 11066 O O . ASP B 2 20 ? 131.401 -3.335 0.363 1.00 0.00 52 ASP B O 10
ATOM 11090 N N . GLY B 2 22 ? 135.014 -2.739 0.546 1.00 0.00 54 GLY B N 10
ATOM 11091 C CA . GLY B 2 22 ? 136.021 -2.924 -0.500 1.00 0.00 54 GLY B CA 10
ATOM 11092 C C . GLY B 2 22 ? 137.182 -3.832 -0.071 1.00 0.00 54 GLY B C 10
ATOM 11093 O O . GLY B 2 22 ? 137.378 -4.112 1.114 1.00 0.00 54 GLY B O 10
ATOM 11097 N N . ASP B 2 23 ? 137.960 -4.305 -1.044 1.00 0.00 55 ASP B N 10
ATOM 11098 C CA . ASP B 2 23 ? 139.077 -5.219 -0.814 1.00 0.00 55 ASP B CA 10
ATOM 11099 C C . ASP B 2 23 ? 140.357 -4.484 -0.351 1.00 0.00 55 ASP B C 10
ATOM 11100 O O . ASP B 2 23 ? 140.534 -3.303 -0.677 1.00 0.00 55 ASP B O 10
ATOM 11124 N N . GLY B 2 25 ? 144.183 -2.955 -0.052 1.00 0.00 57 GLY B N 10
ATOM 11125 C CA . GLY B 2 25 ? 145.225 -2.457 -0.960 1.00 0.00 57 GLY B CA 10
ATOM 11126 C C . GLY B 2 25 ? 146.405 -3.426 -1.157 1.00 0.00 57 GLY B C 10
ATOM 11127 O O . GLY B 2 25 ? 146.513 -4.456 -0.488 1.00 0.00 57 GLY B O 10
ATOM 11131 N N . ASP B 2 26 ? 147.316 -3.088 -2.074 1.00 0.00 58 ASP B N 10
ATOM 11132 C CA . ASP B 2 26 ? 148.547 -3.848 -2.333 1.00 0.00 58 ASP B CA 10
ATOM 11133 C C . ASP B 2 26 ? 149.684 -3.540 -1.327 1.00 0.00 58 ASP B C 10
ATOM 11134 O O . ASP B 2 26 ? 149.669 -2.477 -0.693 1.00 0.00 58 ASP B O 10
ATOM 11158 N N . GLY B 2 28 ? 153.148 -2.339 0.548 1.00 0.00 60 GLY B N 10
ATOM 11159 C CA . GLY B 2 28 ? 153.736 -0.997 0.533 1.00 0.00 60 GLY B CA 10
ATOM 11160 C C . GLY B 2 28 ? 155.011 -0.831 -0.302 1.00 0.00 60 GLY B C 10
ATOM 11161 O O . GLY B 2 28 ? 155.800 -1.761 -0.480 1.00 0.00 60 GLY B O 10
ATOM 11165 N N . ASP B 2 29 ? 155.216 0.402 -0.774 1.00 0.00 61 ASP B N 10
ATOM 11166 C CA . ASP B 2 29 ? 156.322 0.817 -1.645 1.00 0.00 61 ASP B CA 10
ATOM 11167 C C . ASP B 2 29 ? 156.738 2.303 -1.499 1.00 0.00 61 ASP B C 10
ATOM 11168 O O . ASP B 2 29 ? 157.941 2.541 -1.349 1.00 0.00 61 ASP B O 10
ATOM 11192 N N . GLY B 2 31 ? 155.489 4.728 1.030 1.00 0.00 63 GLY B N 10
ATOM 11193 C CA . GLY B 2 31 ? 155.466 5.084 2.455 1.00 0.00 63 GLY B CA 10
ATOM 11194 C C . GLY B 2 31 ? 154.045 5.207 3.025 1.00 0.00 63 GLY B C 10
ATOM 11195 O O . GLY B 2 31 ? 153.050 5.063 2.315 1.00 0.00 63 GLY B O 10
ATOM 11208 N N . PRO C 3 2 ? 86.756 -2.996 9.601 1.00 0.00 66 PRO C N 10
ATOM 11209 C CA . PRO C 3 2 ? 86.180 -1.969 8.724 1.00 0.00 66 PRO C CA 10
ATOM 11210 C C . PRO C 3 2 ? 85.328 -2.515 7.551 1.00 0.00 66 PRO C C 10
ATOM 11211 O O . PRO C 3 2 ? 85.853 -3.260 6.714 1.00 0.00 66 PRO C O 10
ATOM 11237 N N . GLY C 3 4 ? 84.239 -0.700 4.929 1.00 0.00 68 GLY C N 10
ATOM 11238 C CA . GLY C 3 4 ? 85.049 -0.203 3.811 1.00 0.00 68 GLY C CA 10
ATOM 11239 C C . GLY C 3 4 ? 86.416 -0.910 3.762 1.00 0.00 68 GLY C C 10
ATOM 11240 O O . GLY C 3 4 ? 87.093 -0.948 4.795 1.00 0.00 68 GLY C O 10
ATOM 11244 N N . PRO C 3 5 ? 86.845 -1.488 2.620 1.00 0.00 69 PRO C N 10
ATOM 11245 C CA . PRO C 3 5 ? 88.072 -2.286 2.562 1.00 0.00 69 PRO C CA 10
ATOM 11246 C C . PRO C 3 5 ? 89.337 -1.458 2.886 1.00 0.00 69 PRO C C 10
ATOM 11247 O O . PRO C 3 5 ? 89.472 -0.348 2.363 1.00 0.00 69 PRO C O 10
ATOM 11273 N N . GLY C 3 7 ? 93.188 0.036 2.626 1.00 0.00 71 GLY C N 10
ATOM 11274 C CA . GLY C 3 7 ? 94.017 0.427 1.480 1.00 0.00 71 GLY C CA 10
ATOM 11275 C C . GLY C 3 7 ? 95.195 -0.526 1.191 1.00 0.00 71 GLY C C 10
ATOM 11276 O O . GLY C 3 7 ? 95.594 -1.302 2.067 1.00 0.00 71 GLY C O 10
ATOM 11280 N N . PRO C 3 8 ? 95.770 -0.480 -0.028 1.00 0.00 72 PRO C N 10
ATOM 11281 C CA . PRO C 3 8 ? 96.856 -1.372 -0.445 1.00 0.00 72 PRO C CA 10
ATOM 11282 C C . PRO C 3 8 ? 98.221 -0.991 0.176 1.00 0.00 72 PRO C C 10
ATOM 11283 O O . PRO C 3 8 ? 98.414 0.167 0.564 1.00 0.00 72 PRO C O 10
ATOM 11309 N N . GLY C 3 10 ? 102.127 0.272 0.582 1.00 0.00 74 GLY C N 10
ATOM 11310 C CA . GLY C 3 10 ? 102.931 1.333 -0.036 1.00 0.00 74 GLY C CA 10
ATOM 11311 C C . GLY C 3 10 ? 104.027 0.821 -0.993 1.00 0.00 74 GLY C C 10
ATOM 11312 O O . GLY C 3 10 ? 104.336 -0.377 -0.991 1.00 0.00 74 GLY C O 10
ATOM 11316 N N . PRO C 3 11 ? 104.626 1.703 -1.820 1.00 0.00 75 PRO C N 10
ATOM 11317 C CA . PRO C 3 11 ? 105.700 1.327 -2.743 1.00 0.00 75 PRO C CA 10
ATOM 11318 C C . PRO C 3 11 ? 107.007 0.883 -2.040 1.00 0.00 75 PRO C C 10
ATOM 11319 O O . PRO C 3 11 ? 107.267 1.315 -0.911 1.00 0.00 75 PRO C O 10
ATOM 11345 N N . GLY C 3 13 ? 111.021 0.691 -0.871 1.00 0.00 77 GLY C N 10
ATOM 11346 C CA . GLY C 3 13 ? 112.115 1.632 -0.595 1.00 0.00 77 GLY C CA 10
ATOM 11347 C C . GLY C 3 13 ? 113.234 1.603 -1.656 1.00 0.00 77 GLY C C 10
ATOM 11348 O O . GLY C 3 13 ? 113.313 0.654 -2.445 1.00 0.00 77 GLY C O 10
ATOM 11352 N N . PRO C 3 14 ? 114.114 2.624 -1.692 1.00 0.00 78 PRO C N 10
ATOM 11353 C CA . PRO C 3 14 ? 115.189 2.729 -2.682 1.00 0.00 78 PRO C CA 10
ATOM 11354 C C . PRO C 3 14 ? 116.362 1.764 -2.401 1.00 0.00 78 PRO C C 10
ATOM 11355 O O . PRO C 3 14 ? 116.531 1.315 -1.259 1.00 0.00 78 PRO C O 10
ATOM 11381 N N . GLY C 3 16 ? 120.008 0.456 -1.317 1.00 0.00 80 GLY C N 10
ATOM 11382 C CA . GLY C 3 16 ? 120.926 0.831 -0.239 1.00 0.00 80 GLY C CA 10
ATOM 11383 C C . GLY C 3 16 ? 122.219 1.515 -0.722 1.00 0.00 80 GLY C C 10
ATOM 11384 O O . GLY C 3 16 ? 122.542 1.470 -1.916 1.00 0.00 80 GLY C O 10
ATOM 11388 N N . PRO C 3 17 ? 122.975 2.151 0.192 1.00 0.00 81 PRO C N 10
ATOM 11389 C CA . PRO C 3 17 ? 124.180 2.908 -0.150 1.00 0.00 81 PRO C CA 10
ATOM 11390 C C . PRO C 3 17 ? 125.389 2.000 -0.469 1.00 0.00 81 PRO C C 10
ATOM 11391 O O . PRO C 3 17 ? 125.422 0.840 -0.037 1.00 0.00 81 PRO C O 10
ATOM 11417 N N . GLY C 3 19 ? 129.055 0.222 -0.095 1.00 0.00 83 GLY C N 10
ATOM 11418 C CA . GLY C 3 19 ? 129.959 -0.190 0.981 1.00 0.00 83 GLY C CA 10
ATOM 11419 C C . GLY C 3 19 ? 131.188 0.730 1.116 1.00 0.00 83 GLY C C 10
ATOM 11420 O O . GLY C 3 19 ? 131.509 1.474 0.181 1.00 0.00 83 GLY C O 10
ATOM 11424 N N . PRO C 3 20 ? 131.893 0.698 2.262 1.00 0.00 84 PRO C N 10
ATOM 11425 C CA . PRO C 3 20 ? 133.033 1.579 2.523 1.00 0.00 84 PRO C CA 10
ATOM 11426 C C . PRO C 3 20 ? 134.295 1.170 1.732 1.00 0.00 84 PRO C C 10
ATOM 11427 O O . PRO C 3 20 ? 134.428 -0.001 1.354 1.00 0.00 84 PRO C O 10
ATOM 11453 N N . GLY C 3 22 ? 138.040 -0.218 1.084 1.00 0.00 86 GLY C N 10
ATOM 11454 C CA . GLY C 3 22 ? 138.805 -1.303 1.706 1.00 0.00 86 GLY C CA 10
ATOM 11455 C C . GLY C 3 22 ? 139.949 -0.820 2.618 1.00 0.00 86 GLY C C 10
ATOM 11456 O O . GLY C 3 22 ? 140.362 0.343 2.527 1.00 0.00 86 GLY C O 10
ATOM 11460 N N . PRO C 3 23 ? 140.479 -1.689 3.503 1.00 0.00 87 PRO C N 10
ATOM 11461 C CA . PRO C 3 23 ? 141.604 -1.339 4.367 1.00 0.00 87 PRO C CA 10
ATOM 11462 C C . PRO C 3 23 ? 142.918 -1.075 3.594 1.00 0.00 87 PRO C C 10
ATOM 11463 O O . PRO C 3 23 ? 143.106 -1.613 2.494 1.00 0.00 87 PRO C O 10
ATOM 11489 N N . GLY C 3 25 ? 146.729 -1.621 2.360 1.00 0.00 89 GLY C N 10
ATOM 11490 C CA . GLY C 3 25 ? 147.504 -2.831 2.067 1.00 0.00 89 GLY C CA 10
ATOM 11491 C C . GLY C 3 25 ? 148.537 -3.194 3.149 1.00 0.00 89 GLY C C 10
ATOM 11492 O O . GLY C 3 25 ? 148.850 -2.361 4.010 1.00 0.00 89 GLY C O 10
ATOM 11496 N N . PRO C 3 26 ? 149.079 -4.427 3.128 1.00 0.00 90 PRO C N 10
ATOM 11497 C CA . PR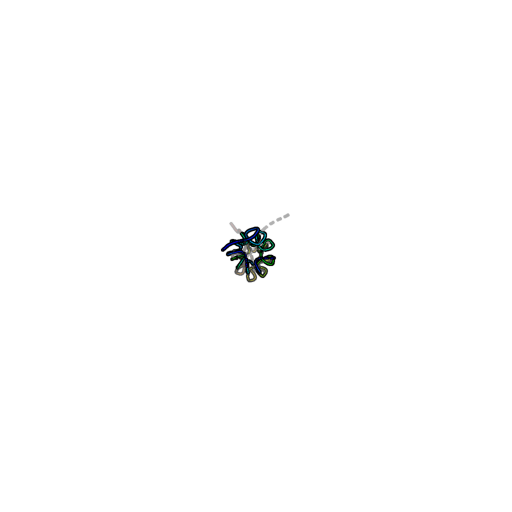O C 3 26 ? 150.099 -4.850 4.083 1.00 0.00 90 PRO C CA 10
ATOM 11498 C C . PRO C 3 26 ? 151.407 -4.027 4.007 1.00 0.00 90 PRO C C 10
ATOM 11499 O O . PRO C 3 26 ? 151.731 -3.489 2.941 1.00 0.00 90 PRO C O 10
ATOM 11525 N N . GLY C 3 28 ? 155.286 -2.916 3.450 1.00 0.00 92 GLY C N 10
ATOM 11526 C CA . GLY C 3 28 ? 156.346 -3.270 2.495 1.00 0.00 92 GLY C CA 10
ATOM 11527 C C . GLY C 3 28 ? 157.454 -4.194 3.049 1.00 0.00 92 GLY C C 10
ATOM 11528 O O . GLY C 3 28 ? 157.852 -5.118 2.330 1.00 0.00 92 GLY C O 10
ATOM 11532 N N . PRO C 3 29 ? 157.956 -4.003 4.292 1.00 0.00 93 PRO C N 10
ATOM 11533 C CA . PRO C 3 29 ? 158.920 -4.907 4.930 1.00 0.00 93 PRO C CA 10
ATOM 11534 C C . PRO C 3 29 ? 158.482 -6.390 4.963 1.00 0.00 93 PRO C C 10
ATOM 11535 O O . PRO C 3 29 ? 157.294 -6.667 5.178 1.00 0.00 93 PRO C O 10
ATOM 11561 N N . GLY C 3 31 ? 157.712 -10.116 6.528 1.00 0.00 95 GLY C N 10
ATOM 11562 C CA . GLY C 3 31 ? 157.082 -10.562 7.784 1.00 0.00 95 GLY C CA 10
ATOM 11563 C C . GLY C 3 31 ? 155.814 -11.416 7.625 1.00 0.00 95 GLY C C 10
ATOM 11564 O O . GLY C 3 31 ? 155.396 -12.091 8.566 1.00 0.00 95 GLY C O 10
ATOM 11577 N N . PRO A 1 2 ? 73.684 11.299 0.877 1.00 0.00 2 PRO A N 11
ATOM 11578 C CA . PRO A 1 2 ? 74.408 10.077 0.512 1.00 0.00 2 PRO A CA 11
ATOM 11579 C C . PRO A 1 2 ? 75.714 9.865 1.311 1.00 0.00 2 PRO A C 11
ATOM 11580 O O . PRO A 1 2 ? 76.203 10.779 1.985 1.00 0.00 2 PRO A O 11
ATOM 11591 N N . LYS A 1 3 ? 76.300 8.664 1.137 1.00 0.00 3 LYS A N 11
ATOM 11592 C CA . LYS A 1 3 ? 77.619 8.173 1.612 1.00 0.00 3 LYS A CA 11
ATOM 11593 C C . LYS A 1 3 ? 77.971 8.371 3.106 1.00 0.00 3 LYS A C 11
ATOM 11594 O O . LYS A 1 3 ? 77.174 8.864 3.909 1.00 0.00 3 LYS A O 11
ATOM 11613 N N . GLY A 1 4 ? 79.186 7.952 3.477 1.00 0.00 4 GLY A N 11
ATOM 11614 C CA . GLY A 1 4 ? 79.718 8.027 4.844 1.00 0.00 4 GLY A CA 11
ATOM 11615 C C . GLY A 1 4 ? 81.228 7.738 4.967 1.00 0.00 4 GLY A C 11
ATOM 11616 O O . GLY A 1 4 ? 82.019 8.684 4.894 1.00 0.00 4 GLY A O 11
ATOM 11620 N N . PRO A 1 5 ? 81.657 6.475 5.182 1.00 0.00 5 PRO A N 11
ATOM 11621 C CA . PRO A 1 5 ? 83.009 6.147 5.664 1.00 0.00 5 PRO A CA 11
ATOM 11622 C C . PRO A 1 5 ? 84.124 6.249 4.605 1.00 0.00 5 PRO A C 11
ATOM 11623 O O . PRO A 1 5 ? 84.045 5.637 3.540 1.00 0.00 5 PRO A O 11
ATOM 11634 N N . LYS A 1 6 ? 85.226 6.941 4.921 1.00 0.00 6 LYS A N 11
ATOM 11635 C CA . LYS A 1 6 ? 86.519 6.757 4.229 1.00 0.00 6 LYS A CA 11
ATOM 11636 C C . LYS A 1 6 ? 87.185 5.425 4.633 1.00 0.00 6 LYS A C 11
ATOM 11637 O O . LYS A 1 6 ? 87.062 4.995 5.783 1.00 0.00 6 LYS A O 11
ATOM 11656 N N . GLY A 1 7 ? 87.917 4.789 3.714 1.00 0.00 7 GLY A N 11
ATOM 11657 C CA . GLY A 1 7 ? 88.699 3.568 3.974 1.00 0.00 7 GLY A CA 11
ATOM 11658 C C . GLY A 1 7 ? 90.033 3.796 4.720 1.00 0.00 7 GLY A C 11
ATOM 11659 O O . GLY A 1 7 ? 90.493 4.938 4.830 1.00 0.00 7 GLY A O 11
ATOM 11663 N N . PRO A 1 8 ? 90.674 2.729 5.241 1.00 0.00 8 PRO A N 11
ATOM 11664 C CA . PRO A 1 8 ? 91.898 2.827 6.047 1.00 0.00 8 PRO A CA 11
ATOM 11665 C C . PRO A 1 8 ? 93.178 3.015 5.210 1.00 0.00 8 PRO A C 11
ATOM 11666 O O . PRO A 1 8 ? 93.293 2.521 4.085 1.00 0.00 8 PRO A O 11
ATOM 11677 N N . LYS A 1 9 ? 94.174 3.696 5.792 1.00 0.00 9 LYS A N 11
ATOM 11678 C CA . LYS A 1 9 ? 95.524 3.897 5.225 1.00 0.00 9 LYS A CA 11
ATOM 11679 C C . LYS A 1 9 ? 96.267 2.565 5.005 1.00 0.00 9 LYS A C 11
ATOM 11680 O O . LYS A 1 9 ? 96.157 1.643 5.818 1.00 0.00 9 LYS A O 11
ATOM 11699 N N . GLY A 1 10 ? 97.039 2.474 3.917 1.00 0.00 10 GLY A N 11
ATOM 11700 C CA . GLY A 1 10 ? 97.814 1.279 3.548 1.00 0.00 10 GLY A CA 11
ATOM 11701 C C . GLY A 1 10 ? 99.100 1.049 4.373 1.00 0.00 10 GLY A C 11
ATOM 11702 O O . GLY A 1 10 ? 99.534 1.938 5.113 1.00 0.0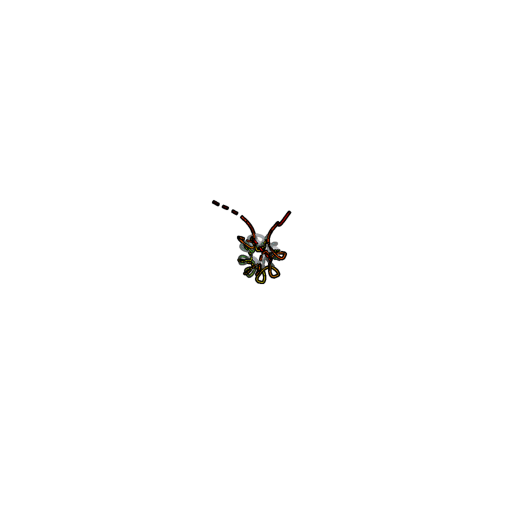0 10 GLY A O 11
ATOM 11706 N N . PRO A 1 11 ? 99.728 -0.140 4.256 1.00 0.00 11 PRO A N 11
ATOM 11707 C CA . PRO A 1 11 ? 100.919 -0.520 5.028 1.00 0.00 11 PRO A CA 11
ATOM 11708 C C . PRO A 1 11 ? 102.209 0.167 4.548 1.00 0.00 11 PRO A C 11
ATOM 11709 O O . PRO A 1 11 ? 102.402 0.405 3.352 1.00 0.00 11 PRO A O 11
ATOM 11720 N N . LYS A 1 12 ? 103.128 0.435 5.488 1.00 0.00 12 LYS A N 11
ATOM 11721 C CA . LYS A 1 12 ? 104.490 0.943 5.228 1.00 0.00 12 LYS A CA 11
ATOM 11722 C C . LYS A 1 12 ? 105.307 -0.026 4.351 1.00 0.00 12 LYS A C 11
ATOM 11723 O O . LYS A 1 12 ? 105.191 -1.247 4.487 1.00 0.00 12 LYS A O 11
ATOM 11742 N N . GLY A 1 13 ? 106.132 0.522 3.456 1.00 0.00 13 GLY A N 11
ATOM 11743 C CA . GLY A 1 13 ? 106.895 -0.237 2.456 1.00 0.00 13 GLY A CA 11
ATOM 11744 C C . GLY A 1 13 ? 108.134 -0.981 2.993 1.00 0.00 13 GLY A C 11
ATOM 11745 O O . GLY A 1 13 ? 108.554 -0.752 4.134 1.00 0.00 13 GLY A O 11
ATOM 11749 N N . PRO A 1 14 ? 108.734 -1.874 2.181 1.00 0.00 14 PRO A N 11
ATOM 11750 C CA . PRO A 1 14 ? 109.878 -2.701 2.575 1.00 0.00 14 PRO A CA 11
ATOM 11751 C C . PRO A 1 14 ? 111.213 -1.936 2.555 1.00 0.00 14 PRO A C 11
ATOM 11752 O O . PRO A 1 14 ? 111.408 -0.996 1.779 1.00 0.00 14 PRO A O 11
ATOM 11763 N N . LYS A 1 15 ? 112.167 -2.373 3.389 1.00 0.00 15 LYS A N 11
ATOM 11764 C CA . LYS A 1 15 ? 113.544 -1.845 3.439 1.00 0.00 15 LYS A CA 11
ATOM 11765 C C . LYS A 1 15 ? 114.246 -1.959 2.071 1.00 0.00 15 LYS A C 11
ATOM 11766 O O . LYS A 1 15 ? 114.099 -2.968 1.373 1.00 0.00 15 LYS A O 11
ATOM 11785 N N . GLY A 1 16 ? 115.009 -0.930 1.692 1.00 0.00 16 GLY A N 11
ATOM 11786 C CA . GLY A 1 16 ? 115.721 -0.857 0.408 1.00 0.00 16 GLY A CA 11
ATOM 11787 C C . GLY A 1 16 ? 116.892 -1.851 0.257 1.00 0.00 16 GLY A C 11
ATOM 11788 O O . GLY A 1 16 ? 117.340 -2.439 1.248 1.00 0.00 16 GLY A O 11
ATOM 11792 N N . PRO A 1 17 ? 117.412 -2.044 -0.971 1.00 0.00 17 PRO A N 11
ATOM 11793 C CA . PRO A 1 17 ? 118.518 -2.964 -1.251 1.00 0.00 17 PRO A CA 11
ATOM 11794 C C . PRO A 1 17 ? 119.887 -2.404 -0.819 1.00 0.00 17 PRO A C 11
ATOM 11795 O O . PRO A 1 17 ? 120.115 -1.192 -0.812 1.00 0.00 17 PRO A O 11
ATOM 11806 N N . LYS A 1 18 ? 120.819 -3.300 -0.473 1.00 0.00 18 LYS A N 11
ATOM 11807 C CA . LYS A 1 18 ? 122.191 -2.985 -0.024 1.00 0.00 18 LYS A CA 11
ATOM 11808 C C . LYS A 1 18 ? 123.010 -2.215 -1.081 1.00 0.00 18 LYS A C 11
ATOM 11809 O O . LYS A 1 18 ? 122.842 -2.428 -2.285 1.00 0.00 18 LYS A O 11
ATOM 11828 N N . GLY A 1 19 ? 123.920 -1.348 -0.627 1.00 0.00 19 GLY A N 11
ATOM 11829 C CA . GLY A 1 19 ? 124.821 -0.569 -1.490 1.00 0.00 19 GLY A CA 11
ATOM 11830 C C . GLY A 1 19 ? 126.013 -1.357 -2.077 1.00 0.00 19 GLY A C 11
ATOM 11831 O O . GLY A 1 19 ? 126.300 -2.473 -1.630 1.00 0.00 19 GLY A O 11
ATOM 11835 N N . PRO A 1 20 ? 126.724 -0.796 -3.077 1.00 0.00 20 PRO A N 11
ATOM 11836 C CA . PRO A 1 20 ? 127.849 -1.454 -3.756 1.00 0.00 20 PRO A CA 11
ATOM 11837 C C . PRO A 1 20 ? 129.164 -1.412 -2.952 1.00 0.00 20 PRO A C 11
ATOM 11838 O O . PRO A 1 20 ? 129.416 -0.482 -2.183 1.00 0.00 20 PRO A O 11
ATOM 11849 N N . LYS A 1 21 ? 130.034 -2.408 -3.164 1.00 0.00 21 LYS A N 11
ATOM 11850 C CA . LYS A 1 21 ? 131.378 -2.509 -2.554 1.00 0.00 21 LYS A CA 11
ATOM 11851 C C . LYS A 1 21 ? 132.272 -1.300 -2.900 1.00 0.00 21 LYS A C 11
ATOM 11852 O O . LYS A 1 21 ? 132.231 -0.784 -4.021 1.00 0.00 21 LYS A O 11
ATOM 11871 N N . GLY A 1 22 ? 133.100 -0.870 -1.943 1.00 0.00 22 GLY A N 11
ATOM 11872 C CA . GLY A 1 22 ? 134.026 0.264 -2.092 1.00 0.00 22 GLY A CA 11
ATOM 11873 C C . GLY A 1 22 ? 135.305 -0.037 -2.902 1.00 0.00 22 GLY A C 11
ATOM 11874 O O . GLY A 1 22 ? 135.617 -1.204 -3.163 1.00 0.00 22 GLY A O 11
ATOM 11878 N N . PRO A 1 23 ? 136.066 1.001 -3.306 1.00 0.00 23 PRO A N 11
ATOM 11879 C CA . PRO A 1 23 ? 137.281 0.862 -4.116 1.00 0.00 23 PRO A CA 11
ATOM 11880 C C . PRO A 1 23 ? 138.513 0.433 -3.296 1.00 0.00 23 PRO A C 11
ATOM 11881 O O . PRO A 1 23 ? 138.600 0.675 -2.090 1.00 0.00 23 PRO A O 11
ATOM 11892 N N . LYS A 1 24 ? 139.500 -0.176 -3.965 1.00 0.00 24 LYS A N 11
ATOM 11893 C CA . LYS A 1 24 ? 140.787 -0.607 -3.382 1.00 0.00 24 LYS A CA 11
ATOM 11894 C C . LYS A 1 24 ? 141.556 0.556 -2.722 1.00 0.00 24 LYS A C 11
ATOM 11895 O O . LYS A 1 24 ? 141.560 1.679 -3.234 1.00 0.00 24 LYS A O 11
ATOM 11914 N N . GLY A 1 25 ? 142.227 0.276 -1.600 1.00 0.00 25 GLY A N 11
ATOM 11915 C CA . GLY A 1 25 ? 143.033 1.252 -0.852 1.00 0.00 25 GLY A CA 11
ATOM 11916 C C . GLY A 1 25 ? 144.368 1.644 -1.521 1.00 0.00 25 GLY A C 11
ATOM 11917 O O . GLY A 1 25 ? 144.827 0.957 -2.440 1.00 0.00 25 GLY A O 11
ATOM 11921 N N . PRO A 1 26 ? 145.013 2.738 -1.069 1.00 0.00 26 PRO A N 11
ATOM 11922 C CA . PRO A 1 26 ? 146.268 3.242 -1.642 1.00 0.00 26 PRO A CA 11
ATOM 11923 C C . PRO A 1 26 ? 147.498 2.408 -1.237 1.00 0.00 26 PRO A C 11
ATOM 11924 O O . PRO A 1 26 ? 147.499 1.719 -0.213 1.00 0.00 26 PRO A O 11
ATOM 11935 N N . LYS A 1 27 ? 148.578 2.506 -2.025 1.00 0.00 27 LYS A N 11
ATOM 11936 C CA . LYS A 1 27 ? 149.875 1.861 -1.745 1.00 0.00 27 LYS A CA 11
ATOM 11937 C C . LYS A 1 27 ? 150.449 2.304 -0.388 1.00 0.00 27 LYS A C 11
ATOM 11938 O O . LYS A 1 27 ? 150.331 3.473 -0.008 1.00 0.00 27 LYS A O 11
ATOM 11957 N N . GLY A 1 28 ? 151.083 1.377 0.331 1.00 0.00 28 GLY A N 11
ATOM 11958 C CA . GLY A 1 28 ? 151.712 1.639 1.631 1.00 0.00 28 GLY A CA 11
ATOM 11959 C C . GLY A 1 28 ? 152.943 2.565 1.576 1.00 0.00 28 GLY A C 11
ATOM 11960 O O . GLY A 1 28 ? 153.502 2.791 0.496 1.00 0.00 28 GLY A O 11
ATOM 11964 N N . PRO A 1 29 ? 153.384 3.104 2.732 1.00 0.00 29 PRO A N 11
ATOM 11965 C CA . PRO A 1 29 ? 154.527 4.018 2.818 1.00 0.00 29 PRO A CA 11
ATOM 11966 C C . PRO A 1 29 ? 155.863 3.325 2.503 1.00 0.00 29 PRO A C 11
ATOM 11967 O O . PRO A 1 29 ? 155.999 2.107 2.627 1.00 0.00 29 PRO A O 11
ATOM 11978 N N . LYS A 1 30 ? 156.865 4.118 2.102 1.00 0.00 30 LYS A N 11
ATOM 11979 C CA . LYS A 1 30 ? 158.110 3.671 1.433 1.00 0.00 30 LYS A CA 11
ATOM 11980 C C . LYS A 1 30 ? 158.925 2.612 2.190 1.00 0.00 30 LYS A C 11
ATOM 11981 O O . LYS A 1 30 ? 159.529 1.752 1.552 1.00 0.00 30 LYS A O 11
ATOM 12000 N N . GLY A 1 31 ? 158.931 2.667 3.523 1.00 0.00 31 GLY A N 11
ATOM 12001 C CA . GLY A 1 31 ? 159.589 1.693 4.414 1.00 0.00 31 GLY A CA 11
ATOM 12002 C C . GLY A 1 31 ? 160.446 2.312 5.530 1.00 0.00 31 GLY A C 11
ATOM 12003 O O . GLY A 1 31 ? 160.862 1.618 6.456 1.00 0.00 31 GLY A O 11
ATOM 12016 N N . ASP B 2 2 ? 75.825 3.853 3.580 1.00 0.00 34 ASP B N 11
ATOM 12017 C CA . ASP B 2 2 ? 76.840 2.787 3.554 1.00 0.00 34 ASP B CA 11
ATOM 12018 C C . ASP B 2 2 ? 78.011 2.994 2.550 1.00 0.00 34 ASP B C 11
ATOM 12019 O O . ASP B 2 2 ? 79.143 2.653 2.916 1.00 0.00 34 ASP B O 11
ATOM 12043 N N . GLY B 2 4 ? 81.229 4.607 0.359 1.00 0.00 36 GLY B N 11
ATOM 12044 C CA . GLY B 2 4 ? 82.372 5.409 0.814 1.00 0.00 36 GLY B CA 11
ATOM 12045 C C . GLY B 2 4 ? 83.662 5.286 -0.012 1.00 0.00 36 GLY B C 11
ATOM 12046 O O . GLY B 2 4 ? 83.848 4.323 -0.757 1.00 0.00 36 GLY B O 11
ATOM 12050 N N . ASP B 2 5 ? 84.526 6.300 0.090 1.00 0.00 37 ASP B N 11
ATOM 12051 C CA . ASP B 2 5 ? 85.764 6.477 -0.683 1.00 0.00 37 ASP B CA 11
ATOM 12052 C C . ASP B 2 5 ? 87.006 5.700 -0.161 1.00 0.00 37 ASP B C 11
ATOM 12053 O O . ASP B 2 5 ? 87.093 5.423 1.040 1.00 0.00 37 ASP B O 11
ATOM 12077 N N . GLY B 2 7 ? 90.993 4.637 1.092 1.00 0.00 39 GLY B N 11
ATOM 12078 C CA . GLY B 2 7 ? 92.043 5.139 1.993 1.00 0.00 39 GLY B CA 11
ATOM 12079 C C . GLY B 2 7 ? 93.343 5.569 1.288 1.00 0.00 39 GLY B C 11
ATOM 12080 O O . GLY B 2 7 ? 93.544 5.314 0.098 1.00 0.00 39 GLY B O 11
ATOM 12084 N N . ASP B 2 8 ? 94.235 6.238 2.028 1.00 0.00 40 ASP B N 11
ATOM 12085 C CA . ASP B 2 8 ? 95.507 6.783 1.526 1.00 0.00 40 ASP B CA 11
ATOM 12086 C C . ASP B 2 8 ? 96.647 5.740 1.393 1.00 0.00 40 ASP B C 11
ATOM 12087 O O . ASP B 2 8 ? 96.655 4.739 2.119 1.00 0.00 40 ASP B O 11
ATOM 12111 N N . GLY B 2 10 ? 100.357 3.942 1.968 1.00 0.00 42 GLY B N 11
ATOM 12112 C CA . GLY B 2 10 ? 101.313 3.768 3.071 1.00 0.00 42 GLY B CA 11
ATOM 12113 C C . GLY B 2 10 ? 102.623 4.560 2.905 1.00 0.00 42 GLY B C 11
ATOM 12114 O O . GLY B 2 10 ? 102.952 5.037 1.816 1.00 0.00 42 GLY B O 11
ATOM 12118 N N . ASP B 2 11 ? 103.384 4.700 3.995 1.00 0.00 43 ASP B N 11
ATOM 12119 C CA . ASP B 2 11 ? 104.680 5.393 4.021 1.00 0.00 43 ASP B CA 11
ATOM 12120 C C . ASP B 2 11 ? 105.813 4.609 3.310 1.00 0.00 43 ASP B C 11
ATOM 12121 O O . ASP B 2 11 ? 105.799 3.374 3.320 1.00 0.00 43 ASP B O 11
ATOM 12145 N N . GLY B 2 13 ? 109.447 2.700 2.684 1.00 0.00 45 GLY B N 11
ATOM 12146 C CA . GLY B 2 13 ? 110.363 1.878 3.482 1.00 0.00 45 GLY B CA 11
ATOM 12147 C C . GLY B 2 13 ? 111.671 2.586 3.872 1.00 0.00 45 GLY B C 11
ATOM 12148 O O . GLY B 2 13 ? 112.017 3.645 3.342 1.00 0.00 45 GLY B O 11
ATOM 12152 N N . ASP B 2 14 ? 112.413 1.990 4.810 1.00 0.00 46 ASP B N 11
ATOM 12153 C CA . ASP B 2 14 ? 113.709 2.491 5.282 1.00 0.00 46 ASP B CA 11
ATOM 12154 C C . ASP B 2 14 ? 114.844 2.254 4.258 1.00 0.00 46 ASP B C 11
ATOM 12155 O O . ASP B 2 14 ? 114.775 1.291 3.488 1.00 0.00 46 ASP B O 11
ATOM 12179 N N . GLY B 2 16 ? 118.323 1.009 2.401 1.00 0.00 48 GLY B N 11
ATOM 12180 C CA . GLY B 2 16 ? 119.223 -0.147 2.424 1.00 0.00 48 GLY B CA 11
ATOM 12181 C C . GLY B 2 16 ? 120.529 0.118 3.184 1.00 0.00 48 GLY B C 11
ATOM 12182 O O . GLY B 2 16 ? 120.906 1.266 3.435 1.00 0.00 48 GLY B O 11
ATOM 12186 N N . ASP B 2 17 ? 121.224 -0.954 3.565 1.00 0.00 49 ASP B N 11
ATOM 12187 C CA . ASP B 2 17 ? 122.458 -0.881 4.345 1.00 0.00 49 ASP B CA 11
ATOM 12188 C C . ASP B 2 17 ? 123.690 -0.522 3.479 1.00 0.00 49 ASP B C 11
ATOM 12189 O O . ASP B 2 17 ? 123.693 -0.799 2.272 1.00 0.00 49 ASP B O 11
ATOM 12213 N N . GLY B 2 19 ? 127.297 -0.601 1.526 1.00 0.00 51 GLY B N 11
ATOM 12214 C CA . GLY B 2 19 ? 128.160 -1.594 0.879 1.00 0.00 51 GLY B CA 11
ATOM 12215 C C . GLY B 2 19 ? 129.400 -1.964 1.707 1.00 0.00 51 GLY B C 11
ATOM 12216 O O . GLY B 2 19 ? 129.775 -1.265 2.652 1.00 0.00 51 GLY B O 11
ATOM 12220 N N . ASP B 2 20 ? 130.051 -3.074 1.352 1.00 0.00 52 ASP B N 11
ATOM 12221 C CA . ASP B 2 20 ? 131.262 -3.552 2.026 1.00 0.00 52 ASP B CA 11
ATOM 12222 C C . ASP B 2 20 ? 132.500 -2.666 1.748 1.00 0.00 52 ASP B C 11
ATOM 12223 O O . ASP B 2 20 ? 132.633 -2.132 0.640 1.00 0.00 52 ASP B O 11
ATOM 12247 N N . GLY B 2 22 ? 136.276 -1.630 0.591 1.00 0.00 54 GLY B N 11
ATOM 12248 C CA . GLY B 2 22 ? 137.202 -2.079 -0.455 1.00 0.00 54 GLY B CA 11
ATOM 12249 C C . GLY B 2 22 ? 138.387 -2.907 0.070 1.00 0.00 54 GLY B C 11
ATOM 12250 O O . GLY B 2 22 ? 138.650 -2.966 1.274 1.00 0.00 54 GLY B O 11
ATOM 12254 N N . ASP B 2 23 ? 139.119 -3.553 -0.842 1.00 0.00 55 ASP B N 11
ATOM 12255 C CA . ASP B 2 23 ? 140.297 -4.363 -0.514 1.00 0.00 55 ASP B CA 11
ATOM 12256 C C . ASP B 2 23 ? 141.518 -3.519 -0.076 1.00 0.00 55 ASP B C 11
ATOM 12257 O O . ASP B 2 23 ? 141.673 -2.379 -0.533 1.00 0.00 55 ASP B O 11
ATOM 12281 N N . GLY B 2 25 ? 145.306 -1.923 0.070 1.00 0.00 57 GLY B N 11
ATOM 12282 C CA . GLY B 2 25 ? 146.343 -1.534 -0.894 1.00 0.00 57 GLY B CA 11
ATOM 12283 C C . GLY B 2 25 ? 147.578 -2.453 -0.890 1.00 0.00 57 GLY B C 11
ATOM 12284 O O . GLY B 2 25 ? 147.749 -3.297 -0.007 1.00 0.00 57 GLY B O 11
ATOM 12288 N N . ASP B 2 26 ? 148.460 -2.282 -1.880 1.00 0.00 58 ASP B N 11
ATOM 12289 C CA . ASP B 2 26 ? 149.717 -3.033 -2.002 1.00 0.00 58 ASP B CA 11
ATOM 12290 C C . ASP B 2 26 ? 150.862 -2.462 -1.128 1.00 0.00 58 ASP B C 11
ATOM 12291 O O . ASP B 2 26 ? 150.822 -1.283 -0.758 1.00 0.00 58 ASP B O 11
ATOM 12315 N N . GLY B 2 28 ? 154.547 -0.902 0.257 1.00 0.00 60 GLY B N 11
ATOM 12316 C CA . GLY B 2 28 ? 155.687 -0.080 -0.183 1.00 0.00 60 GLY B CA 11
ATOM 12317 C C . GLY B 2 28 ? 156.910 -0.921 -0.602 1.00 0.00 60 GLY B C 11
ATOM 12318 O O . GLY B 2 28 ? 156.942 -2.136 -0.388 1.00 0.00 60 GLY B O 11
ATOM 12322 N N . ASP B 2 29 ? 157.930 -0.282 -1.189 1.00 0.00 61 ASP B N 11
ATOM 12323 C CA . ASP B 2 29 ? 159.059 -0.989 -1.828 1.00 0.00 61 ASP B CA 11
ATOM 12324 C C . ASP B 2 29 ? 160.482 -0.393 -1.655 1.00 0.00 61 ASP B C 11
ATOM 12325 O O . ASP B 2 29 ? 161.402 -1.181 -1.410 1.00 0.00 61 ASP B O 11
ATOM 12349 N N . GLY B 2 31 ? 162.279 1.365 0.572 1.00 0.00 63 GLY B N 11
ATOM 12350 C CA . GLY B 2 31 ? 162.933 1.466 1.886 1.00 0.00 63 GLY B CA 11
ATOM 12351 C C . GLY B 2 31 ? 164.007 0.400 2.167 1.00 0.00 63 GLY B C 11
ATOM 12352 O O . GLY B 2 31 ? 164.859 0.590 3.035 1.00 0.00 63 GLY B O 11
ATOM 12365 N N . PRO C 3 2 ? 83.908 -1.285 -4.419 1.00 0.00 66 PRO C N 11
ATOM 12366 C CA . PRO C 3 2 ? 83.279 -1.608 -3.136 1.00 0.00 66 PRO C CA 11
ATOM 12367 C C . PRO C 3 2 ? 83.346 -0.428 -2.136 1.00 0.00 66 PRO C C 11
ATOM 12368 O O . PRO C 3 2 ? 84.161 0.485 -2.317 1.00 0.00 66 PRO C O 11
ATOM 12394 N N . GLY C 3 4 ? 84.355 1.944 1.006 1.00 0.00 68 GLY C N 11
ATOM 12395 C CA . GLY C 3 4 ? 85.620 2.394 1.658 1.00 0.00 68 GLY C CA 11
ATOM 12396 C C . GLY C 3 4 ? 86.773 1.378 1.780 1.00 0.00 68 GLY C C 11
ATOM 12397 O O . GLY C 3 4 ? 87.058 0.933 2.898 1.00 0.00 68 GLY C O 11
ATOM 12401 N N . PRO C 3 5 ? 87.444 1.001 0.671 1.00 0.00 69 PRO C N 11
ATOM 12402 C CA . PRO C 3 5 ? 88.494 -0.020 0.674 1.00 0.00 69 PRO C CA 11
ATOM 12403 C C . PRO C 3 5 ? 89.843 0.490 1.239 1.00 0.00 69 PRO C C 11
ATOM 12404 O O . PRO C 3 5 ? 90.092 1.702 1.243 1.00 0.00 69 PRO C O 11
ATOM 12430 N N . GLY C 3 7 ? 93.813 1.588 1.382 1.00 0.00 71 GLY C N 11
ATOM 12431 C CA . GLY C 3 7 ? 94.755 2.269 0.486 1.00 0.00 71 GLY C CA 11
ATOM 12432 C C . GLY C 3 7 ? 95.924 1.378 0.013 1.00 0.00 71 GLY C C 11
ATOM 12433 O O . GLY C 3 7 ? 96.184 0.332 0.622 1.00 0.00 71 GLY C O 11
ATOM 12437 N N . PRO C 3 8 ? 96.638 1.762 -1.067 1.00 0.00 72 PRO C N 11
ATOM 12438 C CA . PRO C 3 8 ? 97.779 1.004 -1.591 1.00 0.00 72 PRO C CA 11
ATOM 12439 C C . PRO C 3 8 ? 99.018 0.959 -0.663 1.00 0.00 72 PRO C C 11
ATOM 12440 O O . PRO C 3 8 ? 99.172 1.813 0.217 1.00 0.00 72 PRO C O 11
ATOM 12466 N N . GLY C 3 10 ? 102.964 1.361 0.679 1.00 0.00 74 GLY C N 11
ATOM 12467 C CA . GLY C 3 10 ? 104.104 2.263 0.497 1.00 0.00 74 GLY C CA 11
ATOM 12468 C C . GLY C 3 10 ? 105.235 1.636 -0.342 1.00 0.00 74 GLY C C 11
ATOM 12469 O O . GLY C 3 10 ? 105.365 0.406 -0.375 1.00 0.00 74 GLY C O 11
ATOM 12473 N N . PRO C 3 11 ? 106.064 2.449 -1.025 1.00 0.00 75 PRO C N 11
ATOM 12474 C CA . PRO C 3 11 ? 107.120 1.957 -1.914 1.00 0.00 75 PRO C CA 11
ATOM 12475 C C . PRO C 3 11 ? 108.358 1.428 -1.155 1.00 0.00 75 PRO C C 11
ATOM 12476 O O . PRO C 3 11 ? 108.568 1.787 0.011 1.00 0.00 75 PRO C O 11
ATOM 12502 N N . GLY C 3 13 ? 112.183 1.351 0.183 1.00 0.00 77 GLY C N 11
ATOM 12503 C CA . GLY C 3 13 ? 113.166 2.370 0.571 1.00 0.00 77 GLY C CA 11
ATOM 12504 C C . GLY C 3 13 ? 114.300 2.547 -0.459 1.00 0.00 77 GLY C C 11
ATOM 12505 O O . GLY C 3 13 ? 114.507 1.664 -1.301 1.00 0.00 77 GLY C O 11
ATOM 12509 N N . PRO C 3 14 ? 115.049 3.668 -0.417 1.00 0.00 78 PRO C N 11
ATOM 12510 C CA . PRO C 3 14 ? 116.158 3.905 -1.341 1.00 0.00 78 PRO C CA 11
ATOM 12511 C C . PRO C 3 14 ? 117.320 2.895 -1.184 1.00 0.00 78 PRO C C 11
ATOM 12512 O O . PRO C 3 14 ? 117.533 2.377 -0.080 1.00 0.00 78 PRO C O 11
ATOM 12538 N N . GLY C 3 16 ? 121.094 1.485 -0.466 1.00 0.00 80 GLY C N 11
ATOM 12539 C CA . GLY C 3 16 ? 122.162 1.845 0.473 1.00 0.00 80 GLY C CA 11
ATOM 12540 C C . GLY C 3 16 ? 123.368 2.537 -0.194 1.00 0.00 80 GLY C C 11
ATOM 12541 O O . GLY C 3 16 ? 123.557 2.413 -1.411 1.00 0.00 80 GLY C O 11
ATOM 12545 N N . PRO C 3 17 ? 124.201 3.260 0.579 1.00 0.00 81 PRO C N 11
ATOM 12546 C CA . PRO C 3 17 ? 125.355 3.992 0.051 1.00 0.00 81 PRO C CA 11
ATOM 12547 C C . PRO C 3 17 ? 126.536 3.063 -0.309 1.00 0.00 81 PRO C C 11
ATOM 12548 O O . PRO C 3 17 ? 126.637 1.958 0.241 1.00 0.00 81 PRO C O 11
ATOM 12574 N N . GLY C 3 19 ? 130.202 1.350 -0.092 1.00 0.00 83 GLY C N 11
ATOM 12575 C CA . GLY C 3 19 ? 131.193 1.060 0.947 1.00 0.00 83 GLY C CA 11
ATOM 12576 C C . GLY C 3 19 ? 132.422 1.984 0.868 1.00 0.00 83 GLY C C 11
ATOM 12577 O O . GLY C 3 19 ? 132.692 2.563 -0.192 1.00 0.00 83 GLY C O 11
ATOM 12581 N N . PRO C 3 20 ? 133.183 2.140 1.967 1.00 0.00 84 PRO C N 11
ATOM 12582 C CA . PRO C 3 20 ? 134.335 3.040 2.012 1.00 0.00 84 PRO C CA 11
ATOM 12583 C C . PRO C 3 20 ? 135.545 2.492 1.225 1.00 0.00 84 PRO C C 11
ATOM 12584 O O . PRO C 3 20 ? 135.642 1.276 1.005 1.00 0.00 84 PRO C O 11
ATOM 12610 N N . GLY C 3 22 ? 139.185 0.925 0.723 1.00 0.00 86 GLY C N 11
ATOM 12611 C CA . GLY C 3 22 ? 139.951 -0.052 1.501 1.00 0.00 86 GLY C CA 11
ATOM 12612 C C . GLY C 3 22 ? 141.113 0.571 2.297 1.00 0.00 86 GLY C C 11
ATOM 12613 O O . GLY C 3 22 ? 141.537 1.694 1.991 1.00 0.00 86 GLY C O 11
ATOM 12617 N N . PRO C 3 23 ? 141.650 -0.131 3.315 1.00 0.00 87 PRO C N 11
ATOM 12618 C CA . PRO C 3 23 ? 142.784 0.367 4.089 1.00 0.00 87 PRO C CA 11
ATOM 12619 C C . PRO C 3 23 ? 144.063 0.542 3.239 1.00 0.00 87 PRO C C 11
ATOM 12620 O O . PRO C 3 23 ? 144.275 -0.223 2.289 1.00 0.00 87 PRO C O 11
ATOM 12646 N N . GLY C 3 25 ? 147.917 -0.015 2.094 1.00 0.00 89 GLY C N 11
ATOM 12647 C CA . GLY C 3 25 ? 148.837 -1.156 2.143 1.00 0.00 89 GLY C CA 11
ATOM 12648 C C . GLY C 3 25 ? 149.883 -1.053 3.269 1.00 0.00 89 GLY C C 11
ATOM 12649 O O . GLY C 3 25 ? 150.083 0.029 3.836 1.00 0.00 89 GLY C O 11
ATOM 12653 N N . PRO C 3 26 ? 150.571 -2.160 3.607 1.00 0.00 90 PRO C N 11
ATOM 12654 C CA . PRO C 3 26 ? 151.565 -2.174 4.680 1.00 0.00 90 PRO C CA 11
ATOM 12655 C C . PRO C 3 26 ? 152.844 -1.392 4.298 1.00 0.00 90 PRO C C 11
ATOM 12656 O O . PRO C 3 26 ? 153.150 -1.256 3.106 1.00 0.00 90 PRO C O 11
ATOM 12682 N N . GLY C 3 28 ? 156.732 -0.557 3.382 1.00 0.00 92 GLY C N 11
ATOM 12683 C CA . GLY C 3 28 ? 157.838 -1.237 2.702 1.00 0.00 92 GLY C CA 11
ATOM 12684 C C . GLY C 3 28 ? 158.888 -1.830 3.661 1.00 0.00 92 GLY C C 11
ATOM 12685 O O . GLY C 3 28 ? 158.848 -1.577 4.872 1.00 0.00 92 GLY C O 11
ATOM 12689 N N . PRO C 3 29 ? 159.839 -2.626 3.138 1.00 0.00 93 PRO C N 11
ATOM 12690 C CA . PRO C 3 29 ? 160.845 -3.311 3.951 1.00 0.00 93 PRO C CA 11
ATOM 12691 C C . PRO C 3 29 ? 161.848 -2.333 4.608 1.00 0.00 93 PRO C C 11
ATOM 12692 O O . PRO C 3 29 ? 162.061 -1.229 4.097 1.00 0.00 93 PRO C O 11
ATOM 12718 N N . GLY C 3 31 ? 165.110 -2.571 4.659 1.00 0.00 95 GLY C N 11
ATOM 12719 C CA . GLY C 3 31 ? 166.354 -2.534 3.874 1.00 0.00 95 GLY C CA 11
ATOM 12720 C C . GLY C 3 31 ? 166.366 -3.503 2.684 1.00 0.00 95 GLY C C 11
ATOM 12721 O O . GLY C 3 31 ? 166.775 -3.139 1.583 1.00 0.00 95 GLY C O 11
ATOM 12734 N N . PRO A 1 2 ? 74.133 0.268 3.508 1.00 0.00 2 PRO A N 12
ATOM 12735 C CA . PRO A 1 2 ? 75.238 -0.685 3.687 1.00 0.00 2 PRO A CA 12
ATOM 12736 C C . PRO A 1 2 ? 76.536 -0.289 2.945 1.00 0.00 2 PRO A C 12
ATOM 12737 O O . PRO A 1 2 ? 77.484 -1.078 2.872 1.00 0.00 2 PRO A O 12
ATOM 12748 N N . LYS A 1 3 ? 76.583 0.916 2.360 1.00 0.00 3 LYS A N 12
ATOM 12749 C CA . LYS A 1 3 ? 77.650 1.415 1.476 1.00 0.00 3 LYS A CA 12
ATOM 12750 C C . LYS A 1 3 ? 77.852 2.928 1.624 1.00 0.00 3 LYS A C 12
ATOM 12751 O O . LYS A 1 3 ? 76.923 3.649 1.997 1.00 0.00 3 LYS A O 12
ATOM 12770 N N . GLY A 1 4 ? 79.070 3.401 1.347 1.00 0.00 4 GLY A N 12
ATOM 12771 C CA . GLY A 1 4 ? 79.525 4.763 1.489 1.00 0.00 4 GLY A CA 12
ATOM 12772 C C . GLY A 1 4 ? 80.923 4.974 2.104 1.00 0.00 4 GLY A C 12
ATOM 12773 O O . GLY A 1 4 ? 81.738 5.657 1.475 1.00 0.00 4 GLY A O 12
ATOM 12777 N N . PRO A 1 5 ? 81.226 4.449 3.316 1.00 0.00 5 PRO A N 12
ATOM 12778 C CA . PRO A 1 5 ? 82.462 4.777 4.029 1.00 0.00 5 PRO A CA 12
ATOM 12779 C C . PRO A 1 5 ? 83.765 4.360 3.322 1.00 0.00 5 PRO A C 12
ATOM 12780 O O . PRO A 1 5 ? 83.899 3.252 2.794 1.00 0.00 5 PRO A O 12
ATOM 12791 N N . LYS A 1 6 ? 84.728 5.293 3.330 1.00 0.00 6 LYS A N 12
ATOM 12792 C CA . LYS A 1 6 ? 86.034 5.229 2.653 1.00 0.00 6 LYS A CA 12
ATOM 12793 C C . LYS A 1 6 ? 86.954 4.136 3.214 1.00 0.00 6 LYS A C 12
ATOM 12794 O O . LYS A 1 6 ? 86.992 3.910 4.424 1.00 0.00 6 LYS A O 12
ATOM 12813 N N . GLY A 1 7 ? 87.720 3.483 2.334 1.00 0.00 7 GLY A N 12
ATOM 12814 C CA . GLY A 1 7 ? 88.619 2.376 2.680 1.00 0.00 7 GLY A CA 12
ATOM 12815 C C . GLY A 1 7 ? 89.896 2.781 3.444 1.00 0.00 7 GLY A C 12
ATOM 12816 O O . GLY A 1 7 ? 90.280 3.956 3.436 1.00 0.00 7 GLY A O 12
ATOM 12820 N N . PRO A 1 8 ? 90.572 1.815 4.098 1.00 0.00 8 PRO A N 12
ATOM 12821 C CA . PRO A 1 8 ? 91.788 2.053 4.883 1.00 0.00 8 PRO A CA 12
ATOM 12822 C C . PRO A 1 8 ? 93.062 2.212 4.028 1.00 0.00 8 PRO A C 12
ATOM 12823 O O . PRO A 1 8 ? 93.138 1.766 2.880 1.00 0.00 8 PRO A O 12
ATOM 12834 N N . LYS A 1 9 ? 94.093 2.827 4.622 1.00 0.00 9 LYS A N 12
ATOM 12835 C CA . LYS A 1 9 ? 95.443 3.003 4.052 1.00 0.00 9 LYS A CA 12
ATOM 12836 C C . LYS A 1 9 ? 96.120 1.653 3.719 1.00 0.00 9 LYS A C 12
ATOM 12837 O O . LYS A 1 9 ? 95.973 0.673 4.459 1.00 0.00 9 LYS A O 12
ATOM 12856 N N . GLY A 1 10 ? 96.882 1.613 2.619 1.00 0.00 10 GLY A N 12
ATOM 12857 C CA . GLY A 1 10 ? 97.616 0.428 2.153 1.00 0.00 10 GLY A CA 12
ATOM 12858 C C . GLY A 1 10 ? 98.919 0.124 2.921 1.00 0.00 10 GLY A C 12
ATOM 12859 O O . GLY A 1 10 ? 99.399 0.960 3.695 1.00 0.00 10 GLY A O 12
ATOM 12863 N N . PRO A 1 11 ? 99.514 -1.069 2.720 1.00 0.00 11 PRO A N 12
ATOM 12864 C CA . PRO A 1 11 ? 100.704 -1.524 3.449 1.00 0.00 11 PRO A CA 12
ATOM 12865 C C . PRO A 1 11 ? 102.014 -0.874 2.966 1.00 0.00 11 PRO A C 12
ATOM 12866 O O . PRO A 1 11 ? 102.170 -0.539 1.788 1.00 0.00 11 PRO A O 12
ATOM 12877 N N . LYS A 1 12 ? 102.985 -0.741 3.881 1.00 0.00 12 LYS A N 12
ATOM 12878 C CA . LYS A 1 12 ? 104.359 -0.274 3.609 1.00 0.00 12 LYS A CA 12
ATOM 12879 C C . LYS A 1 12 ? 105.097 -1.192 2.618 1.00 0.00 12 LYS A C 12
ATOM 12880 O O . LYS A 1 12 ? 104.933 -2.415 2.649 1.00 0.00 12 LYS A O 12
ATOM 12899 N N . GLY A 1 13 ? 105.916 -0.600 1.745 1.00 0.00 13 GLY A N 12
ATOM 12900 C CA . GLY A 1 13 ? 106.631 -1.301 0.668 1.00 0.00 13 GLY A CA 12
ATOM 12901 C C . GLY A 1 13 ? 107.868 -2.109 1.113 1.00 0.00 13 GLY A C 12
ATOM 12902 O O . GLY A 1 13 ? 108.336 -1.957 2.248 1.00 0.00 13 GLY A O 12
ATOM 12906 N N . PRO A 1 14 ? 108.413 -2.970 0.229 1.00 0.00 14 PRO A N 12
ATOM 12907 C CA . PRO A 1 14 ? 109.538 -3.858 0.537 1.00 0.00 14 PRO A CA 12
ATOM 12908 C C . PRO A 1 14 ? 110.903 -3.145 0.522 1.00 0.00 14 PRO A C 12
ATOM 12909 O O . PRO A 1 14 ? 111.120 -2.174 -0.210 1.00 0.00 14 PRO A O 12
ATOM 12920 N N . LYS A 1 15 ? 111.853 -3.672 1.304 1.00 0.00 15 LYS A N 12
ATOM 12921 C CA . LYS A 1 15 ? 113.258 -3.225 1.341 1.00 0.00 15 LYS A CA 12
ATOM 12922 C C . LYS A 1 15 ? 113.933 -3.355 -0.037 1.00 0.00 15 LYS A C 12
ATOM 12923 O O . LYS A 1 15 ? 113.712 -4.337 -0.753 1.00 0.00 15 LYS A O 12
ATOM 12942 N N . GLY A 1 16 ? 114.764 -2.375 -0.401 1.00 0.00 16 GLY A N 12
ATOM 12943 C CA . GLY A 1 16 ? 115.488 -2.340 -1.681 1.00 0.00 16 GLY A CA 12
ATOM 12944 C C . GLY A 1 16 ? 116.605 -3.396 -1.827 1.00 0.00 16 GLY A C 12
ATOM 12945 O O . GLY A 1 16 ? 117.008 -4.015 -0.836 1.00 0.00 16 GLY A O 12
ATOM 12949 N N . PRO A 1 17 ? 117.127 -3.612 -3.051 1.00 0.00 17 PRO A N 12
ATOM 12950 C CA . PRO A 1 17 ? 118.192 -4.585 -3.327 1.00 0.00 17 PRO A CA 12
ATOM 12951 C C . PRO A 1 17 ? 119.589 -4.076 -2.921 1.00 0.00 17 PRO A C 12
ATOM 12952 O O . PRO A 1 17 ? 119.845 -2.871 -2.886 1.00 0.00 17 PRO A O 12
ATOM 12963 N N . LYS A 1 18 ? 120.515 -4.999 -2.634 1.00 0.00 18 LYS A N 12
ATOM 12964 C CA . LYS A 1 18 ? 121.902 -4.719 -2.201 1.00 0.00 18 LYS A CA 12
ATOM 12965 C C . LYS A 1 18 ? 122.700 -3.867 -3.214 1.00 0.00 18 LYS A C 12
ATOM 12966 O O . LYS A 1 18 ? 122.506 -3.984 -4.427 1.00 0.00 18 LYS A O 12
ATOM 12985 N N . GLY A 1 19 ? 123.612 -3.027 -2.712 1.00 0.00 19 GLY A N 12
ATOM 12986 C CA . GLY A 1 19 ? 124.453 -2.121 -3.515 1.00 0.00 19 GLY A CA 12
ATOM 12987 C C . GLY A 1 19 ? 125.663 -2.769 -4.227 1.00 0.00 19 GLY A C 12
ATOM 12988 O O . GLY A 1 19 ? 125.956 -3.949 -4.006 1.00 0.00 19 GLY A O 12
ATOM 12992 N N . PRO A 1 20 ? 126.380 -2.009 -5.083 1.00 0.00 20 PRO A N 12
ATOM 12993 C CA . PRO A 1 20 ? 127.535 -2.486 -5.859 1.00 0.00 20 PRO A CA 12
ATOM 12994 C C . PRO A 1 20 ? 128.848 -2.513 -5.051 1.00 0.00 20 PRO A C 12
ATOM 12995 O O . PRO A 1 20 ? 129.026 -1.745 -4.103 1.00 0.00 20 PRO A O 12
ATOM 13006 N N . LYS A 1 21 ? 129.800 -3.372 -5.448 1.00 0.00 21 LYS A N 12
ATOM 13007 C CA . LYS A 1 21 ? 131.126 -3.540 -4.808 1.00 0.00 21 LYS A CA 12
ATOM 13008 C C . LYS A 1 21 ? 131.909 -2.214 -4.685 1.00 0.00 21 LYS A C 12
ATOM 13009 O O . LYS A 1 21 ? 131.883 -1.379 -5.593 1.00 0.00 21 LYS A O 12
ATOM 13028 N N . GLY A 1 22 ? 132.631 -2.041 -3.572 1.00 0.00 22 GLY A N 12
ATOM 13029 C CA . GLY A 1 22 ? 133.437 -0.846 -3.276 1.00 0.00 22 GLY A CA 12
ATOM 13030 C C . GLY A 1 22 ? 134.770 -0.739 -4.048 1.00 0.00 22 GLY A C 12
ATOM 13031 O O . GLY A 1 22 ? 135.225 -1.721 -4.644 1.00 0.00 22 GLY A O 12
ATOM 13035 N N . PRO A 1 23 ? 135.419 0.444 -4.035 1.00 0.00 23 PRO A N 12
ATOM 13036 C CA . PRO A 1 23 ? 136.688 0.690 -4.728 1.00 0.00 23 PRO A CA 12
ATOM 13037 C C . PRO A 1 23 ? 137.909 0.145 -3.961 1.00 0.00 23 PRO A C 12
ATOM 13038 O O . PRO A 1 23 ? 137.896 0.013 -2.733 1.00 0.00 23 PRO A O 12
ATOM 13049 N N . LYS A 1 24 ? 138.998 -0.133 -4.690 1.00 0.00 24 LYS A N 12
ATOM 13050 C CA . LYS A 1 24 ? 140.297 -0.567 -4.139 1.00 0.00 24 LYS A CA 12
ATOM 13051 C C . LYS A 1 24 ? 140.872 0.458 -3.142 1.00 0.00 24 LYS A C 12
ATOM 13052 O O . LYS A 1 24 ? 140.767 1.669 -3.358 1.00 0.00 24 LYS A O 12
ATOM 13071 N N . GLY A 1 25 ? 141.493 -0.027 -2.064 1.00 0.00 25 GLY A N 12
ATOM 13072 C CA . GLY A 1 25 ? 142.119 0.809 -1.028 1.00 0.00 25 GLY A CA 12
ATOM 13073 C C . GLY A 1 25 ? 143.388 1.558 -1.491 1.00 0.00 25 GLY A C 12
ATOM 13074 O O . GLY A 1 25 ? 143.995 1.183 -2.500 1.00 0.00 25 GLY A O 12
ATOM 13078 N N . PRO A 1 26 ? 143.818 2.608 -0.762 1.00 0.00 26 PRO A N 12
ATOM 13079 C CA . PRO A 1 26 ? 144.994 3.413 -1.110 1.00 0.00 26 PRO A CA 12
ATOM 13080 C C . PRO A 1 26 ? 146.328 2.706 -0.804 1.00 0.00 26 PRO A C 12
ATOM 13081 O O . PRO A 1 26 ? 146.404 1.818 0.051 1.00 0.00 26 PRO A O 12
ATOM 13092 N N . LYS A 1 27 ? 147.406 3.136 -1.477 1.00 0.00 27 LYS A N 12
ATOM 13093 C CA . LYS A 1 27 ? 148.784 2.672 -1.221 1.00 0.00 27 LYS A CA 12
ATOM 13094 C C . LYS A 1 27 ? 149.217 2.960 0.228 1.00 0.00 27 LYS A C 12
ATOM 13095 O O . LYS A 1 27 ? 148.827 3.977 0.810 1.00 0.00 27 LYS A O 12
ATOM 13114 N N . GLY A 1 28 ? 150.027 2.067 0.802 1.00 0.00 28 GLY A N 12
ATOM 13115 C CA . GLY A 1 28 ? 150.539 2.185 2.175 1.00 0.00 28 GLY A CA 12
ATOM 13116 C C . GLY A 1 28 ? 151.479 3.382 2.426 1.00 0.00 28 GLY A C 12
ATOM 13117 O O . GLY A 1 28 ? 151.906 4.051 1.478 1.00 0.00 28 GLY A O 12
ATOM 13121 N N . PRO A 1 29 ? 151.826 3.661 3.699 1.00 0.00 29 PRO A N 12
ATOM 13122 C CA . PRO A 1 29 ? 152.658 4.806 4.077 1.00 0.00 29 PRO A CA 12
ATOM 13123 C C . PRO A 1 29 ? 154.104 4.671 3.566 1.00 0.00 29 PRO A C 12
ATOM 13124 O O . PRO A 1 29 ? 154.735 3.619 3.720 1.00 0.00 29 PRO A O 12
ATOM 13135 N N . LYS A 1 30 ? 154.625 5.763 2.984 1.00 0.00 30 LYS A N 12
ATOM 13136 C CA . LYS A 1 30 ? 155.920 5.827 2.267 1.00 0.00 30 LYS A CA 12
ATOM 13137 C C . LYS A 1 30 ? 156.841 6.988 2.688 1.00 0.00 30 LYS A C 12
ATOM 13138 O O . LYS A 1 30 ? 157.916 7.170 2.113 1.00 0.00 30 LYS A O 12
ATOM 13157 N N . GLY A 1 31 ? 156.418 7.791 3.666 1.00 0.00 31 GLY A N 12
ATOM 13158 C CA . GLY A 1 31 ? 157.106 9.009 4.115 1.00 0.00 31 GLY A CA 12
ATOM 13159 C C . GLY A 1 31 ? 156.405 9.695 5.296 1.00 0.00 31 GLY A C 12
ATOM 13160 O O . GLY A 1 31 ? 155.385 9.223 5.804 1.00 0.00 31 GLY A O 12
ATOM 13173 N N . ASP B 2 2 ? 81.022 2.557 -5.994 1.00 0.00 34 ASP B N 12
ATOM 13174 C CA . ASP B 2 2 ? 79.719 2.326 -5.352 1.00 0.00 34 ASP B CA 12
ATOM 13175 C C . ASP B 2 2 ? 79.767 1.835 -3.881 1.00 0.00 34 ASP B C 12
ATOM 13176 O O . ASP B 2 2 ? 78.977 2.354 -3.084 1.00 0.00 34 ASP B O 12
ATOM 13200 N N . GLY B 2 4 ? 82.172 2.299 -1.554 1.00 0.00 36 GLY B N 12
ATOM 13201 C CA . GLY B 2 4 ? 82.783 3.416 -0.839 1.00 0.00 36 GLY B CA 12
ATOM 13202 C C . GLY B 2 4 ? 84.000 3.967 -1.591 1.00 0.00 36 GLY B C 12
ATOM 13203 O O . GLY B 2 4 ? 84.508 3.327 -2.515 1.00 0.00 36 GLY B O 12
ATOM 13207 N N . ASP B 2 5 ? 84.494 5.137 -1.181 1.00 0.00 37 ASP B N 12
ATOM 13208 C CA . ASP B 2 5 ? 85.693 5.743 -1.755 1.00 0.00 37 ASP B CA 12
ATOM 13209 C C . ASP B 2 5 ? 86.972 4.909 -1.471 1.00 0.00 37 ASP B C 12
ATOM 13210 O O . ASP B 2 5 ? 87.103 4.342 -0.378 1.00 0.00 37 ASP B O 12
ATOM 13234 N N . GLY B 2 7 ? 90.803 3.802 -0.364 1.00 0.00 39 GLY B N 12
ATOM 13235 C CA . GLY B 2 7 ? 91.823 4.158 0.627 1.00 0.00 39 GLY B CA 12
ATOM 13236 C C . GLY B 2 7 ? 93.147 4.648 0.016 1.00 0.00 39 GLY B C 12
ATOM 13237 O O . GLY B 2 7 ? 93.407 4.494 -1.179 1.00 0.00 39 GLY B O 12
ATOM 13241 N N . ASP B 2 8 ? 93.990 5.261 0.851 1.00 0.00 40 ASP B N 12
ATOM 13242 C CA . ASP B 2 8 ? 95.237 5.921 0.447 1.00 0.00 40 ASP B CA 12
ATOM 13243 C C . ASP B 2 8 ? 96.437 4.957 0.254 1.00 0.00 40 ASP B C 12
ATOM 13244 O O . ASP B 2 8 ? 96.518 3.936 0.946 1.00 0.00 40 ASP B O 12
ATOM 13268 N N . GLY B 2 10 ? 100.173 3.157 0.560 1.00 0.00 42 GLY B N 12
ATOM 13269 C CA . GLY B 2 10 ? 101.124 2.868 1.644 1.00 0.00 42 GLY B CA 12
ATOM 13270 C C . GLY B 2 10 ? 102.474 3.601 1.525 1.00 0.00 42 GLY B C 12
ATOM 13271 O O . GLY B 2 10 ? 102.811 4.164 0.481 1.00 0.00 42 GLY B O 12
ATOM 13275 N N . ASP B 2 11 ? 103.260 3.594 2.608 1.00 0.00 43 ASP B N 12
ATOM 13276 C CA . ASP B 2 11 ? 104.578 4.241 2.688 1.00 0.00 43 ASP B CA 12
ATOM 13277 C C . ASP B 2 11 ? 105.682 3.501 1.891 1.00 0.00 43 ASP B C 12
ATOM 13278 O O . ASP B 2 11 ? 105.661 2.267 1.823 1.00 0.00 43 ASP B O 12
ATOM 13302 N N . GLY B 2 13 ? 109.240 1.592 0.932 1.00 0.00 45 GLY B N 12
ATOM 13303 C CA . GLY B 2 13 ? 110.174 0.680 1.601 1.00 0.00 45 GLY B CA 12
ATOM 13304 C C . GLY B 2 13 ? 111.542 1.305 1.920 1.00 0.00 45 GLY B C 12
ATOM 13305 O O . GLY B 2 13 ? 111.917 2.349 1.379 1.00 0.00 45 GLY B O 12
ATOM 13309 N N . ASP B 2 14 ? 112.299 0.660 2.812 1.00 0.00 46 ASP B N 12
ATOM 13310 C CA . ASP B 2 14 ? 113.631 1.101 3.240 1.00 0.00 46 ASP B CA 12
ATOM 13311 C C . ASP B 2 14 ? 114.724 0.819 2.182 1.00 0.00 46 ASP B C 12
ATOM 13312 O O . ASP B 2 14 ? 114.595 -0.140 1.413 1.00 0.00 46 ASP B O 12
ATOM 13336 N N . GLY B 2 16 ? 118.153 -0.559 0.279 1.00 0.00 48 GLY B N 12
ATOM 13337 C CA . GLY B 2 16 ? 118.996 -1.756 0.300 1.00 0.00 48 GLY B CA 12
ATOM 13338 C C . GLY B 2 16 ? 120.271 -1.593 1.136 1.00 0.00 48 GLY B C 12
ATOM 13339 O O . GLY B 2 16 ? 120.691 -0.480 1.461 1.00 0.00 48 GLY B O 12
ATOM 13343 N N . ASP B 2 17 ? 120.895 -2.716 1.492 1.00 0.00 49 ASP B N 12
ATOM 13344 C CA . ASP B 2 17 ? 122.131 -2.740 2.271 1.00 0.00 49 ASP B CA 12
ATOM 13345 C C . ASP B 2 17 ? 123.367 -2.394 1.408 1.00 0.00 49 ASP B C 12
ATOM 13346 O O . ASP B 2 17 ? 123.337 -2.602 0.188 1.00 0.00 49 ASP B O 12
ATOM 13370 N N . GLY B 2 19 ? 126.964 -2.442 -0.619 1.00 0.00 51 GLY B N 12
ATOM 13371 C CA . GLY B 2 19 ? 127.770 -3.411 -1.367 1.00 0.00 51 GLY B CA 12
ATOM 13372 C C . GLY B 2 19 ? 128.914 -4.044 -0.564 1.00 0.00 51 GLY B C 12
ATOM 13373 O O . GLY B 2 19 ? 129.229 -3.632 0.555 1.00 0.00 51 GLY B O 12
ATOM 13377 N N . ASP B 2 20 ? 129.562 -5.053 -1.150 1.00 0.00 52 ASP B N 12
ATOM 13378 C CA . ASP B 2 20 ? 130.714 -5.719 -0.551 1.00 0.00 52 ASP B CA 12
ATOM 13379 C C . ASP B 2 20 ? 131.973 -4.817 -0.558 1.00 0.00 52 ASP B C 12
ATOM 13380 O O . ASP B 2 20 ? 132.134 -4.008 -1.482 1.00 0.00 52 ASP B O 12
ATOM 13404 N N . GLY B 2 22 ? 135.712 -3.224 -1.125 1.00 0.00 54 GLY B N 12
ATOM 13405 C CA . GLY B 2 22 ? 136.721 -3.244 -2.190 1.00 0.00 54 GLY B CA 12
ATOM 13406 C C . GLY B 2 22 ? 138.006 -4.004 -1.823 1.00 0.00 54 GLY B C 12
ATOM 13407 O O . GLY B 2 22 ? 138.224 -4.386 -0.671 1.00 0.00 54 GLY B O 12
ATOM 13411 N N . ASP B 2 23 ? 138.871 -4.227 -2.816 1.00 0.00 55 ASP B N 12
ATOM 13412 C CA . ASP B 2 23 ? 140.140 -4.947 -2.653 1.00 0.00 55 ASP B CA 12
ATOM 13413 C C . ASP B 2 23 ? 141.207 -4.144 -1.867 1.00 0.00 55 ASP B C 12
ATOM 13414 O O . ASP B 2 23 ? 141.205 -2.909 -1.914 1.00 0.00 55 ASP B O 12
ATOM 13438 N N . GLY B 2 25 ? 144.653 -2.152 -0.793 1.00 0.00 57 GLY B N 12
ATOM 13439 C CA . GLY B 2 25 ? 145.703 -1.338 -1.413 1.00 0.00 57 GLY B CA 12
ATOM 13440 C C . GLY B 2 25 ? 147.090 -1.988 -1.343 1.00 0.00 57 GLY B C 12
ATOM 13441 O O . GLY B 2 25 ? 147.338 -2.888 -0.542 1.00 0.00 57 GLY B O 12
ATOM 13445 N N . ASP B 2 26 ? 147.989 -1.566 -2.230 1.00 0.00 58 ASP B N 12
ATOM 13446 C CA . ASP B 2 26 ? 149.357 -2.087 -2.355 1.00 0.00 58 ASP B CA 12
ATOM 13447 C C . ASP B 2 26 ? 150.380 -1.480 -1.358 1.00 0.00 58 ASP B C 12
ATOM 13448 O O . ASP B 2 26 ? 150.138 -0.402 -0.805 1.00 0.00 58 ASP B O 12
ATOM 13472 N N . GLY B 2 28 ? 153.634 0.170 0.889 1.00 0.00 60 GLY B N 12
ATOM 13473 C CA . GLY B 2 28 ? 154.248 1.514 1.056 1.00 0.00 60 GLY B CA 12
ATOM 13474 C C . GLY B 2 28 ? 155.614 1.854 0.488 1.00 0.00 60 GLY B C 12
ATOM 13475 O O . GLY B 2 28 ? 156.284 2.821 0.832 1.00 0.00 60 GLY B O 12
ATOM 13479 N N . ASP B 2 29 ? 156.008 0.932 -0.327 1.00 0.00 61 ASP B N 12
ATOM 13480 C CA . ASP B 2 29 ? 157.211 0.892 -1.171 1.00 0.00 61 ASP B CA 12
ATOM 13481 C C . ASP B 2 29 ? 157.534 2.290 -1.781 1.00 0.00 61 ASP B C 12
ATOM 13482 O O . ASP B 2 29 ? 156.693 2.838 -2.504 1.00 0.00 61 ASP B O 12
ATOM 13506 N N . GLY B 2 31 ? 158.985 3.123 -4.402 1.00 0.00 63 GLY B N 12
ATOM 13507 C CA . GLY B 2 31 ? 158.952 3.030 -5.866 1.00 0.00 63 GLY B CA 12
ATOM 13508 C C . GLY B 2 31 ? 157.862 2.069 -6.364 1.00 0.00 63 GLY B C 12
ATOM 13509 O O . GLY B 2 31 ? 156.760 2.006 -5.814 1.00 0.00 63 GLY B O 12
ATOM 13522 N N . PRO C 3 2 ? 85.660 -0.819 6.709 1.00 0.00 66 PRO C N 12
ATOM 13523 C CA . PRO C 3 2 ? 84.854 -0.132 5.694 1.00 0.00 66 PRO C CA 12
ATOM 13524 C C . PRO C 3 2 ? 84.556 -0.970 4.430 1.00 0.00 66 PRO C C 12
ATOM 13525 O O . PRO C 3 2 ? 85.379 -1.805 4.036 1.00 0.00 66 PRO C O 12
ATOM 13551 N N . GLY C 3 4 ? 84.339 0.502 1.338 1.00 0.00 68 GLY C N 12
ATOM 13552 C CA . GLY C 3 4 ? 85.275 1.067 0.351 1.00 0.00 68 GLY C CA 12
ATOM 13553 C C . GLY C 3 4 ? 86.619 0.308 0.319 1.00 0.00 68 GLY C C 12
ATOM 13554 O O . GLY C 3 4 ? 87.060 -0.186 1.364 1.00 0.00 68 GLY C O 12
ATOM 13558 N N . PRO C 3 5 ? 87.288 0.192 -0.845 1.00 0.00 69 PRO C N 12
ATOM 13559 C CA . PRO C 3 5 ? 88.431 -0.709 -1.004 1.00 0.00 69 PRO C CA 12
ATOM 13560 C C . PRO C 3 5 ? 89.711 -0.173 -0.322 1.00 0.00 69 PRO C C 12
ATOM 13561 O O . PRO C 3 5 ? 89.974 1.033 -0.391 1.00 0.00 69 PRO C O 12
ATOM 13587 N N . GLY C 3 7 ? 93.690 0.861 0.141 1.00 0.00 71 GLY C N 12
ATOM 13588 C CA . GLY C 3 7 ? 94.668 1.504 -0.743 1.00 0.00 71 GLY C CA 12
ATOM 13589 C C . GLY C 3 7 ? 95.781 0.568 -1.255 1.00 0.00 71 GLY C C 12
ATOM 13590 O O . GLY C 3 7 ? 95.985 -0.520 -0.701 1.00 0.00 71 GLY C O 12
ATOM 13594 N N . PRO C 3 8 ? 96.519 0.976 -2.307 1.00 0.00 72 PRO C N 12
ATOM 13595 C CA . PRO C 3 8 ? 97.584 0.177 -2.919 1.00 0.00 72 PRO C CA 12
ATOM 13596 C C . PRO C 3 8 ? 98.855 0.101 -2.041 1.00 0.00 72 PRO C C 12
ATOM 13597 O O . PRO C 3 8 ? 99.058 0.954 -1.166 1.00 0.00 72 PRO C O 12
ATOM 13623 N N . GLY C 3 10 ? 102.783 0.540 -0.839 1.00 0.00 74 GLY C N 12
ATOM 13624 C CA . GLY C 3 10 ? 103.903 1.457 -1.059 1.00 0.00 74 GLY C CA 12
ATOM 13625 C C . GLY C 3 10 ? 104.993 0.855 -1.968 1.00 0.00 74 GLY C C 12
ATOM 13626 O O . GLY C 3 10 ? 105.106 -0.373 -2.062 1.00 0.00 74 GLY C O 12
ATOM 13630 N N . PRO C 3 11 ? 105.803 1.689 -2.647 1.00 0.00 75 PRO C N 12
ATOM 13631 C CA . PRO C 3 11 ? 106.811 1.222 -3.602 1.00 0.00 75 PRO C CA 12
ATOM 13632 C C . PRO C 3 11 ? 108.045 0.587 -2.921 1.00 0.00 75 PRO C C 12
ATOM 13633 O O . PRO C 3 11 ? 108.321 0.878 -1.750 1.00 0.00 75 PRO C O 12
ATOM 13659 N N . GLY C 3 13 ? 111.956 0.201 -1.798 1.00 0.00 77 GLY C N 12
ATOM 13660 C CA . GLY C 3 13 ? 113.089 1.085 -1.503 1.00 0.00 77 GLY C CA 12
ATOM 13661 C C . GLY C 3 13 ? 114.171 1.065 -2.602 1.00 0.00 77 GLY C C 12
ATOM 13662 O O . GLY C 3 13 ? 114.200 0.141 -3.425 1.00 0.00 77 GLY C O 12
ATOM 13666 N N . PRO C 3 14 ? 115.074 2.063 -2.635 1.00 0.00 78 PRO C N 12
ATOM 13667 C CA . PRO C 3 14 ? 116.113 2.171 -3.662 1.00 0.00 78 PRO C CA 12
ATOM 13668 C C . PRO C 3 14 ? 117.242 1.132 -3.488 1.00 0.00 78 PRO C C 12
ATOM 13669 O O . PRO C 3 14 ? 117.438 0.616 -2.379 1.00 0.00 78 PRO C O 12
ATOM 13695 N N . GLY C 3 16 ? 120.913 -0.254 -2.652 1.00 0.00 80 GLY C N 12
ATOM 13696 C CA . GLY C 3 16 ? 121.822 0.093 -1.558 1.00 0.00 80 GLY C CA 12
ATOM 13697 C C . GLY C 3 16 ? 123.041 0.928 -1.992 1.00 0.00 80 GLY C C 12
ATOM 13698 O O . GLY C 3 16 ? 123.391 0.941 -3.179 1.00 0.00 80 GLY C O 12
ATOM 13702 N N . PRO C 3 17 ? 123.707 1.624 -1.050 1.00 0.00 81 PRO C N 12
ATOM 13703 C CA . PRO C 3 17 ? 124.929 2.372 -1.337 1.00 0.00 81 PRO C CA 12
ATOM 13704 C C . PRO C 3 17 ? 126.112 1.502 -1.814 1.00 0.00 81 PRO C C 12
ATOM 13705 O O . PRO C 3 17 ? 126.169 0.308 -1.495 1.00 0.00 81 PRO C O 12
ATOM 13731 N N . GLY C 3 19 ? 129.681 -0.317 -1.722 1.00 0.00 83 GLY C N 12
ATOM 13732 C CA . GLY C 3 19 ? 130.406 -0.953 -0.624 1.00 0.00 83 GLY C CA 12
ATOM 13733 C C . GLY C 3 19 ? 131.586 -0.105 -0.124 1.00 0.00 83 GLY C C 12
ATOM 13734 O O . GLY C 3 19 ? 132.060 0.780 -0.848 1.00 0.00 83 GLY C O 12
ATOM 13738 N N . PRO C 3 20 ? 132.088 -0.356 1.099 1.00 0.00 84 PRO C N 12
ATOM 13739 C CA . PRO C 3 20 ? 133.206 0.406 1.640 1.00 0.00 84 PRO C CA 12
ATOM 13740 C C . PRO C 3 20 ? 134.514 0.291 0.831 1.00 0.00 84 PRO C C 12
ATOM 13741 O O . PRO C 3 20 ? 134.800 -0.780 0.278 1.00 0.00 84 PRO C O 12
ATOM 13767 N N . GLY C 3 22 ? 138.327 -0.534 0.123 1.00 0.00 86 GLY C N 12
ATOM 13768 C CA . GLY C 3 22 ? 139.193 -1.592 0.651 1.00 0.00 86 GLY C CA 12
ATOM 13769 C C . GLY C 3 22 ? 140.233 -1.078 1.665 1.00 0.00 86 GLY C C 12
ATOM 13770 O O . GLY C 3 22 ? 140.494 0.131 1.723 1.00 0.00 86 GLY C O 12
ATOM 13774 N N . PRO C 3 23 ? 140.847 -1.969 2.468 1.00 0.00 87 PRO C N 12
ATOM 13775 C CA . PRO C 3 23 ? 141.848 -1.565 3.450 1.00 0.00 87 PRO C CA 12
ATOM 13776 C C . PRO C 3 23 ? 143.095 -0.909 2.813 1.00 0.00 87 PRO C C 12
ATOM 13777 O O . PRO C 3 23 ? 143.555 -1.380 1.765 1.00 0.00 87 PRO C O 12
ATOM 13803 N N . GLY C 3 25 ? 147.025 -0.226 2.056 1.00 0.00 89 GLY C N 12
ATOM 13804 C CA . GLY C 3 25 ? 148.184 -1.116 1.971 1.00 0.00 89 GLY C CA 12
ATOM 13805 C C . GLY C 3 25 ? 149.093 -1.064 3.211 1.00 0.00 89 GLY C C 12
ATOM 13806 O O . GLY C 3 25 ? 149.074 -0.075 3.955 1.00 0.00 89 GLY C O 12
ATOM 13810 N N . PRO C 3 26 ? 149.909 -2.108 3.444 1.00 0.00 90 PRO C N 12
ATOM 13811 C CA . PRO C 3 26 ? 150.833 -2.160 4.577 1.00 0.00 90 PRO C CA 12
ATOM 13812 C C . PRO C 3 26 ? 152.009 -1.173 4.405 1.00 0.00 90 PRO C C 12
ATOM 13813 O O . PRO C 3 26 ? 152.275 -0.721 3.285 1.00 0.00 90 PRO C O 12
ATOM 13839 N N . GLY C 3 28 ? 155.986 0.099 3.945 1.00 0.00 92 GLY C N 12
ATOM 13840 C CA . GLY C 3 28 ? 156.965 -0.319 2.932 1.00 0.00 92 GLY C CA 12
ATOM 13841 C C . GLY C 3 28 ? 157.857 -1.485 3.411 1.00 0.00 92 GLY C C 12
ATOM 13842 O O . GLY C 3 28 ? 158.136 -1.573 4.614 1.00 0.00 92 GLY C O 12
ATOM 13846 N N . PRO C 3 29 ? 158.294 -2.392 2.508 1.00 0.00 93 PRO C N 12
ATOM 13847 C CA . PRO C 3 29 ? 159.116 -3.557 2.857 1.00 0.00 93 PRO C CA 12
ATOM 13848 C C . PRO C 3 29 ? 160.372 -3.234 3.697 1.00 0.00 93 PRO C C 12
ATOM 13849 O O . PRO C 3 29 ? 160.984 -2.176 3.506 1.00 0.00 93 PRO C O 12
ATOM 13875 N N . GLY C 3 31 ? 163.302 -4.563 3.393 1.00 0.00 95 GLY C N 12
ATOM 13876 C CA . GLY C 3 31 ? 164.448 -4.658 2.482 1.00 0.00 95 GLY C CA 12
ATOM 13877 C C . GLY C 3 31 ? 164.041 -5.073 1.061 1.00 0.00 95 GLY C C 12
ATOM 13878 O O . GLY C 3 31 ? 162.877 -5.372 0.785 1.00 0.00 95 GLY C O 12
ATOM 13891 N N . PRO A 1 2 ? 74.112 5.386 -1.322 1.00 0.00 2 PRO A N 13
ATOM 13892 C CA . PRO A 1 2 ? 75.419 6.051 -1.354 1.00 0.00 2 PRO A CA 13
ATOM 13893 C C . PRO A 1 2 ? 75.836 6.637 0.012 1.00 0.00 2 PRO A C 13
ATOM 13894 O O . PRO A 1 2 ? 75.094 6.574 0.998 1.00 0.00 2 PRO A O 13
ATOM 13905 N N . LYS A 1 3 ? 77.045 7.225 0.060 1.00 0.00 3 LYS A N 13
ATOM 13906 C CA . LYS A 1 3 ? 77.702 7.779 1.269 1.00 0.00 3 LYS A CA 13
ATOM 13907 C C . LYS A 1 3 ? 77.929 6.746 2.394 1.00 0.00 3 LYS A C 13
ATOM 13908 O O . LYS A 1 3 ? 78.056 7.107 3.568 1.00 0.00 3 LYS A O 13
ATOM 13927 N N . GLY A 1 4 ? 77.999 5.462 2.035 1.00 0.00 4 GLY A N 13
ATOM 13928 C CA . GLY A 1 4 ? 78.427 4.354 2.894 1.00 0.00 4 GLY A CA 13
ATOM 13929 C C . GLY A 1 4 ? 79.956 4.293 3.094 1.00 0.00 4 GLY A C 13
ATOM 13930 O O . GLY A 1 4 ? 80.663 5.258 2.779 1.00 0.00 4 GLY A O 13
ATOM 13934 N N . PRO A 1 5 ? 80.487 3.185 3.648 1.00 0.00 5 PRO A N 13
ATOM 13935 C CA . PRO A 1 5 ? 81.888 3.089 4.059 1.00 0.00 5 PRO A CA 13
ATOM 13936 C C . PRO A 1 5 ? 82.903 3.248 2.909 1.00 0.00 5 PRO A C 13
ATOM 13937 O O . PRO A 1 5 ? 82.776 2.641 1.843 1.00 0.00 5 PRO A O 13
ATOM 13948 N N . LYS A 1 6 ? 83.936 4.063 3.170 1.00 0.00 6 LYS A N 13
ATOM 13949 C CA . LYS A 1 6 ? 85.125 4.274 2.329 1.00 0.00 6 LYS A CA 13
ATOM 13950 C C . LYS A 1 6 ? 85.962 2.990 2.199 1.00 0.00 6 LYS A C 13
ATOM 13951 O O . LYS A 1 6 ? 86.133 2.259 3.178 1.00 0.00 6 LYS A O 13
ATOM 13970 N N . GLY A 1 7 ? 86.526 2.750 1.012 1.00 0.00 7 GLY A N 13
ATOM 13971 C CA . GLY A 1 7 ? 87.361 1.579 0.723 1.00 0.00 7 GLY A CA 13
ATOM 13972 C C . GLY A 1 7 ? 88.678 1.537 1.521 1.00 0.00 7 GLY A C 13
ATOM 13973 O O . GLY A 1 7 ? 89.173 2.583 1.956 1.00 0.00 7 GLY A O 13
ATOM 13977 N N . PRO A 1 8 ? 89.273 0.344 1.718 1.00 0.00 8 PRO A N 13
ATOM 13978 C CA . PRO A 1 8 ? 90.489 0.179 2.516 1.00 0.00 8 PRO A CA 13
ATOM 13979 C C . PRO A 1 8 ? 91.742 0.775 1.851 1.00 0.00 8 PRO A C 13
ATOM 13980 O O . PRO A 1 8 ? 91.902 0.746 0.625 1.00 0.00 8 PRO A O 13
ATOM 13991 N N . LYS A 1 9 ? 92.658 1.275 2.689 1.00 0.00 9 LYS A N 13
ATOM 13992 C CA . LYS A 1 9 ? 94.012 1.708 2.307 1.00 0.00 9 LYS A CA 13
ATOM 13993 C C . LYS A 1 9 ? 94.876 0.501 1.902 1.00 0.00 9 LYS A C 13
ATOM 13994 O O . LYS A 1 9 ? 94.770 -0.568 2.511 1.00 0.00 9 LYS A O 13
ATOM 14013 N N . GLY A 1 10 ? 95.742 0.665 0.899 1.00 0.00 10 GLY A N 13
ATOM 14014 C CA . GLY A 1 10 ? 96.654 -0.402 0.453 1.00 0.00 10 GLY A CA 13
ATOM 14015 C C . GLY A 1 10 ? 97.786 -0.726 1.453 1.00 0.00 10 GLY A C 13
ATOM 14016 O O . GLY A 1 10 ? 98.110 0.106 2.307 1.00 0.00 10 GLY A O 13
ATOM 14020 N N . PRO A 1 11 ? 98.416 -1.916 1.357 1.00 0.00 11 PRO A N 13
ATOM 14021 C CA . PRO A 1 11 ? 99.520 -2.318 2.236 1.00 0.00 11 PRO A CA 13
ATOM 14022 C C . PRO A 1 11 ? 100.836 -1.579 1.937 1.00 0.00 11 PRO A C 13
ATOM 14023 O O . PRO A 1 11 ? 101.051 -1.054 0.838 1.00 0.00 11 PRO A O 13
ATOM 14034 N N . LYS A 1 12 ? 101.745 -1.587 2.922 1.00 0.00 12 LYS A N 13
ATOM 14035 C CA . LYS A 1 12 ? 103.128 -1.095 2.803 1.00 0.00 12 LYS A CA 13
ATOM 14036 C C . LYS A 1 12 ? 103.896 -1.839 1.693 1.00 0.00 12 LYS A C 13
ATOM 14037 O O . LYS A 1 12 ? 103.782 -3.062 1.567 1.00 0.00 12 LYS A O 13
ATOM 14056 N N . GLY A 1 13 ? 104.690 -1.109 0.906 1.00 0.00 13 GLY A N 13
ATOM 14057 C CA . GLY A 1 13 ? 105.513 -1.662 -0.176 1.00 0.00 13 GLY A CA 13
ATOM 14058 C C . GLY A 1 13 ? 106.726 -2.480 0.309 1.00 0.00 13 GLY A C 13
ATOM 14059 O O . GLY A 1 13 ? 107.115 -2.383 1.478 1.00 0.00 13 GLY A O 13
ATOM 14063 N N . PRO A 1 14 ? 107.344 -3.289 -0.572 1.00 0.00 14 PRO A N 13
ATOM 14064 C CA . PRO A 1 14 ? 108.465 -4.160 -0.211 1.00 0.00 14 PRO A CA 13
ATOM 14065 C C . PRO A 1 14 ? 109.780 -3.388 -0.008 1.00 0.00 14 PRO A C 13
ATOM 14066 O O . PRO A 1 14 ? 110.020 -2.344 -0.623 1.00 0.00 14 PRO A O 13
ATOM 14077 N N . LYS A 1 15 ? 110.665 -3.934 0.835 1.00 0.00 15 LYS A N 13
ATOM 14078 C CA . LYS A 1 15 ? 112.030 -3.426 1.060 1.00 0.00 15 LYS A CA 13
ATOM 14079 C C . LYS A 1 15 ? 112.838 -3.387 -0.252 1.00 0.00 15 LYS A C 13
ATOM 14080 O O . LYS A 1 15 ? 112.763 -4.317 -1.060 1.00 0.00 15 LYS A O 13
ATOM 14099 N N . GLY A 1 16 ? 113.619 -2.322 -0.455 1.00 0.00 16 GLY A N 13
ATOM 14100 C CA . GLY A 1 16 ? 114.474 -2.147 -1.638 1.00 0.00 16 GLY A CA 13
ATOM 14101 C C . GLY A 1 16 ? 115.660 -3.131 -1.713 1.00 0.00 16 GLY A C 13
ATOM 14102 O O . GLY A 1 16 ? 116.044 -3.716 -0.694 1.00 0.00 16 GLY A O 13
ATOM 14106 N N . PRO A 1 17 ? 116.266 -3.324 -2.901 1.00 0.00 17 PRO A N 13
ATOM 14107 C CA . PRO A 1 17 ? 117.393 -4.243 -3.094 1.00 0.00 17 PRO A CA 13
ATOM 14108 C C . PRO A 1 17 ? 118.731 -3.670 -2.589 1.00 0.00 17 PRO A C 13
ATOM 14109 O O . PRO A 1 17 ? 118.956 -2.457 -2.593 1.00 0.00 17 PRO A O 13
ATOM 14120 N N . LYS A 1 18 ? 119.644 -4.555 -2.174 1.00 0.00 18 LYS A N 13
ATOM 14121 C CA . LYS A 1 18 ? 121.001 -4.224 -1.696 1.00 0.00 18 LYS A CA 13
ATOM 14122 C C . LYS A 1 18 ? 121.847 -3.506 -2.766 1.00 0.00 18 LYS A C 13
ATOM 14123 O O . LYS A 1 18 ? 121.719 -3.786 -3.962 1.00 0.00 18 LYS A O 13
ATOM 14142 N N . GLY A 1 19 ? 122.733 -2.605 -2.333 1.00 0.00 19 GLY A N 13
ATOM 14143 C CA . GLY A 1 19 ? 123.651 -1.865 -3.214 1.00 0.00 19 GLY A CA 13
ATOM 14144 C C . GLY A 1 19 ? 124.824 -2.699 -3.775 1.00 0.00 19 GLY A C 13
ATOM 14145 O O . GLY A 1 19 ? 125.119 -3.781 -3.258 1.00 0.00 19 GLY A O 13
ATOM 14149 N N . PRO A 1 20 ? 125.518 -2.211 -4.825 1.00 0.00 20 PRO A N 13
ATOM 14150 C CA . PRO A 1 20 ? 126.634 -2.919 -5.467 1.00 0.00 20 PRO A CA 13
ATOM 14151 C C . PRO A 1 20 ? 127.945 -2.851 -4.660 1.00 0.00 20 PRO A C 13
ATOM 14152 O O . PRO A 1 20 ? 128.226 -1.863 -3.979 1.00 0.00 20 PRO A O 13
ATOM 14163 N N . LYS A 1 21 ? 128.778 -3.894 -4.770 1.00 0.00 21 LYS A N 13
ATOM 14164 C CA . LYS A 1 21 ? 130.122 -3.974 -4.161 1.00 0.00 21 LYS A CA 13
ATOM 14165 C C . LYS A 1 21 ? 131.083 -2.915 -4.734 1.00 0.00 21 LYS A C 13
ATOM 14166 O O . LYS A 1 21 ? 131.034 -2.591 -5.922 1.00 0.00 21 LYS A O 13
ATOM 14185 N N . GLY A 1 22 ? 131.975 -2.397 -3.885 1.00 0.00 22 GLY A N 13
ATOM 14186 C CA . GLY A 1 22 ? 132.944 -1.347 -4.245 1.00 0.00 22 GLY A CA 13
ATOM 14187 C C . GLY A 1 22 ? 134.177 -1.840 -5.032 1.00 0.00 22 GLY A C 13
ATOM 14188 O O . GLY A 1 22 ? 134.472 -3.041 -5.036 1.00 0.00 22 GLY A O 13
ATOM 14192 N N . PRO A 1 23 ? 134.916 -0.930 -5.701 1.00 0.00 23 PRO A N 13
ATOM 14193 C CA . PRO A 1 23 ? 136.088 -1.261 -6.522 1.00 0.00 23 PRO A CA 13
ATOM 14194 C C . PRO A 1 23 ? 137.365 -1.523 -5.701 1.00 0.00 23 PRO A C 13
ATOM 14195 O O . PRO A 1 23 ? 137.505 -1.083 -4.556 1.00 0.00 23 PRO A O 13
ATOM 14206 N N . LYS A 1 24 ? 138.329 -2.217 -6.318 1.00 0.00 24 LYS A N 13
ATOM 14207 C CA . LYS A 1 24 ? 139.668 -2.493 -5.769 1.00 0.00 24 LYS A CA 13
ATOM 14208 C C . LYS A 1 24 ? 140.466 -1.206 -5.483 1.00 0.00 24 LYS A C 13
ATOM 14209 O O . LYS A 1 24 ? 140.385 -0.234 -6.238 1.00 0.00 24 LYS A O 13
ATOM 14228 N N . GLY A 1 25 ? 141.262 -1.216 -4.410 1.00 0.00 25 GLY A N 13
ATOM 14229 C CA . GLY A 1 25 ? 142.133 -0.100 -4.012 1.00 0.00 25 GLY A CA 13
ATOM 14230 C C . GLY A 1 25 ? 143.413 0.056 -4.861 1.00 0.00 25 GLY A C 13
ATOM 14231 O O . GLY A 1 25 ? 143.768 -0.847 -5.626 1.00 0.00 25 GLY A O 13
ATOM 14235 N N . PRO A 1 26 ? 144.128 1.193 -4.740 1.00 0.00 26 PRO A N 13
ATOM 14236 C CA . PRO A 1 26 ? 145.344 1.479 -5.510 1.00 0.00 26 PRO A CA 13
ATOM 14237 C C . PRO A 1 26 ? 146.576 0.709 -4.998 1.00 0.00 26 PRO A C 13
ATOM 14238 O O . PRO A 1 26 ? 146.631 0.276 -3.844 1.00 0.00 26 PRO A O 13
ATOM 14249 N N . LYS A 1 27 ? 147.599 0.571 -5.853 1.00 0.00 27 LYS A N 13
ATOM 14250 C CA . LYS A 1 27 ? 148.899 -0.041 -5.512 1.00 0.00 27 LYS A CA 13
ATOM 14251 C C . LYS A 1 27 ? 149.566 0.654 -4.308 1.00 0.00 27 LYS A C 13
ATOM 14252 O O . LYS A 1 27 ? 149.425 1.868 -4.125 1.00 0.00 27 LYS A O 13
ATOM 14271 N N . GLY A 1 28 ? 150.314 -0.113 -3.510 1.00 0.00 28 GLY A N 13
ATOM 14272 C CA . GLY A 1 28 ? 151.109 0.401 -2.386 1.00 0.00 28 GLY A CA 13
ATOM 14273 C C . GLY A 1 28 ? 152.265 1.338 -2.798 1.00 0.00 28 GLY A C 13
ATOM 14274 O O . GLY A 1 28 ? 152.530 1.516 -3.993 1.00 0.00 28 GLY A O 13
ATOM 14278 N N . PRO A 1 29 ? 152.971 1.942 -1.821 1.00 0.00 29 PRO A N 13
ATOM 14279 C CA . PRO A 1 29 ? 153.971 2.988 -2.065 1.00 0.00 29 PRO A CA 13
ATOM 14280 C C . PRO A 1 29 ? 155.162 2.514 -2.915 1.00 0.00 29 PRO A C 13
ATOM 14281 O O . PRO A 1 29 ? 155.756 1.464 -2.653 1.00 0.00 29 PRO A O 13
ATOM 14292 N N . LYS A 1 30 ? 155.534 3.319 -3.917 1.00 0.00 30 LYS A N 13
ATOM 14293 C CA . LYS A 1 30 ? 156.565 3.030 -4.933 1.00 0.00 30 LYS A CA 13
ATOM 14294 C C . LYS A 1 30 ? 157.435 4.271 -5.184 1.00 0.00 30 LYS A C 13
ATOM 14295 O O . LYS A 1 30 ? 156.919 5.385 -5.291 1.00 0.00 30 LYS A O 13
ATOM 14314 N N . GLY A 1 31 ? 158.749 4.066 -5.293 1.00 0.00 31 GLY A N 13
ATOM 14315 C CA . GLY A 1 31 ? 159.750 5.112 -5.554 1.00 0.00 31 GLY A CA 13
ATOM 14316 C C . GLY A 1 31 ? 161.142 4.783 -4.996 1.00 0.00 31 GLY A C 13
ATOM 14317 O O . GLY A 1 31 ? 161.327 3.838 -4.227 1.00 0.00 31 GLY A O 13
ATOM 14330 N N . ASP B 2 2 ? 79.056 3.659 -6.701 1.00 0.00 34 ASP B N 13
ATOM 14331 C CA . ASP B 2 2 ? 78.463 4.708 -5.851 1.00 0.00 34 ASP B CA 13
ATOM 14332 C C . ASP B 2 2 ? 78.270 4.411 -4.337 1.00 0.00 34 ASP B C 13
ATOM 14333 O O . ASP B 2 2 ? 78.251 5.386 -3.578 1.00 0.00 34 ASP B O 13
ATOM 14357 N N . GLY B 2 4 ? 80.062 3.734 -1.733 1.00 0.00 36 GLY B N 13
ATOM 14358 C CA . GLY B 2 4 ? 81.052 4.371 -0.852 1.00 0.00 36 GLY B CA 13
ATOM 14359 C C . GLY B 2 4 ? 82.292 4.905 -1.586 1.00 0.00 36 GLY B C 13
ATOM 14360 O O . GLY B 2 4 ? 82.538 4.580 -2.748 1.00 0.00 36 GLY B O 13
ATOM 14364 N N . ASP B 2 5 ? 83.060 5.760 -0.909 1.00 0.00 37 ASP B N 13
ATOM 14365 C CA . ASP B 2 5 ? 84.215 6.476 -1.465 1.00 0.00 37 ASP B CA 13
ATOM 14366 C C . ASP B 2 5 ? 85.464 5.586 -1.697 1.00 0.00 37 ASP B C 13
ATOM 14367 O O . ASP B 2 5 ? 85.668 4.608 -0.971 1.00 0.00 37 ASP B O 13
ATOM 14391 N N . GLY B 2 7 ? 89.370 4.092 -1.576 1.00 0.00 39 GLY B N 13
ATOM 14392 C CA . GLY B 2 7 ? 90.486 3.973 -0.628 1.00 0.00 39 GLY B CA 13
ATOM 14393 C C . GLY B 2 7 ? 91.825 4.467 -1.191 1.00 0.00 39 GLY B C 13
ATOM 14394 O O . GLY B 2 7 ? 92.051 4.504 -2.402 1.00 0.00 39 GLY B O 13
ATOM 14398 N N . ASP B 2 8 ? 92.693 4.909 -0.283 1.00 0.00 40 ASP B N 13
ATOM 14399 C CA . ASP B 2 8 ? 93.984 5.546 -0.572 1.00 0.00 40 ASP B CA 13
ATOM 14400 C C . ASP B 2 8 ? 95.152 4.566 -0.871 1.00 0.00 40 ASP B C 13
ATOM 14401 O O . ASP B 2 8 ? 95.145 3.422 -0.400 1.00 0.00 40 ASP B O 13
ATOM 14425 N N . GLY B 2 10 ? 98.956 2.817 -0.440 1.00 0.00 42 GLY B N 13
ATOM 14426 C CA . GLY B 2 10 ? 99.776 2.374 0.699 1.00 0.00 42 GLY B CA 13
ATOM 14427 C C . GLY B 2 10 ? 101.099 3.138 0.894 1.00 0.00 42 GLY B C 13
ATOM 14428 O O . GLY B 2 10 ? 101.562 3.859 0.007 1.00 0.00 42 GLY B O 13
ATOM 14432 N N . ASP B 2 11 ? 101.734 2.963 2.061 1.00 0.00 43 ASP B N 13
ATOM 14433 C CA . ASP B 2 11 ? 103.092 3.467 2.353 1.00 0.00 43 ASP B CA 13
ATOM 14434 C C . ASP B 2 11 ? 104.249 2.889 1.509 1.00 0.00 43 ASP B C 13
ATOM 14435 O O . ASP B 2 11 ? 104.295 1.676 1.289 1.00 0.00 43 ASP B O 13
ATOM 14459 N N . GLY B 2 13 ? 107.945 1.287 0.735 1.00 0.00 45 GLY B N 13
ATOM 14460 C CA . GLY B 2 13 ? 108.860 0.359 1.409 1.00 0.00 45 GLY B CA 13
ATOM 14461 C C . GLY B 2 13 ? 110.146 1.024 1.927 1.00 0.00 45 GLY B C 13
ATOM 14462 O O . GLY B 2 13 ? 110.517 2.123 1.503 1.00 0.00 45 GLY B O 13
ATOM 14466 N N . ASP B 2 14 ? 110.845 0.349 2.845 1.00 0.00 46 ASP B N 13
ATOM 14467 C CA . ASP B 2 14 ? 112.129 0.801 3.393 1.00 0.00 46 ASP B CA 13
ATOM 14468 C C . ASP B 2 14 ? 113.302 0.603 2.403 1.00 0.00 46 ASP B C 13
ATOM 14469 O O . ASP B 2 14 ? 113.260 -0.318 1.581 1.00 0.00 46 ASP B O 13
ATOM 14493 N N . GLY B 2 16 ? 116.959 -0.463 0.631 1.00 0.00 48 GLY B N 13
ATOM 14494 C CA . GLY B 2 16 ? 117.932 -1.558 0.656 1.00 0.00 48 GLY B CA 13
ATOM 14495 C C . GLY B 2 16 ? 119.213 -1.206 1.428 1.00 0.00 48 GLY B C 13
ATOM 14496 O O . GLY B 2 16 ? 119.516 -0.039 1.666 1.00 0.00 48 GLY B O 13
ATOM 14500 N N . ASP B 2 17 ? 119.957 -2.232 1.837 1.00 0.00 49 ASP B N 13
ATOM 14501 C CA . ASP B 2 17 ? 121.191 -2.090 2.619 1.00 0.00 49 ASP B CA 13
ATOM 14502 C C . ASP B 2 17 ? 122.423 -1.741 1.751 1.00 0.00 49 ASP B C 13
ATOM 14503 O O . ASP B 2 17 ? 122.442 -2.040 0.552 1.00 0.00 49 ASP B O 13
ATOM 14527 N N . GLY B 2 19 ? 126.067 -1.780 -0.172 1.00 0.00 51 GLY B N 13
ATOM 14528 C CA . GLY B 2 19 ? 126.952 -2.764 -0.800 1.00 0.00 51 GLY B CA 13
ATOM 14529 C C . GLY B 2 19 ? 128.229 -3.042 0.007 1.00 0.00 51 GLY B C 13
ATOM 14530 O O . GLY B 2 19 ? 128.622 -2.272 0.883 1.00 0.00 51 GLY B O 13
ATOM 14534 N N . ASP B 2 20 ? 128.885 -4.167 -0.294 1.00 0.00 52 ASP B N 13
ATOM 14535 C CA . ASP B 2 20 ? 130.111 -4.604 0.382 1.00 0.00 52 ASP B CA 13
ATOM 14536 C C . ASP B 2 20 ? 131.359 -3.760 0.016 1.00 0.00 52 ASP B C 13
ATOM 14537 O O . ASP B 2 20 ? 131.492 -3.324 -1.134 1.00 0.00 52 ASP B O 13
ATOM 14561 N N . GLY B 2 22 ? 135.205 -2.832 -1.186 1.00 0.00 54 GLY B N 13
ATOM 14562 C CA . GLY B 2 22 ? 136.118 -3.323 -2.224 1.00 0.00 54 GLY B CA 13
ATOM 14563 C C . GLY B 2 22 ? 137.393 -3.994 -1.689 1.00 0.00 54 GLY B C 13
ATOM 14564 O O . GLY B 2 22 ? 137.734 -3.897 -0.508 1.00 0.00 54 GLY B O 13
ATOM 14568 N N . ASP B 2 23 ? 138.107 -4.689 -2.578 1.00 0.00 55 ASP B N 13
ATOM 14569 C CA . ASP B 2 23 ? 139.324 -5.447 -2.268 1.00 0.00 55 ASP B CA 13
ATOM 14570 C C . ASP B 2 23 ? 140.566 -4.548 -2.055 1.00 0.00 55 ASP B C 13
ATOM 14571 O O . ASP B 2 23 ? 140.721 -3.544 -2.759 1.00 0.00 55 ASP B O 13
ATOM 14595 N N . GLY B 2 25 ? 144.342 -3.070 -2.524 1.00 0.00 57 GLY B N 13
ATOM 14596 C CA . GLY B 2 25 ? 145.305 -2.950 -3.625 1.00 0.00 57 GLY B CA 13
ATOM 14597 C C . GLY B 2 25 ? 146.515 -3.893 -3.504 1.00 0.00 57 GLY B C 13
ATOM 14598 O O . GLY B 2 25 ? 146.761 -4.489 -2.453 1.00 0.00 57 GLY B O 13
ATOM 14602 N N . ASP B 2 26 ? 147.289 -4.027 -4.586 1.00 0.00 58 ASP B N 13
ATOM 14603 C CA . ASP B 2 26 ? 148.508 -4.844 -4.618 1.00 0.00 58 ASP B CA 13
ATOM 14604 C C . ASP B 2 26 ? 149.714 -4.172 -3.918 1.00 0.00 58 ASP B C 13
ATOM 14605 O O . ASP B 2 26 ? 149.762 -2.940 -3.833 1.00 0.00 58 ASP B O 13
ATOM 14629 N N . GLY B 2 28 ? 153.332 -2.465 -2.709 1.00 0.00 60 GLY B N 13
ATOM 14630 C CA . GLY B 2 28 ? 154.260 -1.451 -3.218 1.00 0.00 60 GLY B CA 13
ATOM 14631 C C . GLY B 2 28 ? 155.612 -2.008 -3.685 1.00 0.00 60 GLY B C 13
ATOM 14632 O O . GLY B 2 28 ? 155.931 -3.182 -3.493 1.00 0.00 60 GLY B O 13
ATOM 14636 N N . ASP B 2 29 ? 156.428 -1.131 -4.277 1.00 0.00 61 ASP B N 13
ATOM 14637 C CA . ASP B 2 29 ? 157.740 -1.445 -4.858 1.00 0.00 61 ASP B CA 13
ATOM 14638 C C . ASP B 2 29 ? 158.839 -0.393 -4.525 1.00 0.00 61 ASP B C 13
ATOM 14639 O O . ASP B 2 29 ? 159.551 0.059 -5.430 1.00 0.00 61 ASP B O 13
ATOM 14663 N N . GLY B 2 31 ? 162.434 1.284 -2.719 1.00 0.00 63 GLY B N 13
ATOM 14664 C CA . GLY B 2 31 ? 163.830 0.871 -2.519 1.00 0.00 63 GLY B CA 13
ATOM 14665 C C . GLY B 2 31 ? 164.809 2.039 -2.330 1.00 0.00 63 GLY B C 13
ATOM 14666 O O . GLY B 2 31 ? 164.436 3.213 -2.368 1.00 0.00 63 GLY B O 13
ATOM 14679 N N . PRO C 3 2 ? 84.389 -2.595 1.935 1.00 0.00 66 PRO C N 13
ATOM 14680 C CA . PRO C 3 2 ? 84.106 -3.021 0.558 1.00 0.00 66 PRO C CA 13
ATOM 14681 C C . PRO C 3 2 ? 83.069 -2.229 -0.275 1.00 0.00 66 PRO C C 13
ATOM 14682 O O . PRO C 3 2 ? 83.221 -2.218 -1.502 1.00 0.00 66 PRO C O 13
ATOM 14708 N N . GLY C 3 4 ? 83.055 0.881 -0.865 1.00 0.00 68 GLY C N 13
ATOM 14709 C CA . GLY C 3 4 ? 83.952 1.701 -1.690 1.00 0.00 68 GLY C CA 13
ATOM 14710 C C . GLY C 3 4 ? 85.184 0.913 -2.180 1.00 0.00 68 GLY C C 13
ATOM 14711 O O . GLY C 3 4 ? 85.627 -0.021 -1.503 1.00 0.00 68 GLY C O 13
ATOM 14715 N N . PRO C 3 5 ? 85.757 1.249 -3.355 1.00 0.00 69 PRO C N 13
ATOM 14716 C CA . PRO C 3 5 ? 86.825 0.453 -3.967 1.00 0.00 69 PRO C CA 13
ATOM 14717 C C . PRO C 3 5 ? 88.164 0.570 -3.198 1.00 0.00 69 PRO C C 13
ATOM 14718 O O . PRO C 3 5 ? 88.531 1.682 -2.804 1.00 0.00 69 PRO C O 13
ATOM 14744 N N . GLY C 3 7 ? 92.292 0.893 -2.371 1.00 0.00 71 GLY C N 13
ATOM 14745 C CA . GLY C 3 7 ? 93.461 1.595 -2.923 1.00 0.00 71 GLY C CA 13
ATOM 14746 C C . GLY C 3 7 ? 94.645 0.661 -3.253 1.00 0.00 71 GLY C C 13
ATOM 14747 O O . GLY C 3 7 ? 94.684 -0.479 -2.774 1.00 0.00 71 GLY C O 13
ATOM 14751 N N . PRO C 3 8 ? 95.615 1.117 -4.072 1.00 0.00 72 PRO C N 13
ATOM 14752 C CA . PRO C 3 8 ? 96.753 0.306 -4.521 1.00 0.00 72 PRO C CA 13
ATOM 14753 C C . PRO C 3 8 ? 97.848 0.150 -3.441 1.00 0.00 72 PRO C C 13
ATOM 14754 O O . PRO C 3 8 ? 97.941 0.979 -2.529 1.00 0.00 72 PRO C O 13
ATOM 14780 N N . GLY C 3 10 ? 101.656 0.377 -1.706 1.00 0.00 74 GLY C N 13
ATOM 14781 C CA . GLY C 3 10 ? 102.786 1.308 -1.766 1.00 0.00 74 GLY C CA 13
ATOM 14782 C C . GLY C 3 10 ? 103.954 0.786 -2.626 1.00 0.00 74 GLY C C 13
ATOM 14783 O O . GLY C 3 10 ? 104.066 -0.427 -2.842 1.00 0.00 74 GLY C O 13
ATOM 14787 N N . PRO C 3 11 ? 104.832 1.675 -3.127 1.00 0.00 75 PRO C N 13
ATOM 14788 C CA . PRO C 3 11 ? 105.930 1.302 -4.023 1.00 0.00 75 PRO C CA 13
ATOM 14789 C C . PRO C 3 11 ? 107.103 0.611 -3.293 1.00 0.00 75 PRO C C 13
ATOM 14790 O O . PRO C 3 11 ? 107.272 0.802 -2.082 1.00 0.00 75 PRO C O 13
ATOM 14816 N N . GLY C 3 13 ? 110.876 0.192 -1.845 1.00 0.00 77 GLY C N 13
ATOM 14817 C CA . GLY C 3 13 ? 111.899 1.107 -1.326 1.00 0.00 77 GLY C CA 13
ATOM 14818 C C . GLY C 3 13 ? 113.063 1.329 -2.312 1.00 0.00 77 GLY C C 13
ATOM 14819 O O . GLY C 3 13 ? 113.285 0.490 -3.195 1.00 0.00 77 GLY C O 13
ATOM 14823 N N . PRO C 3 14 ? 113.827 2.434 -2.188 1.00 0.00 78 PRO C N 13
ATOM 14824 C CA . PRO C 3 14 ? 114.980 2.691 -3.052 1.00 0.00 78 PRO C CA 13
ATOM 14825 C C . PRO C 3 14 ? 116.116 1.655 -2.879 1.00 0.00 78 PRO C C 13
ATOM 14826 O O . PRO C 3 14 ? 116.300 1.133 -1.771 1.00 0.00 78 PRO C O 13
ATOM 14852 N N . GLY C 3 16 ? 119.909 0.240 -2.141 1.00 0.00 80 GLY C N 13
ATOM 14853 C CA . GLY C 3 16 ? 120.990 0.626 -1.227 1.00 0.00 80 GLY C CA 13
ATOM 14854 C C . GLY C 3 16 ? 122.188 1.296 -1.931 1.00 0.00 80 GLY C C 13
ATOM 14855 O O . GLY C 3 16 ? 122.359 1.135 -3.145 1.00 0.00 80 GLY C O 13
ATOM 14859 N N . PRO C 3 17 ? 123.035 2.042 -1.194 1.00 0.00 81 PRO C N 13
ATOM 14860 C CA . PRO C 3 17 ? 124.185 2.751 -1.762 1.00 0.00 81 PRO C CA 13
ATOM 14861 C C . PRO C 3 17 ? 125.347 1.801 -2.134 1.00 0.00 81 PRO C C 13
ATOM 14862 O O . PRO C 3 17 ? 125.467 0.723 -1.540 1.00 0.00 81 PRO C O 13
ATOM 14888 N N . GLY C 3 19 ? 129.023 0.088 -2.010 1.00 0.00 83 GLY C N 13
ATOM 14889 C CA . GLY C 3 19 ? 130.093 -0.136 -1.036 1.00 0.00 83 GLY C CA 13
ATOM 14890 C C . GLY C 3 19 ? 131.338 0.720 -1.330 1.00 0.00 83 GLY C C 13
ATOM 14891 O O . GLY C 3 19 ? 131.552 1.115 -2.483 1.00 0.00 83 GLY C O 13
ATOM 14895 N N . PRO C 3 20 ? 132.169 1.027 -0.316 1.00 0.00 84 PRO C N 13
ATOM 14896 C CA . PRO C 3 20 ? 133.330 1.902 -0.481 1.00 0.00 84 PRO C CA 13
ATOM 14897 C C . PRO C 3 20 ? 134.479 1.220 -1.256 1.00 0.00 84 PRO C C 13
ATOM 14898 O O . PRO C 3 20 ? 134.589 -0.012 -1.225 1.00 0.00 84 PRO C O 13
ATOM 14924 N N . GLY C 3 22 ? 138.220 -0.308 -1.833 1.00 0.00 86 GLY C N 13
ATOM 14925 C CA . GLY C 3 22 ? 139.196 -0.991 -0.977 1.00 0.00 86 GLY C CA 13
ATOM 14926 C C . GLY C 3 22 ? 140.408 -0.113 -0.613 1.00 0.00 86 GLY C C 13
ATOM 14927 O O . GLY C 3 22 ? 140.656 0.906 -1.270 1.00 0.00 86 GLY C O 13
ATOM 14931 N N . PRO C 3 23 ? 141.178 -0.483 0.428 1.00 0.00 87 PRO C N 13
ATOM 14932 C CA . PRO C 3 23 ? 142.317 0.307 0.899 1.00 0.00 87 PRO C CA 13
ATOM 14933 C C . PRO C 3 23 ? 143.528 0.234 -0.057 1.00 0.00 87 PRO C C 13
ATOM 14934 O O . PRO C 3 23 ? 143.662 -0.741 -0.809 1.00 0.00 87 PRO C O 13
ATOM 14960 N N . GLY C 3 25 ? 147.250 -0.762 -1.205 1.00 0.00 89 GLY C N 13
ATOM 14961 C CA . GLY C 3 25 ? 148.069 -1.949 -0.947 1.00 0.00 89 GLY C CA 13
ATOM 14962 C C . GLY C 3 25 ? 149.194 -1.716 0.079 1.00 0.00 89 GLY C C 13
ATOM 14963 O O . GLY C 3 25 ? 149.573 -0.567 0.339 1.00 0.00 89 GLY C O 13
ATOM 14967 N N . PRO C 3 26 ? 149.747 -2.792 0.671 1.00 0.00 90 PRO C N 13
ATOM 14968 C CA . PRO C 3 26 ? 150.759 -2.690 1.725 1.00 0.00 90 PRO C CA 13
ATOM 14969 C C . PRO C 3 26 ? 152.121 -2.190 1.193 1.00 0.00 90 PRO C C 13
ATOM 14970 O O . PRO C 3 26 ? 152.389 -2.298 -0.010 1.00 0.00 90 PRO C O 13
ATOM 14996 N N . GLY C 3 28 ? 156.181 -2.378 0.316 1.00 0.00 92 GLY C N 13
ATOM 14997 C CA . GLY C 3 28 ? 157.041 -3.412 -0.276 1.00 0.00 92 GLY C CA 13
ATOM 14998 C C . GLY C 3 28 ? 158.071 -4.002 0.708 1.00 0.00 92 GLY C C 13
ATOM 14999 O O . GLY C 3 28 ? 157.958 -3.794 1.920 1.00 0.00 92 GLY C O 13
ATOM 15003 N N . PRO C 3 29 ? 159.082 -4.740 0.205 1.00 0.00 93 PRO C N 13
ATOM 15004 C CA . PRO C 3 29 ? 160.115 -5.400 1.015 1.00 0.00 93 PRO C CA 13
ATOM 15005 C C . PRO C 3 29 ? 160.846 -4.564 2.097 1.00 0.00 93 PRO C C 13
ATOM 15006 O O . PRO C 3 29 ? 161.135 -5.139 3.154 1.00 0.00 93 PRO C O 13
ATOM 15032 N N . GLY C 3 31 ? 161.711 -2.160 5.392 1.00 0.00 95 GLY C N 13
ATOM 15033 C CA . GLY C 3 31 ? 161.140 -2.034 6.741 1.00 0.00 95 GLY C CA 13
ATOM 15034 C C . GLY C 3 31 ? 162.193 -1.818 7.838 1.00 0.00 95 GLY C C 13
ATOM 15035 O O . GLY C 3 31 ? 163.397 -1.753 7.577 1.00 0.00 95 GLY C O 13
ATOM 15048 N N . PRO A 1 2 ? 73.030 8.518 3.578 1.00 0.00 2 PRO A N 14
ATOM 15049 C CA . PRO A 1 2 ? 72.826 7.337 2.730 1.00 0.00 2 PRO A CA 14
ATOM 15050 C C . PRO A 1 2 ? 74.125 6.756 2.131 1.00 0.00 2 PRO A C 14
ATOM 15051 O O . PRO A 1 2 ? 74.086 5.707 1.480 1.00 0.00 2 PRO A O 14
ATOM 15062 N N . LYS A 1 3 ? 75.270 7.434 2.313 1.00 0.00 3 LYS A N 14
ATOM 15063 C CA . LYS A 1 3 ? 76.588 7.046 1.777 1.00 0.00 3 LYS A CA 14
ATOM 15064 C C . LYS A 1 3 ? 77.065 5.674 2.285 1.00 0.00 3 LYS A C 14
ATOM 15065 O O . LYS A 1 3 ? 76.733 5.253 3.397 1.00 0.00 3 LYS A O 14
ATOM 15084 N N . GLY A 1 4 ? 77.893 5.009 1.477 1.00 0.00 4 GLY A N 14
ATOM 15085 C CA . GLY A 1 4 ? 78.512 3.709 1.770 1.00 0.00 4 GLY A CA 14
ATOM 15086 C C . GLY A 1 4 ? 80.012 3.808 2.115 1.00 0.00 4 GLY A C 14
ATOM 15087 O O . GLY A 1 4 ? 80.519 4.907 2.377 1.00 0.00 4 GLY A O 14
ATOM 15091 N N . PRO A 1 5 ? 80.726 2.668 2.182 1.00 0.00 5 PRO A N 14
ATOM 15092 C CA . PRO A 1 5 ? 82.072 2.585 2.757 1.00 0.00 5 PRO A CA 14
ATOM 15093 C C . PRO A 1 5 ? 83.171 3.179 1.859 1.00 0.00 5 PRO A C 14
ATOM 15094 O O . PRO A 1 5 ? 83.193 2.958 0.643 1.00 0.00 5 PRO A O 14
ATOM 15105 N N . LYS A 1 6 ? 84.151 3.849 2.479 1.00 0.00 6 LYS A N 14
ATOM 15106 C CA . LYS A 1 6 ? 85.514 3.974 1.938 1.00 0.00 6 LYS A CA 14
ATOM 15107 C C . LYS A 1 6 ? 86.265 2.644 2.071 1.00 0.00 6 LYS A C 14
ATOM 15108 O O . LYS A 1 6 ? 86.158 1.985 3.107 1.00 0.00 6 LYS A O 14
ATOM 15127 N N . GLY A 1 7 ? 87.037 2.255 1.058 1.00 0.00 7 GLY A N 14
ATOM 15128 C CA . GLY A 1 7 ? 87.865 1.038 1.097 1.00 0.00 7 GLY A CA 14
ATOM 15129 C C . GLY A 1 7 ? 89.052 1.105 2.083 1.00 0.00 7 GLY A C 14
ATOM 15130 O O . GLY A 1 7 ? 89.505 2.201 2.427 1.00 0.00 7 GLY A O 14
ATOM 15134 N N . PRO A 1 8 ? 89.587 -0.046 2.536 1.00 0.00 8 PRO A N 14
ATOM 15135 C CA . PRO A 1 8 ? 90.721 -0.100 3.464 1.00 0.00 8 PRO A CA 14
ATOM 15136 C C . PRO A 1 8 ? 92.065 0.268 2.809 1.00 0.00 8 PRO A C 14
ATOM 15137 O O . PRO A 1 8 ? 92.290 0.046 1.614 1.00 0.00 8 PRO A O 14
ATOM 15148 N N . LYS A 1 9 ? 92.986 0.801 3.625 1.00 0.00 9 LYS A N 14
ATOM 15149 C CA . LYS A 1 9 ? 94.380 1.107 3.255 1.00 0.00 9 LYS A CA 14
ATOM 15150 C C . LYS A 1 9 ? 95.190 -0.172 2.970 1.00 0.00 9 LYS A C 14
ATOM 15151 O O . LYS A 1 9 ? 95.029 -1.182 3.662 1.00 0.00 9 LYS A O 14
ATOM 15170 N N . GLY A 1 10 ? 96.073 -0.122 1.967 1.00 0.00 10 GLY A N 14
ATOM 15171 C CA . GLY A 1 10 ? 96.910 -1.260 1.552 1.00 0.00 10 GLY A CA 14
ATOM 15172 C C . GLY A 1 10 ? 98.126 -1.541 2.462 1.00 0.00 10 GLY A C 14
ATOM 15173 O O . GLY A 1 10 ? 98.507 -0.687 3.271 1.00 0.00 10 GLY A O 14
ATOM 15177 N N . PRO A 1 11 ? 98.757 -2.728 2.339 1.00 0.00 11 PRO A N 14
ATOM 15178 C CA . PRO A 1 11 ? 99.896 -3.147 3.165 1.00 0.00 11 PRO A CA 14
ATOM 15179 C C . PRO A 1 11 ? 101.226 -2.486 2.763 1.00 0.00 11 PRO A C 14
ATOM 15180 O O . PRO A 1 11 ? 101.432 -2.099 1.609 1.00 0.00 11 PRO A O 14
ATOM 15191 N N . LYS A 1 12 ? 102.163 -2.414 3.719 1.00 0.00 12 LYS A N 14
ATOM 15192 C CA . LYS A 1 12 ? 103.557 -1.964 3.519 1.00 0.00 12 LYS A CA 14
ATOM 15193 C C . LYS A 1 12 ? 104.288 -2.816 2.460 1.00 0.00 12 LYS A C 14
ATOM 15194 O O . LYS A 1 12 ? 104.112 -4.037 2.406 1.00 0.00 12 LYS A O 14
ATOM 15213 N N . GLY A 1 13 ? 105.124 -2.173 1.637 1.00 0.00 13 GLY A N 14
ATOM 15214 C CA . GLY A 1 13 ? 105.922 -2.835 0.594 1.00 0.00 13 GLY A CA 14
ATOM 15215 C C . GLY A 1 13 ? 107.119 -3.648 1.123 1.00 0.00 13 GLY A C 14
ATOM 15216 O O . GLY A 1 13 ? 107.511 -3.493 2.285 1.00 0.00 13 GLY A O 14
ATOM 15220 N N . PRO A 1 14 ? 107.724 -4.512 0.286 1.00 0.00 14 PRO A N 14
ATOM 15221 C CA . PRO A 1 14 ? 108.844 -5.369 0.682 1.00 0.00 14 PRO A CA 14
ATOM 15222 C C . PRO A 1 14 ? 110.168 -4.599 0.825 1.00 0.00 14 PRO A C 14
ATOM 15223 O O . PRO A 1 14 ? 110.404 -3.593 0.147 1.00 0.00 14 PRO A O 14
ATOM 15234 N N . LYS A 1 15 ? 111.069 -5.108 1.676 1.00 0.00 15 LYS A N 14
ATOM 15235 C CA . LYS A 1 15 ? 112.448 -4.608 1.827 1.00 0.00 15 LYS A CA 14
ATOM 15236 C C . LYS A 1 15 ? 113.193 -4.624 0.477 1.00 0.00 15 LYS A C 14
ATOM 15237 O O . LYS A 1 15 ? 113.067 -5.581 -0.293 1.00 0.00 15 LYS A O 14
ATOM 15256 N N . GLY A 1 16 ? 113.981 -3.582 0.202 1.00 0.00 16 GLY A N 14
ATOM 15257 C CA . GLY A 1 16 ? 114.800 -3.477 -1.013 1.00 0.00 16 GLY A CA 14
ATOM 15258 C C . GLY A 1 16 ? 115.951 -4.503 -1.101 1.00 0.00 16 GLY A C 14
ATOM 15259 O O . GLY A 1 16 ? 116.318 -5.112 -0.090 1.00 0.00 16 GLY A O 14
ATOM 15263 N N . PRO A 1 17 ? 116.540 -4.702 -2.297 1.00 0.00 17 PRO A N 14
ATOM 15264 C CA . PRO A 1 17 ? 117.627 -5.661 -2.518 1.00 0.00 17 PRO A CA 14
ATOM 15265 C C . PRO A 1 17 ? 118.987 -5.156 -2.001 1.00 0.00 17 PRO A C 14
ATOM 15266 O O . PRO A 1 17 ? 119.229 -3.951 -1.900 1.00 0.00 17 PRO A O 14
ATOM 15277 N N . LYS A 1 18 ? 119.899 -6.089 -1.702 1.00 0.00 18 LYS A N 14
ATOM 15278 C CA . LYS A 1 18 ? 121.272 -5.819 -1.229 1.00 0.00 18 LYS A CA 14
ATOM 15279 C C . LYS A 1 18 ? 122.075 -4.939 -2.209 1.00 0.00 18 LYS A C 14
ATOM 15280 O O . LYS A 1 18 ? 121.934 -5.067 -3.428 1.00 0.00 18 LYS A O 14
ATOM 15299 N N . GLY A 1 19 ? 122.937 -4.068 -1.675 1.00 0.00 19 GLY A N 14
ATOM 15300 C CA . GLY A 1 19 ? 123.816 -3.191 -2.466 1.00 0.00 19 GLY A CA 14
ATOM 15301 C C . GLY A 1 19 ? 124.983 -3.913 -3.175 1.00 0.00 19 GLY A C 14
ATOM 15302 O O . GLY A 1 19 ? 125.314 -5.050 -2.823 1.00 0.00 19 GLY A O 14
ATOM 15306 N N . PRO A 1 20 ? 125.634 -3.270 -4.166 1.00 0.00 20 PRO A N 14
ATOM 15307 C CA . PRO A 1 20 ? 126.760 -3.845 -4.912 1.00 0.00 20 PRO A CA 14
ATOM 15308 C C . PRO A 1 20 ? 128.081 -3.832 -4.119 1.00 0.00 20 PRO A C 14
ATOM 15309 O O . PRO A 1 20 ? 128.342 -2.923 -3.327 1.00 0.00 20 PRO A O 14
ATOM 15320 N N . LYS A 1 21 ? 128.940 -4.832 -4.358 1.00 0.00 21 LYS A N 14
ATOM 15321 C CA . LYS A 1 21 ? 130.289 -4.960 -3.768 1.00 0.00 21 LYS A CA 14
ATOM 15322 C C . LYS A 1 21 ? 131.223 -3.808 -4.188 1.00 0.00 21 LYS A C 14
ATOM 15323 O O . LYS A 1 21 ? 131.163 -3.333 -5.326 1.00 0.00 21 LYS A O 14
ATOM 15342 N N . GLY A 1 22 ? 132.100 -3.377 -3.276 1.00 0.00 22 GLY A N 14
ATOM 15343 C CA . GLY A 1 22 ? 133.039 -2.264 -3.494 1.00 0.00 22 GLY A CA 14
ATOM 15344 C C . GLY A 1 22 ? 134.278 -2.618 -4.346 1.00 0.00 22 GLY A C 14
ATOM 15345 O O . GLY A 1 22 ? 134.610 -3.800 -4.493 1.00 0.00 22 GLY A O 14
ATOM 15349 N N . PRO A 1 23 ? 134.985 -1.611 -4.900 1.00 0.00 23 PRO A N 14
ATOM 15350 C CA . PRO A 1 23 ? 136.174 -1.804 -5.738 1.00 0.00 23 PRO A CA 14
ATOM 15351 C C . PRO A 1 23 ? 137.447 -2.134 -4.935 1.00 0.00 23 PRO A C 14
ATOM 15352 O O . PRO A 1 23 ? 137.569 -1.811 -3.750 1.00 0.00 23 PRO A O 14
ATOM 15363 N N . LYS A 1 24 ? 138.428 -2.749 -5.608 1.00 0.00 24 LYS A N 14
ATOM 15364 C CA . LYS A 1 24 ? 139.768 -3.067 -5.077 1.00 0.00 24 LYS A CA 14
ATOM 15365 C C . LYS A 1 24 ? 140.553 -1.805 -4.666 1.00 0.00 24 LYS A C 14
ATOM 15366 O O . LYS A 1 24 ? 140.450 -0.762 -5.317 1.00 0.00 24 LYS A O 14
ATOM 15385 N N . GLY A 1 25 ? 141.364 -1.915 -3.608 1.00 0.00 25 GLY A N 14
ATOM 15386 C CA . GLY A 1 25 ? 142.223 -0.828 -3.110 1.00 0.00 25 GLY A CA 14
ATOM 15387 C C . GLY A 1 25 ? 143.522 -0.606 -3.914 1.00 0.00 25 GLY A C 14
ATOM 15388 O O . GLY A 1 25 ? 143.907 -1.457 -4.723 1.00 0.00 25 GLY A O 14
ATOM 15392 N N . PRO A 1 26 ? 144.222 0.528 -3.704 1.00 0.00 26 PRO A N 14
ATOM 15393 C CA . PRO A 1 26 ? 145.458 0.868 -4.420 1.00 0.00 26 PRO A CA 14
ATOM 15394 C C . PRO A 1 26 ? 146.679 0.068 -3.930 1.00 0.00 26 PRO A C 14
ATOM 15395 O O . PRO A 1 26 ? 146.711 -0.430 -2.801 1.00 0.00 26 PRO A O 14
ATOM 15406 N N . LYS A 1 27 ? 147.719 -0.025 -4.769 1.00 0.00 27 LYS A N 14
ATOM 15407 C CA . LYS A 1 27 ? 148.997 -0.681 -4.435 1.00 0.00 27 LYS A CA 14
ATOM 15408 C C . LYS A 1 27 ? 149.659 -0.049 -3.193 1.00 0.00 27 LYS A C 14
ATOM 15409 O O . LYS A 1 27 ? 149.615 1.171 -3.009 1.00 0.00 27 LYS A O 14
ATOM 15428 N N . GLY A 1 28 ? 150.286 -0.878 -2.356 1.00 0.00 28 GLY A N 14
ATOM 15429 C CA . GLY A 1 28 ? 150.987 -0.452 -1.137 1.00 0.00 28 GLY A CA 14
ATOM 15430 C C . GLY A 1 28 ? 152.260 0.386 -1.368 1.00 0.00 28 GLY A C 14
ATOM 15431 O O . GLY A 1 28 ? 152.788 0.422 -2.485 1.00 0.00 28 GLY A O 14
ATOM 15435 N N . PRO A 1 29 ? 152.774 1.061 -0.318 1.00 0.00 29 PRO A N 14
ATOM 15436 C CA . PRO A 1 29 ? 153.953 1.928 -0.406 1.00 0.00 29 PRO A CA 14
ATOM 15437 C C . PRO A 1 29 ? 155.270 1.143 -0.556 1.00 0.00 29 PRO A C 14
ATOM 15438 O O . PRO A 1 29 ? 155.394 0.005 -0.096 1.00 0.00 29 PRO A O 14
ATOM 15449 N N . LYS A 1 30 ? 156.276 1.788 -1.164 1.00 0.00 30 LYS A N 14
ATOM 15450 C CA . LYS A 1 30 ? 157.586 1.193 -1.523 1.00 0.00 30 LYS A CA 14
ATOM 15451 C C . LYS A 1 30 ? 158.812 1.902 -0.914 1.00 0.00 30 LYS A C 14
ATOM 15452 O O . LYS A 1 30 ? 159.940 1.441 -1.094 1.00 0.00 30 LYS A O 14
ATOM 15471 N N . GLY A 1 31 ? 158.608 3.017 -0.210 1.00 0.00 31 GLY A N 14
ATOM 15472 C CA . GLY A 1 31 ? 159.671 3.856 0.360 1.00 0.00 31 GLY A CA 14
ATOM 15473 C C . GLY A 1 31 ? 159.142 5.092 1.101 1.00 0.00 31 GLY A C 14
ATOM 15474 O O . GLY A 1 31 ? 157.934 5.305 1.222 1.00 0.00 31 GLY A O 14
ATOM 15487 N N . ASP B 2 2 ? 74.911 2.191 -1.208 1.00 0.00 34 ASP B N 14
ATOM 15488 C CA . ASP B 2 2 ? 75.217 1.863 -2.609 1.00 0.00 34 ASP B CA 14
ATOM 15489 C C . ASP B 2 2 ? 76.522 2.485 -3.175 1.00 0.00 34 ASP B C 14
ATOM 15490 O O . ASP B 2 2 ? 77.259 1.749 -3.841 1.00 0.00 34 ASP B O 14
ATOM 15514 N N . GLY B 2 4 ? 80.529 4.251 -3.026 1.00 0.00 36 GLY B N 14
ATOM 15515 C CA . GLY B 2 4 ? 81.751 4.212 -2.201 1.00 0.00 36 GLY B CA 14
ATOM 15516 C C . GLY B 2 4 ? 83.018 4.753 -2.890 1.00 0.00 36 GLY B C 14
ATOM 15517 O O . GLY B 2 4 ? 83.138 4.776 -4.114 1.00 0.00 36 GLY B O 14
ATOM 15521 N N . ASP B 2 5 ? 83.921 5.306 -2.084 1.00 0.00 37 ASP B N 14
ATOM 15522 C CA . ASP B 2 5 ? 85.302 5.671 -2.410 1.00 0.00 37 ASP B CA 14
ATOM 15523 C C . ASP B 2 5 ? 86.338 4.518 -2.331 1.00 0.00 37 ASP B C 14
ATOM 15524 O O . ASP B 2 5 ? 86.284 3.733 -1.378 1.00 0.00 37 ASP B O 14
ATOM 15548 N N . GLY B 2 7 ? 90.148 2.895 -1.313 1.00 0.00 39 GLY B N 14
ATOM 15549 C CA . GLY B 2 7 ? 91.105 3.024 -0.200 1.00 0.00 39 GLY B CA 14
ATOM 15550 C C . GLY B 2 7 ? 92.500 3.532 -0.607 1.00 0.00 39 GLY B C 14
ATOM 15551 O O . GLY B 2 7 ? 92.852 3.564 -1.789 1.00 0.00 39 GLY B O 14
ATOM 15555 N N . ASP B 2 8 ? 93.302 3.942 0.382 1.00 0.00 40 ASP B N 14
ATOM 15556 C CA . ASP B 2 8 ? 94.630 4.544 0.187 1.00 0.00 40 ASP B CA 14
ATOM 15557 C C . ASP B 2 8 ? 95.767 3.515 -0.041 1.00 0.00 40 ASP B C 14
ATOM 15558 O O . ASP B 2 8 ? 95.704 2.396 0.480 1.00 0.00 40 ASP B O 14
ATOM 15582 N N . GLY B 2 10 ? 99.484 1.611 0.414 1.00 0.00 42 GLY B N 14
ATOM 15583 C CA . GLY B 2 10 ? 100.393 1.273 1.517 1.00 0.00 42 GLY B CA 14
ATOM 15584 C C . GLY B 2 10 ? 101.729 2.036 1.502 1.00 0.00 42 GLY B C 14
ATOM 15585 O O . GLY B 2 10 ? 102.099 2.676 0.515 1.00 0.00 42 GLY B O 14
ATOM 15589 N N . ASP B 2 11 ? 102.462 1.963 2.617 1.00 0.00 43 ASP B N 14
ATOM 15590 C CA . ASP B 2 11 ? 103.752 2.632 2.819 1.00 0.00 43 ASP B CA 14
ATOM 15591 C C . ASP B 2 11 ? 104.919 1.935 2.077 1.00 0.00 43 ASP B C 14
ATOM 15592 O O . ASP B 2 11 ? 104.926 0.703 1.978 1.00 0.00 43 ASP B O 14
ATOM 15616 N N . GLY B 2 13 ? 108.516 0.089 1.340 1.00 0.00 45 GLY B N 14
ATOM 15617 C CA . GLY B 2 13 ? 109.431 -0.800 2.067 1.00 0.00 45 GLY B CA 14
ATOM 15618 C C . GLY B 2 13 ? 110.739 -0.122 2.505 1.00 0.00 45 GLY B C 14
ATOM 15619 O O . GLY B 2 13 ? 111.113 0.936 1.994 1.00 0.00 45 GLY B O 14
ATOM 15623 N N . ASP B 2 14 ? 111.447 -0.732 3.457 1.00 0.00 46 ASP B N 14
ATOM 15624 C CA . ASP B 2 14 ? 112.737 -0.244 3.950 1.00 0.00 46 ASP B CA 14
ATOM 15625 C C . ASP B 2 14 ? 113.892 -0.493 2.950 1.00 0.00 46 ASP B C 14
ATOM 15626 O O . ASP B 2 14 ? 113.837 -1.461 2.182 1.00 0.00 46 ASP B O 14
ATOM 15650 N N . GLY B 2 16 ? 117.440 -1.773 1.273 1.00 0.00 48 GLY B N 14
ATOM 15651 C CA . GLY B 2 16 ? 118.266 -2.984 1.337 1.00 0.00 48 GLY B CA 14
ATOM 15652 C C . GLY B 2 16 ? 119.543 -2.856 2.175 1.00 0.00 48 GLY B C 14
ATOM 15653 O O . GLY B 2 16 ? 119.988 -1.758 2.516 1.00 0.00 48 GLY B O 14
ATOM 15657 N N . ASP B 2 17 ? 120.140 -4.002 2.503 1.00 0.00 49 ASP B N 14
ATOM 15658 C CA . ASP B 2 17 ? 121.378 -4.096 3.272 1.00 0.00 49 ASP B CA 14
ATOM 15659 C C . ASP B 2 17 ? 122.615 -3.654 2.449 1.00 0.00 49 ASP B C 14
ATOM 15660 O O . ASP B 2 17 ? 122.621 -3.812 1.222 1.00 0.00 49 ASP B O 14
ATOM 15684 N N . GLY B 2 19 ? 126.209 -3.455 0.462 1.00 0.00 51 GLY B N 14
ATOM 15685 C CA . GLY B 2 19 ? 127.118 -4.336 -0.278 1.00 0.00 51 GLY B CA 14
ATOM 15686 C C . GLY B 2 19 ? 128.409 -4.654 0.491 1.00 0.00 51 GLY B C 14
ATOM 15687 O O . GLY B 2 19 ? 128.773 -3.964 1.446 1.00 0.00 51 GLY B O 14
ATOM 15691 N N . ASP B 2 20 ? 129.107 -5.712 0.082 1.00 0.00 52 ASP B N 14
ATOM 15692 C CA . ASP B 2 20 ? 130.344 -6.164 0.721 1.00 0.00 52 ASP B CA 14
ATOM 15693 C C . ASP B 2 20 ? 131.555 -5.244 0.433 1.00 0.00 52 ASP B C 14
ATOM 15694 O O . ASP B 2 20 ? 131.658 -4.696 -0.672 1.00 0.00 52 ASP B O 14
ATOM 15718 N N . GLY B 2 22 ? 135.334 -4.037 -0.686 1.00 0.00 54 GLY B N 14
ATOM 15719 C CA . GLY B 2 22 ? 136.259 -4.400 -1.762 1.00 0.00 54 GLY B CA 14
ATOM 15720 C C . GLY B 2 22 ? 137.543 -5.095 -1.283 1.00 0.00 54 GLY B C 14
ATOM 15721 O O . GLY B 2 22 ? 137.875 -5.102 -0.095 1.00 0.00 54 GLY B O 14
ATOM 15725 N N . ASP B 2 23 ? 138.271 -5.691 -2.228 1.00 0.00 55 ASP B N 14
ATOM 15726 C CA . ASP B 2 23 ? 139.499 -6.448 -1.975 1.00 0.00 55 ASP B CA 14
ATOM 15727 C C . ASP B 2 23 ? 140.702 -5.542 -1.620 1.00 0.00 55 ASP B C 14
ATOM 15728 O O . ASP B 2 23 ? 140.851 -4.465 -2.211 1.00 0.00 55 ASP B O 14
ATOM 15752 N N . GLY B 2 25 ? 144.412 -3.929 -1.816 1.00 0.00 57 GLY B N 14
ATOM 15753 C CA . GLY B 2 25 ? 145.413 -3.688 -2.861 1.00 0.00 57 GLY B CA 14
ATOM 15754 C C . GLY B 2 25 ? 146.627 -4.627 -2.776 1.00 0.00 57 GLY B C 14
ATOM 15755 O O . GLY B 2 25 ? 146.870 -5.270 -1.751 1.00 0.00 57 GLY B O 14
ATOM 15759 N N . ASP B 2 26 ? 147.407 -4.708 -3.857 1.00 0.00 58 ASP B N 14
ATOM 15760 C CA . ASP B 2 26 ? 148.631 -5.513 -3.908 1.00 0.00 58 ASP B CA 14
ATOM 15761 C C . ASP B 2 26 ? 149.795 -4.877 -3.110 1.00 0.00 58 ASP B C 14
ATOM 15762 O O . ASP B 2 26 ? 149.833 -3.651 -2.956 1.00 0.00 58 ASP B O 14
ATOM 15786 N N . GLY B 2 28 ? 153.474 -3.249 -1.983 1.00 0.00 60 GLY B N 14
ATOM 15787 C CA . GLY B 2 28 ? 154.529 -2.404 -2.559 1.00 0.00 60 GLY B CA 14
ATOM 15788 C C . GLY B 2 28 ? 155.689 -3.183 -3.198 1.00 0.00 60 GLY B C 14
ATOM 15789 O O . GLY B 2 28 ? 155.891 -4.371 -2.938 1.00 0.00 60 GLY B O 14
ATOM 15793 N N . ASP B 2 29 ? 156.475 -2.502 -4.032 1.00 0.00 61 ASP B N 14
ATOM 15794 C CA . ASP B 2 29 ? 157.655 -3.066 -4.682 1.00 0.00 61 ASP B CA 14
ATOM 15795 C C . ASP B 2 29 ? 158.837 -3.237 -3.695 1.00 0.00 61 ASP B C 14
ATOM 15796 O O . ASP B 2 29 ? 159.089 -2.332 -2.889 1.00 0.00 61 ASP B O 14
ATOM 15820 N N . GLY B 2 31 ? 162.856 -3.327 -2.327 1.00 0.00 63 GLY B N 14
ATOM 15821 C CA . GLY B 2 31 ? 163.978 -2.376 -2.384 1.00 0.00 63 GLY B CA 14
ATOM 15822 C C . GLY B 2 31 ? 165.171 -2.745 -1.489 1.00 0.00 63 GLY B C 14
ATOM 15823 O O . GLY B 2 31 ? 165.889 -1.869 -1.008 1.00 0.00 63 GLY B O 14
ATOM 15836 N N . PRO C 3 2 ? 83.493 -3.974 -5.946 1.00 0.00 66 PRO C N 14
ATOM 15837 C CA . PRO C 3 2 ? 82.685 -3.383 -4.875 1.00 0.00 66 PRO C CA 14
ATOM 15838 C C . PRO C 3 2 ? 82.642 -1.839 -4.957 1.00 0.00 66 PRO C C 14
ATOM 15839 O O . PRO C 3 2 ? 83.479 -1.239 -5.641 1.00 0.00 66 PRO C O 14
ATOM 15865 N N . GLY C 3 4 ? 83.607 0.604 -2.842 1.00 0.00 68 GLY C N 14
ATOM 15866 C CA . GLY C 3 4 ? 84.854 1.205 -2.352 1.00 0.00 68 GLY C CA 14
ATOM 15867 C C . GLY C 3 4 ? 85.957 0.156 -2.141 1.00 0.00 68 GLY C C 14
ATOM 15868 O O . GLY C 3 4 ? 86.047 -0.402 -1.044 1.00 0.00 68 GLY C O 14
ATOM 15872 N N . PRO C 3 5 ? 86.756 -0.180 -3.175 1.00 0.00 69 PRO C N 14
ATOM 15873 C CA . PRO C 3 5 ? 87.728 -1.277 -3.127 1.00 0.00 69 PRO C CA 14
ATOM 15874 C C . PRO C 3 5 ? 88.979 -0.976 -2.266 1.00 0.00 69 PRO C C 14
ATOM 15875 O O . PRO C 3 5 ? 89.323 0.197 -2.073 1.00 0.00 69 PRO C O 14
ATOM 15901 N N . GLY C 3 7 ? 92.938 -0.339 -1.271 1.00 0.00 71 GLY C N 14
ATOM 15902 C CA . GLY C 3 7 ? 94.035 0.411 -1.896 1.00 0.00 71 GLY C CA 14
ATOM 15903 C C . GLY C 3 7 ? 95.225 -0.466 -2.345 1.00 0.00 71 GLY C C 14
ATOM 15904 O O . GLY C 3 7 ? 95.356 -1.608 -1.885 1.00 0.00 71 GLY C O 14
ATOM 15908 N N . PRO C 3 8 ? 96.105 0.044 -3.234 1.00 0.00 72 PRO C N 14
ATOM 15909 C CA . PRO C 3 8 ? 97.287 -0.685 -3.704 1.00 0.00 72 PRO C CA 14
ATOM 15910 C C . PRO C 3 8 ? 98.333 -0.978 -2.602 1.00 0.00 72 PRO C C 14
ATOM 15911 O O . PRO C 3 8 ? 98.433 -0.225 -1.628 1.00 0.00 72 PRO C O 14
ATOM 15937 N N . GLY C 3 10 ? 102.165 -0.933 -0.948 1.00 0.00 74 GLY C N 14
ATOM 15938 C CA . GLY C 3 10 ? 103.294 0.000 -0.993 1.00 0.00 74 GLY C CA 14
ATOM 15939 C C . GLY C 3 10 ? 104.421 -0.452 -1.944 1.00 0.00 74 GLY C C 14
ATOM 15940 O O . GLY C 3 10 ? 104.594 -1.660 -2.150 1.00 0.00 74 GLY C O 14
ATOM 15944 N N . PRO C 3 11 ? 105.205 0.479 -2.526 1.00 0.00 75 PRO C N 14
ATOM 15945 C CA . PRO C 3 11 ? 106.353 0.133 -3.364 1.00 0.00 75 PRO C CA 14
ATOM 15946 C C . PRO C 3 11 ? 107.491 -0.602 -2.618 1.00 0.00 75 PRO C C 14
ATOM 15947 O O . PRO C 3 11 ? 107.687 -0.372 -1.419 1.00 0.00 75 PRO C O 14
ATOM 15973 N N . GLY C 3 13 ? 111.292 -1.136 -1.258 1.00 0.00 77 GLY C N 14
ATOM 15974 C CA . GLY C 3 13 ? 112.353 -0.231 -0.799 1.00 0.00 77 GLY C CA 14
ATOM 15975 C C . GLY C 3 13 ? 113.491 -0.062 -1.826 1.00 0.00 77 GLY C C 14
ATOM 15976 O O . GLY C 3 13 ? 113.673 -0.934 -2.686 1.00 0.00 77 GLY C O 14
ATOM 15980 N N . PRO C 3 14 ? 114.276 1.032 -1.761 1.00 0.00 78 PRO C N 14
ATOM 15981 C CA . PRO C 3 14 ? 115.440 1.219 -2.627 1.00 0.00 78 PRO C CA 14
ATOM 15982 C C . PRO C 3 14 ? 116.562 0.176 -2.413 1.00 0.00 78 PRO C C 14
ATOM 15983 O O . PRO C 3 14 ? 116.691 -0.371 -1.309 1.00 0.00 78 PRO C O 14
ATOM 16009 N N . GLY C 3 16 ? 120.221 -1.302 -1.460 1.00 0.00 80 GLY C N 14
ATOM 16010 C CA . GLY C 3 16 ? 121.154 -0.981 -0.378 1.00 0.00 80 GLY C CA 14
ATOM 16011 C C . GLY C 3 16 ? 122.370 -0.149 -0.828 1.00 0.00 80 GLY C C 14
ATOM 16012 O O . GLY C 3 16 ? 122.691 -0.120 -2.023 1.00 0.00 80 GLY C O 14
ATOM 16016 N N . PRO C 3 17 ? 123.082 0.508 0.110 1.00 0.00 81 PRO C N 14
ATOM 16017 C CA . PRO C 3 17 ? 124.294 1.260 -0.207 1.00 0.00 81 PRO C CA 14
ATOM 16018 C C . PRO C 3 17 ? 125.452 0.423 -0.793 1.00 0.00 81 PRO C C 14
ATOM 16019 O O . PRO C 3 17 ? 125.638 -0.729 -0.382 1.00 0.00 81 PRO C O 14
ATOM 16045 N N . GLY C 3 19 ? 129.145 -1.159 -1.205 1.00 0.00 83 GLY C N 14
ATOM 16046 C CA . GLY C 3 19 ? 130.207 -1.560 -0.283 1.00 0.00 83 GLY C CA 14
ATOM 16047 C C . GLY C 3 19 ? 131.389 -0.572 -0.288 1.00 0.00 83 GLY C C 14
ATOM 16048 O O . GLY C 3 19 ? 131.687 0.009 -1.340 1.00 0.00 83 GLY C O 14
ATOM 16052 N N . PRO C 3 20 ? 132.100 -0.388 0.843 1.00 0.00 84 PRO C N 14
ATOM 16053 C CA . PRO C 3 20 ? 133.305 0.438 0.879 1.00 0.00 84 PRO C CA 14
ATOM 16054 C C . PRO C 3 20 ? 134.458 -0.088 -0.007 1.00 0.00 84 PRO C C 14
ATOM 16055 O O . PRO C 3 20 ? 134.639 -1.305 -0.106 1.00 0.00 84 PRO C O 14
ATOM 16081 N N . GLY C 3 22 ? 138.203 -1.331 -0.963 1.00 0.00 86 GLY C N 14
ATOM 16082 C CA . GLY C 3 22 ? 139.221 -2.088 -0.231 1.00 0.00 86 GLY C CA 14
ATOM 16083 C C . GLY C 3 22 ? 140.401 -1.218 0.242 1.00 0.00 86 GLY C C 14
ATOM 16084 O O . GLY C 3 22 ? 140.638 -0.140 -0.318 1.00 0.00 86 GLY C O 14
ATOM 16088 N N . PRO C 3 23 ? 141.157 -1.664 1.262 1.00 0.00 87 PRO C N 14
ATOM 16089 C CA . PRO C 3 23 ? 142.274 -0.900 1.817 1.00 0.00 87 PRO C CA 14
ATOM 16090 C C . PRO C 3 23 ? 143.486 -0.858 0.863 1.00 0.00 87 PRO C C 14
ATOM 16091 O O . PRO C 3 23 ? 143.653 -1.768 0.039 1.00 0.00 87 PRO C O 14
ATOM 16117 N N . GLY C 3 25 ? 147.257 -1.692 -0.234 1.00 0.00 89 GLY C N 14
ATOM 16118 C CA . GLY C 3 25 ? 148.112 -2.858 0.002 1.00 0.00 89 GLY C CA 14
ATOM 16119 C C . GLY C 3 25 ? 149.182 -2.618 1.084 1.00 0.00 89 GLY C C 14
ATOM 16120 O O . GLY C 3 25 ? 149.465 -1.465 1.434 1.00 0.00 89 GLY C O 14
ATOM 16124 N N . PRO C 3 26 ? 149.798 -3.685 1.622 1.00 0.00 90 PRO C N 14
ATOM 16125 C CA . PRO C 3 26 ? 150.813 -3.562 2.666 1.00 0.00 90 PRO C CA 14
ATOM 16126 C C . PRO C 3 26 ? 152.124 -2.943 2.132 1.00 0.00 90 PRO C C 14
ATOM 16127 O O . PRO C 3 26 ? 152.403 -3.035 0.927 1.00 0.00 90 PRO C O 14
ATOM 16153 N N . GLY C 3 28 ? 155.901 -2.704 0.934 1.00 0.00 92 GLY C N 14
ATOM 16154 C CA . GLY C 3 28 ? 156.577 -3.688 0.083 1.00 0.00 92 GLY C CA 14
ATOM 16155 C C . GLY C 3 28 ? 157.609 -4.543 0.843 1.00 0.00 92 GLY C C 14
ATOM 16156 O O . GLY C 3 28 ? 158.430 -3.978 1.577 1.00 0.00 92 GLY C O 14
ATOM 16160 N N . PRO C 3 29 ? 157.594 -5.885 0.693 1.00 0.00 93 PRO C N 14
ATOM 16161 C CA . PRO C 3 29 ? 158.521 -6.771 1.400 1.00 0.00 93 PRO C CA 14
ATOM 16162 C C . PRO C 3 29 ? 159.960 -6.649 0.852 1.00 0.00 93 PRO C C 14
ATOM 16163 O O . PRO C 3 29 ? 160.133 -6.261 -0.307 1.00 0.00 93 PRO C O 14
ATOM 16189 N N . GLY C 3 31 ? 162.117 -8.648 -0.486 1.00 0.00 95 GLY C N 14
ATOM 16190 C CA . GLY C 3 31 ? 162.457 -9.473 -1.656 1.00 0.00 95 GLY C CA 14
ATOM 16191 C C . GLY C 3 31 ? 161.394 -10.521 -2.013 1.00 0.00 95 GLY C C 14
ATOM 16192 O O . GLY C 3 31 ? 161.716 -11.678 -2.287 1.00 0.00 95 GLY C O 14
ATOM 16205 N N . PRO A 1 2 ? 74.079 2.080 -2.208 1.00 0.00 2 PRO A N 15
ATOM 16206 C CA . PRO A 1 2 ? 74.349 3.416 -2.758 1.00 0.00 2 PRO A CA 15
ATOM 16207 C C . PRO A 1 2 ? 75.271 4.315 -1.911 1.00 0.00 2 PRO A C 15
ATOM 16208 O O . PRO A 1 2 ? 75.938 5.196 -2.463 1.00 0.00 2 PRO A O 15
ATOM 16219 N N . LYS A 1 3 ? 75.333 4.084 -0.591 1.00 0.00 3 LYS A N 15
ATOM 16220 C CA . LYS A 1 3 ? 76.262 4.726 0.360 1.00 0.00 3 LYS A CA 15
ATOM 16221 C C . LYS A 1 3 ? 76.845 3.697 1.338 1.00 0.00 3 LYS A C 15
ATOM 16222 O O . LYS A 1 3 ? 76.157 2.766 1.767 1.00 0.00 3 LYS A O 15
ATOM 16241 N N . GLY A 1 4 ? 78.103 3.916 1.715 1.00 0.00 4 GLY A N 15
ATOM 16242 C CA . GLY A 1 4 ? 78.869 3.086 2.647 1.00 0.00 4 GLY A CA 15
ATOM 16243 C C . GLY A 1 4 ? 80.246 3.696 2.944 1.00 0.00 4 GLY A C 15
ATOM 16244 O O . GLY A 1 4 ? 80.641 4.655 2.274 1.00 0.00 4 GLY A O 15
ATOM 16248 N N . PRO A 1 5 ? 80.965 3.198 3.965 1.00 0.00 5 PRO A N 15
ATOM 16249 C CA . PRO A 1 5 ? 82.082 3.908 4.598 1.00 0.00 5 PRO A CA 15
ATOM 16250 C C . PRO A 1 5 ? 83.280 4.177 3.670 1.00 0.00 5 PRO A C 15
ATOM 16251 O O . PRO A 1 5 ? 83.567 3.387 2.766 1.00 0.00 5 PRO A O 15
ATOM 16262 N N . LYS A 1 6 ? 84.024 5.265 3.944 1.00 0.00 6 LYS A N 15
ATOM 16263 C CA . LYS A 1 6 ? 85.369 5.492 3.376 1.00 0.00 6 LYS A CA 15
ATOM 16264 C C . LYS A 1 6 ? 86.289 4.307 3.714 1.00 0.00 6 LYS A C 15
ATOM 16265 O O . LYS A 1 6 ? 86.239 3.775 4.829 1.00 0.00 6 LYS A O 15
ATOM 16284 N N . GLY A 1 7 ? 87.167 3.930 2.785 1.00 0.00 7 GLY A N 15
ATOM 16285 C CA . GLY A 1 7 ? 88.175 2.892 3.023 1.00 0.00 7 GLY A CA 15
ATOM 16286 C C . GLY A 1 7 ? 89.384 3.386 3.841 1.00 0.00 7 GLY A C 15
ATOM 16287 O O . GLY A 1 7 ? 89.780 4.546 3.701 1.00 0.00 7 GLY A O 15
ATOM 16291 N N . PRO A 1 8 ? 90.013 2.536 4.674 1.00 0.00 8 PRO A N 15
ATOM 16292 C CA . PRO A 1 8 ? 91.212 2.905 5.434 1.00 0.00 8 PRO A CA 15
ATOM 16293 C C . PRO A 1 8 ? 92.471 3.016 4.556 1.00 0.00 8 PRO A C 15
ATOM 16294 O O . PRO A 1 8 ? 92.542 2.460 3.455 1.00 0.00 8 PRO A O 15
ATOM 16305 N N . LYS A 1 9 ? 93.493 3.712 5.072 1.00 0.00 9 LYS A N 15
ATOM 16306 C CA . LYS A 1 9 ? 94.830 3.819 4.461 1.00 0.00 9 LYS A CA 15
ATOM 16307 C C . LYS A 1 9 ? 95.472 2.431 4.255 1.00 0.00 9 LYS A C 15
ATOM 16308 O O . LYS A 1 9 ? 95.356 1.556 5.118 1.00 0.00 9 LYS A O 15
ATOM 16327 N N . GLY A 1 10 ? 96.172 2.238 3.134 1.00 0.00 10 GLY A N 15
ATOM 16328 C CA . GLY A 1 10 ? 96.916 1.007 2.829 1.00 0.00 10 GLY A CA 15
ATOM 16329 C C . GLY A 1 10 ? 98.210 0.811 3.649 1.00 0.00 10 GLY A C 15
ATOM 16330 O O . GLY A 1 10 ? 98.659 1.736 4.336 1.00 0.00 10 GLY A O 15
ATOM 16334 N N . PRO A 1 11 ? 98.826 -0.388 3.590 1.00 0.00 11 PRO A N 15
ATOM 16335 C CA . PRO A 1 11 ? 100.017 -0.740 4.373 1.00 0.00 11 PRO A CA 15
ATOM 16336 C C . PRO A 1 11 ? 101.320 -0.145 3.812 1.00 0.00 11 PRO A C 15
ATOM 16337 O O . PRO A 1 11 ? 101.443 0.125 2.614 1.00 0.00 11 PRO A O 15
ATOM 16348 N N . LYS A 1 12 ? 102.324 0.007 4.684 1.00 0.00 12 LYS A N 15
ATOM 16349 C CA . LYS A 1 12 ? 103.694 0.431 4.344 1.00 0.00 12 LYS A CA 15
ATOM 16350 C C . LYS A 1 12 ? 104.344 -0.499 3.302 1.00 0.00 12 LYS A C 15
ATOM 16351 O O . LYS A 1 12 ? 104.158 -1.718 3.337 1.00 0.00 12 LYS A O 15
ATOM 16370 N N . GLY A 1 13 ? 105.123 0.077 2.383 1.00 0.00 13 GLY A N 15
ATOM 16371 C CA . GLY A 1 13 ? 105.790 -0.639 1.286 1.00 0.00 13 GLY A CA 15
ATOM 16372 C C . GLY A 1 13 ? 107.003 -1.495 1.708 1.00 0.00 13 GLY A C 15
ATOM 16373 O O . GLY A 1 13 ? 107.479 -1.393 2.844 1.00 0.00 13 GLY A O 15
ATOM 16377 N N . PRO A 1 14 ? 107.524 -2.346 0.800 1.00 0.00 14 PRO A N 15
ATOM 16378 C CA . PRO A 1 14 ? 108.638 -3.260 1.076 1.00 0.00 14 PRO A CA 15
ATOM 16379 C C . PRO A 1 14 ? 110.002 -2.549 1.143 1.00 0.00 14 PRO A C 15
ATOM 16380 O O . PRO A 1 14 ? 110.244 -1.558 0.445 1.00 0.00 14 PRO A O 15
ATOM 16391 N N . LYS A 1 15 ? 110.919 -3.085 1.961 1.00 0.00 15 LYS A N 15
ATOM 16392 C CA . LYS A 1 15 ? 112.314 -2.617 2.081 1.00 0.00 15 LYS A CA 15
ATOM 16393 C C . LYS A 1 15 ? 113.059 -2.712 0.737 1.00 0.00 15 LYS A C 15
ATOM 16394 O O . LYS A 1 15 ? 112.886 -3.681 -0.009 1.00 0.00 15 LYS A O 15
ATOM 16413 N N . GLY A 1 16 ? 113.893 -1.714 0.436 1.00 0.00 16 GLY A N 15
ATOM 16414 C CA . GLY A 1 16 ? 114.668 -1.648 -0.813 1.00 0.00 16 GLY A CA 15
ATOM 16415 C C . GLY A 1 16 ? 115.796 -2.696 -0.930 1.00 0.00 16 GLY A C 15
ATOM 16416 O O . GLY A 1 16 ? 116.183 -3.305 0.073 1.00 0.00 16 GLY A O 15
ATOM 16420 N N . PRO A 1 17 ? 116.349 -2.914 -2.141 1.00 0.00 17 PRO A N 15
ATOM 16421 C CA . PRO A 1 17 ? 117.446 -3.858 -2.377 1.00 0.00 17 PRO A CA 15
ATOM 16422 C C . PRO A 1 17 ? 118.811 -3.306 -1.925 1.00 0.00 17 PRO A C 15
ATOM 16423 O O . PRO A 1 17 ? 119.041 -2.096 -1.920 1.00 0.00 17 PRO A O 15
ATOM 16434 N N . LYS A 1 18 ? 119.739 -4.203 -1.570 1.00 0.00 18 LYS A N 15
ATOM 16435 C CA . LYS A 1 18 ? 121.109 -3.884 -1.117 1.00 0.00 18 LYS A CA 15
ATOM 16436 C C . LYS A 1 18 ? 121.896 -3.028 -2.138 1.00 0.00 18 LYS A C 15
ATOM 16437 O O . LYS A 1 18 ? 121.733 -3.188 -3.350 1.00 0.00 18 LYS A O 15
ATOM 16456 N N . GLY A 1 19 ? 122.773 -2.143 -1.648 1.00 0.00 19 GLY A N 15
ATOM 16457 C CA . GLY A 1 19 ? 123.633 -1.270 -2.469 1.00 0.00 19 GLY A CA 15
ATOM 16458 C C . GLY A 1 19 ? 124.864 -1.942 -3.121 1.00 0.00 19 GLY A C 15
ATOM 16459 O O . GLY A 1 19 ? 125.146 -3.117 -2.859 1.00 0.00 19 GLY A O 15
ATOM 16463 N N . PRO A 1 20 ? 125.612 -1.206 -3.974 1.00 0.00 20 PRO A N 15
ATOM 16464 C CA . PRO A 1 20 ? 126.775 -1.708 -4.728 1.00 0.00 20 PRO A CA 15
ATOM 16465 C C . PRO A 1 20 ? 128.085 -1.762 -3.916 1.00 0.00 20 PRO A C 15
ATOM 16466 O O . PRO A 1 20 ? 128.273 -1.006 -2.959 1.00 0.00 20 PRO A O 15
ATOM 16477 N N . LYS A 1 21 ? 129.022 -2.630 -4.326 1.00 0.00 21 LYS A N 15
ATOM 16478 C CA . LYS A 1 21 ? 130.361 -2.780 -3.719 1.00 0.00 21 LYS A CA 15
ATOM 16479 C C . LYS A 1 21 ? 131.184 -1.478 -3.768 1.00 0.00 21 LYS A C 15
ATOM 16480 O O . LYS A 1 21 ? 131.133 -0.737 -4.753 1.00 0.00 21 LYS A O 15
ATOM 16499 N N . GLY A 1 22 ? 131.971 -1.222 -2.719 1.00 0.00 22 GLY A N 15
ATOM 16500 C CA . GLY A 1 22 ? 132.859 -0.055 -2.611 1.00 0.00 22 GLY A CA 15
ATOM 16501 C C . GLY A 1 22 ? 134.139 -0.130 -3.470 1.00 0.00 22 GLY A C 15
ATOM 16502 O O . GLY A 1 22 ? 134.531 -1.218 -3.907 1.00 0.00 22 GLY A O 15
ATOM 16506 N N . PRO A 1 23 ? 134.817 1.009 -3.715 1.00 0.00 23 PRO A N 15
ATOM 16507 C CA . PRO A 1 23 ? 136.039 1.075 -4.524 1.00 0.00 23 PRO A CA 15
ATOM 16508 C C . PRO A 1 23 ? 137.291 0.593 -3.765 1.00 0.00 23 PRO A C 15
ATOM 16509 O O . PRO A 1 23 ? 137.360 0.639 -2.534 1.00 0.00 23 PRO A O 15
ATOM 16520 N N . LYS A 1 24 ? 138.310 0.156 -4.514 1.00 0.00 24 LYS A N 15
ATOM 16521 C CA . LYS A 1 24 ? 139.618 -0.287 -3.994 1.00 0.00 24 LYS A CA 15
ATOM 16522 C C . LYS A 1 24 ? 140.383 0.848 -3.282 1.00 0.00 24 LYS A C 15
ATOM 16523 O O . LYS A 1 24 ? 140.299 2.011 -3.686 1.00 0.00 24 LYS A O 15
ATOM 16542 N N . GLY A 1 25 ? 141.157 0.505 -2.247 1.00 0.00 25 GLY A N 15
ATOM 16543 C CA . GLY A 1 25 ? 142.015 1.448 -1.510 1.00 0.00 25 GLY A CA 15
ATOM 16544 C C . GLY A 1 25 ? 143.320 1.839 -2.238 1.00 0.00 25 GLY A C 15
ATOM 16545 O O . GLY A 1 25 ? 143.727 1.161 -3.187 1.00 0.00 25 GLY A O 15
ATOM 16549 N N . PRO A 1 26 ? 144.001 2.920 -1.808 1.00 0.00 26 PRO A N 15
ATOM 16550 C CA . PRO A 1 26 ? 145.235 3.410 -2.437 1.00 0.00 26 PRO A CA 15
ATOM 16551 C C . PRO A 1 26 ? 146.479 2.580 -2.066 1.00 0.00 26 PRO A C 15
ATOM 16552 O O . PRO A 1 26 ? 146.519 1.908 -1.033 1.00 0.00 26 PRO A O 15
ATOM 16563 N N . LYS A 1 27 ? 147.532 2.663 -2.892 1.00 0.00 27 LYS A N 15
ATOM 16564 C CA . LYS A 1 27 ? 148.846 2.035 -2.643 1.00 0.00 27 LYS A CA 15
ATOM 16565 C C . LYS A 1 27 ? 149.457 2.483 -1.299 1.00 0.00 27 LYS A C 15
ATOM 16566 O O . LYS A 1 27 ? 149.285 3.631 -0.877 1.00 0.00 27 LYS A O 15
ATOM 16585 N N . GLY A 1 28 ? 150.176 1.570 -0.638 1.00 0.00 28 GLY A N 15
ATOM 16586 C CA . GLY A 1 28 ? 150.840 1.810 0.652 1.00 0.00 28 GLY A CA 15
ATOM 16587 C C . GLY A 1 28 ? 151.986 2.845 0.630 1.00 0.00 28 GLY A C 15
ATOM 16588 O O . GLY A 1 28 ? 152.383 3.312 -0.443 1.00 0.00 28 GLY A O 15
ATOM 16592 N N . PRO A 1 29 ? 152.531 3.215 1.809 1.00 0.00 29 PRO A N 15
ATOM 16593 C CA . PRO A 1 29 ? 153.616 4.195 1.945 1.00 0.00 29 PRO A CA 15
ATOM 16594 C C . PRO A 1 29 ? 154.868 3.885 1.102 1.00 0.00 29 PRO A C 15
ATOM 16595 O O . PRO A 1 29 ? 155.331 2.744 1.058 1.00 0.00 29 PRO A O 15
ATOM 16606 N N . LYS A 1 30 ? 155.448 4.921 0.478 1.00 0.00 30 LYS A N 15
ATOM 16607 C CA . LYS A 1 30 ? 156.618 4.816 -0.423 1.00 0.00 30 LYS A CA 15
ATOM 16608 C C . LYS A 1 30 ? 157.914 5.413 0.162 1.00 0.00 30 LYS A C 15
ATOM 16609 O O . LYS A 1 30 ? 158.992 5.205 -0.394 1.00 0.00 30 LYS A O 15
ATOM 16628 N N . GLY A 1 31 ? 157.829 6.103 1.304 1.00 0.00 31 GLY A N 15
ATOM 16629 C CA . GLY A 1 31 ? 158.983 6.545 2.108 1.00 0.00 31 GLY A CA 15
ATOM 16630 C C . GLY A 1 31 ? 158.793 7.896 2.812 1.00 0.00 31 GLY A C 15
ATOM 16631 O O . GLY A 1 31 ? 159.399 8.153 3.853 1.00 0.00 31 GLY A O 15
ATOM 16644 N N . ASP B 2 2 ? 80.708 6.346 8.484 1.00 0.00 34 ASP B N 15
ATOM 16645 C CA . ASP B 2 2 ? 81.210 7.584 7.868 1.00 0.00 34 ASP B CA 15
ATOM 16646 C C . ASP B 2 2 ? 81.344 7.419 6.334 1.00 0.00 34 ASP B C 15
ATOM 16647 O O . ASP B 2 2 ? 82.433 7.101 5.838 1.00 0.00 34 ASP B O 15
ATOM 16671 N N . GLY B 2 4 ? 81.875 7.283 2.347 1.00 0.00 36 GLY B N 15
ATOM 16672 C CA . GLY B 2 4 ? 82.881 7.878 1.477 1.00 0.00 36 GLY B CA 15
ATOM 16673 C C . GLY B 2 4 ? 83.661 6.966 0.522 1.00 0.00 36 GLY B C 15
ATOM 16674 O O . GLY B 2 4 ? 83.360 5.788 0.325 1.00 0.00 36 GLY B O 15
ATOM 16678 N N . ASP B 2 5 ? 84.657 7.602 -0.097 1.00 0.00 37 ASP B N 15
ATOM 16679 C CA . ASP B 2 5 ? 85.518 7.131 -1.190 1.00 0.00 37 ASP B CA 15
ATOM 16680 C C . ASP B 2 5 ? 86.469 5.954 -0.851 1.00 0.00 37 ASP B C 15
ATOM 16681 O O . ASP B 2 5 ? 86.702 5.649 0.324 1.00 0.00 37 ASP B O 15
ATOM 16705 N N . GLY B 2 7 ? 90.067 4.120 -0.054 1.00 0.00 39 GLY B N 15
ATOM 16706 C CA . GLY B 2 7 ? 91.143 4.489 0.869 1.00 0.00 39 GLY B CA 15
ATOM 16707 C C . GLY B 2 7 ? 92.452 4.926 0.197 1.00 0.00 39 GLY B C 15
ATOM 16708 O O . GLY B 2 7 ? 92.715 4.636 -0.972 1.00 0.00 39 GLY B O 15
ATOM 16712 N N . ASP B 2 8 ? 93.267 5.662 0.952 1.00 0.00 40 ASP B N 15
ATOM 16713 C CA . ASP B 2 8 ? 94.502 6.302 0.489 1.00 0.00 40 ASP B CA 15
ATOM 16714 C C . ASP B 2 8 ? 95.731 5.354 0.454 1.00 0.00 40 ASP B C 15
ATOM 16715 O O . ASP B 2 8 ? 95.806 4.419 1.258 1.00 0.00 40 ASP B O 15
ATOM 16739 N N . GLY B 2 10 ? 99.497 3.646 1.034 1.00 0.00 42 GLY B N 15
ATOM 16740 C CA . GLY B 2 10 ? 100.442 3.470 2.147 1.00 0.00 42 GLY B CA 15
ATOM 16741 C C . GLY B 2 10 ? 101.765 4.239 2.014 1.00 0.00 42 GLY B C 15
ATOM 16742 O O . GLY B 2 10 ? 102.100 4.787 0.961 1.00 0.00 42 GLY B O 15
ATOM 16746 N N . ASP B 2 11 ? 102.535 4.265 3.105 1.00 0.00 43 ASP B N 15
ATOM 16747 C CA . ASP B 2 11 ? 103.836 4.934 3.208 1.00 0.00 43 ASP B CA 15
ATOM 16748 C C . ASP B 2 11 ? 104.960 4.173 2.464 1.00 0.00 43 ASP B C 15
ATOM 16749 O O . ASP B 2 11 ? 104.930 2.939 2.418 1.00 0.00 43 ASP B O 15
ATOM 16773 N N . GLY B 2 13 ? 108.440 2.162 1.690 1.00 0.00 45 GLY B N 15
ATOM 16774 C CA . GLY B 2 13 ? 109.345 1.273 2.427 1.00 0.00 45 GLY B CA 15
ATOM 16775 C C . GLY B 2 13 ? 110.689 1.926 2.779 1.00 0.00 45 GLY B C 15
ATOM 16776 O O . GLY B 2 13 ? 111.092 2.930 2.184 1.00 0.00 45 GLY B O 15
ATOM 16780 N N . ASP B 2 14 ? 111.399 1.349 3.751 1.00 0.00 46 ASP B N 15
ATOM 16781 C CA . ASP B 2 14 ? 112.731 1.804 4.155 1.00 0.00 46 ASP B CA 15
ATOM 16782 C C . ASP B 2 14 ? 113.826 1.463 3.117 1.00 0.00 46 ASP B C 15
ATOM 16783 O O . ASP B 2 14 ? 113.684 0.489 2.368 1.00 0.00 46 ASP B O 15
ATOM 16807 N N . GLY B 2 16 ? 117.302 0.074 1.240 1.00 0.00 48 GLY B N 15
ATOM 16808 C CA . GLY B 2 16 ? 118.175 -1.101 1.297 1.00 0.00 48 GLY B CA 15
ATOM 16809 C C . GLY B 2 16 ? 119.408 -0.902 2.188 1.00 0.00 48 GLY B C 15
ATOM 16810 O O . GLY B 2 16 ? 119.790 0.223 2.516 1.00 0.00 48 GLY B O 15
ATOM 16814 N N . ASP B 2 17 ? 120.040 -2.008 2.579 1.00 0.00 49 ASP B N 15
ATOM 16815 C CA . ASP B 2 17 ? 121.247 -2.000 3.402 1.00 0.00 49 ASP B CA 15
ATOM 16816 C C . ASP B 2 17 ? 122.510 -1.659 2.573 1.00 0.00 49 ASP B C 15
ATOM 16817 O O . ASP B 2 17 ? 122.509 -1.841 1.347 1.00 0.00 49 ASP B O 15
ATOM 16841 N N . GLY B 2 19 ? 126.066 -1.666 0.565 1.00 0.00 51 GLY B N 15
ATOM 16842 C CA . GLY B 2 19 ? 126.916 -2.569 -0.213 1.00 0.00 51 GLY B CA 15
ATOM 16843 C C . GLY B 2 19 ? 128.193 -3.011 0.504 1.00 0.00 51 GLY B C 15
ATOM 16844 O O . GLY B 2 19 ? 128.561 -2.499 1.564 1.00 0.00 51 GLY B O 15
ATOM 16848 N N . ASP B 2 20 ? 128.866 -4.001 -0.080 1.00 0.00 52 ASP B N 15
ATOM 16849 C CA . ASP B 2 20 ? 130.028 -4.653 0.518 1.00 0.00 52 ASP B CA 15
ATOM 16850 C C . ASP B 2 20 ? 131.304 -3.776 0.488 1.00 0.00 52 ASP B C 15
ATOM 16851 O O . ASP B 2 20 ? 131.504 -3.014 -0.467 1.00 0.00 52 ASP B O 15
ATOM 16875 N N . GLY B 2 22 ? 135.054 -2.320 -0.144 1.00 0.00 54 GLY B N 15
ATOM 16876 C CA . GLY B 2 22 ? 136.057 -2.393 -1.212 1.00 0.00 54 GLY B CA 15
ATOM 16877 C C . GLY B 2 22 ? 137.341 -3.137 -0.807 1.00 0.00 54 GLY B C 15
ATOM 16878 O O . GLY B 2 22 ? 137.623 -3.333 0.379 1.00 0.00 54 GLY B O 15
ATOM 16882 N N . ASP B 2 23 ? 138.130 -3.560 -1.799 1.00 0.00 55 ASP B N 15
ATOM 16883 C CA . ASP B 2 23 ? 139.371 -4.310 -1.591 1.00 0.00 55 ASP B CA 15
ATOM 16884 C C . ASP B 2 23 ? 140.536 -3.445 -1.054 1.00 0.00 55 ASP B C 15
ATOM 16885 O O . ASP B 2 23 ? 140.655 -2.274 -1.433 1.00 0.00 55 ASP B O 15
ATOM 16909 N N . GLY B 2 25 ? 144.258 -1.746 -0.773 1.00 0.00 57 GLY B N 15
ATOM 16910 C CA . GLY B 2 25 ? 145.286 -1.288 -1.712 1.00 0.00 57 GLY B CA 15
ATOM 16911 C C . GLY B 2 25 ? 146.513 -2.209 -1.784 1.00 0.00 57 GLY B C 15
ATOM 16912 O O . GLY B 2 25 ? 146.746 -3.037 -0.899 1.00 0.00 57 GLY B O 15
ATOM 16916 N N . ASP B 2 26 ? 147.306 -2.074 -2.850 1.00 0.00 58 ASP B N 15
ATOM 16917 C CA . ASP B 2 26 ? 148.544 -2.834 -3.037 1.00 0.00 58 ASP B CA 15
ATOM 16918 C C . ASP B 2 26 ? 149.690 -2.352 -2.114 1.00 0.00 58 ASP B C 15
ATOM 16919 O O . ASP B 2 26 ? 149.717 -1.177 -1.727 1.00 0.00 58 ASP B O 15
ATOM 16943 N N . GLY B 2 28 ? 153.145 -0.848 -0.550 1.00 0.00 60 GLY B N 15
ATOM 16944 C CA . GLY B 2 28 ? 154.066 0.258 -0.828 1.00 0.00 60 GLY B CA 15
ATOM 16945 C C . GLY B 2 28 ? 155.449 -0.182 -1.338 1.00 0.00 60 GLY B C 15
ATOM 16946 O O . GLY B 2 28 ? 155.764 -1.373 -1.397 1.00 0.00 60 GLY B O 15
ATOM 16950 N N . ASP B 2 29 ? 156.295 0.795 -1.681 1.00 0.00 61 ASP B N 15
ATOM 16951 C CA . ASP B 2 29 ? 157.601 0.582 -2.330 1.00 0.00 61 ASP B CA 15
ATOM 16952 C C . ASP B 2 29 ? 158.773 1.382 -1.683 1.00 0.00 61 ASP B C 15
ATOM 16953 O O . ASP B 2 29 ? 159.484 2.116 -2.380 1.00 0.00 61 ASP B O 15
ATOM 16977 N N . GLY B 2 31 ? 162.602 1.827 0.392 1.00 0.00 63 GLY B N 15
ATOM 16978 C CA . GLY B 2 31 ? 163.978 1.424 0.041 1.00 0.00 63 GLY B CA 15
ATOM 16979 C C . GLY B 2 31 ? 164.921 1.223 1.237 1.00 0.00 63 GLY B C 15
ATOM 16980 O O . GLY B 2 31 ? 166.142 1.234 1.078 1.00 0.00 63 GLY B O 15
ATOM 16993 N N . PRO C 3 2 ? 81.144 4.484 -5.195 1.00 0.00 66 PRO C N 15
ATOM 16994 C CA . PRO C 3 2 ? 80.929 3.211 -4.504 1.00 0.00 66 PRO C CA 15
ATOM 16995 C C . PRO C 3 2 ? 81.420 3.255 -3.037 1.00 0.00 66 PRO C C 15
ATOM 16996 O O . PRO C 3 2 ? 82.275 4.085 -2.701 1.00 0.00 66 PRO C O 15
ATOM 17022 N N . GLY C 3 4 ? 83.873 2.570 -0.174 1.00 0.00 68 GLY C N 15
ATOM 17023 C CA . GLY C 3 4 ? 85.328 2.549 -0.348 1.00 0.00 68 GLY C CA 15
ATOM 17024 C C . GLY C 3 4 ? 86.044 1.311 0.237 1.00 0.00 68 GLY C C 15
ATOM 17025 O O . GLY C 3 4 ? 85.921 1.063 1.441 1.00 0.00 68 GLY C O 15
ATOM 17029 N N . PRO C 3 5 ? 86.838 0.559 -0.557 1.00 0.00 69 PRO C N 15
ATOM 17030 C CA . PRO C 3 5 ? 87.747 -0.477 -0.056 1.00 0.00 69 PRO C CA 15
ATOM 17031 C C . PRO C 3 5 ? 89.060 0.125 0.503 1.00 0.00 69 PRO C C 15
ATOM 17032 O O . PRO C 3 5 ? 89.368 1.288 0.218 1.00 0.00 69 PRO C O 15
ATOM 17058 N N . GLY C 3 7 ? 93.004 1.194 0.859 1.00 0.00 71 GLY C N 15
ATOM 17059 C CA . GLY C 3 7 ? 93.966 1.757 -0.092 1.00 0.00 71 GLY C CA 15
ATOM 17060 C C . GLY C 3 7 ? 95.097 0.795 -0.504 1.00 0.00 71 GLY C C 15
ATOM 17061 O O . GLY C 3 7 ? 95.319 -0.229 0.154 1.00 0.00 71 GLY C O 15
ATOM 17065 N N . PRO C 3 8 ? 95.830 1.115 -1.589 1.00 0.00 72 PRO C N 15
ATOM 17066 C CA . PRO C 3 8 ? 96.912 0.280 -2.119 1.00 0.00 72 PRO C CA 15
ATOM 17067 C C . PRO C 3 8 ? 98.184 0.313 -1.240 1.00 0.00 72 PRO C C 15
ATOM 17068 O O . PRO C 3 8 ? 98.363 1.242 -0.443 1.00 0.00 72 PRO C O 15
ATOM 17094 N N . GLY C 3 10 ? 102.091 0.975 -0.108 1.00 0.00 74 GLY C N 15
ATOM 17095 C CA . GLY C 3 10 ? 103.077 2.021 -0.390 1.00 0.00 74 GLY C CA 15
ATOM 17096 C C . GLY C 3 10 ? 104.185 1.582 -1.368 1.00 0.00 74 GLY C C 15
ATOM 17097 O O . GLY C 3 10 ? 104.400 0.378 -1.557 1.00 0.00 74 GLY C O 15
ATOM 17101 N N . PRO C 3 11 ? 104.918 2.531 -1.984 1.00 0.00 75 PRO C N 15
ATOM 17102 C CA . PRO C 3 11 ? 106.049 2.222 -2.861 1.00 0.00 75 PRO C CA 15
ATOM 17103 C C . PRO C 3 11 ? 107.236 1.479 -2.207 1.00 0.00 75 PRO C C 15
ATOM 17104 O O . PRO C 3 11 ? 107.499 1.677 -1.016 1.00 0.00 75 PRO C O 15
ATOM 17130 N N . GLY C 3 13 ? 111.098 0.811 -1.055 1.00 0.00 77 GLY C N 15
ATOM 17131 C CA . GLY C 3 13 ? 112.258 1.620 -0.666 1.00 0.00 77 GLY C CA 15
ATOM 17132 C C . GLY C 3 13 ? 113.341 1.675 -1.763 1.00 0.00 77 GLY C C 15
ATOM 17133 O O . GLY C 3 13 ? 113.406 0.775 -2.610 1.00 0.00 77 GLY C O 15
ATOM 17137 N N . PRO C 3 14 ? 114.208 2.705 -1.765 1.00 0.00 78 PRO C N 15
ATOM 17138 C CA . PRO C 3 14 ? 115.262 2.860 -2.769 1.00 0.00 78 PRO C CA 15
ATOM 17139 C C . PRO C 3 14 ? 116.427 1.865 -2.568 1.00 0.00 78 PRO C C 15
ATOM 17140 O O . PRO C 3 14 ? 116.611 1.346 -1.458 1.00 0.00 78 PRO C O 15
ATOM 17166 N N . GLY C 3 16 ? 120.091 0.547 -1.631 1.00 0.00 80 GLY C N 15
ATOM 17167 C CA . GLY C 3 16 ? 120.940 0.880 -0.487 1.00 0.00 80 GLY C CA 15
ATOM 17168 C C . GLY C 3 16 ? 122.189 1.713 -0.837 1.00 0.00 80 GLY C C 15
ATOM 17169 O O . GLY C 3 16 ? 122.576 1.795 -2.009 1.00 0.00 80 GLY C O 15
ATOM 17173 N N . PRO C 3 17 ? 122.857 2.312 0.169 1.00 0.00 81 PRO C N 15
ATOM 17174 C CA . PRO C 3 17 ? 124.115 3.036 -0.024 1.00 0.00 81 PRO C CA 15
ATOM 17175 C C . PRO C 3 17 ? 125.296 2.194 -0.555 1.00 0.00 81 PRO C C 15
ATOM 17176 O O . PRO C 3 17 ? 125.382 1.002 -0.246 1.00 0.00 81 PRO C O 15
ATOM 17202 N N . GLY C 3 19 ? 128.996 0.522 -0.596 1.00 0.00 83 GLY C N 15
ATOM 17203 C CA . GLY C 3 19 ? 129.965 0.060 0.402 1.00 0.00 83 GLY C CA 15
ATOM 17204 C C . GLY C 3 19 ? 131.162 1.015 0.561 1.00 0.00 83 GLY C C 15
ATOM 17205 O O . GLY C 3 19 ? 131.443 1.808 -0.347 1.00 0.00 83 GLY C O 15
ATOM 17209 N N . PRO C 3 20 ? 131.883 0.962 1.697 1.00 0.00 84 PRO C N 15
ATOM 17210 C CA . PRO C 3 20 ? 132.976 1.892 1.981 1.00 0.00 84 PRO C CA 15
ATOM 17211 C C . PRO C 3 20 ? 134.221 1.624 1.107 1.00 0.00 84 PRO C C 15
ATOM 17212 O O . PRO C 3 20 ? 134.443 0.476 0.695 1.00 0.00 84 PRO C O 15
ATOM 17238 N N . GLY C 3 22 ? 138.041 0.623 0.290 1.00 0.00 86 GLY C N 15
ATOM 17239 C CA . GLY C 3 22 ? 139.031 -0.270 0.900 1.00 0.00 86 GLY C CA 15
ATOM 17240 C C . GLY C 3 22 ? 140.173 0.485 1.610 1.00 0.00 86 GLY C C 15
ATOM 17241 O O . GLY C 3 22 ? 140.420 1.659 1.305 1.00 0.00 86 GLY C O 15
ATOM 17245 N N . PRO C 3 23 ? 140.888 -0.161 2.550 1.00 0.00 87 PRO C N 15
ATOM 17246 C CA . PRO C 3 23 ? 141.980 0.469 3.295 1.00 0.00 87 PRO C CA 15
ATOM 17247 C C . PRO C 3 23 ? 143.228 0.720 2.421 1.00 0.00 87 PRO C C 15
ATOM 17248 O O . PRO C 3 23 ? 143.467 -0.031 1.467 1.00 0.00 87 PRO C O 15
ATOM 17274 N N . GLY C 3 25 ? 147.062 0.276 1.306 1.00 0.00 89 GLY C N 15
ATOM 17275 C CA . GLY C 3 25 ? 147.936 -0.901 1.300 1.00 0.00 89 GLY C CA 15
ATOM 17276 C C . GLY C 3 25 ? 148.999 -0.896 2.417 1.00 0.00 89 GLY C C 15
ATOM 17277 O O . GLY C 3 25 ? 149.312 0.164 2.974 1.00 0.00 89 GLY C O 15
ATOM 17281 N N . PRO C 3 26 ? 149.582 -2.064 2.745 1.00 0.00 90 PRO C N 15
ATOM 17282 C CA . PRO C 3 26 ? 150.599 -2.183 3.790 1.00 0.00 90 PRO C CA 15
ATOM 17283 C C . PRO C 3 26 ? 151.937 -1.527 3.386 1.00 0.00 90 PRO C C 15
ATOM 17284 O O . PRO C 3 26 ? 152.198 -1.331 2.192 1.00 0.00 90 PRO C O 15
ATOM 17310 N N . GLY C 3 28 ? 155.821 -1.757 2.351 1.00 0.00 92 GLY C N 15
ATOM 17311 C CA . GLY C 3 28 ? 156.591 -2.744 1.587 1.00 0.00 92 GLY C CA 15
ATOM 17312 C C . GLY C 3 28 ? 157.717 -3.391 2.413 1.00 0.00 92 GLY C C 15
ATOM 17313 O O . GLY C 3 28 ? 157.933 -3.021 3.576 1.00 0.00 92 GLY C O 15
ATOM 17317 N N . PRO C 3 29 ? 158.457 -4.354 1.832 1.00 0.00 93 PRO C N 15
ATOM 17318 C CA . PRO C 3 29 ? 159.627 -4.950 2.477 1.00 0.00 93 PRO C CA 15
ATOM 17319 C C . PRO C 3 29 ? 160.768 -3.919 2.651 1.00 0.00 93 PRO C C 15
ATOM 17320 O O . PRO C 3 29 ? 160.829 -2.931 1.911 1.00 0.00 93 PRO C O 15
ATOM 17346 N N . GLY C 3 31 ? 163.924 -3.939 1.881 1.00 0.00 95 GLY C N 15
ATOM 17347 C CA . GLY C 3 31 ? 164.819 -3.833 0.717 1.00 0.00 95 GLY C CA 15
ATOM 17348 C C . GLY C 3 31 ? 165.019 -5.139 -0.067 1.00 0.00 95 GLY C C 15
ATOM 17349 O O . GLY C 3 31 ? 165.314 -5.112 -1.262 1.00 0.00 95 GLY C O 15
#